Protein AF-0000000065852962 (afdb_homodimer)

Radius of gyration: 33.9 Å; Cα contacts (8 Å, |Δi|>4): 1991; chains: 2; bounding box: 47×105×72 Å

Foldseek 3Di:
DALQALLVQLLVLQLQQLAPQRPSCNQVSLCVNCVVLPWDKDWDWFDDPPDDIKIWMKIKDADFDQEEEEEAESHFHDQPDQVPFPDRQRRQDDDPLKTWHTCCVRPSLLSSLLSSLQSVLCVVPNHFPHMYMYTYISDFPHLCPGTRQVSVVVVVVVPDAHAEYEYAHADAAPFALAAKEQWAFKKKKKKKKFFWAKDFQVCCVVIGARVLLVVLLVVLVQPDFPDCADPAEHGKHKDWDDKDQPDPDPGMRGGMIMTMMMIGHAPVDDPVRVVVVSVVSSQVSQCDCPSPPPDHGTDMDMDIRDDIFHIDGFDDPLLLVLLQVLSCVLPVHRYYHHHYDHDTCVSNVVVRYRYMYHHFHCNQHPHRGDIGRSVRSVSSSSSSNSSSVSSSVPVPD/DALQALLVQLLVLQLQQLAPQRPSCNVVSLCVNCVVLPWDKDWDWFDDPPDDIKIWMKIKDADFDQEEEEEAESHFHDQPDQVPFPDRQRRQDDDPLKTWHTCCVRPSLLSSLLSSLQSVLCVVPNHFPHMYMYTYISDFVHLCPGTRQVSVVVVVVVPDAHAEYEYAHADAAPFALAAKEQWAFKKKKKKKKFFWAKDFQVCCVVIGARVLLVVLLVVLVQPDFPDCADPAEHGKHKDWDDKDQPDPDPGMRGGMIMTMMMIGHAPVDDPVRVVVVSVVSSQVSQCDCPSPPPDHGTDMDMDMRDDIFHIDGFDDPLLLVLLQVLSCVLPVDRYYHHHYDHDTCVSNVVVRYRYMYHHFHCNQHPHRRDIGRSVRSVSSSSSSNSSSVSSSVRVPD

Solvent-accessible surface area (backbone atoms only — not comparable to full-atom values): 39541 Å² total; per-residue (Å²): 132,79,38,56,43,28,66,62,41,26,36,58,40,23,50,20,68,8,39,56,60,38,56,49,54,29,64,58,54,48,46,64,47,39,44,84,73,61,33,49,73,43,80,46,75,32,71,51,93,95,51,71,63,18,59,29,40,43,29,39,31,68,88,48,68,56,23,42,33,40,32,51,33,60,22,24,70,80,72,73,63,68,86,71,30,91,54,59,51,44,65,35,47,75,59,95,63,26,33,31,11,58,27,34,22,49,22,37,32,25,52,18,15,45,50,8,13,52,43,45,41,35,72,74,67,40,76,67,86,27,19,44,31,40,45,36,19,17,21,73,79,56,75,45,72,36,12,58,60,48,50,52,50,56,43,41,74,71,67,56,74,49,66,31,36,42,30,21,45,40,45,4,72,85,42,74,42,47,30,34,31,32,32,28,23,11,36,46,38,42,40,38,41,31,57,38,30,33,8,32,50,54,42,56,90,70,30,34,56,17,54,56,49,53,42,42,34,52,47,39,63,62,46,69,76,84,55,85,44,58,97,69,30,57,48,38,48,59,40,68,22,26,38,44,39,79,46,88,48,60,60,34,28,38,41,42,27,33,37,35,28,26,31,34,32,33,83,92,52,50,73,68,58,45,51,51,51,53,50,51,38,38,53,52,33,32,56,48,45,86,78,41,70,95,56,78,58,59,51,68,50,75,50,65,59,90,63,62,42,59,56,50,72,50,88,48,68,67,63,51,48,27,46,41,50,19,33,24,70,71,64,72,36,77,43,42,81,38,24,71,59,35,69,60,72,60,62,56,46,53,80,69,28,52,43,38,30,48,34,39,42,42,74,31,40,69,22,69,63,12,35,34,53,52,65,54,42,55,51,49,16,50,26,45,35,44,20,54,54,42,40,60,70,59,50,82,119,132,80,40,54,44,29,67,60,42,26,37,59,40,24,50,21,66,9,38,56,61,39,57,47,55,29,63,59,54,47,46,64,47,38,44,84,74,60,33,50,75,43,80,46,74,32,72,48,93,94,50,71,63,18,60,28,40,43,30,39,31,67,89,47,66,56,22,42,32,38,31,50,35,61,23,24,70,80,72,72,63,67,86,73,31,91,52,61,50,45,65,36,47,74,58,95,64,27,34,31,11,58,26,33,23,49,22,36,31,26,53,18,14,45,51,9,14,52,42,46,42,36,73,74,68,40,76,69,84,27,19,43,32,41,46,36,18,18,21,73,79,54,76,45,72,34,10,58,60,48,50,52,50,55,44,40,75,70,67,57,73,51,66,30,33,41,30,22,44,40,44,4,72,84,42,74,41,45,30,34,30,33,32,30,22,10,34,49,38,41,38,38,40,31,57,38,33,34,10,32,50,54,42,56,90,73,31,34,57,17,54,55,50,54,41,42,33,53,48,38,63,61,45,70,74,82,56,84,44,59,98,70,30,56,47,37,48,59,40,67,21,26,38,44,39,78,45,88,47,58,60,34,27,37,41,44,26,34,36,33,27,25,31,35,33,31,83,91,51,50,74,68,60,44,52,51,51,53,50,51,39,37,53,54,32,31,57,47,45,85,78,42,70,93,56,77,56,59,52,67,50,74,50,65,59,91,64,64,42,58,56,50,72,49,89,49,67,68,64,51,48,28,45,42,49,19,31,24,71,69,63,72,34,78,43,42,82,37,25,69,59,35,69,60,71,62,64,55,46,52,79,69,27,53,46,38,31,48,34,39,42,42,74,32,39,70,23,68,62,12,36,33,51,52,67,53,42,55,50,49,17,50,25,45,34,43,20,56,56,41,39,59,70,60,50,83,119

Secondary structure (DSSP, 8-state):
--TT-HHHHHHHHHTS--BTT--TTHHHHHHHHHGGGT-EEEEEEE--TTS--EEEEEEEE-SSSSEEEEEEE--B-----GGG-SS-TTT--EETTEEE-TTTTTTHHHHHHHHHHHHHHHHHH-S-SSEEEEEEES-SSS--SSSHHHHHHHHHHTT---SEEEE----BSSSTTSEEE-EE-EEEEEEEEEE-B-EETT-GGGSB-HHHHHHHHHHHHHSS-S----SSSPPPEEEEEEEE-----TTEE-SEEEEEEEEEE-TT--HHHHHHHHHHHHHHHHT--SSSTTPPPPEEEEEE-SSPBPPEE---HHHHHHHHHHHHHHHS-PPEEE--S---THHHHTTTS-EEE--SB-TTTTSTT-EEEHHHHHHHHHHHHHHHHHHHHHS--/--TT-HHHHHHHHHTS--BTT--TTHHHHHHHHHGGGT-EEEEEEE--TTS--EEEEEEEE-SSSSEEEEEEE--B-----GGG-SS-TTT--EETTEEE-TTTTTTHHHHHHHHHHHHHHHHHH-S-SSEEEEEEES-SSS--SSSHHHHHHHHHHTT---SEEEE----BSSSTTSEEE-EE-EEEEEEEEEE-B-EETT-GGGSB-HHHHHHHHHHHHHSS-S----SSSPPPEEEEEEEE-----TTEE-SEEEEEEEEEE-TT--HHHHHHHHHHHHHHHHT--SSSTTPPPPEEEEEE-SSPBPPEE---HHHHHHHHHHHHHHHS-PPEEE--S---THHHHTTTS-EEE--SB-TTTTSTT-EEEHHHHHHHHHHHHHHHHHHHHHS--

InterPro domains:
  IPR001261 ArgE/DapE/ACY1/CPG2/YscS, conserved site [PS00758] (68-77)
  IPR001261 ArgE/DapE/ACY1/CPG2/YscS, conserved site [PS00759] (104-142)
  IPR002933 Peptidase M20 [PF01546] (69-389)
  IPR005941 Succinyl-diaminopimelate desuccinylase, proteobacteria [MF_01690] (4-393)
  IPR005941 Succinyl-diaminopimelate desuccinylase, proteobacteria [NF009557] (4-393)
  IPR005941 Succinyl-diaminopimelate desuccinylase, proteobacteria [TIGR01246] (10-390)
  IPR011650 Peptidase M20, dimerisation domain [PF07687] (182-287)
  IPR036264 Bacterial exopeptidase dimerisation domain [SSF55031] (186-289)
  IPR050072 Peptidase M20A family, bacterial cell wall biosynthesis [PTHR43808] (5-391)

Structure (mmCIF, N/CA/C/O backbone):
data_AF-0000000065852962-model_v1
#
loop_
_entity.id
_entity.type
_entity.pdbx_description
1 polymer 'Succinyl-diaminopimelate desuccinylase'
#
loop_
_atom_site.group_PDB
_atom_site.id
_atom_site.type_symbol
_atom_site.label_atom_id
_atom_site.label_alt_id
_atom_site.label_comp_id
_atom_site.label_asym_id
_atom_site.label_entity_id
_atom_site.label_seq_id
_atom_site.pdbx_PDB_ins_code
_atom_site.Cartn_x
_atom_site.Cartn_y
_atom_site.Cartn_z
_atom_site.occupancy
_atom_site.B_iso_or_equiv
_atom_site.auth_seq_id
_atom_site.auth_comp_id
_atom_site.auth_asym_id
_atom_site.auth_atom_id
_atom_site.pdbx_PDB_model_num
ATOM 1 N N . MET A 1 1 ? 3.951 23.5 40.781 1 48.94 1 MET A N 1
ATOM 2 C CA . MET A 1 1 ? 4.938 23.812 39.75 1 48.94 1 MET A CA 1
ATOM 3 C C . MET A 1 1 ? 4.48 25 38.906 1 48.94 1 MET A C 1
ATOM 5 O O . MET A 1 1 ? 3.307 25.094 38.531 1 48.94 1 MET A O 1
ATOM 9 N N . THR A 1 2 ? 5.156 26.141 38.844 1 72.5 2 THR A N 1
ATOM 10 C CA . THR A 1 2 ? 4.707 27.344 38.156 1 72.5 2 THR A CA 1
ATOM 11 C C . THR A 1 2 ? 4.832 27.172 36.656 1 72.5 2 THR A C 1
ATOM 13 O O . THR A 1 2 ? 5.676 26.406 36.188 1 72.5 2 THR A O 1
ATOM 16 N N . ALA A 1 3 ? 3.754 27.469 35.906 1 90.69 3 ALA A N 1
ATOM 17 C CA . ALA A 1 3 ? 3.656 27.328 34.438 1 90.69 3 ALA A CA 1
ATOM 18 C C . ALA A 1 3 ? 4.523 28.359 33.719 1 90.69 3 ALA A C 1
ATOM 20 O O . ALA A 1 3 ? 4.355 28.609 32.531 1 90.69 3 ALA A O 1
ATOM 21 N N . THR A 1 4 ? 5.582 28.938 34.5 1 95.81 4 THR A N 1
ATOM 22 C CA . THR A 1 4 ? 6.328 30.062 33.938 1 95.81 4 THR A CA 1
ATOM 23 C C . THR A 1 4 ? 7.469 29.562 33.031 1 95.81 4 THR A C 1
ATOM 25 O O . THR A 1 4 ? 8.062 30.344 32.312 1 95.81 4 THR A O 1
ATOM 28 N N . ASP A 1 5 ? 7.797 28.297 33.125 1 98.38 5 ASP A N 1
ATOM 29 C CA . ASP A 1 5 ? 8.891 27.734 32.344 1 98.38 5 ASP A CA 1
ATOM 30 C C . ASP A 1 5 ? 8.352 27.031 31.094 1 98.38 5 ASP A C 1
ATOM 32 O O . ASP A 1 5 ? 7.848 25.906 31.188 1 98.38 5 ASP A O 1
ATOM 36 N N . PRO A 1 6 ? 8.578 27.656 29.906 1 98.69 6 PRO A N 1
ATOM 37 C CA . PRO A 1 6 ? 8.023 27.047 28.703 1 98.69 6 PRO A CA 1
ATOM 38 C C . PRO A 1 6 ? 8.664 25.688 28.375 1 98.69 6 PRO A C 1
ATOM 40 O O . PRO A 1 6 ? 8.016 24.812 27.797 1 98.69 6 PRO A O 1
ATOM 43 N N . VAL A 1 7 ? 9.898 25.469 28.781 1 98.81 7 VAL A N 1
ATOM 44 C CA . VAL A 1 7 ? 10.586 24.219 28.5 1 98.81 7 VAL A CA 1
ATOM 45 C C . VAL A 1 7 ? 9.961 23.094 29.328 1 98.81 7 VAL A C 1
ATOM 47 O O . VAL A 1 7 ? 9.633 22.031 28.797 1 98.81 7 VAL A O 1
ATOM 50 N N . ALA A 1 8 ? 9.75 23.344 30.562 1 98.69 8 ALA A N 1
ATOM 51 C CA . ALA A 1 8 ? 9.117 22.344 31.438 1 98.69 8 ALA A CA 1
ATOM 52 C C . ALA A 1 8 ? 7.684 22.062 30.984 1 98.69 8 ALA A C 1
ATOM 54 O O . ALA A 1 8 ? 7.242 20.906 31.016 1 98.69 8 ALA A O 1
ATOM 55 N N . ASN A 1 9 ? 6.973 23.156 30.656 1 98.81 9 ASN A N 1
ATOM 56 C CA . ASN A 1 9 ? 5.621 22.984 30.141 1 98.81 9 ASN A CA 1
ATOM 57 C C . ASN A 1 9 ? 5.598 22.062 28.922 1 98.81 9 ASN A C 1
ATOM 59 O O . ASN A 1 9 ? 4.781 21.141 28.844 1 98.81 9 ASN A O 1
ATOM 63 N N . LEU A 1 10 ? 6.527 22.312 27.984 1 98.88 10 LEU A N 1
ATOM 64 C CA . LEU A 1 10 ? 6.547 21.547 26.734 1 98.88 10 LEU A CA 1
ATOM 65 C C . LEU A 1 10 ? 6.945 20.094 26.984 1 98.88 10 LEU A C 1
ATOM 67 O O . LEU A 1 10 ? 6.371 19.188 26.391 1 98.88 10 LEU A O 1
ATOM 71 N N . GLN A 1 11 ? 7.906 19.875 27.812 1 98.81 11 GLN A N 1
ATOM 72 C CA . GLN A 1 11 ? 8.305 18.516 28.141 1 98.81 11 GLN A CA 1
ATOM 73 C C . GLN A 1 11 ? 7.133 17.703 28.688 1 98.81 11 GLN A C 1
ATOM 75 O O . GLN A 1 11 ? 6.926 16.562 28.312 1 98.81 11 GLN A O 1
ATOM 80 N N . THR A 1 12 ? 6.383 18.359 29.562 1 98.81 12 THR A N 1
ATOM 81 C CA . THR A 1 12 ? 5.215 17.719 30.141 1 98.81 12 THR A CA 1
ATOM 82 C C . THR A 1 12 ? 4.207 17.344 29.062 1 98.81 12 THR A C 1
ATOM 84 O O . THR A 1 12 ? 3.682 16.234 29.047 1 98.81 12 THR A O 1
ATOM 87 N N . LEU A 1 13 ? 3.984 18.234 28.156 1 98.88 13 LEU A N 1
ATOM 88 C CA . LEU A 1 13 ? 2.994 18.016 27.109 1 98.88 13 LEU A CA 1
ATOM 89 C C . LEU A 1 13 ? 3.473 16.953 26.125 1 98.88 13 LEU A C 1
ATOM 91 O O . LEU A 1 13 ? 2.689 16.109 25.688 1 98.88 13 LEU A O 1
ATOM 95 N N . ILE A 1 14 ? 4.766 16.938 25.734 1 98.88 14 ILE A N 1
ATOM 96 C CA . ILE A 1 14 ? 5.312 16 24.766 1 98.88 14 ILE A CA 1
ATOM 97 C C . ILE A 1 14 ? 5.254 14.578 25.328 1 98.88 14 ILE A C 1
ATOM 99 O O . ILE A 1 14 ? 4.992 13.625 24.594 1 98.88 14 ILE A O 1
ATOM 103 N N . ARG A 1 15 ? 5.418 14.43 26.594 1 98.75 15 ARG A N 1
ATOM 104 C CA . ARG A 1 15 ? 5.441 13.117 27.219 1 98.75 15 ARG A CA 1
ATOM 105 C C . ARG A 1 15 ? 4.051 12.492 27.219 1 98.75 15 ARG A C 1
ATOM 107 O O . ARG A 1 15 ? 3.9 11.305 27.516 1 98.75 15 ARG A O 1
ATOM 114 N N . CYS A 1 16 ? 3.025 13.305 26.938 1 98.75 16 CYS A N 1
ATOM 115 C CA . CYS A 1 16 ? 1.688 12.789 26.656 1 98.75 16 CYS A CA 1
ATOM 116 C C . CYS A 1 16 ? 1.542 12.375 25.203 1 98.75 16 CYS A C 1
ATOM 118 O O . CYS A 1 16 ? 1.422 13.234 24.328 1 98.75 16 CYS A O 1
ATOM 120 N N . ALA A 1 17 ? 1.519 11.078 24.922 1 98.38 17 ALA A N 1
ATOM 121 C CA . ALA A 1 17 ? 1.471 10.578 23.547 1 98.38 17 ALA A CA 1
ATOM 122 C C . ALA A 1 17 ? 0.073 10.734 22.953 1 98.38 17 ALA A C 1
ATOM 124 O O . ALA A 1 17 ? -0.61 9.742 22.688 1 98.38 17 ALA A O 1
ATOM 125 N N . SER A 1 18 ? -0.317 11.945 22.641 1 98.56 18 SER A N 1
ATOM 126 C CA . SER A 1 18 ? -1.663 12.266 22.172 1 98.56 18 SER A CA 1
ATOM 127 C C . SER A 1 18 ? -1.771 12.141 20.656 1 98.56 18 SER A C 1
ATOM 129 O O . SER A 1 18 ? -2.225 13.07 19.984 1 98.56 18 SER A O 1
ATOM 131 N N . VAL A 1 19 ? -1.46 11.016 20.156 1 97.88 19 VAL A N 1
ATOM 132 C CA . VAL A 1 19 ? -1.634 10.758 18.734 1 97.88 19 VAL A CA 1
ATOM 133 C C . VAL A 1 19 ? -3.121 10.703 18.391 1 97.88 19 VAL A C 1
ATOM 135 O O . VAL A 1 19 ? -3.869 9.914 18.984 1 97.88 19 VAL A O 1
ATOM 138 N N . THR A 1 20 ? -3.582 11.531 17.516 1 95.62 20 THR A N 1
ATOM 139 C CA . THR A 1 20 ? -4.992 11.656 17.172 1 95.62 20 THR A CA 1
ATOM 140 C C . THR A 1 20 ? -5.621 10.289 16.953 1 95.62 20 THR A C 1
ATOM 142 O O . THR A 1 20 ? -5.098 9.477 16.188 1 95.62 20 THR A O 1
ATOM 145 N N . PRO A 1 21 ? -6.684 9.977 17.609 1 95.56 21 PRO A N 1
ATOM 146 C CA . PRO A 1 21 ? -7.57 10.867 18.359 1 95.56 21 PRO A CA 1
ATOM 147 C C . PRO A 1 21 ? -7.367 10.781 19.859 1 95.56 21 PRO A C 1
ATOM 149 O O . PRO A 1 21 ? -8.188 11.297 20.625 1 95.56 21 PRO A O 1
ATOM 152 N N . ALA A 1 22 ? -6.273 10.164 20.25 1 96.56 22 ALA A N 1
ATOM 153 C CA . ALA A 1 22 ? -6.047 9.93 21.672 1 96.56 22 ALA A CA 1
ATOM 154 C C . ALA A 1 22 ? -5.68 11.227 22.391 1 96.56 22 ALA A C 1
ATOM 156 O O . ALA A 1 22 ? -4.867 12.008 21.891 1 96.56 22 ALA A O 1
ATOM 157 N N . GLU A 1 23 ? -6.27 11.422 23.547 1 97.25 23 GLU A N 1
ATOM 158 C CA . GLU A 1 23 ? -5.977 12.602 24.359 1 97.25 23 GLU A CA 1
ATOM 159 C C . GLU A 1 23 ? -4.613 12.484 25.031 1 97.25 23 GLU A C 1
ATOM 161 O O . GLU A 1 23 ? -3.877 13.469 25.125 1 97.25 23 GLU A O 1
ATOM 166 N N . GLY A 1 24 ? -4.285 11.289 25.469 1 97.81 24 GLY A N 1
ATOM 167 C CA . GLY A 1 24 ? -2.953 10.945 25.938 1 97.81 24 GLY A CA 1
ATOM 168 C C . GLY A 1 24 ? -2.586 11.633 27.234 1 97.81 24 GLY A C 1
ATOM 169 O O . GLY A 1 24 ? -1.437 11.57 27.672 1 97.81 24 GLY A O 1
ATOM 170 N N . GLY A 1 25 ? -3.482 12.477 27.828 1 98.62 25 GLY A N 1
ATOM 171 C CA . GLY A 1 25 ? -3.213 13.18 29.078 1 98.62 25 GLY A CA 1
ATOM 172 C C . GLY A 1 25 ? -2.826 14.633 28.859 1 98.62 25 GLY A C 1
ATOM 173 O O . GLY A 1 25 ? -2.621 15.367 29.828 1 98.62 25 GLY A O 1
ATOM 174 N N . ALA A 1 26 ? -2.74 15.031 27.656 1 98.75 26 ALA A N 1
ATOM 175 C CA . ALA A 1 26 ? -2.209 16.344 27.328 1 98.75 26 ALA A CA 1
ATOM 176 C C . ALA A 1 26 ? -3.133 17.453 27.828 1 98.75 26 ALA A C 1
ATOM 178 O O . ALA A 1 26 ? -2.668 18.453 28.375 1 98.75 26 ALA A O 1
ATOM 179 N N . LEU A 1 27 ? -4.418 17.281 27.672 1 98.75 27 LEU A N 1
ATOM 180 C CA . LEU A 1 27 ? -5.367 18.297 28.125 1 98.75 27 LEU A CA 1
ATOM 181 C C . LEU A 1 27 ? -5.402 18.359 29.656 1 98.75 27 LEU A C 1
ATOM 183 O O . LEU A 1 27 ? -5.574 19.438 30.219 1 98.75 27 LEU A O 1
ATOM 187 N N . THR A 1 28 ? -5.273 17.203 30.281 1 98.5 28 THR A N 1
ATOM 188 C CA . THR A 1 28 ? -5.176 17.188 31.734 1 98.5 28 THR A CA 1
ATOM 189 C C . THR A 1 28 ? -3.945 17.953 32.219 1 98.5 28 THR A C 1
ATOM 191 O O . THR A 1 28 ? -4.031 18.766 33.125 1 98.5 28 THR A O 1
ATOM 194 N N . ALA A 1 29 ? -2.867 17.703 31.547 1 98.75 29 ALA A N 1
ATOM 195 C CA . ALA A 1 29 ? -1.635 18.406 31.891 1 98.75 29 ALA A CA 1
ATOM 196 C C . ALA A 1 29 ? -1.801 19.922 31.719 1 98.75 29 ALA A C 1
ATOM 198 O O . ALA A 1 29 ? -1.333 20.703 32.531 1 98.75 29 ALA A O 1
ATOM 199 N N . LEU A 1 30 ? -2.434 20.297 30.641 1 98.75 30 LEU A N 1
ATOM 200 C CA . LEU A 1 30 ? -2.646 21.719 30.391 1 98.75 30 LEU A CA 1
ATOM 201 C C . LEU A 1 30 ? -3.564 22.312 31.438 1 98.75 30 LEU A C 1
ATOM 203 O O . LEU A 1 30 ? -3.316 23.422 31.922 1 98.75 30 LEU A O 1
ATOM 207 N N . ALA A 1 31 ? -4.633 21.625 31.766 1 98.69 31 ALA A N 1
ATOM 208 C CA . ALA A 1 31 ? -5.523 22.094 32.812 1 98.69 31 ALA A CA 1
ATOM 209 C C . ALA A 1 31 ? -4.754 22.328 34.125 1 98.69 31 ALA A C 1
ATOM 211 O O . ALA A 1 31 ? -4.969 23.344 34.781 1 98.69 31 ALA A O 1
ATOM 212 N N . ASP A 1 32 ? -3.881 21.438 34.406 1 98.38 32 ASP A N 1
ATOM 213 C CA . ASP A 1 32 ? -3.084 21.547 35.625 1 98.38 32 ASP A CA 1
ATOM 214 C C . ASP A 1 32 ? -2.186 22.781 35.594 1 98.38 32 ASP A C 1
ATOM 216 O O . ASP A 1 32 ? -1.895 23.375 36.625 1 98.38 32 ASP A O 1
ATOM 220 N N . MET A 1 33 ? -1.773 23.172 34.438 1 98.25 33 MET A N 1
ATOM 221 C CA . MET A 1 33 ? -0.943 24.359 34.281 1 98.25 33 MET A CA 1
ATOM 222 C C . MET A 1 33 ? -1.771 25.641 34.438 1 98.25 33 MET A C 1
ATOM 224 O O . MET A 1 33 ? -1.273 26.641 34.969 1 98.25 33 MET A O 1
ATOM 228 N N . LEU A 1 34 ? -3.031 25.609 34.031 1 98.44 34 LEU A N 1
ATOM 229 C CA . LEU A 1 34 ? -3.822 26.828 33.875 1 98.44 34 LEU A CA 1
ATOM 230 C C . LEU A 1 34 ? -4.617 27.109 35.156 1 98.44 34 LEU A C 1
ATOM 232 O O . LEU A 1 34 ? -4.859 28.266 35.5 1 98.44 34 LEU A O 1
ATOM 236 N N . LEU A 1 35 ? -4.969 26.047 35.875 1 98.19 35 LEU A N 1
ATOM 237 C CA . LEU A 1 35 ? -5.828 26.188 37.062 1 98.19 35 LEU A CA 1
ATOM 238 C C . LEU A 1 35 ? -5.18 27.078 38.125 1 98.19 35 LEU A C 1
ATOM 240 O O . LEU A 1 35 ? -5.809 28.016 38.594 1 98.19 35 LEU A O 1
ATOM 244 N N . PRO A 1 36 ? -3.906 26.922 38.438 1 97.31 36 PRO A N 1
ATOM 245 C CA . PRO A 1 36 ? -3.271 27.766 39.438 1 97.31 36 PRO A CA 1
ATOM 246 C C . PRO A 1 36 ? -3.166 29.219 39.031 1 97.31 36 PRO A C 1
ATOM 248 O O . PRO A 1 36 ? -2.932 30.094 39.844 1 97.31 36 PRO A O 1
ATOM 251 N N . LEU A 1 37 ? -3.369 29.5 37.75 1 97.12 37 LEU A N 1
ATOM 252 C CA . LEU A 1 37 ? -3.262 30.859 37.219 1 97.12 37 LEU A CA 1
ATOM 253 C C . LEU A 1 37 ? -4.594 31.594 37.344 1 97.12 37 LEU A C 1
ATOM 255 O O . LEU A 1 37 ? -4.676 32.781 37.062 1 97.12 37 LEU A O 1
ATOM 259 N N . GLY A 1 38 ? -5.637 30.891 37.688 1 97 38 GLY A N 1
ATOM 260 C CA . GLY A 1 38 ? -6.934 31.5 37.875 1 97 38 GLY A CA 1
ATOM 261 C C . GLY A 1 38 ? -7.918 31.203 36.781 1 97 38 GLY A C 1
ATOM 262 O O . GLY A 1 38 ? -9.047 31.703 36.781 1 97 38 GLY A O 1
ATOM 263 N N . PHE A 1 39 ? -7.551 30.391 35.844 1 98.19 39 PHE A N 1
ATOM 264 C CA . PHE A 1 39 ? -8.469 30.031 34.781 1 98.19 39 PHE A CA 1
ATOM 265 C C . PHE A 1 39 ? -9.586 29.125 35.281 1 98.19 39 PHE A C 1
ATOM 267 O O . PHE A 1 39 ? -9.336 28.234 36.125 1 98.19 39 PHE A O 1
ATOM 274 N N . LYS A 1 40 ? -10.805 29.438 34.812 1 98.25 40 LYS A N 1
ATOM 275 C CA . LYS A 1 40 ? -11.844 28.406 34.844 1 98.25 40 LYS A CA 1
ATOM 276 C C . LYS A 1 40 ? -11.688 27.453 33.656 1 98.25 40 LYS A C 1
ATOM 278 O O . LYS A 1 40 ? -11.75 27.859 32.5 1 98.25 40 LYS A O 1
ATOM 283 N N . VAL A 1 41 ? -11.516 26.141 34 1 98.56 41 VAL A N 1
ATOM 284 C CA . VAL A 1 41 ? -11.227 25.172 32.938 1 98.56 41 VAL A CA 1
ATOM 285 C C . VAL A 1 41 ? -12.422 24.234 32.75 1 98.56 41 VAL A C 1
ATOM 287 O O . VAL A 1 41 ? -12.938 23.688 33.719 1 98.56 41 VAL A O 1
ATOM 290 N N . GLU A 1 42 ? -12.836 24.094 31.531 1 98.62 42 GLU A N 1
ATOM 291 C CA . GLU A 1 42 ? -13.898 23.156 31.172 1 98.62 42 GLU A CA 1
ATOM 292 C C . GLU A 1 42 ? -13.438 22.172 30.109 1 98.62 42 GLU A C 1
ATOM 294 O O . GLU A 1 42 ? -12.891 22.578 29.078 1 98.62 42 GLU A O 1
ATOM 299 N N . ARG A 1 43 ? -13.695 20.906 30.453 1 98.19 43 ARG A N 1
ATOM 300 C CA . ARG A 1 43 ? -13.469 19.844 29.469 1 98.19 43 ARG A CA 1
ATOM 301 C C . ARG A 1 43 ? -14.742 19.531 28.703 1 98.19 43 ARG A C 1
ATOM 303 O O . ARG A 1 43 ? -15.828 19.422 29.281 1 98.19 43 ARG A O 1
ATOM 310 N N . MET A 1 44 ? -14.633 19.516 27.422 1 98.19 44 MET A N 1
ATOM 311 C CA . MET A 1 44 ? -15.781 19.219 26.562 1 98.19 44 MET A CA 1
ATOM 312 C C . MET A 1 44 ? -15.469 18.078 25.609 1 98.19 44 MET A C 1
ATOM 314 O O . MET A 1 44 ? -14.531 18.156 24.812 1 98.19 44 MET A O 1
ATOM 318 N N . THR A 1 45 ? -16.203 16.984 25.766 1 98.44 45 THR A N 1
ATOM 319 C CA . THR A 1 45 ? -16.078 15.875 24.844 1 98.44 45 THR A CA 1
ATOM 320 C C . THR A 1 45 ? -17.141 15.953 23.75 1 98.44 45 THR A C 1
ATOM 322 O O . THR A 1 45 ? -18.344 15.992 24.047 1 98.44 45 THR A O 1
ATOM 325 N N . ALA A 1 46 ? -16.734 16.078 22.516 1 98.38 46 ALA A N 1
ATOM 326 C CA . ALA A 1 46 ? -17.656 16.078 21.375 1 98.38 46 ALA A CA 1
ATOM 327 C C . ALA A 1 46 ? -17.703 14.703 20.703 1 98.38 46 ALA A C 1
ATOM 329 O O . ALA A 1 46 ? -16.703 13.984 20.688 1 98.38 46 ALA A O 1
ATOM 330 N N . SER A 1 47 ? -18.875 14.391 20.203 1 97.62 47 SER A N 1
ATOM 331 C CA . SER A 1 47 ? -19.094 13.086 19.578 1 97.62 47 SER A CA 1
ATOM 332 C C . SER A 1 47 ? -19.938 13.219 18.312 1 97.62 47 SER A C 1
ATOM 334 O O . SER A 1 47 ? -20.703 14.164 18.156 1 97.62 47 SER A O 1
ATOM 336 N N . GLU A 1 48 ? -19.734 12.391 17.453 1 96.25 48 GLU A N 1
ATOM 337 C CA . GLU A 1 48 ? -20.547 12.148 16.25 1 96.25 48 GLU A CA 1
ATOM 338 C C . GLU A 1 48 ? -20.531 10.672 15.875 1 96.25 48 GLU A C 1
ATOM 340 O O . GLU A 1 48 ? -19.5 10 15.977 1 96.25 48 GLU A O 1
ATOM 345 N N . ALA A 1 49 ? -21.75 10.133 15.438 1 94.81 49 ALA A N 1
ATOM 346 C CA . ALA A 1 49 ? -21.875 8.719 15.078 1 94.81 49 ALA A CA 1
ATOM 347 C C . ALA A 1 49 ? -20.859 8.344 14 1 94.81 49 ALA A C 1
ATOM 349 O O . ALA A 1 49 ? -20.703 9.047 13 1 94.81 49 ALA A O 1
ATOM 350 N N . GLY A 1 50 ? -20.172 7.352 14.266 1 94 50 GLY A N 1
ATOM 351 C CA . GLY A 1 50 ? -19.219 6.832 13.289 1 94 50 GLY A CA 1
ATOM 352 C C . GLY A 1 50 ? -17.844 7.465 13.391 1 94 50 GLY A C 1
ATOM 353 O O . GLY A 1 50 ? -16.953 7.152 12.602 1 94 50 GLY A O 1
ATOM 354 N N . THR A 1 51 ? -17.625 8.359 14.312 1 94.88 51 THR A N 1
ATOM 355 C CA . THR A 1 51 ? -16.328 9.008 14.516 1 94.88 51 THR A CA 1
ATOM 356 C C . THR A 1 51 ? -15.891 8.898 15.969 1 94.88 51 THR A C 1
ATOM 358 O O . THR A 1 51 ? -16.719 8.664 16.859 1 94.88 51 THR A O 1
ATOM 361 N N . PRO A 1 52 ? -14.672 8.938 16.219 1 95.62 52 PRO A N 1
ATOM 362 C CA . PRO A 1 52 ? -14.211 8.867 17.609 1 95.62 52 PRO A CA 1
ATOM 363 C C . PRO A 1 52 ? -14.656 10.07 18.438 1 95.62 52 PRO A C 1
ATOM 365 O O . PRO A 1 52 ? -14.805 11.18 17.906 1 95.62 52 PRO A O 1
ATOM 368 N N . ASP A 1 53 ? -14.789 9.797 19.703 1 98 53 ASP A N 1
ATOM 369 C CA . ASP A 1 53 ? -14.953 10.898 20.656 1 98 53 ASP A CA 1
ATOM 370 C C . ASP A 1 53 ? -13.672 11.711 20.766 1 98 53 ASP A C 1
ATOM 372 O O . ASP A 1 53 ? -12.57 11.156 20.781 1 98 53 ASP A O 1
ATOM 376 N N . ILE A 1 54 ? -13.852 13.047 20.797 1 98.5 54 ILE A N 1
ATOM 377 C CA . ILE A 1 54 ? -12.695 13.922 20.95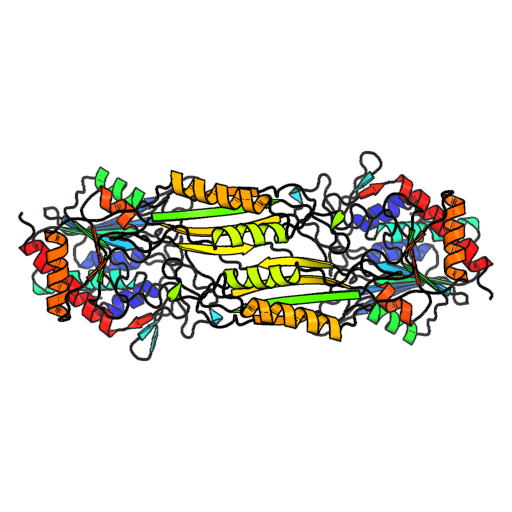3 1 98.5 54 ILE A CA 1
ATOM 378 C C . ILE A 1 54 ? -12.852 14.758 22.219 1 98.5 54 ILE A C 1
ATOM 380 O O . ILE A 1 54 ? -13.875 15.406 22.422 1 98.5 54 ILE A O 1
ATOM 384 N N . GLU A 1 55 ? -11.844 14.727 23.078 1 98.56 55 GLU A N 1
ATOM 385 C CA . GLU A 1 55 ? -11.781 15.625 24.234 1 98.56 55 GLU A CA 1
ATOM 386 C C . GLU A 1 55 ? -11.18 16.969 23.844 1 98.56 55 GLU A C 1
ATOM 388 O O . GLU A 1 55 ? -10.172 17.031 23.141 1 98.56 55 GLU A O 1
ATOM 393 N N . ASN A 1 56 ? -11.867 18.016 24.234 1 98.81 56 ASN A N 1
ATOM 394 C CA . ASN A 1 56 ? -11.438 19.406 24.031 1 98.81 56 ASN A CA 1
ATOM 395 C C . ASN A 1 56 ? -11.367 20.156 25.359 1 98.81 56 ASN A C 1
ATOM 397 O O . ASN A 1 56 ? -11.891 19.688 26.375 1 98.81 56 ASN A O 1
ATOM 401 N N . LEU A 1 57 ? -10.656 21.297 25.359 1 98.88 57 LEU A N 1
ATOM 402 C CA . LEU A 1 57 ? -10.492 22.109 26.562 1 98.88 57 LEU A CA 1
ATOM 403 C C . LEU A 1 57 ? -10.766 23.578 26.281 1 98.88 57 LEU A C 1
ATOM 405 O O . LEU A 1 57 ? -10.25 24.125 25.297 1 98.88 57 LEU A O 1
ATOM 409 N N . TYR A 1 58 ? -11.664 24.156 27.016 1 98.88 58 TYR A N 1
ATOM 410 C CA . TYR A 1 58 ? -11.883 25.594 27.062 1 98.88 58 TYR A CA 1
ATOM 411 C C . TYR A 1 58 ? -11.539 26.172 28.438 1 98.88 58 TYR A C 1
ATOM 413 O O . TYR A 1 58 ? -12.031 25.672 29.453 1 98.88 58 TYR A O 1
ATOM 421 N N . ALA A 1 59 ? -10.648 27.125 28.484 1 98.81 59 ALA A N 1
ATOM 422 C CA . ALA A 1 59 ? -10.258 27.781 29.734 1 98.81 59 ALA A CA 1
ATOM 423 C C . ALA A 1 59 ? -10.43 29.297 29.625 1 98.81 59 ALA A C 1
ATOM 425 O O . ALA A 1 59 ? -10.094 29.891 28.594 1 98.81 59 ALA A O 1
ATOM 426 N N . ARG A 1 60 ? -10.938 29.844 30.625 1 98.12 60 ARG A N 1
ATOM 427 C CA . ARG A 1 60 ? -11.281 31.266 30.609 1 98.12 60 ARG A CA 1
ATOM 428 C C . ARG A 1 60 ? -10.734 31.984 31.844 1 98.12 60 ARG A C 1
ATOM 430 O O . ARG A 1 60 ? -10.945 31.531 32.969 1 98.12 60 ARG A O 1
ATOM 437 N N . LEU A 1 61 ? -9.953 33.062 31.609 1 97.94 61 LEU A N 1
ATOM 438 C CA . LEU A 1 61 ? -9.5 33.969 32.625 1 97.94 61 LEU A CA 1
ATOM 439 C C . LEU A 1 61 ? -10.133 35.344 32.438 1 97.94 61 LEU A C 1
ATOM 441 O O . LEU A 1 61 ? -9.953 36 31.391 1 97.94 61 LEU A O 1
ATOM 445 N N . GLY A 1 62 ? -10.891 35.844 33.406 1 95.5 62 GLY A N 1
ATOM 446 C CA . GLY A 1 62 ? -11.625 37.094 33.281 1 95.5 62 GLY A CA 1
ATOM 447 C C . GLY A 1 62 ? -13.023 36.906 32.688 1 95.5 62 GLY A C 1
ATOM 448 O O . GLY A 1 62 ? -13.359 35.844 32.219 1 95.5 62 GLY A O 1
ATOM 449 N N . THR A 1 63 ? -13.82 38.031 32.812 1 92.88 63 THR A N 1
ATOM 450 C CA . THR A 1 63 ? -15.203 37.938 32.344 1 92.88 63 THR A CA 1
ATOM 451 C C . THR A 1 63 ? -15.562 39.125 31.5 1 92.88 63 THR A C 1
ATOM 453 O O . THR A 1 63 ? -16.656 39.188 30.922 1 92.88 63 THR A O 1
ATOM 456 N N . GLU A 1 64 ? -14.711 40.062 31.375 1 91.19 64 GLU A N 1
ATOM 457 C CA . GLU A 1 64 ? -14.992 41.281 30.641 1 91.19 64 GLU A CA 1
ATOM 458 C C . GLU A 1 64 ? -14.156 41.375 29.359 1 91.19 64 GLU A C 1
ATOM 460 O O . GLU A 1 64 ? -13.219 40.594 29.172 1 91.19 64 GLU A O 1
ATOM 465 N N . GLY A 1 65 ? -14.516 42.312 28.438 1 91.44 65 GLY A N 1
ATOM 466 C CA . GLY A 1 65 ? -13.734 42.562 27.234 1 91.44 65 GLY A CA 1
ATOM 467 C C . GLY A 1 65 ? -12.602 43.531 27.453 1 91.44 65 GLY A C 1
ATOM 468 O O . GLY A 1 65 ? -12.523 44.188 28.516 1 91.44 65 GLY A O 1
ATOM 469 N N . PRO A 1 66 ? -11.812 43.562 26.578 1 94.81 66 PRO A N 1
ATOM 470 C CA . PRO A 1 66 ? -11.664 42.781 25.344 1 94.81 66 PRO A CA 1
ATOM 471 C C . PRO A 1 66 ? -11.25 41.344 25.609 1 94.81 66 PRO A C 1
ATOM 473 O O . PRO A 1 66 ? -10.633 41.031 26.641 1 94.81 66 PRO A O 1
ATOM 476 N N . HIS A 1 67 ? -11.625 40.438 24.734 1 96.94 67 HIS A N 1
ATOM 477 C CA . HIS A 1 67 ? -11.43 39 24.906 1 96.94 67 HIS A CA 1
ATOM 478 C C . HIS A 1 67 ? -10.5 38.438 23.844 1 96.94 67 HIS A C 1
ATOM 480 O O . HIS A 1 67 ? -10.875 38.344 22.672 1 96.94 67 HIS A O 1
ATOM 486 N N . LEU A 1 68 ? -9.289 38.062 24.312 1 97.38 68 LEU A N 1
ATOM 487 C CA . LEU A 1 68 ? -8.297 37.438 23.453 1 97.38 68 LEU A CA 1
ATOM 488 C C . LEU A 1 68 ? -8.344 35.906 23.594 1 97.38 68 LEU A C 1
ATOM 490 O O . LEU A 1 68 ? -8.164 35.375 24.688 1 97.38 68 LEU A O 1
ATOM 494 N N . MET A 1 69 ? -8.555 35.25 22.453 1 98.62 69 MET A N 1
ATOM 495 C CA . MET A 1 69 ? -8.516 33.781 22.438 1 98.62 69 MET A CA 1
ATOM 496 C C . MET A 1 69 ? -7.164 33.281 21.938 1 98.62 69 MET A C 1
ATOM 498 O O . MET A 1 69 ? -6.691 33.688 20.875 1 98.62 69 MET A O 1
ATOM 502 N N . PHE A 1 70 ? -6.508 32.438 22.734 1 98.75 70 PHE A N 1
ATOM 503 C CA . PHE A 1 70 ? -5.434 31.609 22.219 1 98.75 70 PHE A CA 1
ATOM 504 C C . PHE A 1 70 ? -5.961 30.234 21.828 1 98.75 70 PHE A C 1
ATOM 506 O O . PHE A 1 70 ? -6.578 29.547 22.641 1 98.75 70 PHE A O 1
ATOM 513 N N . ALA A 1 71 ? -5.711 29.875 20.562 1 98.81 71 ALA A N 1
ATOM 514 C CA . ALA A 1 71 ? -6.203 28.578 20.094 1 98.81 71 ALA A CA 1
ATOM 515 C C . ALA A 1 71 ? -5.051 27.688 19.641 1 98.81 71 ALA A C 1
ATOM 517 O O . ALA A 1 71 ? -4.004 28.172 19.219 1 98.81 71 ALA A O 1
ATOM 518 N N . GLY A 1 72 ? -5.238 26.375 19.781 1 98.44 72 GLY A N 1
ATOM 519 C CA . GLY A 1 72 ? -4.258 25.375 19.359 1 98.44 72 GLY A CA 1
ATOM 520 C C . GLY A 1 72 ? -4.762 23.953 19.516 1 98.44 72 GLY A C 1
ATOM 521 O O . GLY A 1 72 ? -5.965 23.719 19.641 1 98.44 72 GLY A O 1
ATOM 522 N N . HIS A 1 73 ? -3.852 22.969 19.328 1 98.75 73 HIS A N 1
ATOM 523 C CA . HIS A 1 73 ? -4.211 21.562 19.453 1 98.75 73 HIS A CA 1
ATOM 524 C C . HIS A 1 73 ? -3.096 20.766 20.141 1 98.75 73 HIS A C 1
ATOM 526 O O . HIS A 1 73 ? -1.919 21.109 20.016 1 98.75 73 HIS A O 1
ATOM 532 N N . THR A 1 74 ? -3.527 19.719 20.875 1 98.75 74 THR A N 1
ATOM 533 C CA . THR A 1 74 ? -2.559 18.875 21.578 1 98.75 74 THR A CA 1
ATOM 534 C C . THR A 1 74 ? -2.311 17.578 20.812 1 98.75 74 THR A C 1
ATOM 536 O O . THR A 1 74 ? -1.34 16.875 21.094 1 98.75 74 THR A O 1
ATOM 539 N N . ASP A 1 75 ? -3.264 17.219 19.922 1 98.56 75 ASP A N 1
ATOM 540 C CA . ASP A 1 75 ? -3.064 15.992 19.156 1 98.56 75 ASP A CA 1
ATOM 541 C C . ASP A 1 75 ? -1.908 16.125 18.172 1 98.56 75 ASP A C 1
ATOM 543 O O . ASP A 1 75 ? -1.588 17.234 17.734 1 98.56 75 ASP A O 1
ATOM 547 N N . VAL A 1 76 ? -1.288 14.992 17.938 1 98.44 76 VAL A N 1
ATOM 548 C CA . VAL A 1 76 ? -0.153 14.961 17.031 1 98.44 76 VAL A CA 1
ATOM 549 C C . VAL A 1 76 ? -0.351 13.859 15.992 1 98.44 76 VAL A C 1
ATOM 551 O O . VAL A 1 76 ? -1.193 12.977 16.172 1 98.44 76 VAL A O 1
ATOM 554 N N . VAL A 1 77 ? 0.362 13.953 14.906 1 97.75 77 VAL A N 1
ATOM 555 C CA . VAL A 1 77 ? 0.312 12.938 13.859 1 97.75 77 VAL A CA 1
ATOM 556 C C . VAL A 1 77 ? 1.124 11.711 14.281 1 97.75 77 VAL A C 1
ATOM 558 O O . VAL A 1 77 ? 1.923 11.789 15.219 1 97.75 77 VAL A O 1
ATOM 561 N N . PRO A 1 78 ? 0.934 10.609 13.578 1 95.88 78 PRO A N 1
ATOM 562 C CA . PRO A 1 78 ? 1.748 9.43 13.875 1 95.88 78 PRO A CA 1
ATOM 563 C C . PRO A 1 78 ? 3.246 9.703 13.766 1 95.88 78 PRO A C 1
ATOM 565 O O . PRO A 1 78 ? 3.662 10.57 12.992 1 95.88 78 PRO A O 1
ATOM 568 N N . VAL A 1 79 ? 4.016 8.922 14.484 1 96.31 79 VAL A N 1
ATOM 569 C CA . VAL A 1 79 ? 5.445 9.203 14.609 1 96.31 79 VAL A CA 1
ATOM 570 C C . VAL A 1 79 ? 6.199 8.562 13.453 1 96.31 79 VAL A C 1
ATOM 572 O O . VAL A 1 79 ? 7.391 8.82 13.258 1 96.31 79 VAL A O 1
ATOM 575 N N . GLY A 1 80 ? 5.508 7.766 12.656 1 92.69 80 GLY A N 1
ATOM 576 C CA . GLY A 1 80 ? 6.227 6.953 11.688 1 92.69 80 GLY A CA 1
ATOM 577 C C . GLY A 1 80 ? 6.992 5.805 12.328 1 92.69 80 GLY A C 1
ATOM 578 O O . GLY A 1 80 ? 6.496 5.16 13.25 1 92.69 80 GLY A O 1
ATOM 579 N N . ASP A 1 81 ? 8.188 5.523 11.734 1 93.06 81 ASP A N 1
ATOM 580 C CA . ASP A 1 81 ? 9.023 4.469 12.289 1 93.06 81 ASP A CA 1
ATOM 581 C C . ASP A 1 81 ? 9.773 4.953 13.523 1 93.06 81 ASP A C 1
ATOM 583 O O . ASP A 1 81 ? 10.75 5.695 13.422 1 93.06 81 ASP A O 1
ATOM 587 N N . ALA A 1 82 ? 9.352 4.398 14.586 1 94.38 82 ALA A N 1
ATOM 588 C CA . ALA A 1 82 ? 9.93 4.824 15.859 1 94.38 82 ALA A CA 1
ATOM 589 C C . ALA A 1 82 ? 11.43 4.539 15.898 1 94.38 82 ALA A C 1
ATOM 591 O O . ALA A 1 82 ? 12.195 5.301 16.5 1 94.38 82 ALA A O 1
ATOM 592 N N . ALA A 1 83 ? 11.82 3.523 15.172 1 95 83 ALA A N 1
ATOM 593 C CA . ALA A 1 83 ? 13.227 3.117 15.18 1 95 83 ALA A CA 1
ATOM 594 C C . ALA A 1 83 ? 14.094 4.129 14.438 1 95 83 ALA A C 1
ATOM 596 O O . ALA A 1 83 ? 15.312 4.141 14.602 1 95 83 ALA A O 1
ATOM 597 N N . SER A 1 84 ? 13.469 5.004 13.711 1 95.31 84 SER A N 1
ATOM 598 C CA . SER A 1 84 ? 14.211 5.984 12.914 1 95.31 84 SER A CA 1
ATOM 599 C C . SER A 1 84 ? 14.453 7.262 13.711 1 95.31 84 SER A C 1
ATOM 601 O O . SER A 1 84 ? 15.148 8.164 13.234 1 95.31 84 SER A O 1
ATOM 603 N N . TRP A 1 85 ? 13.93 7.352 14.945 1 97.38 85 TRP A N 1
ATOM 604 C CA . TRP A 1 85 ? 14.125 8.523 15.789 1 97.38 85 TRP A CA 1
ATOM 605 C C . TRP A 1 85 ? 15.445 8.43 16.547 1 97.38 85 TRP A C 1
ATOM 607 O O . TRP A 1 85 ? 15.797 7.367 17.078 1 97.38 85 TRP A O 1
ATOM 617 N N . SER A 1 86 ? 16.203 9.492 16.547 1 98.06 86 SER A N 1
ATOM 618 C CA . SER A 1 86 ? 17.422 9.531 17.344 1 98.06 86 SER A CA 1
ATOM 619 C C . SER A 1 86 ? 17.125 9.602 18.828 1 98.06 86 SER A C 1
ATOM 621 O O . SER A 1 86 ? 17.922 9.148 19.656 1 98.06 86 SER A O 1
ATOM 623 N N . HIS A 1 87 ? 15.992 10.273 19.141 1 98.31 87 HIS A N 1
ATOM 624 C CA . HIS A 1 87 ? 15.406 10.32 20.484 1 98.31 87 HIS A CA 1
ATOM 625 C C . HIS A 1 87 ? 13.953 9.867 20.453 1 98.31 87 HIS A C 1
ATOM 627 O O . HIS A 1 87 ? 13.203 10.219 19.547 1 98.31 87 HIS A O 1
ATOM 633 N N . PRO A 1 88 ? 13.57 9.039 21.484 1 98.25 88 PRO A N 1
ATOM 634 C CA . PRO A 1 88 ? 12.188 8.57 21.438 1 98.25 88 PRO A CA 1
ATOM 635 C C . PRO A 1 88 ? 11.18 9.711 21.281 1 98.25 88 PRO A C 1
ATOM 637 O O . PRO A 1 88 ? 11.32 10.75 21.938 1 98.25 88 PRO A O 1
ATOM 640 N N . PRO A 1 89 ? 10.242 9.523 20.469 1 98.56 89 PRO A N 1
ATOM 641 C CA . PRO A 1 89 ? 9.359 10.617 20.047 1 98.56 89 PRO A CA 1
ATOM 642 C C . PRO A 1 89 ? 8.586 11.227 21.219 1 98.56 89 PRO A C 1
ATOM 644 O O . PRO A 1 89 ? 8.094 12.352 21.125 1 98.56 89 PRO A O 1
ATOM 647 N N . PHE A 1 90 ? 8.445 10.539 22.375 1 98.75 90 PHE A N 1
ATOM 648 C CA . PHE A 1 90 ? 7.641 11.07 23.469 1 98.75 90 PHE A CA 1
ATOM 649 C C . PHE A 1 90 ? 8.461 11.164 24.75 1 98.75 90 PHE A C 1
ATOM 651 O O . PHE A 1 90 ? 7.906 11.195 25.859 1 98.75 90 PHE A O 1
ATOM 658 N N . ALA A 1 91 ? 9.766 11.258 24.578 1 98.56 91 ALA A N 1
ATOM 659 C CA . ALA A 1 91 ? 10.648 11.359 25.75 1 98.56 91 ALA A CA 1
ATOM 660 C C . ALA A 1 91 ? 10.906 12.812 26.109 1 98.56 91 ALA A C 1
ATOM 662 O O . ALA A 1 91 ? 11.203 13.125 27.266 1 98.56 91 ALA A O 1
ATOM 663 N N . ALA A 1 92 ? 10.867 13.68 25.141 1 98.75 92 ALA A N 1
ATOM 664 C CA . ALA A 1 92 ? 11.133 15.102 25.344 1 98.75 92 ALA A CA 1
ATOM 665 C C . ALA A 1 92 ? 12.57 15.336 25.781 1 98.75 92 ALA A C 1
ATOM 667 O O . ALA A 1 92 ? 12.828 16.141 26.672 1 98.75 92 ALA A O 1
ATOM 668 N N . ASP A 1 93 ? 13.422 14.672 25.109 1 98.69 93 ASP A N 1
ATOM 669 C CA . ASP A 1 93 ? 14.844 14.812 25.422 1 98.69 93 ASP A CA 1
ATOM 670 C C . ASP A 1 93 ? 15.391 16.141 24.906 1 98.69 93 ASP A C 1
ATOM 672 O O . ASP A 1 93 ? 14.953 16.625 23.859 1 98.69 93 ASP A O 1
ATOM 676 N N . ILE A 1 94 ? 16.344 16.672 25.703 1 98.75 94 ILE A N 1
ATOM 677 C CA . ILE A 1 94 ? 17.094 17.828 25.234 1 98.75 94 ILE A CA 1
ATOM 678 C C . ILE A 1 94 ? 18.531 17.406 24.906 1 98.75 94 ILE A C 1
ATOM 680 O O . ILE A 1 94 ? 19.219 16.797 25.734 1 98.75 94 ILE A O 1
ATOM 684 N N . ALA A 1 95 ? 18.906 17.594 23.703 1 98.5 95 ALA A N 1
ATOM 685 C CA . ALA A 1 95 ? 20.25 17.328 23.234 1 98.5 95 ALA A CA 1
ATOM 686 C C . ALA A 1 95 ? 20.734 18.391 22.25 1 98.5 95 ALA A C 1
ATOM 688 O O . ALA A 1 95 ? 20.016 18.766 21.328 1 98.5 95 ALA A O 1
ATOM 689 N N . GLY A 1 96 ? 21.953 18.969 22.531 1 97.75 96 GLY A N 1
ATOM 690 C CA . GLY A 1 96 ? 22.516 19.953 21.641 1 97.75 96 GLY A CA 1
ATOM 691 C C . GLY A 1 96 ? 21.703 21.234 21.547 1 97.75 96 GLY A C 1
ATOM 692 O O . GLY A 1 96 ? 21.594 21.828 20.484 1 97.75 96 GLY A O 1
ATOM 693 N N . GLY A 1 97 ? 20.984 21.594 22.484 1 98.5 97 GLY A N 1
ATOM 694 C CA . GLY A 1 97 ? 20.203 22.828 22.516 1 98.5 97 GLY A CA 1
ATOM 695 C C . GLY A 1 97 ? 18.828 22.672 21.875 1 98.5 97 GLY A C 1
ATOM 696 O O . GLY A 1 97 ? 18.094 23.641 21.75 1 98.5 97 GLY A O 1
ATOM 697 N N . GLU A 1 98 ? 18.562 21.453 21.516 1 98.56 98 GLU A N 1
ATOM 698 C CA . GLU A 1 98 ? 17.281 21.156 20.891 1 98.56 98 GLU A CA 1
ATOM 699 C C . GLU A 1 98 ? 16.438 20.234 21.766 1 98.56 98 GLU A C 1
ATOM 701 O O . GLU A 1 98 ? 16.969 19.328 22.406 1 98.56 98 GLU A O 1
ATOM 706 N N . LEU A 1 99 ? 15.164 20.516 21.828 1 98.88 99 LEU A N 1
ATOM 707 C CA . LEU A 1 99 ? 14.203 19.656 22.484 1 98.88 99 LEU A CA 1
ATOM 708 C C . LEU A 1 99 ? 13.469 18.781 21.469 1 98.88 99 LEU A C 1
ATOM 710 O O . LEU A 1 99 ? 12.75 19.297 20.609 1 98.88 99 LEU A O 1
ATOM 714 N N . PHE A 1 100 ? 13.664 17.453 21.609 1 98.81 100 PHE A N 1
ATOM 715 C CA . PHE A 1 100 ? 13.117 16.5 20.641 1 98.81 100 PHE A CA 1
ATOM 716 C C . PHE A 1 100 ? 11.781 15.953 21.125 1 98.81 100 PHE A C 1
ATOM 718 O O . PHE A 1 100 ? 11.625 15.656 22.312 1 98.81 100 PHE A O 1
ATOM 725 N N . GLY A 1 101 ? 10.852 15.828 20.156 1 98.81 101 GLY A N 1
ATOM 726 C CA . GLY A 1 101 ? 9.602 15.148 20.453 1 98.81 101 GLY A CA 1
ATOM 727 C C . GLY A 1 101 ? 8.5 15.453 19.453 1 98.81 101 GLY A C 1
ATOM 728 O O . GLY A 1 101 ? 8.422 16.562 18.938 1 98.81 101 GLY A O 1
ATOM 729 N N . ARG A 1 102 ? 7.656 14.422 19.234 1 98.81 102 ARG A N 1
ATOM 730 C CA . ARG A 1 102 ? 6.48 14.656 18.391 1 98.81 102 ARG A CA 1
ATOM 731 C C . ARG A 1 102 ? 5.578 15.719 19.016 1 98.81 102 ARG A C 1
ATOM 733 O O . ARG A 1 102 ? 5.145 15.586 20.156 1 98.81 102 ARG A O 1
ATOM 740 N N . GLY A 1 103 ? 5.344 16.812 18.281 1 98.5 103 GLY A N 1
ATOM 741 C CA . GLY A 1 103 ? 4.551 17.922 18.766 1 98.5 103 GLY A CA 1
ATOM 742 C C . GLY A 1 103 ? 5.398 19.078 19.281 1 98.5 103 GLY A C 1
ATOM 743 O O . GLY A 1 103 ? 4.867 20.109 19.703 1 98.5 103 GLY A O 1
ATOM 744 N N . ALA A 1 104 ? 6.684 18.969 19.203 1 98.81 104 ALA A N 1
ATOM 745 C CA . ALA A 1 104 ? 7.566 20.016 19.719 1 98.81 104 ALA A CA 1
ATOM 746 C C . ALA A 1 104 ? 7.258 21.359 19.062 1 98.81 104 ALA A C 1
ATOM 748 O O . ALA A 1 104 ? 7.148 22.375 19.766 1 98.81 104 ALA A O 1
ATOM 749 N N . VAL A 1 105 ? 7.07 21.281 17.797 1 98.31 105 VAL A N 1
ATOM 750 C CA . VAL A 1 105 ? 6.785 22.531 17.094 1 98.31 105 VAL A CA 1
ATOM 751 C C . VAL A 1 105 ? 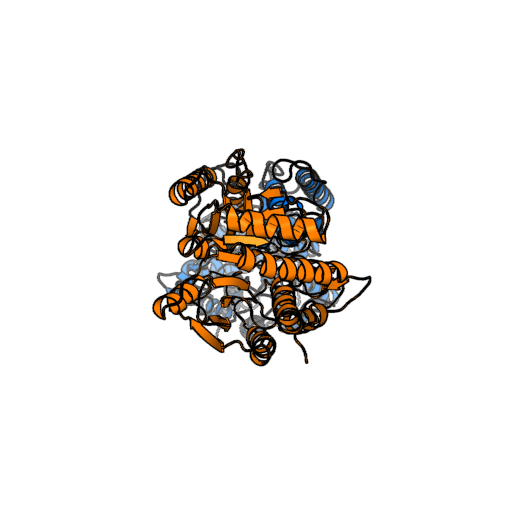5.324 22.547 16.656 1 98.31 105 VAL A C 1
ATOM 753 O O . VAL A 1 105 ? 4.688 23.609 16.656 1 98.31 105 VAL A O 1
ATOM 756 N N . ASP A 1 106 ? 4.656 21.469 16.312 1 97.81 106 ASP A N 1
ATOM 757 C CA . ASP A 1 106 ? 3.291 21.391 15.805 1 97.81 106 ASP A CA 1
ATOM 758 C C . ASP A 1 106 ? 2.395 20.594 16.75 1 97.81 106 ASP A C 1
ATOM 760 O O . ASP A 1 106 ? 2.258 19.375 16.594 1 97.81 106 ASP A O 1
ATOM 764 N N . MET A 1 107 ? 1.769 21.109 17.766 1 97.69 107 MET A N 1
ATOM 765 C CA . MET A 1 107 ? 2.08 22.5 18.125 1 97.69 107 MET A CA 1
ATOM 766 C C . MET A 1 107 ? 2.031 22.688 19.641 1 97.69 107 MET A C 1
ATOM 768 O O . MET A 1 107 ? 1.637 23.75 20.125 1 97.69 107 MET A O 1
ATOM 772 N N . LYS A 1 108 ? 2.428 21.578 20.359 1 98.81 108 LYS A N 1
ATOM 773 C CA . LYS A 1 108 ? 2.457 21.656 21.812 1 98.81 108 LYS A CA 1
ATOM 774 C C . LYS A 1 108 ? 3.424 22.75 22.297 1 98.81 108 LYS A C 1
ATOM 776 O O . LYS A 1 108 ? 3.23 23.328 23.359 1 98.81 108 LYS A O 1
ATOM 781 N N . GLY A 1 109 ? 4.441 23.016 21.516 1 98.81 109 GLY A N 1
ATOM 782 C CA . GLY A 1 109 ? 5.371 24.078 21.828 1 98.81 109 GLY A CA 1
ATOM 783 C C . GLY A 1 109 ? 4.703 25.438 21.953 1 98.81 109 GLY A C 1
ATOM 784 O O . GLY A 1 109 ? 4.957 26.188 22.906 1 98.81 109 GLY A O 1
ATOM 785 N N . GLY A 1 110 ? 3.852 25.766 20.953 1 98.81 110 GLY A N 1
ATOM 786 C CA . GLY A 1 110 ? 3.113 27.016 21.016 1 98.81 110 GLY A CA 1
ATOM 787 C C . GLY A 1 110 ? 2.238 27.141 22.25 1 98.81 110 GLY A C 1
ATOM 788 O O . GLY A 1 110 ? 2.178 28.188 22.875 1 98.81 110 GLY A O 1
ATOM 789 N N . ILE A 1 111 ? 1.569 26.078 22.641 1 98.88 111 ILE A N 1
ATOM 790 C CA . ILE A 1 111 ? 0.701 26.047 23.812 1 98.88 111 ILE A CA 1
ATOM 791 C C . ILE A 1 111 ? 1.53 26.266 25.062 1 98.88 111 ILE A C 1
ATOM 793 O O . ILE A 1 111 ? 1.167 27.078 25.922 1 98.88 111 ILE A O 1
ATOM 797 N N . ALA A 1 112 ? 2.627 25.562 25.172 1 98.88 112 ALA A N 1
ATOM 798 C CA . ALA A 1 112 ? 3.514 25.672 26.328 1 98.88 112 ALA A CA 1
ATOM 799 C C . ALA A 1 112 ? 4.004 27.109 26.516 1 98.88 112 ALA A C 1
ATOM 801 O O . ALA A 1 112 ? 4.023 27.609 27.641 1 98.88 112 ALA A O 1
ATOM 802 N N . CYS A 1 113 ? 4.391 27.719 25.453 1 98.88 113 CYS A N 1
ATOM 803 C CA . CYS A 1 113 ? 4.934 29.062 25.5 1 98.88 113 CYS A CA 1
ATOM 804 C C . CYS A 1 113 ? 3.859 30.078 25.891 1 98.88 113 CYS A C 1
ATOM 806 O O . CYS A 1 113 ? 4.125 31 26.656 1 98.88 113 CYS A O 1
ATOM 808 N N . PHE A 1 114 ? 2.65 29.938 25.359 1 98.88 114 PHE A N 1
ATOM 809 C CA . PHE A 1 114 ? 1.598 30.891 25.688 1 98.88 114 PHE A CA 1
ATOM 810 C C . PHE A 1 114 ? 1.182 30.75 27.141 1 98.88 114 PHE A C 1
ATOM 812 O O . PHE A 1 114 ? 0.952 31.75 27.828 1 98.88 114 PHE A O 1
ATOM 819 N N . ALA A 1 115 ? 1.062 29.516 27.641 1 98.81 115 ALA A N 1
ATOM 820 C CA . ALA A 1 115 ? 0.78 29.312 29.062 1 98.81 115 ALA A CA 1
ATOM 821 C C . ALA A 1 115 ? 1.832 29.984 29.938 1 98.81 115 ALA A C 1
ATOM 823 O O . ALA A 1 115 ? 1.496 30.656 30.906 1 98.81 115 ALA A O 1
ATOM 824 N N . ALA A 1 116 ? 3.043 29.828 29.562 1 98.81 116 ALA A N 1
ATOM 825 C CA . ALA A 1 116 ? 4.137 30.453 30.312 1 98.81 116 ALA A CA 1
ATOM 826 C C . ALA A 1 116 ? 4.051 31.969 30.25 1 98.81 116 ALA A C 1
ATOM 828 O O . ALA A 1 116 ? 4.316 32.656 31.234 1 98.81 116 ALA A O 1
ATOM 829 N N . ALA A 1 117 ? 3.74 32.5 29.062 1 98.69 117 ALA A N 1
ATOM 830 C CA . ALA A 1 117 ? 3.623 33.938 28.891 1 98.69 117 ALA A CA 1
ATOM 831 C C . ALA A 1 117 ? 2.543 34.531 29.797 1 98.69 117 ALA A C 1
ATOM 833 O O . ALA A 1 117 ? 2.742 35.562 30.422 1 98.69 117 ALA A O 1
ATOM 834 N N . VAL A 1 118 ? 1.396 33.875 29.859 1 98.19 118 VAL A N 1
ATOM 835 C CA . VAL A 1 118 ? 0.305 34.312 30.719 1 98.19 118 VAL A CA 1
ATOM 836 C C . VAL A 1 118 ? 0.745 34.281 32.188 1 98.19 118 VAL A C 1
ATOM 838 O O . VAL A 1 118 ? 0.5 35.219 32.938 1 98.19 118 VAL A O 1
ATOM 841 N N . ALA A 1 119 ? 1.375 33.188 32.562 1 98.31 119 ALA A N 1
ATOM 842 C CA . ALA A 1 119 ? 1.851 33.031 33.938 1 98.31 119 ALA A CA 1
ATOM 843 C C . ALA A 1 119 ? 2.801 34.156 34.312 1 98.31 119 ALA A C 1
ATOM 845 O O . ALA A 1 119 ? 2.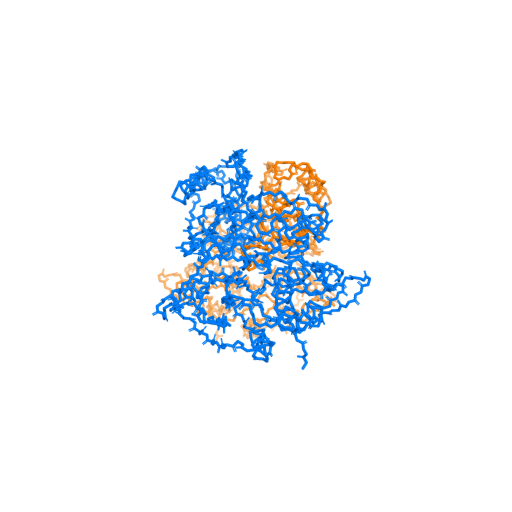678 34.75 35.375 1 98.31 119 ALA A O 1
ATOM 846 N N . ARG A 1 120 ? 3.691 34.438 33.406 1 98 120 ARG A N 1
ATOM 847 C CA . ARG A 1 120 ? 4.668 35.5 33.688 1 98 120 ARG A CA 1
ATOM 848 C C . ARG A 1 120 ? 3.994 36.875 33.719 1 98 120 ARG A C 1
ATOM 850 O O . ARG A 1 120 ? 4.352 37.719 34.531 1 98 120 ARG A O 1
ATOM 857 N N . HIS A 1 121 ? 3.111 37.094 32.812 1 96.88 121 HIS A N 1
ATOM 858 C CA . HIS A 1 121 ? 2.367 38.344 32.812 1 96.88 121 HIS A CA 1
ATOM 859 C C . HIS A 1 121 ? 1.66 38.562 34.156 1 96.88 121 HIS A C 1
ATOM 861 O O . HIS A 1 121 ? 1.73 39.656 34.719 1 96.88 121 HIS A O 1
ATOM 867 N N . ILE A 1 122 ? 0.975 37.562 34.656 1 96.06 122 ILE A N 1
ATOM 868 C CA . ILE A 1 122 ? 0.225 37.656 35.906 1 96.06 122 ILE A CA 1
ATOM 869 C C . ILE A 1 122 ? 1.183 37.906 37.062 1 96.06 122 ILE A C 1
ATOM 871 O O . ILE A 1 122 ? 0.897 38.75 37.938 1 96.06 122 ILE A O 1
ATOM 875 N N . GLU A 1 123 ? 2.26 37.281 37.031 1 95.81 123 GLU A N 1
ATOM 876 C CA . GLU A 1 123 ? 3.248 37.438 38.094 1 95.81 123 GLU A CA 1
ATOM 877 C C . GLU A 1 123 ? 3.77 38.875 38.125 1 95.81 123 GLU A C 1
ATOM 879 O O . GLU A 1 123 ? 3.971 39.438 39.219 1 95.81 123 GLU A O 1
ATOM 884 N N . LYS A 1 124 ? 3.895 39.438 37 1 95.5 124 LYS A N 1
ATOM 885 C CA . LYS A 1 124 ? 4.523 40.75 36.875 1 95.5 124 LYS A CA 1
ATOM 886 C C . LYS A 1 124 ? 3.49 41.844 37 1 95.5 124 LYS A C 1
ATOM 888 O O . LYS A 1 124 ? 3.773 42.906 37.562 1 95.5 124 LYS A O 1
ATOM 893 N N . HIS A 1 125 ? 2.307 41.625 36.406 1 93.75 125 HIS A N 1
ATOM 894 C CA . HIS A 1 125 ? 1.396 42.75 36.219 1 93.75 125 HIS A CA 1
ATOM 895 C C . HIS A 1 125 ? 0.03 42.469 36.844 1 93.75 125 HIS A C 1
ATOM 897 O O . HIS A 1 125 ? -0.835 43.344 36.875 1 93.75 125 HIS A O 1
ATOM 903 N N . GLY A 1 126 ? -0.162 41.344 37.344 1 92.06 126 GLY A N 1
ATOM 904 C CA . GLY A 1 126 ? -1.498 40.938 37.75 1 92.06 126 GLY A CA 1
ATOM 905 C C . GLY A 1 126 ? -2.352 40.469 36.594 1 92.06 126 GLY A C 1
ATOM 906 O O . GLY A 1 126 ? -1.843 40.25 35.5 1 92.06 126 GLY A O 1
ATOM 907 N N . PRO A 1 127 ? -3.639 40.312 36.812 1 89.94 127 PRO A N 1
ATOM 908 C CA . PRO A 1 127 ? -4.508 39.812 35.719 1 89.94 127 PRO A CA 1
ATOM 909 C C . PRO A 1 127 ? -4.566 40.781 34.562 1 89.94 127 PRO A C 1
ATOM 911 O O . PRO A 1 127 ? -4.418 42 34.719 1 89.94 127 PRO A O 1
ATOM 914 N N . PRO A 1 128 ? -4.789 40.312 33.438 1 90.5 128 PRO A N 1
ATOM 915 C CA . PRO A 1 128 ? -4.883 41.188 32.25 1 90.5 128 PRO A CA 1
ATOM 916 C C . PRO A 1 128 ? -6.086 42.125 32.312 1 90.5 128 PRO A C 1
ATOM 918 O O . PRO A 1 128 ? -7.051 41.844 33.031 1 90.5 128 PRO A O 1
ATOM 921 N N . ALA A 1 129 ? -5.984 43.344 31.578 1 87.44 129 ALA A N 1
ATOM 922 C CA . ALA A 1 129 ? -7.059 44.312 31.516 1 87.44 129 ALA A CA 1
ATOM 923 C C . ALA A 1 129 ? -8.211 43.812 30.641 1 87.44 129 ALA A C 1
ATOM 925 O O . ALA A 1 129 ? -9.055 44.594 30.219 1 87.44 129 ALA A O 1
ATOM 926 N N . GLY A 1 130 ? -8.602 42.656 30.641 1 94 130 GLY A N 1
ATOM 927 C CA . GLY A 1 130 ? -9.617 41.906 29.891 1 94 130 GLY A CA 1
ATOM 928 C C . GLY A 1 130 ? -9.617 40.438 30.172 1 94 130 GLY A C 1
ATOM 929 O O . GLY A 1 130 ? -9.445 40 31.312 1 94 130 GLY A O 1
ATOM 930 N N . SER A 1 131 ? -9.961 39.719 29.078 1 96.56 131 SER A N 1
ATOM 931 C CA . SER A 1 131 ? -10.07 38.281 29.234 1 96.56 131 SER A CA 1
ATOM 932 C C . SER A 1 131 ? -9.156 37.531 28.266 1 96.56 131 SER A C 1
ATOM 934 O O . SER A 1 131 ? -8.898 38.031 27.156 1 96.56 131 SER A O 1
ATOM 936 N N . ILE A 1 132 ? -8.68 36.469 28.734 1 98 132 ILE A N 1
ATOM 937 C CA . ILE A 1 132 ? -7.934 35.5 27.891 1 98 132 ILE A CA 1
ATOM 938 C C . ILE A 1 132 ? -8.594 34.125 27.953 1 98 132 ILE A C 1
ATOM 940 O O . ILE A 1 132 ? -9.008 33.688 29.031 1 98 132 ILE A O 1
ATOM 944 N N . SER A 1 133 ? -8.75 33.531 26.828 1 98.69 133 SER A N 1
ATOM 945 C CA . SER A 1 133 ? -9.219 32.125 26.844 1 98.69 133 SER A CA 1
ATOM 946 C C . SER A 1 133 ? -8.281 31.234 26.031 1 98.69 133 SER A C 1
ATOM 948 O O . SER A 1 133 ? -7.555 31.719 25.156 1 98.69 133 SER A O 1
ATOM 950 N N . PHE A 1 134 ? -8.172 29.984 26.469 1 98.88 134 PHE A N 1
ATOM 951 C CA . PHE A 1 134 ? -7.59 28.891 25.703 1 98.88 134 PHE A CA 1
ATOM 952 C C . PHE A 1 134 ? -8.68 28.047 25.047 1 98.88 134 PHE A C 1
ATOM 954 O O . PHE A 1 134 ? -9.609 27.594 25.719 1 98.88 134 PHE A O 1
ATOM 961 N N . LEU A 1 135 ? -8.648 27.938 23.766 1 98.88 135 LEU A N 1
ATOM 962 C CA . LEU A 1 135 ? -9.469 27.016 23 1 98.88 135 LEU A CA 1
ATOM 963 C C . LEU A 1 135 ? -8.609 25.922 22.359 1 98.88 135 LEU A C 1
ATOM 965 O O . LEU A 1 135 ? -8.023 26.141 21.297 1 98.88 135 LEU A O 1
ATOM 969 N N . ILE A 1 136 ? -8.523 24.719 22.984 1 98.88 136 ILE A N 1
ATOM 970 C CA . ILE A 1 136 ? -7.543 23.688 22.641 1 98.88 136 ILE A CA 1
ATOM 971 C C . ILE A 1 136 ? -8.258 22.391 22.266 1 98.88 136 ILE A C 1
ATOM 973 O O . ILE A 1 136 ? -9.078 21.875 23.031 1 98.88 136 ILE A O 1
ATOM 977 N N . THR A 1 137 ? -7.969 21.859 21.062 1 98.75 137 THR A N 1
ATOM 978 C CA . THR A 1 137 ? -8.656 20.672 20.562 1 98.75 137 THR A CA 1
ATOM 979 C C . THR A 1 137 ? -7.719 19.469 20.516 1 98.75 137 THR A C 1
ATOM 981 O O . THR A 1 137 ? -6.504 19.625 20.688 1 98.75 137 THR A O 1
ATOM 984 N N . GLY A 1 138 ? -8.359 18.266 20.422 1 98.06 138 GLY A N 1
ATOM 985 C CA . GLY A 1 138 ? -7.625 17.031 20.172 1 98.06 138 GLY A CA 1
ATOM 986 C C . GLY A 1 138 ? -7.84 16.469 18.781 1 98.06 138 GLY A C 1
ATOM 987 O O . GLY A 1 138 ? -7.57 15.289 18.531 1 98.06 138 GLY A O 1
ATOM 988 N N . ASP A 1 139 ? -8.328 17.312 17.844 1 97.06 139 ASP A N 1
ATOM 989 C CA . ASP A 1 139 ? -8.711 16.766 16.547 1 97.06 139 ASP A CA 1
ATOM 990 C C . ASP A 1 139 ? -8.344 17.719 15.414 1 97.06 139 ASP A C 1
ATOM 992 O O . ASP A 1 139 ? -9.141 17.938 14.5 1 97.06 139 ASP A O 1
ATOM 996 N N . GLU A 1 140 ? -7.211 18.359 15.5 1 96.5 140 GLU A N 1
ATOM 997 C CA . GLU A 1 140 ? -6.75 19.203 14.414 1 96.5 140 GLU A CA 1
ATOM 998 C C . GLU A 1 140 ? -6.066 18.391 13.32 1 96.5 140 GLU A C 1
ATOM 1000 O O . GLU A 1 140 ? -6.207 18.703 12.133 1 96.5 140 GLU A O 1
ATOM 1005 N N . GLU A 1 141 ? -5.457 17.328 13.695 1 95.31 141 GLU A N 1
ATOM 1006 C CA . GLU A 1 141 ? -4.672 16.531 12.766 1 95.31 141 GLU A CA 1
ATOM 1007 C C . GLU A 1 141 ? -5.523 15.445 12.117 1 95.31 141 GLU A C 1
ATOM 1009 O O . GLU A 1 141 ? -5.047 14.695 11.266 1 95.31 141 GLU A O 1
ATOM 1014 N N . GLY A 1 142 ? -6.742 15.266 12.633 1 93.19 142 GLY A N 1
ATOM 1015 C CA . GLY A 1 142 ? -7.676 14.273 12.117 1 93.19 142 GLY A CA 1
ATOM 1016 C C . GLY A 1 142 ? -8.742 14.875 11.227 1 93.19 142 GLY A C 1
ATOM 1017 O O . GLY A 1 142 ? -8.469 15.781 10.438 1 93.19 142 GLY A O 1
ATOM 1018 N N . PRO A 1 143 ? -9.953 14.344 11.336 1 92.38 143 PRO A N 1
ATOM 1019 C CA . PRO A 1 143 ? -11.023 14.805 10.445 1 92.38 143 PRO A CA 1
ATOM 1020 C C . PRO A 1 143 ? -11.602 16.156 10.867 1 92.38 143 PRO A C 1
ATOM 1022 O O . PRO A 1 143 ? -12.336 16.781 10.102 1 92.38 143 PRO A O 1
ATOM 1025 N N . ALA A 1 144 ? -11.336 16.578 12.109 1 94.56 144 ALA A N 1
ATOM 1026 C CA . ALA A 1 144 ? -11.797 17.875 12.625 1 94.56 144 ALA A CA 1
ATOM 1027 C C . ALA A 1 144 ? -13.32 17.938 12.664 1 94.56 144 ALA A C 1
ATOM 1029 O O . ALA A 1 144 ? -13.914 18.969 12.336 1 94.56 144 ALA A O 1
ATOM 1030 N N . ILE A 1 145 ? -13.898 16.766 12.969 1 95.62 145 ILE A N 1
ATOM 1031 C CA . ILE A 1 145 ? -15.352 16.688 13.078 1 95.62 145 ILE A CA 1
ATOM 1032 C C . ILE A 1 145 ? -15.781 17.047 14.5 1 95.62 145 ILE A C 1
ATOM 1034 O O . ILE A 1 145 ? -16.734 17.797 14.695 1 95.62 145 ILE A O 1
ATOM 1038 N N . ASN A 1 146 ? -15.023 16.562 15.469 1 97.69 146 ASN A N 1
ATOM 1039 C CA . ASN A 1 146 ? -15.406 16.672 16.875 1 97.69 146 ASN A CA 1
ATOM 1040 C C . ASN A 1 146 ? -14.445 17.578 17.641 1 97.69 146 ASN A C 1
ATOM 1042 O O . ASN A 1 146 ? -14.359 17.516 18.859 1 97.69 146 ASN A O 1
ATOM 1046 N N . GLY A 1 147 ? -13.719 18.453 16.875 1 97.62 147 GLY A N 1
ATOM 1047 C CA . GLY A 1 147 ? -12.711 19.297 17.5 1 97.62 147 GLY A CA 1
ATOM 1048 C C . GLY A 1 147 ? -13.141 20.75 17.609 1 97.62 147 GLY A C 1
ATOM 1049 O O . GLY A 1 147 ? -14.18 21.047 18.203 1 97.62 147 GLY A O 1
ATOM 1050 N N . THR A 1 148 ? -12.367 21.625 17.016 1 98.12 148 THR A N 1
ATOM 1051 C CA . THR A 1 148 ? -12.477 23.062 17.156 1 98.12 148 THR A CA 1
ATOM 1052 C C . THR A 1 148 ? -13.867 23.547 16.75 1 98.12 148 THR A C 1
ATOM 1054 O O . THR A 1 148 ? -14.445 24.422 17.406 1 98.12 148 THR A O 1
ATOM 1057 N N . VAL A 1 149 ? -14.414 23 15.719 1 97.25 149 VAL A N 1
ATOM 1058 C CA . VAL A 1 149 ? -15.688 23.469 15.188 1 97.25 149 VAL A CA 1
ATOM 1059 C C . VAL A 1 149 ? -16.781 23.312 16.25 1 97.25 149 VAL A C 1
ATOM 1061 O O . VAL A 1 149 ? -17.531 24.25 16.5 1 97.25 149 VAL A O 1
ATOM 1064 N N . LYS A 1 150 ? -16.844 22.203 16.875 1 98.19 150 LYS A N 1
ATOM 1065 C CA . LYS A 1 150 ? -17.875 21.953 17.891 1 98.19 150 LYS A CA 1
ATOM 1066 C C . LYS A 1 150 ? -17.547 22.688 19.203 1 98.19 150 LYS A C 1
ATOM 1068 O O . LYS A 1 150 ? -18.453 23.109 19.922 1 98.19 150 LYS A O 1
ATOM 1073 N N . LEU A 1 151 ? -16.266 22.812 19.469 1 98.75 151 LEU A N 1
ATOM 1074 C CA . LEU A 1 151 ? -15.867 23.531 20.688 1 98.75 151 LEU A CA 1
ATOM 1075 C C . LEU A 1 151 ? -16.25 25 20.594 1 98.75 151 LEU A C 1
ATOM 1077 O O . LEU A 1 151 ? -16.703 25.594 21.578 1 98.75 151 LEU A O 1
ATOM 1081 N N . LEU A 1 152 ? -16.031 25.625 19.438 1 98.75 152 LEU A N 1
ATOM 1082 C CA . LEU A 1 152 ? -16.438 27 19.203 1 98.75 152 LEU A CA 1
ATOM 1083 C C . LEU A 1 152 ? -17.938 27.172 19.375 1 98.75 152 LEU A C 1
ATOM 1085 O O . LEU A 1 152 ? -18.391 28.109 20.047 1 98.75 152 LEU A O 1
ATOM 1089 N N . GLN A 1 153 ? -18.641 26.25 18.781 1 98.56 153 GLN A N 1
ATOM 1090 C CA . GLN A 1 153 ? -20.094 26.297 18.891 1 98.56 153 GLN A CA 1
ATOM 1091 C C . GLN A 1 153 ? -20.531 26.172 20.344 1 98.56 153 GLN A C 1
ATOM 1093 O O . GLN A 1 153 ? -21.391 26.938 20.812 1 98.56 153 GLN A O 1
ATOM 1098 N N . TRP A 1 154 ? -19.984 25.234 21 1 98.62 154 TRP A N 1
ATOM 1099 C CA . TRP A 1 154 ? -20.281 24.969 22.406 1 98.62 154 TRP A CA 1
ATOM 1100 C C . TRP A 1 154 ? -20.031 26.219 23.25 1 98.62 154 TRP A C 1
ATOM 1102 O O . TRP A 1 154 ? -20.891 26.609 24.062 1 98.62 154 TRP A O 1
ATOM 1112 N N . ALA A 1 155 ? -18.906 26.859 23.109 1 98.56 155 ALA A N 1
ATOM 1113 C CA . ALA A 1 155 ? -18.547 28.062 23.875 1 98.56 155 ALA A CA 1
ATOM 1114 C C . ALA A 1 155 ? -19.453 29.234 23.516 1 98.56 155 ALA A C 1
ATOM 1116 O O . ALA A 1 155 ? -19.906 29.969 24.391 1 98.56 155 ALA A O 1
ATOM 1117 N N . ALA A 1 156 ? -19.703 29.406 22.234 1 98.44 156 ALA A N 1
ATOM 1118 C CA . ALA A 1 156 ? -20.562 30.5 21.781 1 98.44 156 ALA A CA 1
ATOM 1119 C C . ALA A 1 156 ? -21.969 30.359 22.359 1 98.44 156 ALA A C 1
ATOM 1121 O O . ALA A 1 156 ? -22.578 31.359 22.75 1 98.44 156 ALA A O 1
ATOM 1122 N N . GLU A 1 157 ? -22.469 29.188 22.375 1 98.12 157 GLU A N 1
ATOM 1123 C CA . GLU A 1 157 ? -23.812 28.922 22.906 1 98.12 157 GLU A CA 1
ATOM 1124 C C . GLU A 1 157 ? -23.875 29.234 24.391 1 98.12 157 GLU A C 1
ATOM 1126 O O . GLU A 1 157 ? -24.953 29.484 24.938 1 98.12 157 GLU A O 1
ATOM 1131 N N . ARG A 1 158 ? -22.812 29.297 24.953 1 97 158 ARG A N 1
ATOM 1132 C CA . ARG A 1 158 ? -22.734 29.578 26.375 1 97 158 ARG A CA 1
ATOM 1133 C C . ARG A 1 158 ? -22.406 31.047 26.641 1 97 158 ARG A C 1
ATOM 1135 O O . ARG A 1 158 ? -22.078 31.422 27.766 1 97 158 ARG A O 1
ATOM 1142 N N . GLY A 1 159 ? -22.312 31.797 25.578 1 96.69 159 GLY A N 1
ATOM 1143 C CA . GLY A 1 159 ? -22.25 33.25 25.719 1 96.69 159 GLY A CA 1
ATOM 1144 C C . GLY A 1 159 ? -20.875 33.812 25.453 1 96.69 159 GLY A C 1
ATOM 1145 O O . GLY A 1 159 ? -20.641 35 25.562 1 96.69 159 GLY A O 1
ATOM 1146 N N . GLU A 1 160 ? -19.953 33.031 25.062 1 97.75 160 GLU A N 1
ATOM 1147 C CA . GLU A 1 160 ? -18.594 33.5 24.797 1 97.75 160 GLU A CA 1
ATOM 1148 C C . GLU A 1 160 ? -18.547 34.312 23.5 1 97.75 160 GLU A C 1
ATOM 1150 O O . GLU A 1 160 ? -19.203 33.938 22.516 1 97.75 160 GLU A O 1
ATOM 1155 N N . GLN A 1 161 ? -17.906 35.406 23.531 1 97.5 161 GLN A N 1
ATOM 1156 C CA . GLN A 1 161 ? -17.547 36.219 22.391 1 97.5 161 GLN A CA 1
ATOM 1157 C C . GLN A 1 161 ? -16.062 36.625 22.438 1 97.5 161 GLN A C 1
ATOM 1159 O O . GLN A 1 161 ? -15.531 36.875 23.516 1 97.5 161 GLN A O 1
ATOM 1164 N N . TRP A 1 162 ? -15.492 36.688 21.281 1 97.62 162 TRP A N 1
ATOM 1165 C CA . TRP A 1 162 ? -14.062 36.969 21.219 1 97.62 162 TRP A CA 1
ATOM 1166 C C . TRP A 1 162 ? -13.789 38.188 20.328 1 97.62 162 TRP A C 1
ATOM 1168 O O . TRP A 1 162 ? -14.43 38.375 19.297 1 97.62 162 TRP A O 1
ATOM 1178 N N . ASP A 1 163 ? -12.836 38.969 20.688 1 96.5 163 ASP A N 1
ATOM 1179 C CA . ASP A 1 163 ? -12.445 40.156 19.891 1 96.5 163 ASP A CA 1
ATOM 1180 C C . ASP A 1 163 ? -11.328 39.781 18.906 1 96.5 163 ASP A C 1
ATOM 1182 O O . ASP A 1 163 ? -11.195 40.438 17.859 1 96.5 163 ASP A O 1
ATOM 1186 N N . ALA A 1 164 ? -10.508 38.844 19.281 1 96.62 164 ALA A N 1
ATOM 1187 C CA . ALA A 1 164 ? -9.391 38.406 18.453 1 96.62 164 ALA A CA 1
ATOM 1188 C C . ALA A 1 164 ? -8.891 37.031 18.891 1 96.62 164 ALA A C 1
ATOM 1190 O O . ALA A 1 164 ? -9.164 36.594 20.016 1 96.62 164 ALA A O 1
ATOM 1191 N N . SER A 1 165 ? -8.195 36.438 17.953 1 98.25 165 SER A N 1
ATOM 1192 C CA . SER A 1 165 ? -7.602 35.156 18.281 1 98.25 165 SER A CA 1
ATOM 1193 C C . SER A 1 165 ? -6.176 35.031 17.75 1 98.25 165 SER A C 1
ATOM 1195 O O . SER A 1 165 ? -5.859 35.594 16.688 1 98.25 165 SER A O 1
ATOM 1197 N N . LEU A 1 166 ? -5.352 34.406 18.531 1 98.56 166 LEU A N 1
ATOM 1198 C CA . LEU A 1 166 ? -4.023 33.969 18.141 1 98.56 166 LEU A CA 1
ATOM 1199 C C . LEU A 1 166 ? -3.939 32.438 18.141 1 98.56 166 LEU A C 1
ATOM 1201 O O . LEU A 1 166 ? -4.219 31.797 19.156 1 98.56 166 LEU A O 1
ATOM 1205 N N . VAL A 1 167 ? -3.643 31.891 16.984 1 98.75 167 VAL A N 1
ATOM 1206 C CA . VAL A 1 167 ? -3.385 30.453 16.922 1 98.75 167 VAL A CA 1
ATOM 1207 C C . VAL A 1 167 ? -1.881 30.188 17 1 98.75 167 VAL A C 1
ATOM 1209 O O . VAL A 1 167 ? -1.1 30.812 16.281 1 98.75 167 VAL A O 1
ATOM 1212 N N . GLY A 1 168 ? -1.431 29.266 17.812 1 98.5 168 GLY A N 1
ATOM 1213 C CA . GLY A 1 168 ? -0.025 29.062 18.125 1 98.5 168 GLY A CA 1
ATOM 1214 C C . GLY A 1 168 ? 0.672 28.109 17.172 1 98.5 168 GLY A C 1
ATOM 1215 O O . GLY A 1 168 ? 1.684 27.5 17.531 1 98.5 168 GLY A O 1
ATOM 1216 N N . GLU A 1 169 ? 0.191 27.938 15.969 1 98.19 169 GLU A N 1
ATOM 1217 C CA . GLU A 1 169 ? 0.815 27.078 14.969 1 98.19 169 GLU A CA 1
ATOM 1218 C C . GLU A 1 169 ? 2.238 27.547 14.656 1 98.19 169 GLU A C 1
ATOM 1220 O O . GLU A 1 169 ? 2.537 28.734 14.703 1 98.19 169 GLU A O 1
ATOM 1225 N N . PRO A 1 170 ? 3.113 26.578 14.32 1 98 170 PRO A N 1
ATOM 1226 C CA . PRO A 1 170 ? 4.402 27.047 13.797 1 98 170 PRO A CA 1
ATOM 1227 C C . PRO A 1 170 ? 4.27 27.797 12.477 1 98 170 PRO A C 1
ATOM 1229 O O . PRO A 1 170 ? 3.699 27.266 11.516 1 98 170 PRO A O 1
ATOM 1232 N N . THR A 1 171 ? 4.777 28.984 12.461 1 97.69 171 THR A N 1
ATOM 1233 C CA . THR A 1 171 ? 4.59 29.844 11.289 1 97.69 171 THR A CA 1
ATOM 1234 C C . THR A 1 171 ? 5.938 30.266 10.703 1 97.69 171 THR A C 1
ATOM 1236 O O . THR A 1 171 ? 6.016 30.672 9.547 1 97.69 171 THR A O 1
ATOM 1239 N N . ASN A 1 172 ? 6.984 30.234 11.516 1 97.88 172 ASN A N 1
ATOM 1240 C CA . ASN A 1 172 ? 8.273 30.781 11.102 1 97.88 172 ASN A CA 1
ATOM 1241 C C . ASN A 1 172 ? 9.07 29.781 10.273 1 97.88 172 ASN A C 1
ATOM 1243 O O . ASN A 1 172 ? 9.25 28.625 10.688 1 97.88 172 ASN A O 1
ATOM 1247 N N . PRO A 1 173 ? 9.625 30.203 9.125 1 96.25 173 PRO A N 1
ATOM 1248 C CA . PRO A 1 173 ? 10.289 29.25 8.234 1 96.25 173 PRO A CA 1
ATOM 1249 C C . PRO A 1 173 ? 11.742 28.984 8.625 1 96.25 173 PRO A C 1
ATOM 1251 O O . PRO A 1 173 ? 12.18 27.828 8.688 1 96.25 173 PRO A O 1
ATOM 1254 N N . ASP A 1 174 ? 12.469 30.094 8.922 1 96.38 174 ASP A N 1
ATOM 1255 C CA . ASP A 1 174 ? 13.906 29.938 9.117 1 96.38 174 ASP A CA 1
ATOM 1256 C C . ASP A 1 174 ? 14.32 30.328 10.531 1 96.38 174 ASP A C 1
ATOM 1258 O O . ASP A 1 174 ? 15.141 29.656 11.156 1 96.38 174 ASP A O 1
ATOM 1262 N N . GLN A 1 175 ? 13.719 31.422 10.992 1 97.44 175 GLN A N 1
ATOM 1263 C CA . GLN A 1 175 ? 14.016 31.922 12.336 1 97.44 175 GLN A CA 1
ATOM 1264 C C . GLN A 1 175 ? 12.781 32.531 12.977 1 97.44 175 GLN A C 1
ATOM 1266 O O . GLN A 1 175 ? 11.891 33.031 12.273 1 97.44 175 GLN A O 1
ATOM 1271 N N . LEU A 1 176 ? 12.781 32.5 14.25 1 97.38 176 LEU A N 1
ATOM 1272 C CA . LEU A 1 176 ? 11.672 33.094 14.984 1 97.38 176 LEU A CA 1
ATOM 1273 C C . LEU A 1 176 ? 11.555 34.594 14.68 1 97.38 176 LEU A C 1
ATOM 1275 O O . LEU A 1 176 ? 12.539 35.312 14.742 1 97.38 176 LEU A O 1
ATOM 1279 N N . GLY A 1 177 ? 10.359 35.031 14.258 1 97.81 177 GLY A N 1
ATOM 1280 C CA . GLY A 1 177 ? 10.102 36.406 13.914 1 97.81 177 GLY A CA 1
ATOM 1281 C C . GLY A 1 177 ? 9.961 36.656 12.422 1 97.81 177 GLY A C 1
ATOM 1282 O O . GLY A 1 177 ? 9.617 37.75 11.992 1 97.81 177 GLY A O 1
ATOM 1283 N N . ASP A 1 178 ? 10.086 35.625 11.664 1 97.62 178 ASP A N 1
ATOM 1284 C CA . ASP A 1 178 ? 10.078 35.75 10.211 1 97.62 178 ASP A CA 1
ATOM 1285 C C . ASP A 1 178 ? 8.672 36.062 9.695 1 97.62 178 ASP A C 1
ATOM 1287 O O . ASP A 1 178 ? 8.516 36.781 8.703 1 97.62 178 ASP A O 1
ATOM 1291 N N . MET A 1 179 ? 7.652 35.469 10.406 1 97.62 179 MET A N 1
ATOM 1292 C CA . MET A 1 179 ? 6.426 35.438 9.617 1 97.62 179 MET A CA 1
ATOM 1293 C C . MET A 1 179 ? 5.203 35.312 10.516 1 97.62 179 MET A C 1
ATOM 1295 O O . MET A 1 179 ? 5.184 34.5 11.438 1 97.62 179 MET A O 1
ATOM 1299 N N . ILE A 1 180 ? 4.215 36.188 10.234 1 97.88 180 ILE A N 1
ATOM 1300 C CA . ILE A 1 180 ? 2.861 36.062 10.758 1 97.88 180 ILE A CA 1
ATOM 1301 C C . ILE A 1 180 ? 1.923 35.562 9.664 1 97.88 180 ILE A C 1
ATOM 1303 O O . ILE A 1 180 ? 1.942 36.062 8.539 1 97.88 180 ILE A O 1
ATOM 1307 N N . LYS A 1 181 ? 1.145 34.5 10.008 1 97.81 181 LYS A N 1
ATOM 1308 C CA . LYS A 1 181 ? 0.136 34.062 9.047 1 97.81 181 LYS A CA 1
ATOM 1309 C C . LYS A 1 181 ? -1.162 34.844 9.211 1 97.81 181 LYS A C 1
ATOM 1311 O O . LYS A 1 181 ? -1.732 34.906 10.305 1 97.81 181 LYS A O 1
ATOM 1316 N N . ILE A 1 182 ? -1.626 35.438 8.102 1 97.06 182 ILE A N 1
ATOM 1317 C CA . ILE A 1 182 ? -2.844 36.25 8.133 1 97.06 182 ILE A CA 1
ATOM 1318 C C . ILE A 1 182 ? -3.916 35.594 7.266 1 97.06 182 ILE A C 1
ATOM 1320 O O . ILE A 1 182 ? -4.883 36.25 6.863 1 97.06 182 ILE A O 1
ATOM 1324 N N . GLY A 1 183 ? -3.707 34.375 6.855 1 96.19 183 GLY A N 1
ATOM 1325 C CA . GLY A 1 183 ? -4.586 33.562 6.031 1 96.19 183 GLY A CA 1
ATOM 1326 C C . GLY A 1 183 ? -4.023 32.156 5.746 1 96.19 183 GLY A C 1
ATOM 1327 O O . GLY A 1 183 ? -2.865 31.891 6.055 1 96.19 183 GLY A O 1
ATOM 1328 N N . ARG A 1 184 ? -4.879 31.375 5.23 1 97.31 184 ARG A N 1
ATOM 1329 C CA . ARG A 1 184 ? -4.477 30 4.93 1 97.31 184 ARG A CA 1
ATOM 1330 C C . ARG A 1 184 ? -5.129 29.5 3.645 1 97.31 184 ARG A C 1
ATOM 1332 O O . ARG A 1 184 ? -6.238 29.922 3.307 1 97.31 184 ARG A O 1
ATOM 1339 N N . ARG A 1 185 ? -4.379 28.578 2.953 1 96.94 185 ARG A N 1
ATOM 1340 C CA . ARG A 1 185 ? -4.938 27.844 1.818 1 96.94 185 ARG A CA 1
ATOM 1341 C C . ARG A 1 185 ? -6.027 26.891 2.27 1 96.94 185 ARG A C 1
ATOM 1343 O O . ARG A 1 185 ? -6.113 26.547 3.451 1 96.94 185 ARG A O 1
ATOM 1350 N N . GLY A 1 186 ? -6.871 26.562 1.256 1 96.44 186 GLY A N 1
ATOM 1351 C CA . GLY A 1 186 ? -7.828 25.5 1.502 1 96.44 186 GLY A CA 1
ATOM 1352 C C . GLY A 1 186 ? -7.203 24.109 1.478 1 96.44 186 GLY A C 1
ATOM 1353 O O . GLY A 1 186 ? -6.027 23.969 1.134 1 96.44 186 GLY A O 1
ATOM 1354 N N . SER A 1 187 ? -8.008 23.156 1.911 1 96.94 187 SER A N 1
ATOM 1355 C CA . SER A 1 187 ? -7.508 21.797 1.969 1 96.94 187 SER A CA 1
ATOM 1356 C C . SER A 1 187 ? -8.641 20.781 1.771 1 96.94 187 SER A C 1
ATOM 1358 O O . SER A 1 187 ? -9.727 20.953 2.33 1 96.94 187 SER A O 1
ATOM 1360 N N . ILE A 1 188 ? -8.422 19.844 0.97 1 96.44 188 ILE A N 1
ATOM 1361 C CA . ILE A 1 188 ? -9.344 18.719 0.83 1 96.44 188 ILE A CA 1
ATOM 1362 C C . ILE A 1 188 ? -8.562 17.422 0.615 1 96.44 188 ILE A C 1
ATOM 1364 O O . ILE A 1 188 ? -7.5 17.438 -0.009 1 96.44 188 ILE A O 1
ATOM 1368 N N . SER A 1 189 ? -9.102 16.344 1.219 1 97.44 189 SER A N 1
ATOM 1369 C CA . SER A 1 189 ? -8.539 15.023 0.993 1 97.44 189 SER A CA 1
ATOM 1370 C C . SER A 1 189 ? -9.492 14.156 0.175 1 97.44 189 SER A C 1
ATOM 1372 O O . SER A 1 189 ? -10.719 14.297 0.279 1 97.44 189 SER A O 1
ATOM 1374 N N . GLY A 1 190 ? -8.93 13.32 -0.638 1 98.25 190 GLY A N 1
ATOM 1375 C CA . GLY A 1 190 ? -9.688 12.352 -1.41 1 98.25 190 GLY A CA 1
ATOM 1376 C C . GLY A 1 190 ? -9.156 10.938 -1.279 1 98.25 190 GLY A C 1
ATOM 1377 O O . GLY A 1 190 ? -7.988 10.734 -0.944 1 98.25 190 GLY A O 1
ATOM 1378 N N . PHE A 1 191 ? -10.078 10.016 -1.479 1 98.56 191 PHE A N 1
ATOM 1379 C CA . PHE A 1 191 ? -9.797 8.594 -1.374 1 98.56 191 PHE A CA 1
ATOM 1380 C C . PHE A 1 191 ? -10.297 7.848 -2.607 1 98.56 191 PHE A C 1
ATOM 1382 O O . PHE A 1 191 ? -11.484 7.91 -2.938 1 98.56 191 PHE A O 1
ATOM 1389 N N . ILE A 1 192 ? -9.359 7.168 -3.254 1 98.81 192 ILE A N 1
ATOM 1390 C CA . ILE A 1 192 ? -9.68 6.469 -4.492 1 98.81 192 ILE A CA 1
ATOM 1391 C C . ILE A 1 192 ? -9.633 4.961 -4.258 1 98.81 192 ILE A C 1
ATOM 1393 O O . ILE A 1 192 ? -8.719 4.457 -3.594 1 98.81 192 ILE A O 1
ATOM 1397 N N . THR A 1 193 ? -10.594 4.273 -4.734 1 98.81 193 THR A N 1
ATOM 1398 C CA . THR A 1 193 ? -10.57 2.816 -4.82 1 98.81 193 THR A CA 1
ATOM 1399 C C . THR A 1 193 ? -10.695 2.357 -6.27 1 98.81 193 THR A C 1
ATOM 1401 O O . THR A 1 193 ? -11.664 2.688 -6.953 1 98.81 193 THR A O 1
ATOM 1404 N N . VAL A 1 194 ? -9.719 1.647 -6.723 1 98.75 194 VAL A N 1
ATOM 1405 C CA . VAL A 1 194 ? -9.734 1.07 -8.062 1 98.75 194 VAL A CA 1
ATOM 1406 C C . VAL A 1 194 ? -10.188 -0.386 -7.992 1 98.75 194 VAL A C 1
ATOM 1408 O O . VAL A 1 194 ? -9.711 -1.153 -7.156 1 98.75 194 VAL A O 1
ATOM 1411 N N . HIS A 1 195 ? -11.055 -0.734 -8.844 1 97.5 195 HIS A N 1
ATOM 1412 C CA . HIS A 1 195 ? -11.578 -2.096 -8.898 1 97.5 195 HIS A CA 1
ATOM 1413 C C . HIS A 1 195 ? -10.984 -2.861 -10.078 1 97.5 195 HIS A C 1
ATOM 1415 O O . HIS A 1 195 ? -11.07 -2.41 -11.227 1 97.5 195 HIS A O 1
ATOM 1421 N N . GLY A 1 196 ? -10.414 -3.971 -9.82 1 96.75 196 GLY A N 1
ATOM 1422 C CA . GLY A 1 196 ? -9.906 -4.883 -10.828 1 96.75 196 GLY A CA 1
ATOM 1423 C C . GLY A 1 196 ? -10.508 -6.273 -10.734 1 96.75 196 GLY A C 1
ATOM 1424 O O . GLY A 1 196 ? -11.648 -6.434 -10.289 1 96.75 196 GLY A O 1
ATOM 1425 N N . VAL A 1 197 ? -9.812 -7.219 -11.336 1 96.06 197 VAL A N 1
ATOM 1426 C CA . VAL A 1 197 ? -10.195 -8.625 -11.305 1 96.06 197 VAL A CA 1
ATOM 1427 C C . VAL A 1 197 ? -8.992 -9.477 -10.906 1 96.06 197 VAL A C 1
ATOM 1429 O O . VAL A 1 197 ? -7.969 -9.484 -11.594 1 96.06 197 VAL A O 1
ATOM 1432 N N . GLN A 1 198 ? -9.203 -10.102 -9.781 1 97 198 GLN A N 1
ATOM 1433 C CA . GLN A 1 198 ? -8.141 -10.969 -9.266 1 97 198 GLN A CA 1
ATOM 1434 C C . GLN A 1 198 ? -7.848 -12.117 -10.227 1 97 198 GLN A C 1
ATOM 1436 O O . GLN A 1 198 ? -8.766 -12.656 -10.852 1 97 198 GLN A O 1
ATOM 1441 N N . GLY A 1 199 ? -6.543 -12.508 -10.312 1 96.88 199 GLY A N 1
ATOM 1442 C CA . GLY A 1 199 ? -6.16 -13.617 -11.172 1 96.88 199 GLY A CA 1
ATOM 1443 C C . GLY A 1 199 ? -4.684 -13.953 -11.086 1 96.88 199 GLY A C 1
ATOM 1444 O O . GLY A 1 199 ? -3.959 -13.391 -10.258 1 96.88 199 GLY A O 1
ATOM 1445 N N . HIS A 1 200 ? -4.277 -14.914 -11.891 1 96.25 200 HIS A N 1
ATOM 1446 C CA . HIS A 1 200 ? -2.896 -15.391 -11.93 1 96.25 200 HIS A CA 1
ATOM 1447 C C . HIS A 1 200 ? -2.01 -14.422 -12.711 1 96.25 200 HIS A C 1
ATOM 1449 O O . HIS A 1 200 ? -2.344 -14.039 -13.836 1 96.25 200 HIS A O 1
ATOM 1455 N N . ALA A 1 201 ? -0.873 -14.094 -12.203 1 95.44 201 ALA A N 1
ATOM 1456 C CA . ALA A 1 201 ? 0.018 -13.094 -12.789 1 95.44 201 ALA A CA 1
ATOM 1457 C C . ALA A 1 201 ? 0.504 -13.523 -14.164 1 95.44 201 ALA A C 1
ATOM 1459 O O . ALA A 1 201 ? 0.851 -12.688 -15 1 95.44 201 ALA A O 1
ATOM 1460 N N . ALA A 1 202 ? 0.518 -14.828 -14.438 1 94.94 202 ALA A N 1
ATOM 1461 C CA . ALA A 1 202 ? 1.004 -15.344 -15.719 1 94.94 202 ALA A CA 1
ATOM 1462 C C . ALA A 1 202 ? -0.078 -15.25 -16.797 1 94.94 202 ALA A C 1
ATOM 1464 O O . ALA A 1 202 ? 0.197 -15.445 -17.984 1 94.94 202 ALA A O 1
ATOM 1465 N N . TYR A 1 203 ? -1.288 -14.953 -16.406 1 94.31 203 TYR A N 1
ATOM 1466 C CA . TYR A 1 203 ? -2.402 -14.875 -17.344 1 94.31 203 TYR A CA 1
ATOM 1467 C C . TYR A 1 203 ? -3.148 -13.555 -17.203 1 94.31 203 TYR A C 1
ATOM 1469 O O . TYR A 1 203 ? -4.344 -13.539 -16.891 1 94.31 203 TYR A O 1
ATOM 1477 N N . PRO A 1 204 ? -2.453 -12.484 -17.516 1 93.88 204 PRO A N 1
ATOM 1478 C CA . PRO A 1 204 ? -3.041 -11.164 -17.281 1 93.88 204 PRO A CA 1
ATOM 1479 C C . PRO A 1 204 ? -4.297 -10.914 -18.125 1 93.88 204 PRO A C 1
ATOM 1481 O O . PRO A 1 204 ? -5.148 -10.109 -17.734 1 93.88 204 PRO A O 1
ATOM 1484 N N . HIS A 1 205 ? -4.438 -11.672 -19.234 1 93.38 205 HIS A N 1
ATOM 1485 C CA . HIS A 1 205 ? -5.598 -11.477 -20.094 1 93.38 205 HIS A CA 1
ATOM 1486 C C . HIS A 1 205 ? -6.871 -11.984 -19.422 1 93.38 205 HIS A C 1
ATOM 1488 O O . HIS A 1 205 ? -7.977 -11.648 -19.844 1 93.38 205 HIS A O 1
ATOM 1494 N N . LEU A 1 206 ? -6.711 -12.812 -18.375 1 94.44 206 LEU A N 1
ATOM 1495 C CA . LEU A 1 206 ? -7.859 -13.336 -17.656 1 94.44 206 LEU A CA 1
ATOM 1496 C C . LEU A 1 206 ? -8.156 -12.492 -16.422 1 94.44 206 LEU A C 1
ATOM 1498 O O . LEU A 1 206 ? -9.125 -12.75 -15.703 1 94.44 206 LEU A O 1
ATOM 1502 N N . ALA A 1 207 ? -7.316 -11.5 -16.141 1 95.62 207 ALA A N 1
ATOM 1503 C CA . ALA A 1 207 ? -7.422 -10.641 -14.961 1 95.62 207 ALA A CA 1
ATOM 1504 C C . ALA A 1 207 ? -7.473 -9.172 -15.352 1 95.62 207 ALA A C 1
ATOM 1506 O O . ALA A 1 207 ? -7.586 -8.844 -16.531 1 95.62 207 ALA A O 1
ATOM 1507 N N . ASP A 1 208 ? -7.566 -8.281 -14.406 1 97.12 208 ASP A N 1
ATOM 1508 C CA . ASP A 1 208 ? -7.445 -6.832 -14.57 1 97.12 208 ASP A CA 1
ATOM 1509 C C . ASP A 1 208 ? -6.684 -6.211 -13.406 1 97.12 208 ASP A C 1
ATOM 1511 O O . ASP A 1 208 ? -7.254 -5.98 -12.336 1 97.12 208 ASP A O 1
ATOM 1515 N N . ASN A 1 209 ? -5.414 -5.922 -13.609 1 98.06 209 ASN A N 1
ATOM 1516 C CA . ASN A 1 209 ? -4.52 -5.469 -12.547 1 98.06 209 ASN A CA 1
ATOM 1517 C C . ASN A 1 209 ? -4.797 -4.02 -12.156 1 98.06 209 ASN A C 1
ATOM 1519 O O . ASN A 1 209 ? -4.516 -3.102 -12.93 1 98.06 209 ASN A O 1
ATOM 1523 N N . PRO A 1 210 ? -5.32 -3.818 -11.008 1 98.25 210 PRO A N 1
ATOM 1524 C CA . PRO A 1 210 ? -5.652 -2.451 -10.594 1 98.25 210 PRO A CA 1
ATOM 1525 C C . PRO A 1 210 ? -4.418 -1.578 -10.398 1 98.25 210 PRO A C 1
ATOM 1527 O O . PRO A 1 210 ? -4.527 -0.352 -10.328 1 98.25 210 PRO A O 1
ATOM 1530 N N . VAL A 1 211 ? -3.23 -2.15 -10.258 1 98.62 211 VAL A N 1
ATOM 1531 C CA . VAL A 1 211 ? -2.006 -1.382 -10.07 1 98.62 211 VAL A CA 1
ATOM 1532 C C . VAL A 1 211 ? -1.719 -0.547 -11.312 1 98.62 211 VAL A C 1
ATOM 1534 O O . VAL A 1 211 ? -1.281 0.602 -11.211 1 98.62 211 VAL A O 1
ATOM 1537 N N . ARG A 1 212 ? -1.957 -1.077 -12.5 1 98.38 212 ARG A N 1
ATOM 1538 C CA . ARG A 1 212 ? -1.776 -0.338 -13.75 1 98.38 212 ARG A CA 1
ATOM 1539 C C . ARG A 1 212 ? -2.621 0.932 -13.758 1 98.38 212 ARG A C 1
ATOM 1541 O O . ARG A 1 212 ? -2.16 1.985 -14.203 1 98.38 212 ARG A O 1
ATOM 1548 N N . SER A 1 213 ? -3.799 0.826 -13.203 1 98.5 213 SER A N 1
ATOM 1549 C CA . SER A 1 213 ? -4.734 1.944 -13.18 1 98.5 213 SER A CA 1
ATOM 1550 C C . SER A 1 213 ? -4.355 2.961 -12.109 1 98.5 213 SER A C 1
ATOM 1552 O O . SER A 1 213 ? -4.34 4.168 -12.367 1 98.5 213 SER A O 1
ATOM 1554 N N . ILE A 1 214 ? -4.066 2.484 -10.891 1 98.75 214 ILE A N 1
ATOM 1555 C CA . ILE A 1 214 ? -3.83 3.404 -9.789 1 98.75 214 ILE A CA 1
ATOM 1556 C C . ILE A 1 214 ? -2.582 4.238 -10.07 1 98.75 214 ILE A C 1
ATOM 1558 O O . ILE A 1 214 ? -2.502 5.402 -9.672 1 98.75 214 ILE A O 1
ATOM 1562 N N . VAL A 1 215 ? -1.618 3.684 -10.828 1 98.56 215 VAL A N 1
ATOM 1563 C CA . VAL A 1 215 ? -0.407 4.391 -11.227 1 98.56 215 VAL A CA 1
ATOM 1564 C C . VAL A 1 215 ? -0.77 5.566 -12.141 1 98.56 215 VAL A C 1
ATOM 1566 O O . VAL A 1 215 ? -0.345 6.699 -11.898 1 98.56 215 VAL A O 1
ATOM 1569 N N . LYS A 1 216 ? -1.599 5.355 -13.102 1 98.5 216 LYS A N 1
ATOM 1570 C CA . LYS A 1 216 ? -1.973 6.406 -14.047 1 98.5 216 LYS A CA 1
ATOM 1571 C C . LYS A 1 216 ? -2.873 7.445 -13.383 1 98.5 216 LYS A C 1
ATOM 1573 O O . LYS A 1 216 ? -2.748 8.641 -13.648 1 98.5 216 LYS A O 1
ATOM 1578 N N . LEU A 1 217 ? -3.805 6.965 -12.539 1 98.75 217 LEU A N 1
ATOM 1579 C CA . LEU A 1 217 ? -4.691 7.879 -11.828 1 98.75 217 LEU A CA 1
ATOM 1580 C C . LEU A 1 217 ? -3.896 8.828 -10.938 1 98.75 217 LEU A C 1
ATOM 1582 O O . LEU A 1 217 ? -4.121 10.039 -10.953 1 98.75 217 LEU A O 1
ATOM 1586 N N . THR A 1 218 ? -2.959 8.297 -10.172 1 98.69 218 THR A N 1
ATOM 1587 C CA . THR A 1 218 ? -2.172 9.102 -9.25 1 98.69 218 THR A CA 1
ATOM 1588 C C . THR A 1 218 ? -1.241 10.047 -10.008 1 98.69 218 THR A C 1
ATOM 1590 O O . THR A 1 218 ? -1.06 11.195 -9.617 1 98.69 218 THR A O 1
ATOM 1593 N N . GLU A 1 219 ? -0.65 9.562 -11.102 1 98.38 219 GLU A N 1
ATOM 1594 C CA . GLU A 1 219 ? 0.19 10.422 -11.93 1 98.38 219 GLU A CA 1
ATOM 1595 C C . GLU A 1 219 ? -0.58 11.648 -12.414 1 98.38 219 GLU A C 1
ATOM 1597 O O . GLU A 1 219 ? -0.054 12.766 -12.398 1 98.38 219 GLU A O 1
ATOM 1602 N N . ALA A 1 220 ? -1.798 11.477 -12.773 1 98.5 220 ALA A N 1
ATOM 1603 C CA . ALA A 1 220 ? -2.631 12.547 -13.312 1 98.5 220 ALA A CA 1
ATOM 1604 C C . ALA A 1 220 ? -2.939 13.594 -12.25 1 98.5 220 ALA A C 1
ATOM 1606 O O . ALA A 1 220 ? -3.227 14.75 -12.57 1 98.5 220 ALA A O 1
ATOM 1607 N N . LEU A 1 221 ? -2.939 13.148 -11.023 1 98.69 221 LEU A N 1
ATOM 1608 C CA . LEU A 1 221 ? -3.189 14.07 -9.922 1 98.69 221 LEU A CA 1
ATOM 1609 C C . LEU A 1 221 ? -1.959 14.93 -9.641 1 98.69 221 LEU A C 1
ATOM 1611 O O . LEU A 1 221 ? -2.072 16.031 -9.094 1 98.69 221 LEU A O 1
ATOM 1615 N N . LEU A 1 222 ? -0.776 14.414 -10.008 1 98.06 222 LEU A N 1
ATOM 1616 C CA . LEU A 1 222 ? 0.483 15.031 -9.617 1 98.06 222 LEU A CA 1
ATOM 1617 C C . LEU A 1 222 ? 0.992 15.969 -10.711 1 98.06 222 LEU A C 1
ATOM 1619 O O . LEU A 1 222 ? 1.755 16.891 -10.438 1 98.06 222 LEU A O 1
ATOM 1623 N N . ASP A 1 223 ? 0.609 15.758 -11.938 1 96.81 223 ASP A N 1
ATOM 1624 C CA . ASP A 1 223 ? 1.063 16.531 -13.094 1 96.81 223 ASP A CA 1
ATOM 1625 C C . ASP A 1 223 ? -0.032 16.625 -14.148 1 96.81 223 ASP A C 1
ATOM 1627 O O . ASP A 1 223 ? -0.693 15.625 -14.461 1 96.81 223 ASP A O 1
ATOM 1631 N N . PRO A 1 224 ? -0.318 17.797 -14.695 1 97.25 224 PRO A N 1
ATOM 1632 C CA . PRO A 1 224 ? 0.401 19.062 -14.508 1 97.25 224 PRO A CA 1
ATOM 1633 C C . PRO A 1 224 ? -0.065 19.828 -13.273 1 97.25 224 PRO A C 1
ATOM 1635 O O . PRO A 1 224 ? -1.036 19.438 -12.625 1 97.25 224 PRO A O 1
ATOM 1638 N N . PRO A 1 225 ? 0.66 20.922 -12.961 1 97.44 225 PRO A N 1
ATOM 1639 C CA . PRO A 1 225 ? 0.227 21.75 -11.836 1 97.44 225 PRO A CA 1
ATOM 1640 C C . PRO A 1 225 ? -1.205 22.25 -11.992 1 97.44 225 PRO A C 1
ATOM 1642 O O . PRO A 1 225 ? -1.686 22.422 -13.117 1 97.44 225 PRO A O 1
ATOM 1645 N N . PHE A 1 226 ? -1.843 22.531 -10.875 1 98.19 226 PHE A N 1
ATOM 1646 C CA . PHE A 1 226 ? -3.238 22.953 -10.883 1 98.19 226 PHE A CA 1
ATOM 1647 C C . PHE A 1 226 ? -3.354 24.422 -11.258 1 98.19 226 PHE A C 1
ATOM 1649 O O . PHE A 1 226 ? -4.344 24.844 -11.852 1 98.19 226 PHE A O 1
ATOM 1656 N N . ASP A 1 227 ? -2.41 25.234 -10.805 1 98.31 227 ASP A N 1
ATOM 1657 C CA . ASP A 1 227 ? -2.396 26.688 -11.031 1 98.31 227 ASP A CA 1
ATOM 1658 C C . ASP A 1 227 ? -0.997 27.25 -10.82 1 98.31 227 ASP A C 1
ATOM 1660 O O . ASP A 1 227 ? -0.04 26.516 -10.602 1 98.31 227 ASP A O 1
ATOM 1664 N N . ALA A 1 228 ? -0.896 28.594 -10.883 1 97.5 228 ALA A N 1
ATOM 1665 C CA . ALA A 1 228 ? 0.41 29.234 -10.789 1 97.5 228 ALA A CA 1
ATOM 1666 C C . ALA A 1 228 ? 0.47 30.172 -9.586 1 97.5 228 ALA A C 1
ATOM 1668 O O . ALA A 1 228 ? 1.385 31 -9.477 1 97.5 228 ALA A O 1
ATOM 1669 N N . GLY A 1 229 ? -0.45 30.062 -8.742 1 97.38 229 GLY A N 1
ATOM 1670 C CA . GLY A 1 229 ? -0.501 30.953 -7.594 1 97.38 229 GLY A CA 1
ATOM 1671 C C . GLY A 1 229 ? -1.143 32.281 -7.902 1 97.38 229 GLY A C 1
ATOM 1672 O O . GLY A 1 229 ? -1.565 32.531 -9.039 1 97.38 229 GLY A O 1
ATOM 1673 N N . THR A 1 230 ? -1.356 33.062 -6.809 1 96.88 230 THR A N 1
ATOM 1674 C CA . THR A 1 230 ? -1.881 34.438 -6.898 1 96.88 230 THR A CA 1
ATOM 1675 C C . THR A 1 230 ? -0.983 35.406 -6.145 1 96.88 230 THR A C 1
ATOM 1677 O O . THR A 1 230 ? 0.087 35.031 -5.66 1 96.88 230 THR A O 1
ATOM 1680 N N . ASP A 1 231 ? -1.406 36.625 -6.047 1 93.94 231 ASP A N 1
ATOM 1681 C CA . ASP A 1 231 ? -0.658 37.625 -5.309 1 93.94 231 ASP A CA 1
ATOM 1682 C C . ASP A 1 231 ? -0.615 37.312 -3.816 1 93.94 231 ASP A C 1
ATOM 1684 O O . ASP A 1 231 ? 0.354 37.625 -3.131 1 93.94 231 ASP A O 1
ATOM 1688 N N . ASN A 1 232 ? -1.6 36.594 -3.424 1 93.06 232 ASN A N 1
ATOM 1689 C CA . ASN A 1 232 ? -1.755 36.375 -1.987 1 93.06 232 ASN A CA 1
ATOM 1690 C C . ASN A 1 232 ? -1.37 34.969 -1.574 1 93.06 232 ASN A C 1
ATOM 1692 O O . ASN A 1 232 ? -1.117 34.688 -0.397 1 93.06 232 ASN A O 1
ATOM 1696 N N . PHE A 1 233 ? -1.416 34.062 -2.648 1 96.5 233 PHE A N 1
ATOM 1697 C CA . PHE A 1 233 ? -1.266 32.656 -2.266 1 96.5 233 PHE A CA 1
ATOM 1698 C C . PHE A 1 233 ? -0.296 31.938 -3.197 1 96.5 233 PHE A C 1
ATOM 1700 O O . PHE A 1 233 ? -0.288 32.188 -4.402 1 96.5 233 PHE A O 1
ATOM 1707 N N . GLN A 1 234 ? 0.448 30.969 -2.637 1 95.56 234 GLN A N 1
ATOM 1708 C CA . GLN A 1 234 ? 1.273 30.047 -3.406 1 95.56 234 GLN A CA 1
ATOM 1709 C C . GLN A 1 234 ? 0.416 29.156 -4.305 1 95.56 234 GLN A C 1
ATOM 1711 O O . GLN A 1 234 ? -0.793 29.031 -4.094 1 95.56 234 GLN A O 1
ATOM 1716 N N . PRO A 1 235 ? 1.037 28.578 -5.336 1 97.12 235 PRO A N 1
ATOM 1717 C CA . PRO A 1 235 ? 0.302 27.609 -6.152 1 97.12 235 PRO A CA 1
ATOM 1718 C C . PRO A 1 235 ? -0.277 26.469 -5.328 1 97.12 235 PRO A C 1
ATOM 1720 O O . PRO A 1 235 ? 0.312 26.078 -4.316 1 97.12 235 PRO A O 1
ATOM 1723 N N . SER A 1 236 ? -1.458 25.953 -5.754 1 97.88 236 SER A N 1
ATOM 1724 C CA . SER A 1 236 ? -2.021 24.75 -5.156 1 97.88 236 SER A CA 1
ATOM 1725 C C . SER A 1 236 ? -1.083 23.562 -5.32 1 97.88 236 SER A C 1
ATOM 1727 O O . SER A 1 236 ? -0.39 23.438 -6.336 1 97.88 236 SER A O 1
ATOM 1729 N N . ASN A 1 237 ? -1.054 22.734 -4.309 1 96.94 237 ASN A N 1
ATOM 1730 C CA . ASN A 1 237 ? -0.181 21.562 -4.355 1 96.94 237 ASN A CA 1
ATOM 1731 C C . ASN A 1 237 ? -0.896 20.312 -3.855 1 96.94 237 ASN A C 1
ATOM 1733 O O . ASN A 1 237 ? -1.504 20.328 -2.785 1 96.94 237 ASN A O 1
ATOM 1737 N N . LEU A 1 238 ? -0.842 19.281 -4.668 1 98.12 238 LEU A N 1
ATOM 1738 C CA . LEU A 1 238 ? -1.426 18 -4.297 1 98.12 238 LEU A CA 1
ATOM 1739 C C . LEU A 1 238 ? -0.338 16.969 -3.994 1 98.12 238 LEU A C 1
ATOM 1741 O O . LEU A 1 238 ? 0.651 16.875 -4.727 1 98.12 238 LEU A O 1
ATOM 1745 N N . GLU A 1 239 ? -0.472 16.25 -2.869 1 98.19 239 GLU A N 1
ATOM 1746 C CA . GLU A 1 239 ? 0.373 15.117 -2.518 1 98.19 239 GLU A CA 1
ATOM 1747 C C . GLU A 1 239 ? -0.447 13.836 -2.402 1 98.19 239 GLU A C 1
ATOM 1749 O O . GLU A 1 239 ? -1.475 13.812 -1.721 1 98.19 239 GLU A O 1
ATOM 1754 N N . VAL A 1 240 ? -0.014 12.836 -3.123 1 98.75 240 VAL A N 1
ATOM 1755 C CA . VAL A 1 240 ? -0.521 11.5 -2.82 1 98.75 240 VAL A CA 1
ATOM 1756 C C . VAL A 1 240 ? 0.189 10.945 -1.588 1 98.75 240 VAL A C 1
ATOM 1758 O O . VAL A 1 240 ? 1.416 10.82 -1.574 1 98.75 240 VAL A O 1
ATOM 1761 N N . THR A 1 241 ? -0.614 10.586 -0.62 1 98.25 241 THR A N 1
ATOM 1762 C CA . THR A 1 241 ? 0.004 10.305 0.67 1 98.25 241 THR A CA 1
ATOM 1763 C C . THR A 1 241 ? 0.122 8.797 0.897 1 98.25 241 THR A C 1
ATOM 1765 O O . THR A 1 241 ? 0.863 8.359 1.776 1 98.25 241 THR A O 1
ATOM 1768 N N . THR A 1 242 ? -0.625 8.023 0.13 1 98.56 242 THR A N 1
ATOM 1769 C CA . THR A 1 242 ? -0.479 6.574 0.222 1 98.56 242 THR A CA 1
ATOM 1770 C C . THR A 1 242 ? -1.03 5.895 -1.027 1 98.56 242 THR A C 1
ATOM 1772 O O . THR A 1 242 ? -1.914 6.438 -1.696 1 98.56 242 THR A O 1
ATOM 1775 N N . ILE A 1 243 ? -0.518 4.879 -1.406 1 98.81 243 ILE A N 1
ATOM 1776 C CA . ILE A 1 243 ? -1.05 3.818 -2.256 1 98.81 243 ILE A CA 1
ATOM 1777 C C . ILE A 1 243 ? -0.958 2.479 -1.528 1 98.81 243 ILE A C 1
ATOM 1779 O O . ILE A 1 243 ? 0.094 2.131 -0.988 1 98.81 243 ILE A O 1
ATOM 1783 N N . ASP A 1 244 ? -2.068 1.748 -1.494 1 98.62 244 ASP A N 1
ATOM 1784 C CA . ASP A 1 244 ? -2.078 0.492 -0.751 1 98.62 244 ASP A CA 1
ATOM 1785 C C . ASP A 1 244 ? -2.84 -0.591 -1.511 1 98.62 244 ASP A C 1
ATOM 1787 O O . ASP A 1 244 ? -4.039 -0.448 -1.77 1 98.62 244 ASP A O 1
ATOM 1791 N N . VAL A 1 245 ? -2.15 -1.557 -1.874 1 98 245 VAL A N 1
ATOM 1792 C CA . VAL A 1 245 ? -2.742 -2.721 -2.525 1 98 245 VAL A CA 1
ATOM 1793 C C . VAL A 1 245 ? -2.863 -3.867 -1.524 1 98 245 VAL A C 1
ATOM 1795 O O . VAL A 1 245 ? -3.912 -4.508 -1.427 1 98 245 VAL A O 1
ATOM 1798 N N . GLY A 1 246 ? -1.835 -4.121 -0.783 1 96.06 246 GLY A N 1
ATOM 1799 C CA . GLY A 1 246 ? -1.876 -5.082 0.308 1 96.06 246 GLY A CA 1
ATOM 1800 C C . GLY A 1 246 ? -1.85 -6.523 -0.165 1 96.06 246 GLY A C 1
ATOM 1801 O O . GLY A 1 246 ? -2.377 -7.41 0.506 1 96.06 246 GLY A O 1
ATOM 1802 N N . ASN A 1 247 ? -1.29 -6.723 -1.343 1 95.56 247 ASN A N 1
ATOM 1803 C CA . ASN A 1 247 ? -1.185 -8.078 -1.882 1 95.56 247 ASN A CA 1
ATOM 1804 C C . ASN A 1 247 ? 0.094 -8.766 -1.415 1 95.56 247 ASN A C 1
ATOM 1806 O O . ASN A 1 247 ? 1.196 -8.352 -1.771 1 95.56 247 ASN A O 1
ATOM 1810 N N . ALA A 1 248 ? -0.034 -9.875 -0.729 1 91.94 248 ALA A N 1
ATOM 1811 C CA . ALA A 1 248 ? 1.136 -10.523 -0.148 1 91.94 248 ALA A CA 1
ATOM 1812 C C . ALA A 1 248 ? 1.779 -11.484 -1.145 1 91.94 248 ALA A C 1
ATOM 1814 O O . ALA A 1 248 ? 2.939 -11.875 -0.983 1 91.94 248 ALA A O 1
ATOM 1815 N N . ALA A 1 249 ? 1.059 -11.891 -2.15 1 94.25 249 ALA A N 1
ATOM 1816 C CA . ALA A 1 249 ? 1.555 -12.875 -3.105 1 94.25 249 ALA A CA 1
ATOM 1817 C C . ALA A 1 249 ? 2.131 -12.203 -4.344 1 94.25 249 ALA A C 1
ATOM 1819 O O . ALA A 1 249 ? 1.541 -11.258 -4.875 1 94.25 249 ALA A O 1
ATOM 1820 N N . THR A 1 250 ? 3.221 -12.711 -4.828 1 93.94 250 THR A N 1
ATOM 1821 C CA . THR A 1 250 ? 3.842 -12.109 -6.004 1 93.94 250 THR A CA 1
ATOM 1822 C C . THR A 1 250 ? 3.273 -12.711 -7.285 1 93.94 250 THR A C 1
ATOM 1824 O O . THR A 1 250 ? 3.506 -12.188 -8.375 1 93.94 250 THR A O 1
ATOM 1827 N N . ASN A 1 251 ? 2.516 -13.773 -7.164 1 95.81 251 ASN A N 1
ATOM 1828 C CA . ASN A 1 251 ? 2.002 -14.438 -8.359 1 95.81 251 ASN A CA 1
ATOM 1829 C C . ASN A 1 251 ? 0.491 -14.273 -8.484 1 95.81 251 ASN A C 1
ATOM 1831 O O . ASN A 1 251 ? -0.158 -15.016 -9.227 1 95.81 251 ASN A O 1
ATOM 1835 N N . VAL A 1 252 ? -0.068 -13.328 -7.777 1 97.06 252 VAL A N 1
ATOM 1836 C CA . VAL A 1 252 ? -1.494 -13.023 -7.84 1 97.06 252 VAL A CA 1
ATOM 1837 C C . VAL A 1 252 ? -1.695 -11.562 -8.242 1 97.06 252 VAL A C 1
ATOM 1839 O O . VAL A 1 252 ? -1.054 -10.664 -7.688 1 97.06 252 VAL A O 1
ATOM 1842 N N . ILE A 1 253 ? -2.479 -11.352 -9.258 1 97.62 253 ILE A N 1
ATOM 1843 C CA . ILE A 1 253 ? -2.986 -10.016 -9.539 1 97.62 253 ILE A CA 1
ATOM 1844 C C . ILE A 1 253 ? -4.113 -9.672 -8.57 1 97.62 253 ILE A C 1
ATOM 1846 O O . ILE A 1 253 ? -5.074 -10.43 -8.43 1 97.62 253 ILE A O 1
ATOM 1850 N N . PRO A 1 254 ? -3.982 -8.609 -7.855 1 97.25 254 PRO A N 1
ATOM 1851 C CA . PRO A 1 254 ? -4.992 -8.266 -6.852 1 97.25 254 PRO A CA 1
ATOM 1852 C C . PRO A 1 254 ? -6.297 -7.77 -7.473 1 97.25 254 PRO A C 1
ATOM 1854 O O . PRO A 1 254 ? -6.34 -7.465 -8.664 1 97.25 254 PRO A O 1
ATOM 1857 N N . ALA A 1 255 ? -7.352 -7.688 -6.641 1 96.94 255 ALA A N 1
ATOM 1858 C CA . ALA A 1 255 ? -8.672 -7.277 -7.117 1 96.94 255 ALA A CA 1
ATOM 1859 C C . ALA A 1 255 ? -8.898 -5.785 -6.898 1 96.94 255 ALA A C 1
ATOM 1861 O O . ALA A 1 255 ? -9.828 -5.203 -7.457 1 96.94 255 ALA A O 1
ATOM 1862 N N . LYS A 1 256 ? -8.023 -5.227 -6.098 1 97.56 256 LYS A N 1
ATOM 1863 C CA . LYS A 1 256 ? -8.297 -3.852 -5.684 1 97.56 256 LYS A CA 1
ATOM 1864 C C . LYS A 1 256 ? -7.004 -3.107 -5.355 1 97.56 256 LYS A C 1
ATOM 1866 O O . LYS A 1 256 ? -6.012 -3.723 -4.957 1 97.56 256 LYS A O 1
ATOM 1871 N N . ALA A 1 257 ? -6.957 -1.795 -5.59 1 98.56 257 ALA A N 1
ATOM 1872 C CA . ALA A 1 257 ? -5.914 -0.871 -5.156 1 98.56 257 ALA A CA 1
ATOM 1873 C C . ALA A 1 257 ? -6.516 0.429 -4.633 1 98.56 257 ALA A C 1
ATOM 1875 O O . ALA A 1 257 ? -7.52 0.915 -5.16 1 98.56 257 ALA A O 1
ATOM 1876 N N . THR A 1 258 ? -5.941 0.985 -3.605 1 98.81 258 THR A N 1
ATOM 1877 C CA . THR A 1 258 ? -6.461 2.232 -3.053 1 98.81 258 THR A CA 1
ATOM 1878 C C . THR A 1 258 ? -5.363 3.291 -2.984 1 98.81 258 THR A C 1
ATOM 1880 O O . THR A 1 258 ? -4.176 2.963 -2.959 1 98.81 258 THR A O 1
ATOM 1883 N N . ALA A 1 259 ? -5.766 4.555 -2.996 1 98.81 259 ALA A N 1
ATOM 1884 C CA . ALA A 1 259 ? -4.871 5.695 -2.812 1 98.81 259 ALA A CA 1
ATOM 1885 C C . ALA A 1 259 ? -5.57 6.828 -2.062 1 98.81 259 ALA A C 1
ATOM 1887 O O . ALA A 1 259 ? -6.801 6.922 -2.076 1 98.81 259 ALA A O 1
ATOM 1888 N N . ALA A 1 260 ? -4.809 7.574 -1.363 1 98.69 260 ALA A N 1
ATOM 1889 C CA . ALA A 1 260 ? -5.289 8.797 -0.721 1 98.69 260 ALA A CA 1
ATOM 1890 C C . ALA A 1 260 ? -4.41 9.984 -1.089 1 98.69 260 ALA A C 1
ATOM 1892 O O . ALA A 1 260 ? -3.221 9.828 -1.369 1 98.69 260 ALA A O 1
ATOM 1893 N N . PHE A 1 261 ? -5.016 11.141 -1.154 1 98.62 261 PHE A N 1
ATOM 1894 C CA . PHE A 1 261 ? -4.273 12.359 -1.453 1 98.62 261 PHE A CA 1
ATOM 1895 C C . PHE A 1 261 ? -4.84 13.539 -0.675 1 98.62 261 PHE A C 1
ATOM 1897 O O . PHE A 1 261 ? -5.941 13.469 -0.135 1 98.62 261 PHE A O 1
ATOM 1904 N N . ASN A 1 262 ? -4.027 14.516 -0.532 1 98 262 ASN A N 1
ATOM 1905 C CA . ASN A 1 262 ? -4.422 15.812 0.008 1 98 262 ASN A CA 1
ATOM 1906 C C . ASN A 1 262 ? -3.971 16.953 -0.895 1 98 262 ASN A C 1
ATOM 1908 O O . ASN A 1 262 ? -2.854 16.938 -1.417 1 98 262 ASN A O 1
ATOM 1912 N N . ILE A 1 263 ? -4.832 17.938 -1.062 1 98.06 263 ILE A N 1
ATOM 1913 C CA . ILE A 1 263 ? -4.457 19.109 -1.833 1 98.06 263 ILE A CA 1
ATOM 1914 C C . ILE A 1 263 ? -4.668 20.375 -0.99 1 98.06 263 ILE A C 1
ATOM 1916 O O . ILE A 1 263 ? -5.707 20.531 -0.344 1 98.06 263 ILE A O 1
ATOM 1920 N N . ARG A 1 264 ? -3.643 21.172 -0.903 1 98.06 264 ARG A N 1
ATOM 1921 C CA . ARG A 1 264 ? -3.75 22.562 -0.447 1 98.06 264 ARG A CA 1
ATOM 1922 C C . ARG A 1 264 ? -3.98 23.516 -1.62 1 98.06 264 ARG A C 1
ATOM 1924 O O . ARG A 1 264 ? -3.158 23.578 -2.535 1 98.06 264 ARG A O 1
ATOM 1931 N N . PHE A 1 265 ? -5.105 24.234 -1.59 1 97.94 265 PHE A N 1
ATOM 1932 C CA . PHE A 1 265 ? -5.453 24.984 -2.789 1 97.94 265 PHE A CA 1
ATOM 1933 C C . PHE A 1 265 ? -5.613 26.469 -2.469 1 97.94 265 PHE A C 1
ATOM 1935 O O . PHE A 1 265 ? -5.914 26.844 -1.331 1 97.94 265 PHE A O 1
ATOM 1942 N N . ASN A 1 266 ? -5.359 27.328 -3.445 1 97.5 266 ASN A N 1
ATOM 1943 C CA . ASN A 1 266 ? -5.422 28.781 -3.268 1 97.5 266 ASN A CA 1
ATOM 1944 C C . ASN A 1 266 ? -6.781 29.328 -3.688 1 97.5 266 ASN A C 1
ATOM 1946 O O . ASN A 1 266 ? -7.727 28.578 -3.906 1 97.5 266 ASN A O 1
ATOM 1950 N N . ASP A 1 267 ? -6.898 30.641 -3.758 1 96.75 267 ASP A N 1
ATOM 1951 C CA . ASP A 1 267 ? -8.188 31.328 -3.861 1 96.75 267 ASP A CA 1
ATOM 1952 C C . ASP A 1 267 ? -8.672 31.359 -5.309 1 96.75 267 ASP A C 1
ATOM 1954 O O . ASP A 1 267 ? -9.695 31.984 -5.609 1 96.75 267 ASP A O 1
ATOM 1958 N N . THR A 1 268 ? -8.008 30.688 -6.227 1 97.81 268 THR A N 1
ATOM 1959 C CA . THR A 1 268 ? -8.516 30.547 -7.586 1 97.81 268 THR A CA 1
ATOM 1960 C C . THR A 1 268 ? -9.547 29.422 -7.66 1 97.81 268 THR A C 1
ATOM 1962 O O . THR A 1 268 ? -10.273 29.297 -8.648 1 97.81 268 THR A O 1
ATOM 1965 N N . TRP A 1 269 ? -9.594 28.656 -6.555 1 98 269 TRP A N 1
ATOM 1966 C CA . TRP A 1 269 ? -10.453 27.484 -6.531 1 98 269 TRP A CA 1
ATOM 1967 C C . TRP A 1 269 ? -11.531 27.609 -5.461 1 98 269 TRP A C 1
ATOM 1969 O O . TRP A 1 269 ? -11.32 28.266 -4.438 1 98 269 TRP A O 1
ATOM 1979 N N . THR A 1 270 ? -12.664 27.062 -5.703 1 96.75 270 THR A N 1
ATOM 1980 C CA . THR A 1 270 ? -13.602 26.609 -4.672 1 96.75 270 THR A CA 1
ATOM 1981 C C . THR A 1 270 ? -13.539 25.094 -4.5 1 96.75 270 THR A C 1
ATOM 1983 O O . THR A 1 270 ? -12.977 24.391 -5.348 1 96.75 270 THR A O 1
ATOM 1986 N N . VAL A 1 271 ? -14.125 24.641 -3.49 1 96.94 271 VAL A N 1
ATOM 1987 C CA . VAL A 1 271 ? -14.172 23.203 -3.277 1 96.94 271 VAL A CA 1
ATOM 1988 C C . VAL A 1 271 ? -14.844 22.516 -4.465 1 96.94 271 VAL A C 1
ATOM 1990 O O . VAL A 1 271 ? -14.367 21.5 -4.961 1 96.94 271 VAL A O 1
ATOM 1993 N N . GLU A 1 272 ? -15.891 23.109 -4.953 1 97.44 272 GLU A N 1
ATOM 1994 C CA . GLU A 1 272 ? -16.672 22.531 -6.039 1 97.44 272 GLU A CA 1
ATOM 1995 C C . GLU A 1 272 ? -15.875 22.5 -7.34 1 97.44 272 GLU A C 1
ATOM 1997 O O . GLU A 1 272 ? -15.82 21.469 -8.016 1 97.44 272 GLU A O 1
ATOM 2002 N N . THR A 1 273 ? -15.25 23.594 -7.68 1 98.5 273 THR A N 1
ATOM 2003 C CA . THR A 1 273 ? -14.508 23.656 -8.938 1 98.5 273 THR A CA 1
ATOM 2004 C C . THR A 1 273 ? -13.258 22.797 -8.867 1 98.5 273 THR A C 1
ATOM 2006 O O . THR A 1 273 ? -12.836 22.219 -9.875 1 98.5 273 THR A O 1
ATOM 2009 N N . LEU A 1 274 ? -12.664 22.719 -7.734 1 98.5 274 LEU A N 1
ATOM 2010 C CA . LEU A 1 274 ? -11.477 21.875 -7.555 1 98.5 274 LEU A CA 1
ATOM 2011 C C . LEU A 1 274 ? -11.828 20.406 -7.695 1 98.5 274 LEU A C 1
ATOM 2013 O O . LEU A 1 274 ? -11.117 19.656 -8.367 1 98.5 274 LEU A O 1
ATOM 2017 N N . ARG A 1 275 ? -12.93 20 -7.047 1 98.31 275 ARG A N 1
ATOM 2018 C CA . ARG A 1 275 ? -13.383 18.609 -7.168 1 98.31 275 ARG A CA 1
ATOM 2019 C C . ARG A 1 275 ? -13.68 18.266 -8.625 1 98.31 275 ARG A C 1
ATOM 2021 O O . ARG A 1 275 ? -13.336 17.172 -9.086 1 98.31 275 ARG A O 1
ATOM 2028 N N . ALA A 1 276 ? -14.258 19.156 -9.312 1 98.75 276 ALA A N 1
ATOM 2029 C CA . ALA A 1 276 ? -14.555 18.938 -10.727 1 98.75 276 ALA A CA 1
ATOM 2030 C C . ALA A 1 276 ? -13.273 18.734 -11.531 1 98.75 276 ALA A C 1
ATOM 2032 O O . ALA A 1 276 ? -13.219 17.859 -12.406 1 98.75 276 ALA A O 1
ATOM 2033 N N . GLU A 1 277 ? -12.273 19.562 -11.273 1 98.75 277 GLU A N 1
ATOM 2034 C CA . GLU A 1 277 ? -10.992 19.438 -11.961 1 98.75 277 GLU A CA 1
ATOM 2035 C C . GLU A 1 277 ? -10.328 18.094 -11.664 1 98.75 277 GLU A C 1
ATOM 2037 O O . GLU A 1 277 ? -9.805 17.438 -12.562 1 98.75 277 GLU A O 1
ATOM 2042 N N . ILE A 1 278 ? -10.32 17.672 -10.438 1 98.81 278 ILE A N 1
ATOM 2043 C CA . ILE A 1 278 ? -9.727 16.406 -10.016 1 98.81 278 ILE A CA 1
ATOM 2044 C C . ILE A 1 278 ? -10.438 15.25 -10.711 1 98.81 278 ILE A C 1
ATOM 2046 O O . ILE A 1 278 ? -9.789 14.352 -11.25 1 98.81 278 ILE A O 1
ATOM 2050 N N . LEU A 1 279 ? -11.773 15.328 -10.742 1 98.81 279 LEU A N 1
ATOM 2051 C CA . LEU A 1 279 ? -12.555 14.273 -11.383 1 98.81 279 LEU A CA 1
ATOM 2052 C C . LEU A 1 279 ? -12.258 14.219 -12.883 1 98.81 279 LEU A C 1
ATOM 2054 O O . LEU A 1 279 ? -12.156 13.133 -13.453 1 98.81 279 LEU A O 1
ATOM 2058 N N . ALA A 1 280 ? -12.109 15.328 -13.492 1 98.81 280 ALA A N 1
ATOM 2059 C CA . ALA A 1 280 ? -11.781 15.383 -14.914 1 98.81 280 ALA A CA 1
ATOM 2060 C C . ALA A 1 280 ? -10.438 14.719 -15.188 1 98.81 280 ALA A C 1
ATOM 2062 O O . ALA A 1 280 ? -10.297 13.961 -16.156 1 98.81 280 ALA A O 1
ATOM 2063 N N . ARG A 1 281 ? -9.453 15.023 -14.375 1 98.75 281 ARG A N 1
ATOM 2064 C CA . ARG A 1 281 ? -8.133 14.414 -14.508 1 98.75 281 ARG A CA 1
ATOM 2065 C C . ARG A 1 281 ? -8.203 12.898 -14.328 1 98.75 281 ARG A C 1
ATOM 2067 O O . ARG A 1 281 ? -7.594 12.148 -15.094 1 98.75 281 ARG A O 1
ATOM 2074 N N . LEU A 1 282 ? -8.969 12.477 -13.344 1 98.81 282 LEU A N 1
ATOM 2075 C CA . LEU A 1 282 ? -9.086 11.055 -13.047 1 98.81 282 LEU A CA 1
ATOM 2076 C C . LEU A 1 282 ? -9.805 10.32 -14.172 1 98.81 282 LEU A C 1
ATOM 2078 O O . LEU A 1 282 ? -9.383 9.234 -14.578 1 98.81 282 LEU A O 1
ATOM 2082 N N . ASP A 1 283 ? -10.82 10.922 -14.711 1 98.69 283 ASP A N 1
ATOM 2083 C CA . ASP A 1 283 ? -11.562 10.305 -15.805 1 98.69 283 ASP A CA 1
ATOM 2084 C C . ASP A 1 283 ? -10.688 10.156 -17.047 1 98.69 283 ASP A C 1
ATOM 2086 O O . ASP A 1 283 ? -10.727 9.125 -17.719 1 98.69 283 ASP A O 1
ATOM 2090 N N . ALA A 1 284 ? -9.977 11.156 -17.359 1 98.62 284 ALA A N 1
ATOM 2091 C CA . ALA A 1 284 ? -9.062 11.078 -18.484 1 98.62 284 ALA A CA 1
ATOM 2092 C C . ALA A 1 284 ? -8.031 9.977 -18.281 1 98.62 284 ALA A C 1
ATOM 2094 O O . ALA A 1 284 ? -7.742 9.211 -19.203 1 98.62 284 ALA A O 1
ATOM 2095 N N . ALA A 1 285 ? -7.488 9.906 -17.109 1 98.5 285 ALA A N 1
ATOM 2096 C CA . ALA A 1 285 ? -6.496 8.883 -16.781 1 98.5 285 ALA A CA 1
ATOM 2097 C C . ALA A 1 285 ? -7.117 7.484 -16.828 1 98.5 285 ALA A C 1
ATOM 2099 O O . ALA A 1 285 ? -6.461 6.52 -17.234 1 98.5 285 ALA A O 1
ATOM 2100 N N . ALA A 1 286 ? -8.344 7.375 -16.359 1 98.31 286 ALA A N 1
ATOM 2101 C CA . ALA A 1 286 ? -9.047 6.098 -16.344 1 98.31 286 ALA A CA 1
ATOM 2102 C C . ALA A 1 286 ? -9.203 5.539 -17.75 1 98.31 286 ALA A C 1
ATOM 2104 O O . ALA A 1 286 ? -9.266 4.324 -17.953 1 98.31 286 ALA A O 1
ATOM 2105 N N . ALA A 1 287 ? -9.188 6.391 -18.75 1 97.94 287 ALA A N 1
ATOM 2106 C CA . ALA A 1 287 ? -9.383 5.992 -20.141 1 97.94 287 ALA A CA 1
ATOM 2107 C C . ALA A 1 287 ? -8.047 5.82 -20.844 1 97.94 287 ALA A C 1
ATOM 2109 O O . ALA A 1 287 ? -8.008 5.395 -22 1 97.94 287 ALA A O 1
ATOM 2110 N N . ASP A 1 288 ? -7.02 6.195 -20.203 1 96.69 288 ASP A N 1
ATOM 2111 C CA . ASP A 1 288 ? -5.691 6.117 -20.812 1 96.69 288 ASP A CA 1
ATOM 2112 C C . ASP A 1 288 ? -5.352 4.684 -21.203 1 96.69 288 ASP A C 1
ATOM 2114 O O . ASP A 1 288 ? -5.621 3.744 -20.453 1 96.69 288 ASP A O 1
ATOM 2118 N N . GLN A 1 289 ? -4.684 4.473 -22.328 1 96 289 GLN A N 1
ATOM 2119 C CA . GLN A 1 289 ? -4.465 3.146 -22.891 1 96 289 GLN A CA 1
ATOM 2120 C C . GLN A 1 289 ? -3.006 2.721 -22.75 1 96 289 GLN A C 1
ATOM 2122 O O . GLN A 1 289 ? -2.646 1.591 -23.094 1 96 289 GLN A O 1
ATOM 2127 N N . THR A 1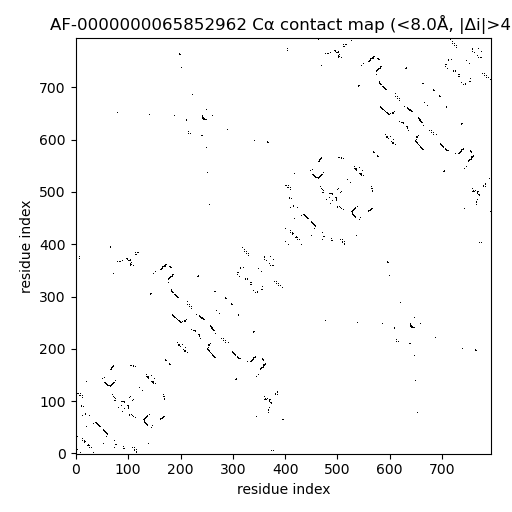 290 ? -2.195 3.508 -22.188 1 95.81 290 THR A N 1
ATOM 2128 C CA . THR A 1 290 ? -0.762 3.24 -22.172 1 95.81 290 THR A CA 1
ATOM 2129 C C . THR A 1 290 ? -0.464 1.959 -21.391 1 95.81 290 THR A C 1
ATOM 2131 O O . THR A 1 290 ? 0.264 1.09 -21.875 1 95.81 290 THR A O 1
ATOM 2134 N N . LEU A 1 291 ? -1.038 1.774 -20.234 1 97.19 291 LEU A N 1
ATOM 2135 C CA . LEU A 1 291 ? -0.744 0.613 -19.391 1 97.19 291 LEU A CA 1
ATOM 2136 C C . LEU A 1 291 ? -1.851 -0.43 -19.5 1 97.19 291 LEU A C 1
ATOM 2138 O O . LEU A 1 291 ? -1.743 -1.518 -18.938 1 97.19 291 LEU A O 1
ATOM 2142 N N . ARG A 1 292 ? -2.9 -0.111 -20.188 1 96 292 ARG A N 1
ATOM 2143 C CA . ARG A 1 292 ? -4.051 -0.999 -20.312 1 96 292 ARG A CA 1
ATOM 2144 C C . ARG A 1 292 ? -4.555 -1.027 -21.766 1 96 292 ARG A C 1
ATOM 2146 O O . ARG A 1 292 ? -5.73 -0.757 -22.016 1 96 292 ARG A O 1
ATOM 2153 N N . PRO A 1 293 ? -3.684 -1.364 -22.719 1 94.88 293 PRO A N 1
ATOM 2154 C CA . PRO A 1 293 ? -4.113 -1.337 -24.109 1 94.88 293 PRO A CA 1
ATOM 2155 C C . PRO A 1 293 ? -5.301 -2.258 -24.391 1 94.88 293 PRO A C 1
ATOM 2157 O O . PRO A 1 293 ? -5.277 -3.43 -24 1 94.88 293 PRO A O 1
ATOM 2160 N N . GLY A 1 294 ? -6.285 -1.684 -25.031 1 95 294 GLY A N 1
ATOM 2161 C CA . GLY A 1 294 ? -7.426 -2.457 -25.484 1 95 294 GLY A CA 1
ATOM 2162 C C . GLY A 1 294 ? -8.461 -2.701 -24.406 1 95 294 GLY A C 1
ATOM 2163 O O . GLY A 1 294 ? -9.43 -3.432 -24.609 1 95 294 GLY A O 1
ATOM 2164 N N . ARG A 1 295 ? -8.305 -2.172 -23.281 1 95.94 295 ARG A N 1
ATOM 2165 C CA . ARG A 1 295 ? -9.227 -2.408 -22.188 1 95.94 295 ARG A CA 1
ATOM 2166 C C . ARG A 1 295 ? -10.219 -1.256 -22.047 1 95.94 295 ARG A C 1
ATOM 2168 O O . ARG A 1 295 ? -9.938 -0.135 -22.469 1 95.94 295 ARG A O 1
ATOM 2175 N N . GLU A 1 296 ? -11.352 -1.529 -21.438 1 96.56 296 GLU A N 1
ATOM 2176 C CA . GLU A 1 296 ? -12.297 -0.486 -21.062 1 96.56 296 GLU A CA 1
ATOM 2177 C C . GLU A 1 296 ? -11.719 0.428 -19.984 1 96.56 296 GLU A C 1
ATOM 2179 O O . GLU A 1 296 ? -10.812 0.034 -19.25 1 96.56 296 GLU A O 1
ATOM 2184 N N . PRO A 1 297 ? -12.234 1.659 -19.906 1 97.25 297 PRO A N 1
ATOM 2185 C CA . PRO A 1 297 ? -11.773 2.557 -18.844 1 97.25 297 PRO A CA 1
ATOM 2186 C C . PRO A 1 297 ? -11.859 1.925 -17.469 1 97.25 297 PRO A C 1
ATOM 2188 O O . PRO A 1 297 ? -12.82 1.198 -17.172 1 97.25 297 PRO A O 1
ATOM 2191 N N . THR A 1 298 ? -10.914 2.236 -16.719 1 96.31 298 THR A N 1
ATOM 2192 C CA . THR A 1 298 ? -10.844 1.723 -15.352 1 96.31 298 THR A CA 1
ATOM 2193 C C . THR A 1 298 ? -12.078 2.141 -14.555 1 96.31 298 THR A C 1
ATOM 2195 O O . THR A 1 298 ? -12.523 3.285 -14.648 1 96.31 298 THR A O 1
ATOM 2198 N N . LYS A 1 299 ? -12.602 1.228 -13.789 1 96.88 299 LYS A N 1
ATOM 2199 C CA . LYS A 1 299 ? -13.641 1.547 -12.82 1 96.88 299 LYS A CA 1
ATOM 2200 C C . LYS A 1 299 ? -13.039 1.961 -11.477 1 96.88 299 LYS A C 1
ATOM 2202 O O . LYS A 1 299 ? -12.227 1.229 -10.906 1 96.88 299 LYS A O 1
ATOM 2207 N N . TYR A 1 300 ? -13.438 3.152 -10.984 1 98.5 300 TYR A N 1
ATOM 2208 C CA . TYR A 1 300 ? -12.945 3.604 -9.688 1 98.5 300 TYR A CA 1
ATOM 2209 C C . TYR A 1 300 ? -14.016 4.395 -8.945 1 98.5 300 TYR A C 1
ATOM 2211 O O . TYR A 1 300 ? -14.961 4.902 -9.562 1 98.5 300 TYR A O 1
ATOM 2219 N N . ASP A 1 301 ? -13.906 4.359 -7.621 1 98.69 301 ASP A N 1
ATOM 2220 C CA . ASP A 1 301 ? -14.695 5.219 -6.738 1 98.69 301 ASP A CA 1
ATOM 2221 C C . ASP A 1 301 ? -13.812 6.258 -6.055 1 98.69 301 ASP A C 1
ATOM 2223 O O . ASP A 1 301 ? -12.617 6.023 -5.84 1 98.69 301 ASP A O 1
ATOM 2227 N N . ILE A 1 302 ? -14.422 7.398 -5.809 1 98.5 302 ILE A N 1
ATOM 2228 C CA . ILE A 1 302 ? -13.727 8.406 -5.023 1 98.5 302 ILE A CA 1
ATOM 2229 C C . ILE A 1 302 ? -14.664 8.969 -3.957 1 98.5 302 ILE A C 1
ATOM 2231 O O . ILE A 1 302 ? -15.844 9.203 -4.219 1 98.5 302 ILE A O 1
ATOM 2235 N N . THR A 1 303 ? -14.195 9.102 -2.766 1 98.06 303 THR A N 1
ATOM 2236 C CA . THR A 1 303 ? -14.859 9.789 -1.668 1 98.06 303 THR A CA 1
ATOM 2237 C C . THR A 1 303 ? -13.992 10.938 -1.149 1 98.06 303 THR A C 1
ATOM 2239 O O . THR A 1 303 ? -12.805 11.016 -1.469 1 98.06 303 THR A O 1
ATOM 2242 N N . TRP A 1 304 ? -14.648 11.812 -0.435 1 97.06 304 TRP A N 1
ATOM 2243 C CA . TRP A 1 304 ? -13.977 13.031 0.011 1 97.06 304 TRP A CA 1
ATOM 2244 C C . TRP A 1 304 ? -14.047 13.164 1.528 1 97.06 304 TRP A C 1
ATOM 2246 O O . TRP A 1 304 ? -14.953 12.617 2.166 1 97.06 304 TRP A O 1
ATOM 2256 N N . SER A 1 305 ? -13.055 13.797 2.023 1 92.69 305 SER A N 1
ATOM 2257 C CA . SER A 1 305 ? -13.125 14.148 3.438 1 92.69 305 SER A CA 1
ATOM 2258 C C . SER A 1 305 ? -14.359 15 3.73 1 92.69 305 SER A C 1
ATOM 2260 O O . SER A 1 305 ? -14.812 15.758 2.871 1 92.69 305 SER A O 1
ATOM 2262 N N . ASP A 1 306 ? -14.922 14.953 4.91 1 84.19 306 ASP A N 1
ATOM 2263 C CA . ASP A 1 306 ? -16.188 15.547 5.297 1 84.19 306 ASP A CA 1
ATOM 2264 C C . ASP A 1 306 ? -16.062 17.062 5.457 1 84.19 306 ASP A C 1
ATOM 2266 O O . ASP A 1 306 ? -17.031 17.797 5.27 1 84.19 306 ASP A O 1
ATOM 2270 N N . ARG A 1 307 ? -14.969 17.625 5.832 1 85.62 307 ARG A N 1
ATOM 2271 C CA . ARG A 1 307 ? -14.859 19.047 6.18 1 85.62 307 ARG A CA 1
ATOM 2272 C C . ARG A 1 307 ? -13.727 19.719 5.418 1 85.62 307 ARG A C 1
ATOM 2274 O O . ARG A 1 307 ? -12.68 20.016 5.996 1 85.62 307 ARG A O 1
ATOM 2281 N N . PRO A 1 308 ? -14.047 20.047 4.176 1 91.5 308 PRO A N 1
ATOM 2282 C CA . PRO A 1 308 ? -13.016 20.797 3.459 1 91.5 308 PRO A CA 1
ATOM 2283 C C . PRO A 1 308 ? -12.727 22.172 4.086 1 91.5 308 PRO A C 1
ATOM 2285 O O . PRO A 1 308 ? -13.625 22.781 4.668 1 91.5 308 PRO A O 1
ATOM 2288 N N . SER A 1 309 ? -11.492 22.5 4.086 1 93 309 SER A N 1
ATOM 2289 C CA . SER A 1 309 ? -11.094 23.812 4.566 1 93 309 SER A CA 1
ATOM 2290 C C . SER A 1 309 ? -11.164 24.859 3.455 1 93 309 SER A C 1
ATOM 2292 O O . SER A 1 309 ? -10.695 24.609 2.34 1 93 309 SER A O 1
ATOM 2294 N N . GLN A 1 310 ? -11.695 26.016 3.834 1 92.12 310 GLN A N 1
ATOM 2295 C CA . GLN A 1 310 ? -11.789 27.094 2.855 1 92.12 310 GLN A CA 1
ATOM 2296 C C . GLN A 1 310 ? -10.586 28.031 2.955 1 92.12 310 GLN A C 1
ATOM 2298 O O . GLN A 1 310 ? -10.023 28.203 4.035 1 92.12 310 GLN A O 1
ATOM 2303 N N . VAL A 1 311 ? -10.273 28.625 1.819 1 95.56 311 VAL A N 1
ATOM 2304 C CA . VAL A 1 311 ? -9.258 29.672 1.773 1 95.56 311 VAL A CA 1
ATOM 2305 C C . VAL A 1 311 ? -9.766 30.906 2.508 1 95.56 311 VAL A C 1
ATOM 2307 O O . VAL A 1 311 ? -10.945 31.266 2.396 1 95.56 311 VAL A O 1
ATOM 2310 N N . PHE A 1 312 ? -8.891 31.578 3.299 1 94.81 312 PHE A N 1
ATOM 2311 C CA . PHE A 1 312 ? -9.32 32.812 3.936 1 94.81 312 PHE A CA 1
ATOM 2312 C C . PHE A 1 312 ? -8.141 33.75 4.141 1 94.81 312 PHE A C 1
ATOM 2314 O O . PHE A 1 312 ? -6.988 33.344 4.027 1 94.81 312 PHE A O 1
ATOM 2321 N N . LEU A 1 313 ? -8.398 34.969 4.312 1 93.94 313 LEU A N 1
ATOM 2322 C CA . LEU A 1 313 ? -7.465 36.062 4.594 1 93.94 313 LEU A CA 1
ATOM 2323 C C . LEU A 1 313 ? -8 36.969 5.688 1 93.94 313 LEU A C 1
ATOM 2325 O O . LEU A 1 313 ? -9.172 37.344 5.672 1 93.94 313 LEU A O 1
ATOM 2329 N N . THR A 1 314 ? -7.23 37.188 6.719 1 91.44 314 THR A N 1
ATOM 2330 C CA . THR A 1 314 ? -7.605 38.094 7.801 1 91.44 314 THR A CA 1
ATOM 2331 C C . THR A 1 314 ? -7.098 39.5 7.527 1 91.44 314 THR A C 1
ATOM 2333 O O . THR A 1 314 ? -5.922 39.688 7.207 1 91.44 314 THR A O 1
ATOM 2336 N N . ARG A 1 315 ? -8.031 40.469 7.664 1 88.19 315 ARG A N 1
ATOM 2337 C CA . ARG A 1 315 ? -7.699 41.906 7.551 1 88.19 315 ARG A CA 1
ATOM 2338 C C . ARG A 1 315 ? -8.07 42.656 8.828 1 88.19 315 ARG A C 1
ATOM 2340 O O . ARG A 1 315 ? -9.18 43.156 8.938 1 88.19 315 ARG A O 1
ATOM 2347 N N . ASN A 1 316 ? -7.316 42.562 9.836 1 90.06 316 ASN A N 1
ATOM 2348 C CA . ASN A 1 316 ? -7.473 43.312 11.078 1 90.06 316 ASN A CA 1
ATOM 2349 C C . ASN A 1 316 ? -6.188 44.031 11.469 1 90.06 316 ASN A C 1
ATOM 2351 O O . ASN A 1 316 ? -5.293 43.469 12.078 1 90.06 316 ASN A O 1
ATOM 2355 N N . ASN A 1 317 ? -6.199 45.281 11.297 1 89.88 317 ASN A N 1
ATOM 2356 C CA . ASN A 1 317 ? -4.98 46.062 11.445 1 89.88 317 ASN A CA 1
ATOM 2357 C C . ASN A 1 317 ? -4.523 46.125 12.898 1 89.88 317 ASN A C 1
ATOM 2359 O O . ASN A 1 317 ? -3.324 46.062 13.18 1 89.88 317 ASN A O 1
ATOM 2363 N N . ALA A 1 318 ? -5.426 46.188 13.797 1 89.69 318 ALA A N 1
ATOM 2364 C CA . ALA A 1 318 ? -5.07 46.312 15.211 1 89.69 318 ALA A CA 1
ATOM 2365 C C . ALA A 1 318 ? -4.406 45.031 15.719 1 89.69 318 ALA A C 1
ATOM 2367 O O . ALA A 1 318 ? -3.387 45.094 16.406 1 89.69 318 ALA A O 1
ATOM 2368 N N . LEU A 1 319 ? -5 43.938 15.398 1 93.62 319 LEU A N 1
ATOM 2369 C CA . LEU A 1 319 ? -4.461 42.625 15.797 1 93.62 319 LEU A CA 1
ATOM 2370 C C . LEU A 1 319 ? -3.09 42.406 15.18 1 93.62 319 LEU A C 1
ATOM 2372 O O . LEU A 1 319 ? -2.141 42.031 15.875 1 93.62 319 LEU A O 1
ATOM 2376 N N . ILE A 1 320 ? -2.957 42.688 13.906 1 95.19 320 ILE A N 1
ATOM 2377 C CA . ILE A 1 320 ? -1.72 42.5 13.164 1 95.19 320 ILE A CA 1
ATOM 2378 C C . ILE A 1 320 ? -0.635 43.438 13.688 1 95.19 320 ILE A C 1
ATOM 2380 O O . ILE A 1 320 ? 0.506 43 13.898 1 95.19 320 ILE A O 1
ATOM 2384 N N . ALA A 1 321 ? -1.007 44.594 13.969 1 94.62 321 ALA A N 1
ATOM 2385 C CA . ALA A 1 321 ? -0.039 45.594 14.453 1 94.62 321 ALA A CA 1
ATOM 2386 C C . ALA A 1 321 ? 0.468 45.219 15.844 1 94.62 321 ALA A C 1
ATOM 2388 O O . ALA A 1 321 ? 1.654 45.375 16.141 1 94.62 321 ALA A O 1
ATOM 2389 N N . SER A 1 322 ? -0.435 44.781 16.719 1 94.75 322 SER A N 1
ATOM 2390 C CA . SER A 1 322 ? -0.045 44.406 18.078 1 94.75 322 SER A CA 1
ATOM 2391 C C . SER A 1 322 ? 0.949 43.25 18.062 1 94.75 322 SER A C 1
ATOM 2393 O O . SER A 1 322 ? 1.943 43.25 18.781 1 94.75 322 SER A O 1
ATOM 2395 N N . LEU A 1 323 ? 0.666 42.312 17.203 1 97.25 323 LEU A N 1
ATOM 2396 C CA . LEU A 1 323 ? 1.54 41.156 17.125 1 97.25 323 LEU A CA 1
ATOM 2397 C C . LEU A 1 323 ? 2.852 41.5 16.438 1 97.25 323 LEU A C 1
ATOM 2399 O O . LEU A 1 323 ? 3.928 41.125 16.906 1 97.25 323 LEU A O 1
ATOM 2403 N N . SER A 1 324 ? 2.795 42.219 15.344 1 97.56 324 SER A N 1
ATOM 2404 C CA . SER A 1 324 ? 3.988 42.625 14.602 1 97.56 324 SER A CA 1
ATOM 2405 C C . SER A 1 324 ? 4.93 43.438 15.469 1 97.56 324 SER A C 1
ATOM 2407 O O . SER A 1 324 ? 6.145 43.25 15.445 1 97.56 324 SER A O 1
ATOM 2409 N N . SER A 1 325 ? 4.391 44.312 16.219 1 97.06 325 SER A N 1
ATOM 2410 C CA . SER A 1 325 ? 5.207 45.156 17.078 1 97.06 325 SER A CA 1
ATOM 2411 C C . SER A 1 325 ? 5.852 44.344 18.203 1 97.06 325 SER A C 1
ATOM 2413 O O . SER A 1 325 ? 6.984 44.625 18.609 1 97.06 325 SER A O 1
ATOM 2415 N N . ALA A 1 326 ? 5.094 43.406 18.75 1 98 326 ALA A N 1
ATOM 2416 C CA . ALA A 1 326 ? 5.652 42.531 19.781 1 98 326 ALA A CA 1
ATOM 2417 C C . ALA A 1 326 ? 6.836 41.75 19.234 1 98 326 ALA A C 1
ATOM 2419 O O . ALA A 1 326 ? 7.871 41.625 19.891 1 98 326 ALA A O 1
ATOM 2420 N N . VAL A 1 327 ? 6.684 41.188 18 1 98.56 327 VAL A N 1
ATOM 2421 C CA . VAL A 1 327 ? 7.742 40.406 17.359 1 98.56 327 VAL A CA 1
ATOM 2422 C C . VAL A 1 327 ? 8.969 41.281 17.141 1 98.56 327 VAL A C 1
ATOM 2424 O O . VAL A 1 327 ? 10.086 40.906 17.469 1 98.56 327 VAL A O 1
ATOM 2427 N N . GLU A 1 328 ? 8.719 42.438 16.656 1 98 328 GLU A N 1
ATOM 2428 C CA . GLU A 1 328 ? 9.805 43.375 16.359 1 98 328 GLU A CA 1
ATOM 2429 C C . GLU A 1 328 ? 10.531 43.781 17.641 1 98 328 GLU A C 1
ATOM 2431 O O . GLU A 1 328 ? 11.758 43.906 17.656 1 98 328 GLU A O 1
ATOM 2436 N N . ASN A 1 329 ? 9.828 44 18.641 1 97.69 329 ASN A N 1
ATOM 2437 C CA . ASN A 1 329 ? 10.398 44.438 19.906 1 97.69 329 ASN A CA 1
ATOM 2438 C C . ASN A 1 329 ? 11.344 43.375 20.469 1 97.69 329 ASN A C 1
ATOM 2440 O O . ASN A 1 329 ? 12.391 43.688 21.031 1 97.69 329 ASN A O 1
ATOM 2444 N N . VAL A 1 330 ? 10.938 42.156 20.344 1 98.31 330 VAL A N 1
ATOM 2445 C CA . VAL A 1 330 ? 11.672 41.062 21 1 98.31 330 VAL A CA 1
ATOM 2446 C C . VAL A 1 330 ? 12.805 40.594 20.109 1 98.31 330 VAL A C 1
ATOM 2448 O O . VAL A 1 330 ? 13.891 40.281 20.578 1 98.31 330 VAL A O 1
ATOM 2451 N N . THR A 1 331 ? 12.586 40.562 18.781 1 97.94 331 THR A N 1
ATOM 2452 C CA . THR A 1 331 ? 13.547 39.906 17.906 1 97.94 331 THR A CA 1
ATOM 2453 C C . THR A 1 331 ? 14.336 40.906 17.094 1 97.94 331 THR A C 1
ATOM 2455 O O . THR A 1 331 ? 15.367 40.594 16.516 1 97.94 331 THR A O 1
ATOM 2458 N N . GLY A 1 332 ? 13.836 42.094 16.969 1 97 332 GLY A N 1
ATOM 2459 C CA . GLY A 1 332 ? 14.445 43.094 16.125 1 97 332 GLY A CA 1
ATOM 2460 C C . GLY A 1 332 ? 14.086 42.969 14.664 1 97 332 GLY A C 1
ATOM 2461 O O . GLY A 1 332 ? 14.594 43.719 13.82 1 97 332 GLY A O 1
ATOM 2462 N N . HIS A 1 333 ? 13.258 42.062 14.336 1 95.31 333 HIS A N 1
ATOM 2463 C CA . HIS A 1 333 ? 12.875 41.781 12.953 1 95.31 333 HIS A CA 1
ATOM 2464 C C . HIS A 1 333 ? 11.391 42.062 12.734 1 95.31 333 HIS A C 1
ATOM 2466 O O . HIS A 1 333 ? 10.562 41.75 13.586 1 95.31 333 HIS A O 1
ATOM 2472 N N . THR A 1 334 ? 11.047 42.719 11.633 1 96.88 334 THR A N 1
ATOM 2473 C CA . THR A 1 334 ? 9.656 42.875 11.227 1 96.88 334 THR A CA 1
ATOM 2474 C C . THR A 1 334 ? 9.172 41.594 10.516 1 96.88 334 THR A C 1
ATOM 2476 O O . THR A 1 334 ? 9.703 41.25 9.469 1 96.88 334 THR A O 1
ATOM 2479 N N . PRO A 1 335 ? 8.172 40.938 11.016 1 98.12 335 PRO A N 1
ATOM 2480 C CA . PRO A 1 335 ? 7.699 39.719 10.367 1 98.12 335 PRO A CA 1
ATOM 2481 C C . PRO A 1 335 ? 6.977 40 9.055 1 98.12 335 PRO A C 1
ATOM 2483 O O . PRO A 1 335 ? 6.273 41 8.922 1 98.12 335 PRO A O 1
ATOM 2486 N N . LYS A 1 336 ? 7.148 39.125 8.109 1 97.19 336 LYS A N 1
ATOM 2487 C CA . LYS A 1 336 ? 6.352 39.156 6.887 1 97.19 336 LYS A CA 1
ATOM 2488 C C . LYS A 1 336 ? 4.938 38.625 7.145 1 97.19 336 LYS A C 1
ATOM 2490 O O . LYS A 1 336 ? 4.75 37.688 7.898 1 97.19 336 LYS A O 1
ATOM 2495 N N . LEU A 1 337 ? 3.953 39.312 6.562 1 96.69 337 LEU A N 1
ATOM 2496 C CA . LEU A 1 337 ? 2.584 38.812 6.555 1 96.69 337 LEU A CA 1
ATOM 2497 C C . LEU A 1 337 ? 2.377 37.844 5.41 1 96.69 337 LEU A C 1
ATOM 2499 O O . LEU A 1 337 ? 2.633 38.156 4.246 1 96.69 337 LEU A O 1
ATOM 2503 N N . SER A 1 338 ? 1.932 36.625 5.773 1 95.5 338 SER A N 1
ATOM 2504 C CA . SER A 1 338 ? 1.985 35.562 4.762 1 95.5 338 SER A CA 1
ATOM 2505 C C . SER A 1 338 ? 0.751 34.688 4.828 1 95.5 338 SER A C 1
ATOM 2507 O O . SER A 1 338 ? 0.032 34.688 5.828 1 95.5 338 SER A O 1
ATOM 2509 N N . THR A 1 339 ? 0.483 33.969 3.701 1 95.12 339 THR A N 1
ATOM 2510 C CA . THR A 1 339 ? -0.539 32.938 3.615 1 95.12 339 THR A CA 1
ATOM 2511 C C . THR A 1 339 ? 0.075 31.609 3.188 1 95.12 339 THR A C 1
ATOM 2513 O O . THR A 1 339 ? -0.643 30.688 2.814 1 95.12 339 THR A O 1
ATOM 2516 N N . THR A 1 340 ? 1.367 31.469 3.225 1 90.06 340 THR A N 1
ATOM 2517 C CA . THR A 1 340 ? 2.072 30.297 2.734 1 90.06 340 THR A CA 1
ATOM 2518 C C . THR A 1 340 ? 1.808 29.094 3.635 1 90.06 340 THR A C 1
ATOM 2520 O O . THR A 1 340 ? 1.39 29.25 4.785 1 90.06 340 THR A O 1
ATOM 2523 N N . GLY A 1 341 ? 1.943 27.922 3.045 1 88.81 341 GLY A N 1
ATOM 2524 C CA . GLY A 1 341 ? 1.799 26.688 3.809 1 88.81 341 GLY A CA 1
ATOM 2525 C C . GLY A 1 341 ? 0.441 26.031 3.637 1 88.81 341 GLY A C 1
ATOM 2526 O O . GLY A 1 341 ? -0.039 25.875 2.512 1 88.81 341 GLY A O 1
ATOM 2527 N N . GLY A 1 342 ? -0.031 25.516 4.773 1 87.38 342 GLY A N 1
ATOM 2528 C CA . GLY A 1 342 ? -1.261 24.75 4.684 1 87.38 342 GLY A CA 1
ATOM 2529 C C . GLY A 1 342 ? -2.428 25.391 5.402 1 87.38 342 GLY A C 1
ATOM 2530 O O . GLY A 1 342 ? -2.682 26.594 5.23 1 87.38 342 GLY A O 1
ATOM 2531 N N . THR A 1 343 ? -3.199 24.531 5.992 1 92.75 343 THR A N 1
ATOM 2532 C CA . THR A 1 343 ? -4.391 24.938 6.73 1 92.75 343 THR A CA 1
ATOM 2533 C C . THR A 1 343 ? -4.172 24.781 8.234 1 92.75 343 THR A C 1
ATOM 2535 O O . THR A 1 343 ? -3.066 24.484 8.68 1 92.75 343 THR A O 1
ATOM 2538 N N . SER A 1 344 ? -5.027 25.344 9.008 1 95.12 344 SER A N 1
ATOM 2539 C CA . SER A 1 344 ? -5.117 25.219 10.453 1 95.12 344 SER A CA 1
ATOM 2540 C C . SER A 1 344 ? -6.551 25.422 10.938 1 95.12 344 SER A C 1
ATOM 2542 O O . SER A 1 344 ? -7.457 25.641 10.133 1 95.12 344 SER A O 1
ATOM 2544 N N . ASP A 1 345 ? -6.734 25.281 12.188 1 96.75 345 ASP A N 1
ATOM 2545 C CA . ASP A 1 345 ? -8.086 25.438 12.711 1 96.75 345 ASP A CA 1
ATOM 2546 C C . ASP A 1 345 ? -8.508 26.906 12.695 1 96.75 345 ASP A C 1
ATOM 2548 O O . ASP A 1 345 ? -9.656 27.234 12.977 1 96.75 345 ASP A O 1
ATOM 2552 N N . ALA A 1 346 ? -7.582 27.812 12.297 1 97.56 346 ALA A N 1
ATOM 2553 C CA . ALA A 1 346 ? -7.984 29.188 12.008 1 97.56 346 ALA A CA 1
ATOM 2554 C C . ALA A 1 346 ? -9.117 29.234 10.984 1 97.56 346 ALA A C 1
ATOM 2556 O O . ALA A 1 346 ? -9.922 30.172 10.969 1 97.56 346 ALA A O 1
ATOM 2557 N N . ARG A 1 347 ? -9.203 28.141 10.227 1 95.56 347 ARG A N 1
ATOM 2558 C CA . ARG A 1 347 ? -10.234 28.016 9.203 1 95.56 347 ARG A CA 1
ATOM 2559 C C . ARG A 1 347 ? -11.625 28.094 9.82 1 95.56 347 ARG A C 1
ATOM 2561 O O . ARG A 1 347 ? -12.578 28.5 9.164 1 95.56 347 ARG A O 1
ATOM 2568 N N . PHE A 1 348 ? -11.766 27.688 11.055 1 97.25 348 PHE A N 1
ATOM 2569 C CA . PHE A 1 348 ? -13.039 27.75 11.758 1 97.25 348 PHE A CA 1
ATOM 2570 C C . PHE A 1 348 ? -13.164 29.047 12.555 1 97.25 348 PHE A C 1
ATOM 2572 O O . PHE A 1 348 ? -14.234 29.656 12.594 1 97.25 348 PHE A O 1
ATOM 2579 N N . ILE A 1 349 ? -12.109 29.453 13.141 1 98.25 349 ILE A N 1
ATOM 2580 C CA . ILE A 1 349 ? -12.086 30.578 14.086 1 98.25 349 ILE A CA 1
ATOM 2581 C C . ILE A 1 349 ? -12.383 31.875 13.359 1 98.25 349 ILE A C 1
ATOM 2583 O O . ILE A 1 349 ? -13.047 32.75 13.898 1 98.25 349 ILE A O 1
ATOM 2587 N N . LYS A 1 350 ? -12 31.953 12.133 1 96.94 350 LYS A N 1
ATOM 2588 C CA . LYS A 1 350 ? -12.164 33.156 11.32 1 96.94 350 LYS A CA 1
ATOM 2589 C C . LYS A 1 350 ? -13.633 33.562 11.219 1 96.94 350 LYS A C 1
ATOM 2591 O O . LYS A 1 350 ? -13.953 34.719 10.953 1 96.94 350 LYS A O 1
ATOM 2596 N N . ASP A 1 351 ? -14.516 32.625 11.453 1 96.88 351 ASP A N 1
ATOM 2597 C CA . ASP A 1 351 ? -15.953 32.906 11.352 1 96.88 351 ASP A CA 1
ATOM 2598 C C . ASP A 1 351 ? -16.484 33.531 12.633 1 96.88 351 ASP A C 1
ATOM 2600 O O . ASP A 1 351 ? -17.641 33.969 12.68 1 96.88 351 ASP A O 1
ATOM 2604 N N . TYR A 1 352 ? -15.68 33.594 13.672 1 98 352 TYR A N 1
ATOM 2605 C CA . TYR A 1 352 ? -16.125 34.094 14.969 1 98 352 TYR A CA 1
ATOM 2606 C C . TYR A 1 352 ? -15.43 35.406 15.336 1 98 352 TYR A C 1
ATOM 2608 O O . TYR A 1 352 ? -16 36.25 16.016 1 98 352 TYR A O 1
ATOM 2616 N N . CYS A 1 353 ? -14.18 35.594 14.898 1 97.38 353 CYS A N 1
ATOM 2617 C CA . CYS A 1 353 ? -13.391 36.781 15.164 1 97.38 353 CYS A CA 1
ATOM 2618 C C . CYS A 1 353 ? -12.156 36.844 14.281 1 97.38 353 CYS A C 1
ATOM 2620 O O . CYS A 1 353 ? -11.797 35.844 13.648 1 97.38 353 CYS A O 1
ATOM 2622 N N . PRO A 1 354 ? -11.469 38.062 14.195 1 97.06 354 PRO A N 1
ATOM 2623 C CA . PRO A 1 354 ? -10.18 38.094 13.5 1 97.06 354 PRO A CA 1
ATOM 2624 C C . PRO A 1 354 ? -9.141 37.188 14.117 1 97.06 354 PRO A C 1
ATOM 2626 O O . PRO A 1 354 ? -9.062 37.062 15.344 1 97.06 354 PRO A O 1
ATOM 2629 N N . VAL A 1 355 ? -8.383 36.531 13.211 1 98 355 VAL A N 1
ATOM 2630 C CA . VAL A 1 355 ? -7.441 35.531 13.703 1 98 355 VAL A CA 1
ATOM 2631 C C . VAL A 1 355 ? -6.121 35.625 12.945 1 98 355 VAL A C 1
ATOM 2633 O O . VAL A 1 355 ? -6.117 35.844 11.727 1 98 355 VAL A O 1
ATOM 2636 N N . VAL A 1 356 ? -5.004 35.562 13.656 1 97.94 356 VAL A N 1
ATOM 2637 C CA . VAL A 1 356 ? -3.658 35.438 13.102 1 97.94 356 VAL A CA 1
ATOM 2638 C C . VAL A 1 356 ? -2.951 34.25 13.734 1 97.94 356 VAL A C 1
ATOM 2640 O O . VAL A 1 356 ? -3.414 33.719 14.742 1 97.94 356 VAL A O 1
ATOM 2643 N N . GLU A 1 357 ? -1.961 33.812 13.07 1 98.44 357 GLU A N 1
ATOM 2644 C CA . GLU A 1 357 ? -1.188 32.719 13.609 1 98.44 357 GLU A CA 1
ATOM 2645 C C . GLU A 1 357 ? 0.286 33.062 13.742 1 98.44 357 GLU A C 1
ATOM 2647 O O . GLU A 1 357 ? 0.85 33.75 12.875 1 98.44 357 GLU A O 1
ATOM 2652 N N . PHE A 1 358 ? 0.856 32.688 14.852 1 98.62 358 PHE A N 1
ATOM 2653 C CA . PHE A 1 358 ? 2.281 32.906 15.102 1 98.62 358 PHE A CA 1
ATOM 2654 C C . PHE A 1 358 ? 2.807 31.859 16.094 1 98.62 358 PHE A C 1
ATOM 2656 O O . PHE A 1 358 ? 2.256 31.703 17.188 1 98.62 358 PHE A O 1
ATOM 2663 N N . GLY A 1 359 ? 3.857 31.203 15.688 1 98.44 359 GLY A N 1
ATOM 2664 C CA . GLY A 1 359 ? 4.477 30.219 16.547 1 98.44 359 GLY A CA 1
ATOM 2665 C C . GLY A 1 359 ? 5.914 29.906 16.172 1 98.44 359 GLY A C 1
ATOM 2666 O O . GLY A 1 359 ? 6.637 30.797 15.703 1 98.44 359 GLY A O 1
ATOM 2667 N N . LEU A 1 360 ? 6.367 28.75 16.453 1 98.69 360 LEU A N 1
ATOM 2668 C CA . LEU A 1 360 ? 7.773 28.359 16.375 1 98.69 360 LEU A CA 1
ATOM 2669 C C . LEU A 1 360 ? 8.188 28.141 14.922 1 98.69 360 LEU A C 1
ATOM 2671 O O . LEU A 1 360 ? 7.363 28.25 14.008 1 98.69 360 LEU A O 1
ATOM 2675 N N . VAL A 1 361 ? 9.508 27.938 14.75 1 98 361 VAL A N 1
ATOM 2676 C CA . VAL A 1 361 ? 10.062 27.547 13.461 1 98 361 VAL A CA 1
ATOM 2677 C C . VAL A 1 361 ? 9.617 26.125 13.117 1 98 361 VAL A C 1
ATOM 2679 O O . VAL A 1 361 ? 9.836 25.188 13.898 1 98 361 VAL A O 1
ATOM 2682 N N . GLY A 1 362 ? 8.961 25.953 11.938 1 95.88 362 GLY A N 1
ATOM 2683 C CA . GLY A 1 362 ? 8.258 24.719 11.641 1 95.88 362 GLY A CA 1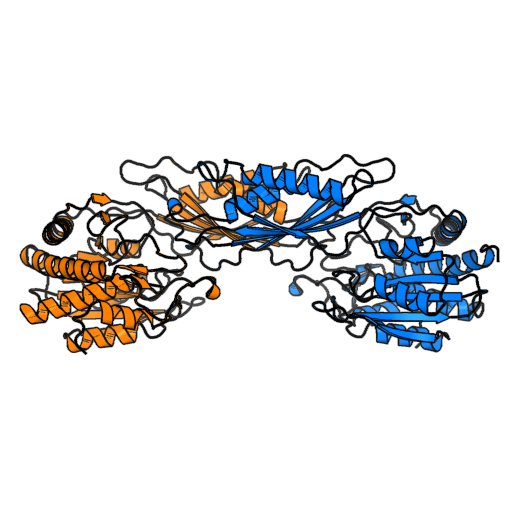
ATOM 2684 C C . GLY A 1 362 ? 9.016 23.797 10.703 1 95.88 362 GLY A C 1
ATOM 2685 O O . GLY A 1 362 ? 8.414 22.984 10.008 1 95.88 362 GLY A O 1
ATOM 2686 N N . GLN A 1 363 ? 10.328 23.766 10.672 1 95.38 363 GLN A N 1
ATOM 2687 C CA . GLN A 1 363 ? 11.125 23.062 9.672 1 95.38 363 GLN A CA 1
ATOM 2688 C C . GLN A 1 363 ? 11.031 21.547 9.867 1 95.38 363 GLN A C 1
ATOM 2690 O O . GLN A 1 363 ? 11.148 20.781 8.906 1 95.38 363 GLN A O 1
ATOM 2695 N N . THR A 1 364 ? 10.742 21.078 11.102 1 96.62 364 THR A N 1
ATOM 2696 C CA . THR A 1 364 ? 10.828 19.656 11.375 1 96.62 364 THR A CA 1
ATOM 2697 C C . THR A 1 364 ? 9.453 19.078 11.703 1 96.62 364 THR A C 1
ATOM 2699 O O . THR A 1 364 ? 9.336 17.938 12.141 1 96.62 364 THR A O 1
ATOM 2702 N N . MET A 1 365 ? 8.375 19.938 11.508 1 96.5 365 MET A N 1
ATOM 2703 C CA . MET A 1 365 ? 7.035 19.438 11.805 1 96.5 365 MET A CA 1
ATOM 2704 C C . MET A 1 365 ? 6.711 18.203 10.977 1 96.5 365 MET A C 1
ATOM 2706 O O . MET A 1 365 ? 7.055 18.141 9.797 1 96.5 365 MET A O 1
ATOM 2710 N N . HIS A 1 366 ? 6.086 17.172 11.523 1 96.19 366 HIS A N 1
ATOM 2711 C CA . HIS A 1 366 ? 5.637 15.922 10.93 1 96.19 366 HIS A CA 1
ATOM 2712 C C . HIS A 1 366 ? 6.82 15.055 10.508 1 96.19 366 HIS A C 1
ATOM 2714 O O . HIS A 1 366 ? 6.641 14.031 9.844 1 96.19 366 HIS A O 1
ATOM 2720 N N . MET A 1 367 ? 8.078 15.445 10.914 1 97.25 367 MET A N 1
ATOM 2721 C CA . MET A 1 367 ? 9.25 14.656 10.547 1 97.25 367 MET A CA 1
ATOM 2722 C C . MET A 1 367 ? 9.695 13.781 11.711 1 97.25 367 MET A C 1
ATOM 2724 O O . MET A 1 367 ? 9.359 14.055 12.867 1 97.25 367 MET A O 1
ATOM 2728 N N . VAL A 1 368 ? 10.391 12.703 11.312 1 96 368 VAL A N 1
ATOM 2729 C CA . VAL A 1 368 ? 11.219 12.047 12.328 1 96 368 VAL A CA 1
ATOM 2730 C C . VAL A 1 368 ? 12.18 13.062 12.938 1 96 368 VAL A C 1
ATOM 2732 O O . VAL A 1 368 ? 12.742 13.906 12.234 1 96 368 VAL A O 1
ATOM 2735 N N . ASP A 1 369 ? 12.305 12.984 14.227 1 97.94 369 ASP A N 1
ATOM 2736 C CA . ASP A 1 369 ? 13.156 13.906 14.977 1 97.94 369 ASP A CA 1
ATOM 2737 C C . ASP A 1 369 ? 12.617 15.328 14.922 1 97.94 369 ASP A C 1
ATOM 2739 O O . ASP A 1 369 ? 13.383 16.281 14.742 1 97.94 369 ASP A O 1
ATOM 2743 N N . GLU A 1 370 ? 11.305 15.422 14.953 1 98.5 370 GLU A N 1
ATOM 2744 C CA . GLU A 1 370 ? 10.758 16.75 15.219 1 98.5 370 GLU A CA 1
ATOM 2745 C C . GLU A 1 370 ? 11.391 17.375 16.453 1 98.5 370 GLU A C 1
ATOM 2747 O O . GLU A 1 370 ? 11.586 16.688 17.469 1 98.5 370 GLU A O 1
ATOM 2752 N N . ARG A 1 371 ? 11.711 18.656 16.344 1 98.75 371 ARG A N 1
ATOM 2753 C CA . ARG A 1 371 ? 12.453 19.297 17.438 1 98.75 371 ARG A CA 1
ATOM 2754 C C . ARG A 1 371 ? 12.336 20.812 17.359 1 98.75 371 ARG A C 1
ATOM 2756 O O . ARG A 1 371 ? 11.953 21.359 16.328 1 98.75 371 ARG A O 1
ATOM 2763 N N . VAL A 1 372 ? 12.68 21.422 18.453 1 98.75 372 VAL A N 1
ATOM 2764 C CA . VAL A 1 372 ? 12.648 22.875 18.562 1 98.75 372 VAL A CA 1
ATOM 2765 C C . VAL A 1 372 ? 13.859 23.359 19.344 1 98.75 372 VAL A C 1
ATOM 2767 O O . VAL A 1 372 ? 14.289 22.703 20.312 1 98.75 372 VAL A O 1
ATOM 2770 N N . ALA A 1 373 ? 14.43 24.469 18.922 1 98.62 373 ALA A N 1
ATOM 2771 C CA . ALA A 1 373 ? 15.492 25.078 19.703 1 98.62 373 ALA A CA 1
ATOM 2772 C C . ALA A 1 373 ? 14.977 25.562 21.062 1 98.62 373 ALA A C 1
ATOM 2774 O O . ALA A 1 373 ? 13.984 26.297 21.125 1 98.62 373 ALA A O 1
ATOM 2775 N N . VAL A 1 374 ? 15.648 25.188 22.109 1 98.75 374 VAL A N 1
ATOM 2776 C CA . VAL A 1 374 ? 15.258 25.594 23.469 1 98.75 374 VAL A CA 1
ATOM 2777 C C . VAL A 1 374 ? 15.211 27.109 23.562 1 98.75 374 VAL A C 1
ATOM 2779 O O . VAL A 1 374 ? 14.297 27.672 24.172 1 98.75 374 VAL A O 1
ATOM 2782 N N . ALA A 1 375 ? 16.109 27.766 22.953 1 98.62 375 ALA A N 1
ATOM 2783 C CA . ALA A 1 375 ? 16.172 29.219 22.969 1 98.62 375 ALA A CA 1
ATOM 2784 C C . ALA A 1 375 ? 14.93 29.828 22.328 1 98.62 375 ALA A C 1
ATOM 2786 O O . ALA A 1 375 ? 14.469 30.891 22.75 1 98.62 375 ALA A O 1
ATOM 2787 N N . ASP A 1 376 ? 14.445 29.188 21.328 1 98.75 376 ASP A N 1
ATOM 2788 C CA . ASP A 1 376 ? 13.258 29.688 20.641 1 98.75 376 ASP A CA 1
ATOM 2789 C C . ASP A 1 376 ? 12.031 29.625 21.547 1 98.75 376 ASP A C 1
ATOM 2791 O O . ASP A 1 376 ? 11.125 30.453 21.438 1 98.75 376 ASP A O 1
ATOM 2795 N N . LEU A 1 377 ? 11.969 28.656 22.453 1 98.81 377 LEU A N 1
ATOM 2796 C CA . LEU A 1 377 ? 10.867 28.578 23.406 1 98.81 377 LEU A CA 1
ATOM 2797 C C . LEU A 1 377 ? 10.836 29.812 24.312 1 98.81 377 LEU A C 1
ATOM 2799 O O . LEU A 1 377 ? 9.766 30.391 24.531 1 98.81 377 LEU A O 1
ATOM 2803 N N . GLU A 1 378 ? 11.961 30.172 24.734 1 98.62 378 GLU A N 1
ATOM 2804 C CA . GLU A 1 378 ? 12.047 31.375 25.578 1 98.62 378 GLU A CA 1
ATOM 2805 C C . GLU A 1 378 ? 11.672 32.625 24.797 1 98.62 378 GLU A C 1
ATOM 2807 O O . GLU A 1 378 ? 10.922 33.469 25.281 1 98.62 378 GLU A O 1
ATOM 2812 N N . THR A 1 379 ? 12.211 32.719 23.641 1 98.81 379 THR A N 1
ATOM 2813 C CA . THR A 1 379 ? 11.961 33.875 22.812 1 98.81 379 THR A CA 1
ATOM 2814 C C . THR A 1 379 ? 10.484 34 22.469 1 98.81 379 THR A C 1
ATOM 2816 O O . THR A 1 379 ? 9.898 35.094 22.531 1 98.81 379 THR A O 1
ATOM 2819 N N . LEU A 1 380 ? 9.875 32.906 22.062 1 98.88 380 LEU A N 1
ATOM 2820 C CA . LEU A 1 380 ? 8.445 32.938 21.75 1 98.88 380 LEU A CA 1
ATOM 2821 C C . LEU A 1 380 ? 7.629 33.344 22.969 1 98.88 380 LEU A C 1
ATOM 2823 O O . LEU A 1 380 ? 6.656 34.094 22.844 1 98.88 380 LEU A O 1
ATOM 2827 N N . THR A 1 381 ? 8.008 32.812 24.125 1 98.81 381 THR A N 1
ATOM 2828 C CA . THR A 1 381 ? 7.316 33.188 25.359 1 98.81 381 THR A CA 1
ATOM 2829 C C . THR A 1 381 ? 7.387 34.688 25.594 1 98.81 381 THR A C 1
ATOM 2831 O O . THR A 1 381 ? 6.391 35.312 25.953 1 98.81 381 THR A O 1
ATOM 2834 N N . GLU A 1 382 ? 8.516 35.281 25.344 1 98.75 382 GLU A N 1
ATOM 2835 C CA . GLU A 1 382 ? 8.68 36.719 25.484 1 98.75 382 GLU A CA 1
ATOM 2836 C C . GLU A 1 382 ? 7.82 37.469 24.484 1 98.75 382 GLU A C 1
ATOM 2838 O O . GLU A 1 382 ? 7.23 38.5 24.812 1 98.75 382 GLU A O 1
ATOM 2843 N N . ILE A 1 383 ? 7.781 37 23.312 1 98.75 383 ILE A N 1
ATOM 2844 C CA . ILE A 1 383 ? 6.957 37.625 22.281 1 98.75 383 ILE A CA 1
ATOM 2845 C C . ILE A 1 383 ? 5.492 37.594 22.703 1 98.75 383 ILE A C 1
ATOM 2847 O O . ILE A 1 383 ? 4.793 38.594 22.641 1 98.75 383 ILE A O 1
ATOM 2851 N N . TYR A 1 384 ? 5.02 36.375 23.156 1 98.75 384 TYR A N 1
ATOM 2852 C CA . TYR A 1 384 ? 3.631 36.25 23.578 1 98.75 384 TYR A CA 1
ATOM 2853 C C . TYR A 1 384 ? 3.33 37.156 24.75 1 98.75 384 TYR A C 1
ATOM 2855 O O . TYR A 1 384 ? 2.268 37.781 24.797 1 98.75 384 TYR A O 1
ATOM 2863 N N . GLU A 1 385 ? 4.254 37.25 25.688 1 98 385 GLU A N 1
ATOM 2864 C CA . GLU A 1 385 ? 4.062 38.156 26.828 1 98 385 GLU A CA 1
ATOM 2865 C C . GLU A 1 385 ? 3.922 39.594 26.391 1 98 385 GLU A C 1
ATOM 2867 O O . GLU A 1 385 ? 3.027 40.312 26.844 1 98 385 GLU A O 1
ATOM 2872 N N . THR A 1 386 ? 4.789 40.031 25.484 1 97.62 386 THR A N 1
ATOM 2873 C CA . THR A 1 386 ? 4.762 41.406 24.953 1 97.62 386 THR A CA 1
ATOM 2874 C C . THR A 1 386 ? 3.477 41.656 24.172 1 97.62 386 THR A C 1
ATOM 2876 O O . THR A 1 386 ? 2.879 42.719 24.266 1 97.62 386 THR A O 1
ATOM 2879 N N . PHE A 1 387 ? 3.084 40.688 23.438 1 97.81 387 PHE A N 1
ATOM 2880 C CA . PHE A 1 387 ? 1.856 40.781 22.656 1 97.81 387 PHE A CA 1
ATOM 2881 C C . PHE A 1 387 ? 0.649 40.969 23.562 1 97.81 387 PHE A C 1
ATOM 2883 O O . PHE A 1 387 ? -0.208 41.812 23.281 1 97.81 387 PHE A O 1
ATOM 2890 N N . ILE A 1 388 ? 0.596 40.156 24.594 1 96.38 388 ILE A N 1
ATOM 2891 C CA . ILE A 1 388 ? -0.506 40.25 25.531 1 96.38 388 ILE A CA 1
ATOM 2892 C C . ILE A 1 388 ? -0.583 41.688 26.078 1 96.38 388 ILE A C 1
ATOM 2894 O O . ILE A 1 388 ? -1.657 42.281 26.109 1 96.38 388 ILE A O 1
ATOM 2898 N N . GLN A 1 389 ? 0.505 42.25 26.375 1 94.06 389 GLN A N 1
ATOM 2899 C CA . GLN A 1 389 ? 0.547 43.594 26.922 1 94.06 389 GLN A CA 1
ATOM 2900 C C . GLN A 1 389 ? 0.077 44.625 25.875 1 94.06 389 GLN A C 1
ATOM 2902 O O . GLN A 1 389 ? -0.746 45.469 26.172 1 94.06 389 GLN A O 1
ATOM 2907 N N . ARG A 1 390 ? 0.55 44.438 24.75 1 92.62 390 ARG A N 1
ATOM 2908 C CA . ARG A 1 390 ? 0.245 45.406 23.688 1 92.62 390 ARG A CA 1
ATOM 2909 C C . ARG A 1 390 ? -1.214 45.281 23.266 1 92.62 390 ARG A C 1
ATOM 2911 O O . ARG A 1 390 ? -1.855 46.312 22.969 1 92.62 390 ARG A O 1
ATOM 2918 N N . TRP A 1 391 ? -1.657 44.094 23.141 1 92.69 391 TRP A N 1
ATOM 2919 C CA . TRP A 1 391 ? -3.043 43.875 22.734 1 92.69 391 TRP A CA 1
ATOM 2920 C C . TRP A 1 391 ? -4.004 44.562 23.703 1 92.69 391 TRP A C 1
ATOM 2922 O O . TRP A 1 391 ? -4.895 45.312 23.266 1 92.69 391 TRP A O 1
ATOM 2932 N N . PHE A 1 392 ? -3.879 44.438 24.969 1 91.44 392 PHE A N 1
ATOM 2933 C CA . PHE A 1 392 ? -4.82 44.969 25.953 1 91.44 392 PHE A CA 1
ATOM 2934 C C . PHE A 1 392 ? -4.617 46.469 26.141 1 91.44 392 PHE A C 1
ATOM 2936 O O . PHE A 1 392 ? -5.527 47.156 26.578 1 91.44 392 PHE A O 1
ATOM 2943 N N . ALA A 1 393 ? -3.447 46.938 25.719 1 86.44 393 ALA A N 1
ATOM 2944 C CA . ALA A 1 393 ? -3.225 48.375 25.766 1 86.44 393 ALA A CA 1
ATOM 2945 C C . ALA A 1 393 ? -3.91 49.062 24.594 1 86.44 393 ALA A C 1
ATOM 2947 O O . ALA A 1 393 ? -4.297 50.25 24.688 1 86.44 393 ALA A O 1
ATOM 2948 N N . ASN A 1 394 ? -3.99 48.469 23.5 1 81.94 394 ASN A N 1
ATOM 2949 C CA . ASN A 1 394 ? -4.492 49.062 22.281 1 81.94 394 ASN A CA 1
ATOM 2950 C C . ASN A 1 394 ? -5.914 48.625 21.953 1 81.94 394 ASN A C 1
ATOM 2952 O O . ASN A 1 394 ? -6.551 49.156 21.047 1 81.94 394 ASN A O 1
ATOM 2956 N N . ALA A 1 395 ? -6.258 47.625 22.5 1 69 395 ALA A N 1
ATOM 2957 C CA . ALA A 1 395 ? -7.598 47.125 22.219 1 69 395 ALA A CA 1
ATOM 2958 C C . ALA A 1 395 ? -8.664 48.125 22.625 1 69 395 ALA A C 1
ATOM 2960 O O . ALA A 1 395 ? -8.578 48.719 23.703 1 69 395 ALA A O 1
ATOM 2961 N N . GLU A 1 396 ? -8.906 49.281 21.75 1 58.66 396 GLU A N 1
ATOM 2962 C CA . GLU A 1 396 ? -9.938 50.25 22.109 1 58.66 396 GLU A CA 1
ATOM 2963 C C . GLU A 1 396 ? -11.109 49.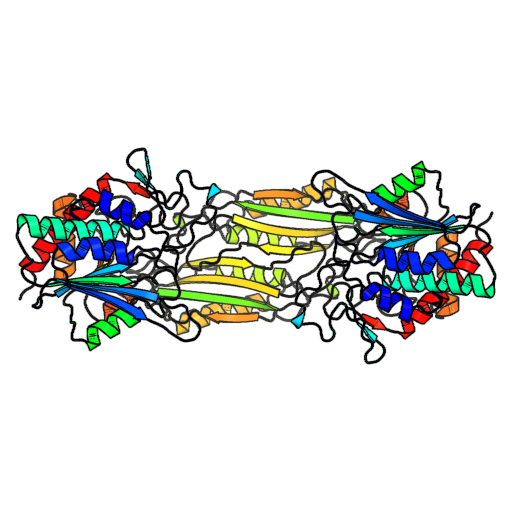562 22.812 1 58.66 396 GLU A C 1
ATOM 2965 O O . GLU A 1 396 ? -11.711 48.656 22.281 1 58.66 396 GLU A O 1
ATOM 2970 N N . LEU A 1 397 ? -10.93 49.531 24.203 1 43.12 397 LEU A N 1
ATOM 2971 C CA . LEU A 1 397 ? -12.156 49.219 24.922 1 43.12 397 LEU A CA 1
ATOM 2972 C C . LEU A 1 397 ? -13.227 50.281 24.703 1 43.12 397 LEU A C 1
ATOM 2974 O O . LEU A 1 397 ? -12.906 51.469 24.609 1 43.12 397 LEU A O 1
ATOM 2978 N N . MET B 1 1 ? -12.914 -45.656 2.371 1 48.53 1 MET B N 1
ATOM 2979 C CA . MET B 1 1 ? -13.461 -44.906 1.245 1 48.53 1 MET B CA 1
ATOM 2980 C C . MET B 1 1 ? -12.562 -45.031 0.018 1 48.53 1 MET B C 1
ATOM 2982 O O . MET B 1 1 ? -11.344 -44.969 0.132 1 48.53 1 MET B O 1
ATOM 2986 N N . THR B 1 2 ? -12.992 -45.594 -1.137 1 72.06 2 THR B N 1
ATOM 2987 C CA . THR B 1 2 ? -12.156 -45.875 -2.303 1 72.06 2 THR B CA 1
ATOM 2988 C C . THR B 1 2 ? -11.805 -44.562 -3.016 1 72.06 2 THR B C 1
ATOM 2990 O O . THR B 1 2 ? -12.555 -43.594 -2.947 1 72.06 2 THR B O 1
ATOM 2993 N N . ALA B 1 3 ? -10.484 -44.312 -3.285 1 90.69 3 ALA B N 1
ATOM 2994 C CA . ALA B 1 3 ? -9.938 -43.125 -3.922 1 90.69 3 ALA B CA 1
ATOM 2995 C C . ALA B 1 3 ? -10.344 -43.062 -5.391 1 90.69 3 ALA B C 1
ATOM 2997 O O . ALA B 1 3 ? -9.75 -42.312 -6.172 1 90.69 3 ALA B O 1
ATOM 2998 N N . THR B 1 4 ? -11.492 -43.812 -5.789 1 95.88 4 THR B N 1
ATOM 2999 C CA . THR B 1 4 ? -11.82 -43.938 -7.207 1 95.88 4 THR B CA 1
ATOM 3000 C C . THR B 1 4 ? -12.68 -42.75 -7.668 1 95.88 4 THR B C 1
ATOM 3002 O O . THR B 1 4 ? -12.859 -42.562 -8.867 1 95.88 4 THR B O 1
ATOM 3005 N N . ASP B 1 5 ? -13.227 -42.031 -6.746 1 98.38 5 ASP B N 1
ATOM 3006 C CA . ASP B 1 5 ? -14.078 -40.875 -7.09 1 98.38 5 ASP B CA 1
ATOM 3007 C C . ASP B 1 5 ? -13.297 -39.562 -7.035 1 98.38 5 ASP B C 1
ATOM 3009 O O . ASP B 1 5 ? -13.016 -39.062 -5.949 1 98.38 5 ASP B O 1
ATOM 3013 N N . PRO B 1 6 ? -13.023 -39 -8.219 1 98.69 6 PRO B N 1
ATOM 3014 C CA . PRO B 1 6 ? -12.219 -37.781 -8.219 1 98.69 6 PRO B CA 1
ATOM 3015 C C . PRO B 1 6 ? -12.93 -36.594 -7.551 1 98.69 6 PRO B C 1
ATOM 3017 O O . PRO B 1 6 ? -12.273 -35.719 -6.98 1 98.69 6 PRO B O 1
ATOM 3020 N N . VAL B 1 7 ? -14.25 -36.594 -7.57 1 98.81 7 VAL B N 1
ATOM 3021 C CA . VAL B 1 7 ? -15.008 -35.5 -6.965 1 98.81 7 VAL B CA 1
ATOM 3022 C C . VAL B 1 7 ? -14.867 -35.562 -5.445 1 98.81 7 VAL B C 1
ATOM 3024 O O . VAL B 1 7 ? -14.562 -34.531 -4.809 1 98.81 7 VAL B O 1
ATOM 3027 N N . ALA B 1 8 ? -15.031 -36.688 -4.895 1 98.69 8 ALA B N 1
ATOM 3028 C CA . ALA B 1 8 ? -14.875 -36.875 -3.451 1 98.69 8 ALA B CA 1
ATOM 3029 C C . ALA B 1 8 ? -13.445 -36.594 -3.01 1 98.69 8 ALA B C 1
ATOM 3031 O O . ALA B 1 8 ? -13.227 -35.969 -1.961 1 98.69 8 ALA B O 1
ATOM 3032 N N . ASN B 1 9 ? -12.492 -37.094 -3.811 1 98.81 9 ASN B N 1
ATOM 3033 C CA . ASN B 1 9 ? -11.086 -36.812 -3.523 1 98.81 9 ASN B CA 1
ATOM 3034 C C . ASN B 1 9 ? -10.82 -35.312 -3.463 1 98.81 9 ASN B C 1
ATOM 3036 O O . ASN B 1 9 ? -10.188 -34.812 -2.527 1 98.81 9 ASN B O 1
ATOM 3040 N N . LEU B 1 10 ? -11.359 -34.594 -4.457 1 98.88 10 LEU B N 1
ATOM 3041 C CA . LEU B 1 10 ? -11.094 -33.156 -4.555 1 98.88 10 LEU B CA 1
ATOM 3042 C C . LEU B 1 10 ? -11.781 -32.406 -3.42 1 98.88 10 LEU B C 1
ATOM 3044 O O . LEU B 1 10 ? -11.195 -31.484 -2.842 1 98.88 10 LEU B O 1
ATOM 3048 N N . GLN B 1 11 ? -12.977 -32.75 -3.1 1 98.81 11 GLN B N 1
ATOM 3049 C CA . GLN B 1 11 ? -13.672 -32.094 -1.99 1 98.81 11 GLN B CA 1
ATOM 3050 C C . GLN B 1 11 ? -12.883 -32.25 -0.69 1 98.81 11 GLN B C 1
ATOM 3052 O O . GLN B 1 11 ? -12.75 -31.281 0.066 1 98.81 11 GLN B O 1
ATOM 3057 N N . THR B 1 12 ? -12.359 -33.438 -0.488 1 98.81 12 THR B N 1
ATOM 3058 C CA . THR B 1 12 ? -11.562 -33.688 0.707 1 98.81 12 THR B CA 1
ATOM 3059 C C . THR B 1 12 ? -10.328 -32.781 0.731 1 98.81 12 THR B C 1
ATOM 3061 O O . THR B 1 12 ? -10.016 -32.188 1.759 1 98.81 12 THR B O 1
ATOM 3064 N N . LEU B 1 13 ? -9.688 -32.656 -0.374 1 98.88 13 LEU B N 1
ATOM 3065 C CA . LEU B 1 13 ? -8.461 -31.875 -0.451 1 98.88 13 LEU B CA 1
ATOM 3066 C C . LEU B 1 13 ? -8.766 -30.391 -0.315 1 98.88 13 LEU B C 1
ATOM 3068 O O . LEU B 1 13 ? -8.023 -29.656 0.354 1 98.88 13 LEU B O 1
ATOM 3072 N N . ILE B 1 14 ? -9.844 -29.859 -0.93 1 98.88 14 ILE B N 1
ATOM 3073 C CA . ILE B 1 14 ? -10.195 -28.438 -0.898 1 98.88 14 ILE B CA 1
ATOM 3074 C C . ILE B 1 14 ? -10.547 -28.031 0.529 1 98.88 14 ILE B C 1
ATOM 3076 O O . ILE B 1 14 ? -10.227 -26.922 0.959 1 98.88 14 ILE B O 1
ATOM 3080 N N . ARG B 1 15 ? -11.125 -28.891 1.266 1 98.75 15 ARG B N 1
ATOM 3081 C CA . ARG B 1 15 ? -11.562 -28.578 2.623 1 98.75 15 ARG B CA 1
ATOM 3082 C C . ARG B 1 15 ? -10.375 -28.438 3.562 1 98.75 15 ARG B C 1
ATOM 3084 O O . ARG B 1 15 ? -10.523 -27.984 4.699 1 98.75 15 ARG B O 1
ATOM 3091 N N . CYS B 1 16 ? -9.188 -28.859 3.104 1 98.75 16 CYS B N 1
ATOM 3092 C CA . CYS B 1 16 ? -7.938 -28.547 3.789 1 98.75 16 CYS B CA 1
ATOM 3093 C C . CYS B 1 16 ? -7.398 -27.188 3.365 1 98.75 16 CYS B C 1
ATOM 3095 O O . CYS B 1 16 ? -6.863 -27.047 2.266 1 98.75 16 CYS B O 1
ATOM 3097 N N . ALA B 1 17 ? -7.496 -26.188 4.23 1 98.44 17 ALA B N 1
ATOM 3098 C CA . ALA B 1 17 ? -7.09 -24.828 3.893 1 98.44 17 ALA B CA 1
ATOM 3099 C C . ALA B 1 17 ? -5.566 -24.688 3.904 1 98.44 17 ALA B C 1
ATOM 3101 O O . ALA B 1 17 ? -5.008 -24 4.762 1 98.44 17 ALA B O 1
ATOM 3102 N N . SER B 1 18 ? -4.902 -25.234 2.908 1 98.56 18 SER B N 1
ATOM 3103 C CA . SER B 1 18 ? -3.447 -25.281 2.842 1 98.56 18 SER B CA 1
ATOM 3104 C C . SER B 1 18 ? -2.879 -24.047 2.158 1 98.56 18 SER B C 1
ATOM 3106 O O . SER B 1 18 ? -2.08 -24.156 1.225 1 98.56 18 SER B O 1
ATOM 3108 N N . VAL B 1 19 ? -3.195 -22.922 2.664 1 97.94 19 VAL B N 1
ATOM 3109 C CA . VAL B 1 19 ? -2.619 -21.688 2.146 1 97.94 19 VAL B CA 1
ATOM 3110 C C . VAL B 1 19 ? -1.13 -21.641 2.482 1 97.94 19 VAL B C 1
ATOM 3112 O O . VAL B 1 19 ? -0.747 -21.719 3.65 1 97.94 19 VAL B O 1
ATOM 3115 N N . THR B 1 20 ? -0.287 -21.516 1.509 1 95.69 20 THR B N 1
ATOM 3116 C CA . THR B 1 20 ? 1.162 -21.562 1.674 1 95.69 20 THR B CA 1
ATOM 3117 C C . THR B 1 20 ? 1.602 -20.656 2.824 1 95.69 20 THR B C 1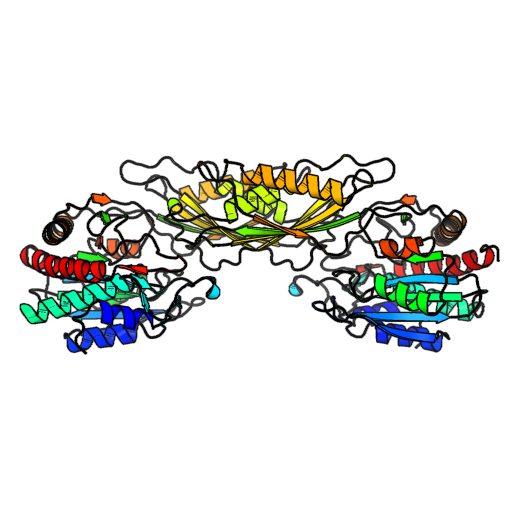
ATOM 3119 O O . THR B 1 20 ? 1.227 -19.484 2.877 1 95.69 20 THR B O 1
ATOM 3122 N N . PRO B 1 21 ? 2.34 -21.156 3.766 1 95.62 21 PRO B N 1
ATOM 3123 C CA . PRO B 1 21 ? 3.07 -22.422 3.756 1 95.62 21 PRO B CA 1
ATOM 3124 C C . PRO B 1 21 ? 2.379 -23.5 4.578 1 95.62 21 PRO B C 1
ATOM 3126 O O . PRO B 1 21 ? 2.973 -24.547 4.844 1 95.62 21 PRO B O 1
ATOM 3129 N N . ALA B 1 22 ? 1.13 -23.25 4.91 1 96.69 22 ALA B N 1
ATOM 3130 C CA . ALA B 1 22 ? 0.42 -24.172 5.789 1 96.69 22 ALA B CA 1
ATOM 3131 C C . ALA B 1 22 ? 0.058 -25.453 5.051 1 96.69 22 ALA B C 1
ATOM 3133 O O . ALA B 1 22 ? -0.406 -25.422 3.908 1 96.69 22 ALA B O 1
ATOM 3134 N N . GLU B 1 23 ? 0.267 -26.594 5.723 1 97.31 23 GLU B N 1
ATOM 3135 C CA . GLU B 1 23 ? -0.074 -27.891 5.145 1 97.31 23 GLU B CA 1
ATOM 3136 C C . GLU B 1 23 ? -1.582 -28.125 5.164 1 97.31 23 GLU B C 1
ATOM 3138 O O . GLU B 1 23 ? -2.141 -28.672 4.215 1 97.31 23 GLU B O 1
ATOM 3143 N N . GLY B 1 24 ? -2.223 -27.688 6.227 1 97.88 24 GLY B N 1
ATOM 3144 C CA . GLY B 1 24 ? -3.674 -27.625 6.32 1 97.88 24 GLY B CA 1
ATOM 3145 C C . GLY B 1 24 ? -4.32 -29 6.367 1 97.88 24 GLY B C 1
ATOM 3146 O O . GLY B 1 24 ? -5.547 -29.109 6.281 1 97.88 24 GLY B O 1
ATOM 3147 N N . GLY B 1 25 ? -3.533 -30.109 6.328 1 98.62 25 GLY B N 1
ATOM 3148 C CA . GLY B 1 25 ? -4.07 -31.469 6.363 1 98.62 25 GLY B CA 1
ATOM 3149 C C . GLY B 1 25 ? -4.129 -32.125 5 1 98.62 25 GLY B C 1
ATOM 3150 O O . GLY B 1 25 ? -4.512 -33.281 4.883 1 98.62 25 GLY B O 1
ATOM 3151 N N . ALA B 1 26 ? -3.762 -31.406 4.008 1 98.75 26 ALA B N 1
ATOM 3152 C CA . ALA B 1 26 ? -3.939 -31.875 2.631 1 98.75 26 ALA B CA 1
ATOM 3153 C C . ALA B 1 26 ? -3.062 -33.094 2.342 1 98.75 26 ALA B C 1
ATOM 3155 O O . ALA B 1 26 ? -3.512 -34.031 1.708 1 98.75 26 ALA B O 1
ATOM 3156 N N . LEU B 1 27 ? -1.842 -33.062 2.807 1 98.75 27 LEU B N 1
ATOM 3157 C CA . LEU B 1 27 ? -0.94 -34.188 2.562 1 98.75 27 LEU B CA 1
ATOM 3158 C C . LEU B 1 27 ? -1.383 -35.406 3.34 1 98.75 27 LEU B C 1
ATOM 3160 O O . LEU B 1 27 ? -1.232 -36.531 2.863 1 98.75 27 LEU B O 1
ATOM 3164 N N . THR B 1 28 ? -1.896 -35.188 4.535 1 98.56 28 THR B N 1
ATOM 3165 C CA . THR B 1 28 ? -2.457 -36.281 5.309 1 98.56 28 THR B CA 1
ATOM 3166 C C . THR B 1 28 ? -3.631 -36.938 4.566 1 98.56 28 THR B C 1
ATOM 3168 O O . THR B 1 28 ? -3.725 -38.156 4.477 1 98.56 28 THR B O 1
ATOM 3171 N N . ALA B 1 29 ? -4.469 -36.094 4.062 1 98.75 29 ALA B N 1
ATOM 3172 C CA . ALA B 1 29 ? -5.613 -36.594 3.301 1 98.75 29 ALA B CA 1
ATOM 3173 C C . ALA B 1 29 ? -5.156 -37.375 2.088 1 98.75 29 ALA B C 1
ATOM 3175 O O . ALA B 1 29 ? -5.73 -38.438 1.782 1 98.75 29 ALA B O 1
ATOM 3176 N N . LEU B 1 30 ? -4.16 -36.875 1.418 1 98.81 30 LEU B N 1
ATOM 3177 C CA . LEU B 1 30 ? -3.65 -37.594 0.245 1 98.81 30 LEU B CA 1
ATOM 3178 C C . LEU B 1 30 ? -3.033 -38.938 0.638 1 98.81 30 LEU B C 1
ATOM 3180 O O . LEU B 1 30 ? -3.246 -39.938 -0.039 1 98.81 30 LEU B O 1
ATOM 3184 N N . ALA B 1 31 ? -2.254 -38.938 1.697 1 98.69 31 ALA B N 1
ATOM 3185 C CA . ALA B 1 31 ? -1.686 -40.188 2.195 1 98.69 31 ALA B CA 1
ATOM 3186 C C . ALA B 1 31 ? -2.777 -41.219 2.457 1 98.69 31 ALA B C 1
ATOM 3188 O O . ALA B 1 31 ? -2.631 -42.375 2.102 1 98.69 31 ALA B O 1
ATOM 3189 N N . ASP B 1 32 ? -3.84 -40.75 3.033 1 98.38 32 ASP B N 1
ATOM 3190 C CA . ASP B 1 32 ? -4.957 -41.625 3.355 1 98.38 32 ASP B CA 1
ATOM 3191 C C . ASP B 1 32 ? -5.582 -42.219 2.088 1 98.38 32 ASP B C 1
ATOM 3193 O O . ASP B 1 32 ? -6.09 -43.344 2.096 1 98.38 32 ASP B O 1
ATOM 3197 N N . MET B 1 33 ? -5.531 -41.469 1.018 1 98.25 33 MET B N 1
ATOM 3198 C CA . MET B 1 33 ? -6.062 -41.938 -0.26 1 98.25 33 MET B CA 1
ATOM 3199 C C . MET B 1 33 ? -5.145 -42.969 -0.885 1 98.25 33 MET B C 1
ATOM 3201 O O . MET B 1 33 ? -5.609 -43.906 -1.546 1 98.25 33 MET B O 1
ATOM 3205 N N . LEU B 1 34 ? -3.832 -42.844 -0.688 1 98.5 34 LEU B N 1
ATOM 3206 C CA . LEU B 1 34 ? -2.854 -43.594 -1.461 1 98.5 34 LEU B CA 1
ATOM 3207 C C . LEU B 1 34 ? -2.473 -44.875 -0.742 1 98.5 34 LEU B C 1
ATOM 3209 O O . LEU B 1 34 ? -2.166 -45.906 -1.385 1 98.5 34 LEU B O 1
ATOM 3213 N N . LEU B 1 35 ? -2.541 -44.875 0.583 1 98.19 35 LEU B N 1
ATOM 3214 C CA . LEU B 1 35 ? -2.094 -46 1.386 1 98.19 35 LEU B CA 1
ATOM 3215 C C . LEU B 1 35 ? -2.891 -47.25 1.045 1 98.19 35 LEU B C 1
ATOM 3217 O O . LEU B 1 35 ? -2.311 -48.312 0.785 1 98.19 35 LEU B O 1
ATOM 3221 N N . PRO B 1 36 ? -4.215 -47.188 0.936 1 97.31 36 PRO B N 1
ATOM 3222 C CA . PRO B 1 36 ? -5 -48.406 0.628 1 97.31 36 PRO B CA 1
ATOM 3223 C C . PRO B 1 36 ? -4.727 -48.938 -0.774 1 97.31 36 PRO B C 1
ATOM 3225 O O . PRO B 1 36 ? -5.078 -50.062 -1.081 1 97.31 36 PRO B O 1
ATOM 3228 N N . LEU B 1 37 ? -4.09 -48.156 -1.609 1 97.12 37 LEU B N 1
ATOM 3229 C CA . LEU B 1 37 ? -3.805 -48.562 -2.98 1 97.12 37 LEU B CA 1
ATOM 3230 C C . LEU B 1 37 ? -2.482 -49.312 -3.059 1 97.12 37 LEU B C 1
ATOM 3232 O O . LEU B 1 37 ? -2.121 -49.844 -4.117 1 97.12 37 LEU B O 1
ATOM 3236 N N . GLY B 1 38 ? -1.728 -49.312 -2.006 1 97 38 GLY B N 1
ATOM 3237 C CA . GLY B 1 38 ? -0.48 -50.062 -1.962 1 97 38 GLY B CA 1
ATOM 3238 C C . GLY B 1 38 ? 0.749 -49.156 -2.021 1 97 38 GLY B C 1
ATOM 3239 O O . GLY B 1 38 ? 1.878 -49.656 -2.049 1 97 38 GLY B O 1
ATOM 3240 N N . PHE B 1 39 ? 0.57 -47.906 -1.989 1 98.25 39 PHE B N 1
ATOM 3241 C CA . PHE B 1 39 ? 1.712 -47 -1.995 1 98.25 39 PHE B CA 1
ATOM 3242 C C . PHE B 1 39 ? 2.443 -47.031 -0.659 1 98.25 39 PHE B C 1
ATOM 3244 O O . PHE B 1 39 ? 1.812 -47.094 0.399 1 98.25 39 PHE B O 1
ATOM 3251 N N . LYS B 1 40 ? 3.789 -47.031 -0.774 1 98.25 40 LYS B N 1
ATOM 3252 C CA . LYS B 1 40 ? 4.586 -46.594 0.369 1 98.25 40 LYS B CA 1
ATOM 3253 C C . LYS B 1 40 ? 4.664 -45.094 0.441 1 98.25 40 LYS B C 1
ATOM 3255 O O . LYS B 1 40 ? 5.156 -44.438 -0.487 1 98.25 40 LYS B O 1
ATOM 3260 N N . VAL B 1 41 ? 4.184 -44.531 1.583 1 98.62 41 VAL B N 1
ATOM 3261 C CA . VAL B 1 41 ? 4.098 -43.062 1.68 1 98.62 41 VAL B CA 1
ATOM 3262 C C . VAL B 1 41 ? 5.125 -42.562 2.688 1 98.62 41 VAL B C 1
ATOM 3264 O O . VAL B 1 41 ? 5.207 -43.062 3.811 1 98.62 41 VAL B O 1
ATOM 3267 N N . GLU B 1 42 ? 5.879 -41.562 2.281 1 98.62 42 GLU B N 1
ATOM 3268 C CA . GLU B 1 42 ? 6.836 -40.906 3.156 1 98.62 42 GLU B CA 1
ATOM 3269 C C . GLU B 1 42 ? 6.594 -39.406 3.191 1 98.62 42 GLU B C 1
ATOM 3271 O O . GLU B 1 42 ? 6.492 -38.75 2.145 1 98.62 42 GLU B O 1
ATOM 3276 N N . ARG B 1 43 ? 6.508 -38.938 4.445 1 98.19 43 ARG B N 1
ATOM 3277 C CA . ARG B 1 43 ? 6.438 -37.5 4.676 1 98.19 43 ARG B CA 1
ATOM 3278 C C . ARG B 1 43 ? 7.828 -36.906 4.898 1 98.19 43 ARG B C 1
ATOM 3280 O O . ARG B 1 43 ? 8.633 -37.469 5.637 1 98.19 43 ARG B O 1
ATOM 3287 N N . MET B 1 44 ? 8.125 -35.875 4.195 1 98.19 44 MET B N 1
ATOM 3288 C CA . MET B 1 44 ? 9.43 -35.219 4.32 1 98.19 44 MET B CA 1
ATOM 3289 C C . MET B 1 44 ? 9.266 -33.719 4.598 1 98.19 44 MET B C 1
ATOM 3291 O O . MET B 1 44 ? 8.641 -33 3.811 1 98.19 44 MET B O 1
ATOM 3295 N N . THR B 1 45 ? 9.719 -33.312 5.762 1 98.44 45 THR B N 1
ATOM 3296 C CA . THR B 1 45 ? 9.719 -31.906 6.086 1 98.44 45 THR B CA 1
ATOM 3297 C C . THR B 1 45 ? 11.078 -31.266 5.777 1 98.44 45 THR B C 1
ATOM 3299 O O . THR B 1 45 ? 12.102 -31.719 6.289 1 98.44 45 THR B O 1
ATOM 3302 N N . ALA B 1 46 ? 11.117 -30.297 4.883 1 98.38 46 ALA B N 1
ATOM 3303 C CA . ALA B 1 46 ? 12.344 -29.578 4.562 1 98.38 46 ALA B CA 1
ATOM 3304 C C . ALA B 1 46 ? 12.391 -28.234 5.277 1 98.38 46 ALA B C 1
ATOM 3306 O O . ALA B 1 46 ? 11.352 -27.609 5.508 1 98.38 46 ALA B O 1
ATOM 3307 N N . SER B 1 47 ? 13.586 -27.844 5.621 1 97.62 47 SER B N 1
ATOM 3308 C CA . SER B 1 47 ? 13.781 -26.594 6.371 1 97.62 47 SER B CA 1
ATOM 3309 C C . SER B 1 47 ? 14.984 -25.828 5.852 1 97.62 47 SER B C 1
ATOM 3311 O O . SER B 1 47 ? 15.906 -26.406 5.273 1 97.62 47 SER B O 1
ATOM 3313 N N . GLU B 1 48 ? 14.961 -24.625 5.977 1 96.25 48 GLU B N 1
ATOM 3314 C CA . GLU B 1 48 ? 16.047 -23.672 5.777 1 96.25 48 GLU B CA 1
ATOM 3315 C C . GLU B 1 48 ? 15.922 -22.484 6.727 1 96.25 48 GLU B C 1
ATOM 3317 O O . GLU B 1 48 ? 14.82 -21.984 6.973 1 96.25 48 GLU B O 1
ATOM 3322 N N . ALA B 1 49 ? 17.109 -22 7.285 1 94.75 49 ALA B N 1
ATOM 3323 C CA . ALA B 1 49 ? 17.109 -20.891 8.227 1 94.75 49 ALA B CA 1
ATOM 3324 C C . ALA B 1 49 ? 16.438 -19.656 7.621 1 94.75 49 ALA B C 1
ATOM 3326 O O . ALA B 1 49 ? 16.734 -19.281 6.48 1 94.75 49 ALA B O 1
ATOM 3327 N N . GLY B 1 50 ? 15.555 -19.156 8.305 1 94.06 50 GLY B N 1
ATOM 3328 C CA . GLY B 1 50 ? 14.906 -17.922 7.875 1 94.06 50 GLY B CA 1
ATOM 3329 C C . GLY B 1 50 ? 13.695 -18.172 7 1 94.06 50 GLY B C 1
ATOM 3330 O O . GLY B 1 50 ? 13.07 -17.219 6.523 1 94.06 50 GLY B O 1
ATOM 3331 N N . THR B 1 51 ? 13.336 -19.391 6.73 1 94.94 51 THR B N 1
ATOM 3332 C CA . THR B 1 51 ? 12.164 -19.734 5.926 1 94.94 51 THR B CA 1
ATOM 3333 C C . THR B 1 51 ? 11.273 -20.719 6.656 1 94.94 51 THR B C 1
ATOM 3335 O O . THR B 1 51 ? 11.727 -21.406 7.578 1 94.94 51 THR B O 1
ATOM 3338 N N . PRO B 1 52 ? 10.07 -20.734 6.359 1 95.75 52 PRO B N 1
ATOM 3339 C CA . PRO B 1 52 ? 9.188 -21.703 7.02 1 95.75 52 PRO B CA 1
ATOM 3340 C C . PRO B 1 52 ? 9.531 -23.156 6.672 1 95.75 52 PRO B C 1
ATOM 3342 O O . PRO B 1 52 ? 10.016 -23.422 5.574 1 95.75 52 PRO B O 1
ATOM 3345 N N . ASP B 1 53 ? 9.203 -24 7.629 1 98.06 53 ASP B N 1
ATOM 3346 C CA . ASP B 1 53 ? 9.227 -25.422 7.332 1 98.06 53 ASP B CA 1
ATOM 3347 C C . ASP B 1 53 ? 8.125 -25.812 6.348 1 98.06 53 ASP B C 1
ATOM 3349 O O . ASP B 1 53 ? 7.004 -25.297 6.441 1 98.06 53 ASP B O 1
ATOM 3353 N N . ILE B 1 54 ? 8.5 -26.672 5.391 1 98.5 54 ILE B N 1
ATOM 3354 C CA . ILE B 1 54 ? 7.516 -27.141 4.418 1 98.5 54 ILE B CA 1
ATOM 3355 C C . ILE B 1 54 ? 7.383 -28.656 4.504 1 98.5 54 ILE B C 1
ATOM 3357 O O . ILE B 1 54 ? 8.383 -29.375 4.453 1 98.5 54 ILE B O 1
ATOM 3361 N N . GLU B 1 55 ? 6.156 -29.125 4.676 1 98.56 55 GLU B N 1
ATOM 3362 C CA . GLU B 1 55 ? 5.871 -30.562 4.578 1 98.56 55 GLU B CA 1
ATOM 3363 C C . GLU B 1 55 ? 5.652 -30.984 3.131 1 98.56 55 GLU B C 1
ATOM 3365 O O . GLU B 1 55 ? 4.945 -30.312 2.381 1 98.56 55 GLU B O 1
ATOM 3370 N N . ASN B 1 56 ? 6.332 -32.031 2.742 1 98.81 56 ASN B N 1
ATOM 3371 C CA . ASN B 1 56 ? 6.219 -32.656 1.428 1 98.81 56 ASN B CA 1
ATOM 3372 C C . ASN B 1 56 ? 5.852 -34.125 1.536 1 98.81 56 ASN B C 1
ATOM 3374 O O . ASN B 1 56 ? 5.926 -34.719 2.617 1 98.81 56 ASN B O 1
ATOM 3378 N N . LEU B 1 57 ? 5.371 -34.719 0.409 1 98.88 57 LEU B N 1
ATOM 3379 C CA . LEU B 1 57 ? 4.965 -36.125 0.385 1 98.88 57 LEU B CA 1
ATOM 3380 C C . LEU B 1 57 ? 5.551 -36.812 -0.828 1 98.88 57 LEU B C 1
ATOM 3382 O O . LEU B 1 57 ? 5.465 -36.312 -1.951 1 98.88 57 LEU B O 1
ATOM 3386 N N . TYR B 1 58 ? 6.246 -37.906 -0.588 1 98.88 58 TYR B N 1
ATOM 3387 C CA . TYR B 1 58 ? 6.668 -38.844 -1.616 1 98.88 58 TYR B CA 1
ATOM 3388 C C . TYR B 1 58 ? 5.996 -40.219 -1.426 1 98.88 58 TYR B C 1
ATOM 3390 O O . TYR B 1 58 ? 6.043 -40.781 -0.336 1 98.88 58 TYR B O 1
ATOM 3398 N N . ALA B 1 59 ? 5.305 -40.688 -2.436 1 98.81 59 ALA B N 1
ATOM 3399 C CA . ALA B 1 59 ? 4.648 -42 -2.396 1 98.81 59 ALA B CA 1
ATOM 3400 C C . ALA B 1 59 ? 5.086 -42.844 -3.574 1 98.81 59 ALA B C 1
ATOM 3402 O O . ALA B 1 59 ? 5.203 -42.375 -4.703 1 98.81 59 ALA B O 1
ATOM 3403 N N . ARG B 1 60 ? 5.316 -44.062 -3.305 1 98.12 60 ARG B N 1
ATOM 3404 C CA . ARG B 1 60 ? 5.875 -44.969 -4.305 1 98.12 60 ARG B CA 1
ATOM 3405 C C . ARG B 1 60 ? 5.082 -46.281 -4.371 1 98.12 60 ARG B C 1
ATOM 3407 O O . ARG B 1 60 ? 4.844 -46.906 -3.346 1 98.12 60 ARG B O 1
ATOM 3414 N N . LEU B 1 61 ? 4.605 -46.594 -5.578 1 97.94 61 LEU B N 1
ATOM 3415 C CA . LEU B 1 61 ? 3.998 -47.906 -5.895 1 97.94 61 LEU B CA 1
ATOM 3416 C C . LEU B 1 61 ? 4.871 -48.688 -6.863 1 97.94 61 LEU B C 1
ATOM 3418 O O . LEU B 1 61 ? 5.137 -48.219 -7.977 1 97.94 61 LEU B O 1
ATOM 3422 N N . GLY B 1 62 ? 5.344 -49.844 -6.484 1 95.56 62 GLY B N 1
ATOM 3423 C CA . GLY B 1 62 ? 6.266 -50.625 -7.285 1 95.56 62 GLY B CA 1
ATOM 3424 C C . GLY B 1 62 ? 7.723 -50.312 -7.012 1 95.56 62 GLY B C 1
ATOM 3425 O O . GLY B 1 62 ? 8.031 -49.344 -6.32 1 95.56 62 GLY B O 1
ATOM 3426 N N . THR B 1 63 ? 8.609 -51.219 -7.559 1 92.88 63 THR B N 1
ATOM 3427 C CA . THR B 1 63 ? 10.031 -51.031 -7.297 1 92.88 63 THR B CA 1
ATOM 3428 C C . THR B 1 63 ? 10.844 -51.156 -8.586 1 92.88 63 THR B C 1
ATOM 3430 O O . THR B 1 63 ? 12.055 -50.938 -8.586 1 92.88 63 THR B O 1
ATOM 3433 N N . GLU B 1 64 ? 10.234 -51.469 -9.641 1 91.12 64 GLU B N 1
ATOM 3434 C CA . GLU B 1 64 ? 10.93 -51.688 -10.906 1 91.12 64 GLU B CA 1
ATOM 3435 C C . GLU B 1 64 ? 10.578 -50.594 -11.93 1 91.12 64 GLU B C 1
ATOM 3437 O O . GLU B 1 64 ? 9.625 -49.844 -11.727 1 91.12 64 GLU B O 1
ATOM 3442 N N . GLY B 1 65 ? 11.367 -50.5 -13.016 1 91.44 65 GLY B N 1
ATOM 3443 C CA . GLY B 1 65 ? 11.07 -49.594 -14.109 1 91.44 65 GLY B CA 1
ATOM 3444 C C . GLY B 1 65 ? 10.109 -50.188 -15.125 1 91.44 65 GLY B C 1
ATOM 3445 O O . GLY B 1 65 ? 9.805 -51.375 -15.086 1 91.44 65 GLY B O 1
ATOM 3446 N N . PRO B 1 66 ? 9.641 -49.375 -15.875 1 94.75 66 PRO B N 1
ATOM 3447 C CA . PRO B 1 66 ? 9.773 -47.938 -15.984 1 94.75 66 PRO B CA 1
ATOM 3448 C C . PRO B 1 66 ? 9.07 -47.188 -14.844 1 94.75 66 PRO B C 1
ATOM 3450 O O . PRO B 1 66 ? 8.117 -47.688 -14.258 1 94.75 66 PRO B O 1
ATOM 3453 N N . HIS B 1 67 ? 9.555 -46 -14.5 1 96.94 67 HIS B N 1
ATOM 3454 C CA . HIS B 1 67 ? 9.094 -45.25 -13.352 1 96.94 67 HIS B CA 1
ATOM 3455 C C . HIS B 1 67 ? 8.477 -43.906 -13.789 1 96.94 67 HIS B C 1
ATOM 3457 O O . HIS B 1 67 ? 9.188 -43 -14.234 1 96.94 67 HIS B O 1
ATOM 3463 N N . LEU B 1 68 ? 7.137 -43.875 -13.633 1 97.31 68 LEU B N 1
ATOM 3464 C CA . LEU B 1 68 ? 6.387 -42.656 -13.93 1 97.31 68 LEU B CA 1
ATOM 3465 C C . LEU B 1 68 ? 6.137 -41.844 -12.656 1 97.31 68 LEU B C 1
ATOM 3467 O O . LEU B 1 68 ? 5.535 -42.344 -11.703 1 97.31 68 LEU B O 1
ATOM 3471 N N . MET B 1 69 ? 6.59 -40.594 -12.68 1 98.62 69 MET B N 1
ATOM 3472 C CA . MET B 1 69 ? 6.324 -39.688 -11.57 1 98.62 69 MET B CA 1
ATOM 3473 C C . MET B 1 69 ? 5.141 -38.781 -11.883 1 98.62 69 MET B C 1
ATOM 3475 O O . MET B 1 69 ? 5.109 -38.125 -12.93 1 98.62 69 MET B O 1
ATOM 3479 N N . PHE B 1 70 ? 4.141 -38.781 -11.016 1 98.75 70 PHE B N 1
ATOM 3480 C CA . PHE B 1 70 ? 3.168 -37.688 -10.977 1 98.75 70 PHE B CA 1
ATOM 3481 C C . PHE B 1 70 ? 3.57 -36.656 -9.953 1 98.75 70 PHE B C 1
ATOM 3483 O O . PHE B 1 70 ? 3.779 -36.969 -8.781 1 98.75 70 PHE B O 1
ATOM 3490 N N . ALA B 1 71 ? 3.68 -35.406 -10.43 1 98.81 71 ALA B N 1
ATOM 3491 C CA . ALA B 1 71 ? 4.086 -34.312 -9.531 1 98.81 71 ALA B CA 1
ATOM 3492 C C . ALA B 1 71 ? 3.008 -33.25 -9.438 1 98.81 71 ALA B C 1
ATOM 3494 O O . ALA B 1 71 ? 2.248 -33.031 -10.391 1 98.81 71 ALA B O 1
ATOM 3495 N N . GLY B 1 72 ? 2.936 -32.562 -8.289 1 98.44 72 GLY B N 1
ATOM 3496 C CA . GLY B 1 72 ? 1.995 -31.5 -8.055 1 98.44 72 GLY B CA 1
ATOM 3497 C C . GLY B 1 72 ? 2.184 -30.828 -6.703 1 98.44 72 GLY B C 1
ATOM 3498 O O . GLY B 1 72 ? 3.227 -30.984 -6.066 1 98.44 72 GLY B O 1
ATOM 3499 N N . HIS B 1 73 ? 1.24 -29.938 -6.332 1 98.75 73 HIS B N 1
ATOM 3500 C CA . HIS B 1 73 ? 1.304 -29.25 -5.051 1 98.75 73 HIS B CA 1
ATOM 3501 C C . HIS B 1 73 ? -0.08 -29.109 -4.426 1 98.75 73 HIS B C 1
ATOM 3503 O O . HIS B 1 73 ? -1.084 -29.047 -5.137 1 98.75 73 HIS B O 1
ATOM 3509 N N . THR B 1 74 ? -0.086 -29.109 -3.064 1 98.75 74 THR B N 1
ATOM 3510 C CA . THR B 1 74 ? -1.35 -28.984 -2.344 1 98.75 74 THR B CA 1
ATOM 3511 C C . THR B 1 74 ? -1.547 -27.562 -1.821 1 98.75 74 THR B C 1
ATOM 3513 O O . THR B 1 74 ? -2.654 -27.188 -1.431 1 98.75 74 THR B O 1
ATOM 3516 N N . ASP B 1 75 ? -0.431 -26.812 -1.737 1 98.56 75 ASP B N 1
ATOM 3517 C CA . ASP B 1 75 ? -0.575 -25.438 -1.248 1 98.56 75 ASP B CA 1
ATOM 3518 C C . ASP B 1 75 ? -1.318 -24.562 -2.258 1 98.56 75 ASP B C 1
ATOM 3520 O O . ASP B 1 75 ? -1.301 -24.844 -3.459 1 98.56 75 ASP B O 1
ATOM 3524 N N . VAL B 1 76 ? -2.006 -23.594 -1.689 1 98.5 76 VAL B N 1
ATOM 3525 C CA . VAL B 1 76 ? -2.779 -22.672 -2.523 1 98.5 76 VAL B CA 1
ATOM 3526 C C . VAL B 1 76 ? -2.443 -21.234 -2.154 1 98.5 76 VAL B C 1
ATOM 3528 O O . VAL B 1 76 ? -1.856 -20.984 -1.101 1 98.5 76 VAL B O 1
ATOM 3531 N N . VAL B 1 77 ? -2.746 -20.344 -3.045 1 97.81 77 VAL B N 1
ATOM 3532 C CA . VAL B 1 77 ? -2.525 -18.922 -2.805 1 97.81 77 VAL B CA 1
ATOM 3533 C C . VAL B 1 77 ? -3.617 -18.375 -1.889 1 97.81 77 VAL B C 1
ATOM 3535 O O . VAL B 1 77 ? -4.652 -19.016 -1.697 1 97.81 77 VAL B O 1
ATOM 3538 N N . PRO B 1 78 ? -3.391 -17.172 -1.358 1 96 78 PRO B N 1
ATOM 3539 C CA . PRO B 1 78 ? -4.438 -16.562 -0.539 1 96 78 PRO B CA 1
ATOM 3540 C C . PRO B 1 78 ? -5.754 -16.391 -1.292 1 96 78 PRO B C 1
ATOM 3542 O O . PRO B 1 78 ? -5.754 -16.25 -2.516 1 96 78 PRO B O 1
ATOM 3545 N N . VAL B 1 79 ? -6.836 -16.359 -0.54 1 96.44 79 VAL B N 1
ATOM 3546 C CA . VAL B 1 79 ? -8.164 -16.391 -1.147 1 96.44 79 VAL B CA 1
ATOM 3547 C C . VAL B 1 79 ? -8.602 -14.984 -1.515 1 96.44 79 VAL B C 1
ATOM 3549 O O . VAL B 1 79 ? -9.609 -14.797 -2.203 1 96.44 79 VAL B O 1
ATOM 3552 N N . GLY B 1 80 ? -7.832 -13.992 -1.111 1 92.75 80 GLY B N 1
ATOM 3553 C CA . GLY B 1 80 ? -8.328 -12.633 -1.234 1 92.75 80 GLY B CA 1
ATOM 3554 C C . GLY B 1 80 ? -9.43 -12.305 -0.239 1 92.75 80 GLY B C 1
ATOM 3555 O O . GLY B 1 80 ? -9.359 -12.711 0.922 1 92.75 80 GLY B O 1
ATOM 3556 N N . ASP B 1 81 ? -10.391 -11.477 -0.721 1 93.19 81 ASP B N 1
ATOM 3557 C CA . ASP B 1 81 ? -11.516 -11.133 0.135 1 93.19 81 ASP B CA 1
ATOM 3558 C C . ASP B 1 81 ? -12.531 -12.273 0.186 1 93.19 81 ASP B C 1
ATOM 3560 O O . ASP B 1 81 ? -13.297 -12.477 -0.764 1 93.19 81 ASP B O 1
ATOM 3564 N N . ALA B 1 82 ? -12.57 -12.828 1.326 1 94.56 82 ALA B N 1
ATOM 3565 C CA . ALA B 1 82 ? -13.453 -13.984 1.493 1 94.56 82 ALA B CA 1
ATOM 3566 C C . ALA B 1 82 ? -14.914 -13.602 1.259 1 94.56 82 ALA B C 1
ATOM 3568 O O . ALA B 1 82 ? -15.695 -14.398 0.743 1 94.56 82 ALA B O 1
ATOM 3569 N N . ALA B 1 83 ? -15.211 -12.352 1.532 1 95.12 83 ALA B N 1
ATOM 3570 C CA . ALA B 1 83 ? -16.594 -11.883 1.405 1 95.12 83 ALA B CA 1
ATOM 3571 C C . ALA B 1 83 ? -17 -11.781 -0.06 1 95.12 83 ALA B C 1
ATOM 3573 O O . ALA B 1 83 ? -18.188 -11.703 -0.375 1 95.12 83 ALA B O 1
ATOM 3574 N N . SER B 1 84 ? -16.047 -11.844 -0.942 1 95.44 84 SER B N 1
ATOM 3575 C CA . SER B 1 84 ? -16.312 -11.703 -2.369 1 95.44 84 SER B CA 1
ATOM 3576 C C . SER B 1 84 ? -16.594 -13.055 -3.018 1 95.44 84 SER B C 1
ATOM 3578 O O . SER B 1 84 ? -16.953 -13.117 -4.195 1 95.44 84 SER B O 1
ATOM 3580 N N . TRP B 1 85 ? -16.484 -14.156 -2.246 1 97.44 85 TRP B N 1
ATOM 3581 C CA . TRP B 1 85 ? -16.75 -15.492 -2.766 1 97.44 85 TRP B CA 1
ATOM 3582 C C . TRP B 1 85 ? -18.234 -15.812 -2.709 1 97.44 85 TRP B C 1
ATOM 3584 O O . TRP B 1 85 ? -18.906 -15.516 -1.715 1 97.44 85 TRP B O 1
ATOM 3594 N N . SER B 1 86 ? -18.766 -16.344 -3.777 1 98.12 86 SER B N 1
ATOM 3595 C CA . SER B 1 86 ? -20.156 -16.781 -3.775 1 98.12 86 SER B CA 1
ATOM 3596 C C . SER B 1 86 ? -20.344 -18.016 -2.92 1 98.12 86 SER B C 1
ATOM 3598 O O . SER B 1 86 ? -21.422 -18.25 -2.377 1 98.12 86 SER B O 1
ATOM 3600 N N . HIS B 1 87 ? -19.281 -18.859 -2.902 1 98.31 87 HIS B N 1
ATOM 3601 C CA . HIS B 1 87 ? -19.156 -20.016 -2.025 1 98.31 87 HIS B CA 1
ATOM 3602 C C . HIS B 1 87 ? -17.859 -19.953 -1.219 1 98.31 87 HIS B C 1
ATOM 3604 O O . HIS B 1 87 ? -16.812 -19.578 -1.745 1 98.31 87 HIS B O 1
ATOM 3610 N N . PRO B 1 88 ? -17.984 -20.312 0.102 1 98.25 88 PRO B N 1
ATOM 3611 C CA . PRO B 1 88 ? -16.75 -20.203 0.884 1 98.25 88 PRO B CA 1
ATOM 3612 C C . PRO B 1 88 ? -15.57 -20.953 0.237 1 98.25 88 PRO B C 1
ATOM 3614 O O . PRO B 1 88 ? -15.742 -22.062 -0.267 1 98.25 88 PRO B O 1
ATOM 3617 N N . PRO B 1 89 ? -14.461 -20.359 0.232 1 98.62 89 PRO B N 1
ATOM 3618 C CA . PRO B 1 89 ? -13.336 -20.844 -0.562 1 98.62 89 PRO B CA 1
ATOM 3619 C C . PRO B 1 89 ? -12.891 -22.234 -0.158 1 98.62 89 PRO B C 1
ATOM 3621 O O . PRO B 1 89 ? -12.211 -22.922 -0.933 1 98.62 89 PRO B O 1
ATOM 3624 N N . PHE B 1 90 ? -13.234 -22.75 1.051 1 98.75 90 PHE B N 1
ATOM 3625 C CA . PHE B 1 90 ? -12.75 -24.062 1.478 1 98.75 90 PHE B CA 1
ATOM 3626 C C . PHE B 1 90 ? -13.922 -24.984 1.832 1 98.75 90 PHE B C 1
ATOM 3628 O O . PHE B 1 90 ? -13.75 -25.953 2.576 1 98.75 90 PHE B O 1
ATOM 3635 N N . ALA B 1 91 ? -15.062 -24.688 1.248 1 98.56 91 ALA B N 1
ATOM 3636 C CA . ALA B 1 91 ? -16.25 -25.5 1.514 1 98.56 91 ALA B CA 1
ATOM 3637 C C . ALA B 1 91 ? -16.359 -26.641 0.501 1 98.56 91 ALA B C 1
ATOM 3639 O O . ALA B 1 91 ? -16.953 -27.688 0.792 1 98.56 91 ALA B O 1
ATOM 3640 N N . ALA B 1 92 ? -15.867 -26.422 -0.674 1 98.75 92 ALA B N 1
ATOM 3641 C CA . ALA B 1 92 ? -15.953 -27.391 -1.759 1 98.75 92 ALA B CA 1
ATOM 3642 C C . ALA B 1 92 ? -17.406 -27.656 -2.16 1 98.75 92 ALA B C 1
ATOM 3644 O O . ALA B 1 92 ? -17.797 -28.797 -2.379 1 98.75 92 ALA B O 1
ATOM 3645 N N . ASP B 1 93 ? -18.094 -26.594 -2.277 1 98.69 93 ASP B N 1
ATOM 3646 C CA . ASP B 1 93 ? -19.5 -26.688 -2.674 1 98.69 93 ASP B CA 1
ATOM 3647 C C . ASP B 1 93 ? -19.625 -27 -4.16 1 98.69 93 ASP B C 1
ATOM 3649 O O . ASP B 1 93 ? -18.812 -26.562 -4.969 1 98.69 93 ASP B O 1
ATOM 3653 N N . ILE B 1 94 ? -20.688 -27.797 -4.438 1 98.75 94 ILE B N 1
ATOM 3654 C CA . ILE B 1 94 ? -21.062 -28.016 -5.832 1 98.75 94 ILE B CA 1
ATOM 3655 C C . ILE B 1 94 ? -22.359 -27.266 -6.145 1 98.75 94 ILE B C 1
ATOM 3657 O O . ILE B 1 94 ? -23.359 -27.422 -5.441 1 98.75 94 ILE B O 1
ATOM 3661 N N . ALA B 1 95 ? -22.281 -26.391 -7.074 1 98.56 95 ALA B N 1
ATOM 3662 C CA . ALA B 1 95 ? -23.453 -25.641 -7.543 1 98.56 95 ALA B CA 1
ATOM 3663 C C . ALA B 1 95 ? -23.406 -25.453 -9.055 1 98.56 95 ALA B C 1
ATOM 3665 O O . ALA B 1 95 ? -22.375 -25.062 -9.617 1 98.56 95 ALA B O 1
ATOM 3666 N N . GLY B 1 96 ? -24.531 -25.828 -9.734 1 97.75 96 GLY B N 1
ATOM 3667 C CA . GLY B 1 96 ? -24.625 -25.625 -11.18 1 97.75 96 GLY B CA 1
ATOM 3668 C C . GLY B 1 96 ? -23.625 -26.469 -11.953 1 97.75 96 GLY B C 1
ATOM 3669 O O . GLY B 1 96 ? -23.078 -26.016 -12.961 1 97.75 96 GLY B O 1
ATOM 3670 N N . GLY B 1 97 ? -23.203 -27.547 -11.5 1 98.5 97 GLY B N 1
ATOM 3671 C CA . GLY B 1 97 ? -22.281 -28.438 -12.188 1 98.5 97 GLY B CA 1
ATOM 3672 C C . GLY B 1 97 ? -20.828 -28.062 -11.984 1 98.5 97 GLY B C 1
ATOM 3673 O O . GLY B 1 97 ? -19.938 -28.672 -12.578 1 98.5 97 GLY B O 1
ATOM 3674 N N . GLU B 1 98 ? -20.656 -27.078 -11.141 1 98.56 98 GLU B N 1
ATOM 3675 C CA . GLU B 1 98 ? -19.297 -26.625 -10.836 1 98.56 98 GLU B CA 1
ATOM 3676 C C . GLU B 1 98 ? -18.938 -26.891 -9.375 1 98.56 98 GLU B C 1
ATOM 3678 O O . GLU B 1 98 ? -19.781 -26.734 -8.492 1 98.56 98 GLU B O 1
ATOM 3683 N N . LEU B 1 99 ? -17.719 -27.312 -9.164 1 98.88 99 LEU B N 1
ATOM 3684 C CA . LEU B 1 99 ? -17.172 -27.438 -7.816 1 98.88 99 LEU B CA 1
ATOM 3685 C C . LEU B 1 99 ? -16.312 -26.25 -7.461 1 98.88 99 LEU B C 1
ATOM 3687 O O . LEU B 1 99 ? -15.281 -26 -8.102 1 98.88 99 LEU B O 1
ATOM 3691 N N . PHE B 1 100 ? -16.734 -25.516 -6.422 1 98.81 100 PHE B N 1
ATOM 3692 C CA . PHE B 1 100 ? -16.078 -24.266 -6.027 1 98.81 100 PHE B CA 1
ATOM 3693 C C . PHE B 1 100 ? -15.07 -24.531 -4.906 1 98.81 100 PHE B C 1
ATOM 3695 O O . PHE B 1 100 ? -15.352 -25.297 -3.98 1 98.81 100 PHE B O 1
ATOM 3702 N N . GLY B 1 101 ? -13.906 -23.859 -5.039 1 98.81 101 GLY B N 1
ATOM 3703 C CA . GLY B 1 101 ? -12.945 -23.875 -3.943 1 98.81 101 GLY B CA 1
ATOM 3704 C C . GLY B 1 101 ? -11.547 -23.469 -4.367 1 98.81 101 GLY B C 1
ATOM 3705 O O . GLY B 1 101 ? -11.133 -23.75 -5.492 1 98.81 101 GLY B O 1
ATOM 3706 N N . ARG B 1 102 ? -10.852 -22.797 -3.412 1 98.81 102 ARG B N 1
ATOM 3707 C CA . ARG B 1 102 ? -9.453 -22.484 -3.668 1 98.81 102 ARG B CA 1
ATOM 3708 C C . ARG B 1 102 ? -8.633 -23.75 -3.867 1 98.81 102 ARG B C 1
ATOM 3710 O O . ARG B 1 102 ? -8.617 -24.641 -3.004 1 98.81 102 ARG B O 1
ATOM 3717 N N . GLY B 1 103 ? -8.008 -23.891 -5.039 1 98.56 103 GLY B N 1
ATOM 3718 C CA . GLY B 1 103 ? -7.246 -25.078 -5.395 1 98.56 103 GLY B CA 1
ATOM 3719 C C . GLY B 1 103 ? -8.023 -26.047 -6.273 1 98.56 103 GLY B C 1
ATOM 3720 O O . GLY B 1 103 ? -7.488 -27.078 -6.691 1 98.56 103 GLY B O 1
ATOM 3721 N N . ALA B 1 104 ? -9.211 -25.703 -6.656 1 98.81 104 ALA B N 1
ATOM 3722 C CA . ALA B 1 104 ? -10.031 -26.594 -7.469 1 98.81 104 ALA B CA 1
ATOM 3723 C C . ALA B 1 104 ? -9.32 -26.953 -8.773 1 98.81 104 ALA B C 1
ATOM 3725 O O . ALA B 1 104 ? -9.281 -28.125 -9.156 1 98.81 104 ALA B O 1
ATOM 3726 N N . VAL B 1 105 ? -8.742 -25.953 -9.344 1 98.31 105 VAL B N 1
ATOM 3727 C CA . VAL B 1 105 ? -8.055 -26.219 -10.602 1 98.31 105 VAL B CA 1
ATOM 3728 C C . VAL B 1 105 ? -6.547 -26.125 -10.391 1 98.31 105 VAL B C 1
ATOM 3730 O O . VAL B 1 105 ? -5.781 -26.875 -11.008 1 98.31 105 VAL B O 1
ATOM 3733 N N . ASP B 1 106 ? -5.984 -25.312 -9.516 1 97.81 106 ASP B N 1
ATOM 3734 C CA . ASP B 1 106 ? -4.559 -25.094 -9.289 1 97.81 106 ASP B CA 1
ATOM 3735 C C . ASP B 1 106 ? -4.152 -25.484 -7.871 1 97.81 106 ASP B C 1
ATOM 3737 O O . ASP B 1 106 ? -4.188 -24.656 -6.961 1 97.81 106 ASP B O 1
ATOM 3741 N N . MET B 1 107 ? -3.807 -26.688 -7.531 1 97.69 107 MET B N 1
ATOM 3742 C CA . MET B 1 107 ? -3.996 -27.75 -8.508 1 97.69 107 MET B CA 1
ATOM 3743 C C . MET B 1 107 ? -4.406 -29.047 -7.828 1 97.69 107 MET B C 1
ATOM 3745 O O . MET B 1 107 ? -4.023 -30.141 -8.266 1 97.69 107 MET B O 1
ATOM 3749 N N . LYS B 1 108 ? -5.184 -28.875 -6.695 1 98.81 108 LYS B N 1
ATOM 3750 C CA . LYS B 1 108 ? -5.668 -30.047 -5.98 1 98.81 108 LYS B CA 1
ATOM 3751 C C . LYS B 1 108 ? -6.543 -30.922 -6.879 1 98.81 108 LYS B C 1
ATOM 3753 O O . LYS B 1 108 ? -6.605 -32.125 -6.703 1 98.81 108 LYS B O 1
ATOM 3758 N N . GLY B 1 109 ? -7.203 -30.312 -7.836 1 98.81 109 GLY B N 1
ATOM 3759 C CA . GLY B 1 109 ? -8 -31.062 -8.797 1 98.81 109 GLY B CA 1
ATOM 3760 C C . GLY B 1 109 ? -7.203 -32.094 -9.57 1 98.81 109 GLY B C 1
ATOM 3761 O O . GLY B 1 109 ? -7.621 -33.25 -9.695 1 98.81 109 GLY B O 1
ATOM 3762 N N . GLY B 1 110 ? -6.031 -31.656 -10.102 1 98.81 110 GLY B N 1
ATOM 3763 C CA . GLY B 1 110 ? -5.164 -32.594 -10.805 1 98.81 110 GLY B CA 1
ATOM 3764 C C . GLY B 1 110 ? -4.727 -33.75 -9.945 1 98.81 110 GLY B C 1
ATOM 3765 O O . GLY B 1 110 ? -4.707 -34.906 -10.406 1 98.81 110 GLY B O 1
ATOM 3766 N N . ILE B 1 111 ? -4.391 -33.531 -8.695 1 98.88 111 ILE B N 1
ATOM 3767 C CA . ILE B 1 111 ? -3.961 -34.562 -7.758 1 98.88 111 ILE B CA 1
ATOM 3768 C C . ILE B 1 111 ? -5.102 -35.531 -7.516 1 98.88 111 ILE B C 1
ATOM 3770 O O . ILE B 1 111 ? -4.906 -36.75 -7.578 1 98.88 111 ILE B O 1
ATOM 3774 N N . ALA B 1 112 ? -6.273 -35 -7.266 1 98.88 112 ALA B N 1
ATOM 3775 C CA . ALA B 1 112 ? -7.457 -35.812 -7.004 1 98.88 112 ALA B CA 1
ATOM 3776 C C . ALA B 1 112 ? -7.742 -36.781 -8.172 1 98.88 112 ALA B C 1
ATOM 3778 O O . ALA B 1 112 ? -8.039 -37.938 -7.965 1 98.88 112 ALA B O 1
ATOM 3779 N N . CYS B 1 113 ? -7.668 -36.25 -9.344 1 98.88 113 CYS B N 1
ATOM 3780 C CA . CYS B 1 113 ? -7.973 -37.031 -10.547 1 98.88 113 CYS B CA 1
ATOM 3781 C C . CYS B 1 113 ? -6.938 -38.125 -10.773 1 98.88 113 CYS B C 1
ATOM 3783 O O . CYS B 1 113 ? -7.281 -39.219 -11.164 1 98.88 113 CYS B O 1
ATOM 3785 N N . PHE B 1 114 ? -5.66 -37.812 -10.578 1 98.88 114 PHE B N 1
ATOM 3786 C CA . PHE B 1 114 ? -4.629 -38.812 -10.805 1 98.88 114 PHE B CA 1
ATOM 3787 C C . PHE B 1 114 ? -4.73 -39.938 -9.773 1 98.88 114 PHE B C 1
ATOM 3789 O O . PHE B 1 114 ? -4.578 -41.125 -10.109 1 98.88 114 PHE B O 1
ATOM 3796 N N . ALA B 1 115 ? -4.969 -39.594 -8.5 1 98.81 115 ALA B N 1
ATOM 3797 C CA . ALA B 1 115 ? -5.191 -40.594 -7.473 1 98.81 115 ALA B CA 1
ATOM 3798 C C . ALA B 1 115 ? -6.348 -41.531 -7.863 1 98.81 115 ALA B C 1
ATOM 3800 O O . ALA B 1 115 ? -6.238 -42.75 -7.75 1 98.81 115 ALA B O 1
ATOM 3801 N N . ALA B 1 116 ? -7.391 -40.938 -8.328 1 98.81 116 ALA B N 1
ATOM 3802 C CA . ALA B 1 116 ? -8.547 -41.719 -8.758 1 98.81 116 ALA B CA 1
ATOM 3803 C C . ALA B 1 116 ? -8.203 -42.625 -9.945 1 98.81 116 ALA B C 1
ATOM 3805 O O . ALA B 1 116 ? -8.656 -43.75 -10.016 1 98.81 116 ALA B O 1
ATOM 3806 N N . ALA B 1 117 ? -7.461 -42.062 -10.906 1 98.69 117 ALA B N 1
ATOM 3807 C CA . ALA B 1 117 ? -7.062 -42.812 -12.086 1 98.69 117 ALA B CA 1
ATOM 3808 C C . ALA B 1 117 ? -6.254 -44.062 -11.695 1 98.69 117 ALA B C 1
ATOM 3810 O O . ALA B 1 117 ? -6.473 -45.156 -12.234 1 98.69 117 ALA B O 1
ATOM 3811 N N . VAL B 1 118 ? -5.301 -43.906 -10.789 1 98.25 118 VAL B N 1
ATOM 3812 C CA . VAL B 1 118 ? -4.484 -45.031 -10.328 1 98.25 118 VAL B CA 1
ATOM 3813 C C . VAL B 1 118 ? -5.371 -46.062 -9.648 1 98.25 118 VAL B C 1
ATOM 3815 O O . VAL B 1 118 ? -5.238 -47.25 -9.898 1 98.25 118 VAL B O 1
ATOM 3818 N N . ALA B 1 119 ? -6.258 -45.594 -8.797 1 98.31 119 ALA B N 1
ATOM 3819 C CA . ALA B 1 119 ? -7.168 -46.5 -8.086 1 98.31 119 ALA B CA 1
ATOM 3820 C C . ALA B 1 119 ? -7.996 -47.312 -9.07 1 98.31 119 ALA B C 1
ATOM 3822 O O . ALA B 1 119 ? -8.125 -48.531 -8.914 1 98.31 119 ALA B O 1
ATOM 3823 N N . ARG B 1 120 ? -8.492 -46.625 -10.047 1 97.94 120 ARG B N 1
ATOM 3824 C CA . ARG B 1 120 ? -9.32 -47.312 -11.047 1 97.94 120 ARG B CA 1
ATOM 3825 C C . ARG B 1 120 ? -8.484 -48.281 -11.867 1 97.94 120 ARG B C 1
ATOM 3827 O O . ARG B 1 120 ? -8.945 -49.406 -12.195 1 97.94 120 ARG B O 1
ATOM 3834 N N . HIS B 1 121 ? -7.34 -47.875 -12.242 1 96.81 121 HIS B N 1
ATOM 3835 C CA . HIS B 1 121 ? -6.445 -48.75 -12.977 1 96.81 121 HIS B CA 1
ATOM 3836 C C . HIS B 1 121 ? -6.176 -50.031 -12.203 1 96.81 121 HIS B C 1
ATOM 3838 O O . HIS B 1 121 ? -6.262 -51.125 -12.758 1 96.81 121 HIS B O 1
ATOM 3844 N N . ILE B 1 122 ? -5.848 -49.938 -10.945 1 96.06 122 ILE B N 1
ATOM 3845 C CA . ILE B 1 122 ? -5.535 -51.094 -10.094 1 96.06 122 ILE B CA 1
ATOM 3846 C C . ILE B 1 122 ? -6.762 -52 -9.984 1 96.06 122 ILE B C 1
ATOM 3848 O O . ILE B 1 122 ? -6.641 -53.219 -10.055 1 96.06 122 ILE B O 1
ATOM 3852 N N . GLU B 1 123 ? -7.863 -51.406 -9.836 1 95.75 123 GLU B N 1
ATOM 3853 C CA . GLU B 1 123 ? -9.094 -52.188 -9.719 1 95.75 123 GLU B CA 1
ATOM 3854 C C . GLU B 1 123 ? -9.359 -53 -10.992 1 95.75 123 GLU B C 1
ATOM 3856 O O . GLU B 1 123 ? -9.805 -54.125 -10.922 1 95.75 123 GLU B O 1
ATOM 3861 N N . LYS B 1 124 ? -9.031 -52.406 -12.07 1 95.44 124 LYS B N 1
ATOM 3862 C CA . LYS B 1 124 ? -9.375 -53.031 -13.352 1 95.44 124 LYS B CA 1
ATOM 3863 C C . LYS B 1 124 ? -8.266 -53.969 -13.828 1 95.44 124 LYS B C 1
ATOM 3865 O O . LYS B 1 124 ? -8.539 -55 -14.438 1 95.44 124 LYS B O 1
ATOM 3870 N N . HIS B 1 125 ? -7.012 -53.562 -13.578 1 93.69 125 HIS B N 1
ATOM 3871 C CA . HIS B 1 125 ? -5.918 -54.25 -14.266 1 93.69 125 HIS B CA 1
ATOM 3872 C C . HIS B 1 125 ? -4.887 -54.781 -13.273 1 93.69 125 HIS B C 1
ATOM 3874 O O . HIS B 1 125 ? -3.951 -55.469 -13.664 1 93.69 125 HIS B O 1
ATOM 3880 N N . GLY B 1 126 ? -5.055 -54.531 -12.055 1 92.06 126 GLY B N 1
ATOM 3881 C CA . GLY B 1 126 ? -4.004 -54.812 -11.094 1 92.06 126 GLY B CA 1
ATOM 3882 C C . GLY B 1 126 ? -2.91 -53.75 -11.078 1 92.06 126 GLY B C 1
ATOM 3883 O O . GLY B 1 126 ? -3.068 -52.688 -11.664 1 92.06 126 GLY B O 1
ATOM 3884 N N . PRO B 1 127 ? -1.802 -54.031 -10.43 1 89.81 127 PRO B N 1
ATOM 3885 C CA . PRO B 1 127 ? -0.725 -53.031 -10.359 1 89.81 127 PRO B CA 1
ATOM 3886 C C . PRO B 1 127 ? -0.134 -52.719 -11.734 1 89.81 127 PRO B C 1
ATOM 3888 O O . PRO B 1 127 ? -0.136 -53.562 -12.625 1 89.81 127 PRO B O 1
ATOM 3891 N N . PRO B 1 128 ? 0.356 -51.562 -11.891 1 90.5 128 PRO B N 1
ATOM 3892 C CA . PRO B 1 128 ? 0.958 -51.219 -13.18 1 90.5 128 PRO B CA 1
ATOM 3893 C C . PRO B 1 128 ? 2.215 -52 -13.492 1 90.5 128 PRO B C 1
ATOM 3895 O O . PRO B 1 128 ? 2.842 -52.562 -12.578 1 90.5 128 PRO B O 1
ATOM 3898 N N . ALA B 1 129 ? 2.553 -52.156 -14.867 1 87.44 129 ALA B N 1
ATOM 3899 C CA . ALA B 1 129 ? 3.744 -52.875 -15.336 1 87.44 129 ALA B CA 1
ATOM 3900 C C . ALA B 1 129 ? 5.008 -52.062 -15.047 1 87.44 129 ALA B C 1
ATOM 3902 O O . ALA B 1 129 ? 6.051 -52.312 -15.664 1 87.44 129 ALA B O 1
ATOM 3903 N N . GLY B 1 130 ? 5.215 -51.469 -13.992 1 93.94 130 GLY B N 1
ATOM 3904 C CA . GLY B 1 130 ? 6.285 -50.594 -13.508 1 93.94 130 GLY B CA 1
ATOM 3905 C C . GLY B 1 130 ? 5.949 -49.906 -12.203 1 93.94 130 GLY B C 1
ATOM 3906 O O . GLY B 1 130 ? 5.344 -50.531 -11.312 1 93.94 130 GLY B O 1
ATOM 3907 N N . SER B 1 131 ? 6.512 -48.688 -12.141 1 96.5 131 SER B N 1
ATOM 3908 C CA . SER B 1 131 ? 6.328 -47.969 -10.898 1 96.5 131 SER B CA 1
ATOM 3909 C C . SER B 1 131 ? 5.668 -46.594 -11.141 1 96.5 131 SER B C 1
ATOM 3911 O O . SER B 1 131 ? 5.859 -46 -12.195 1 96.5 131 SER B O 1
ATOM 3913 N N . ILE B 1 132 ? 4.891 -46.219 -10.188 1 98 132 ILE B N 1
ATOM 3914 C CA . ILE B 1 132 ? 4.312 -44.906 -10.141 1 98 132 ILE B CA 1
ATOM 3915 C C . ILE B 1 132 ? 4.691 -44.219 -8.828 1 98 132 ILE B C 1
ATOM 3917 O O . ILE B 1 132 ? 4.66 -44.844 -7.766 1 98 132 ILE B O 1
ATOM 3921 N N . SER B 1 133 ? 5.094 -43 -8.906 1 98.69 133 SER B N 1
ATOM 3922 C CA . SER B 1 133 ? 5.305 -42.219 -7.68 1 98.69 133 SER B CA 1
ATOM 3923 C C . SER B 1 133 ? 4.539 -40.906 -7.711 1 98.69 133 SER B C 1
ATOM 3925 O O . SER B 1 133 ? 4.223 -40.406 -8.789 1 98.69 133 SER B O 1
ATOM 3927 N N . PHE B 1 134 ? 4.094 -40.469 -6.535 1 98.88 134 PHE B N 1
ATOM 3928 C CA . PHE B 1 134 ? 3.619 -39.094 -6.289 1 98.88 134 PHE B CA 1
ATOM 3929 C C . PHE B 1 134 ? 4.711 -38.25 -5.637 1 98.88 134 PHE B C 1
ATOM 3931 O O . PHE B 1 134 ? 5.293 -38.656 -4.629 1 98.88 134 PHE B O 1
ATOM 3938 N N . LEU B 1 135 ? 5.074 -37.188 -6.262 1 98.88 135 LEU B N 1
ATOM 3939 C CA . LEU B 1 135 ? 5.938 -36.156 -5.684 1 98.88 135 LEU B CA 1
ATOM 3940 C C . LEU B 1 135 ? 5.168 -34.875 -5.461 1 98.88 135 LEU B C 1
ATOM 3942 O O . LEU B 1 135 ? 4.988 -34.094 -6.391 1 98.88 135 LEU B O 1
ATOM 3946 N N . ILE B 1 136 ? 4.695 -34.594 -4.199 1 98.88 136 ILE B N 1
ATOM 3947 C CA . ILE B 1 136 ? 3.727 -33.562 -3.9 1 98.88 136 ILE B CA 1
ATOM 3948 C C . ILE B 1 136 ? 4.312 -32.594 -2.879 1 98.88 136 ILE B C 1
ATOM 3950 O O . ILE B 1 136 ? 4.754 -33 -1.803 1 98.88 136 ILE B O 1
ATOM 3954 N N . THR B 1 137 ? 4.332 -31.266 -3.195 1 98.75 137 THR B N 1
ATOM 3955 C CA . THR B 1 137 ? 4.949 -30.266 -2.326 1 98.75 137 THR B CA 1
ATOM 3956 C C . THR B 1 137 ? 3.891 -29.359 -1.718 1 98.75 137 THR B C 1
ATOM 3958 O O . THR B 1 137 ? 2.734 -29.375 -2.143 1 98.75 137 THR B O 1
ATOM 3961 N N . GLY B 1 138 ? 4.324 -28.656 -0.626 1 98.06 138 GLY B N 1
ATOM 3962 C CA . GLY B 1 138 ? 3.52 -27.609 -0.032 1 98.06 138 GLY B CA 1
ATOM 3963 C C . GLY B 1 138 ? 4.078 -26.219 -0.283 1 98.06 138 GLY B C 1
ATOM 3964 O O . GLY B 1 138 ? 3.719 -25.266 0.411 1 98.06 138 GLY B O 1
ATOM 3965 N N . ASP B 1 139 ? 4.961 -26.078 -1.291 1 97.12 139 ASP B N 1
ATOM 3966 C CA . ASP B 1 139 ? 5.641 -24.797 -1.45 1 97.12 139 ASP B CA 1
ATOM 3967 C C . ASP B 1 139 ? 5.82 -24.453 -2.926 1 97.12 139 ASP B C 1
ATOM 3969 O O . ASP B 1 139 ? 6.902 -24.031 -3.342 1 97.12 139 ASP B O 1
ATOM 3973 N N . GLU B 1 140 ? 4.84 -24.688 -3.738 1 96.62 140 GLU B N 1
ATOM 3974 C CA . GLU B 1 140 ? 4.898 -24.297 -5.141 1 96.62 140 GLU B CA 1
ATOM 3975 C C . GLU B 1 140 ? 4.477 -22.828 -5.32 1 96.62 140 GLU B C 1
ATOM 3977 O O . GLU B 1 140 ? 5.039 -22.125 -6.156 1 96.62 140 GLU B O 1
ATOM 3982 N N . GLU B 1 141 ? 3.611 -22.375 -4.473 1 95.19 141 GLU B N 1
ATOM 3983 C CA . GLU B 1 141 ? 3.047 -21.047 -4.602 1 95.19 141 GLU B CA 1
ATOM 3984 C C . GLU B 1 141 ? 3.875 -20.016 -3.83 1 95.19 141 GLU B C 1
ATOM 3986 O O . GLU B 1 141 ? 3.58 -18.828 -3.861 1 95.19 141 GLU B O 1
ATOM 3991 N N . GLY B 1 142 ? 4.832 -20.516 -3.041 1 93.25 142 GLY B N 1
ATOM 3992 C CA . GLY B 1 142 ? 5.711 -19.672 -2.254 1 93.25 142 GLY B CA 1
ATOM 3993 C C . GLY B 1 142 ? 7.094 -19.516 -2.859 1 93.25 142 GLY B C 1
ATOM 3994 O O . GLY B 1 142 ? 7.238 -19.422 -4.078 1 93.25 142 GLY B O 1
ATOM 3995 N N . PRO B 1 143 ? 8.094 -19.453 -1.996 1 92.38 143 PRO B N 1
ATOM 3996 C CA . PRO B 1 143 ? 9.445 -19.219 -2.496 1 92.38 143 PRO B CA 1
ATOM 3997 C C . PRO B 1 143 ? 10.07 -20.469 -3.123 1 92.38 143 PRO B C 1
ATOM 3999 O O . PRO B 1 143 ? 11.102 -20.375 -3.791 1 92.38 143 PRO B O 1
ATOM 4002 N N . ALA B 1 144 ? 9.5 -21.641 -2.861 1 94.56 144 ALA B N 1
ATOM 4003 C CA . ALA B 1 144 ? 9.969 -22.906 -3.436 1 94.56 144 ALA B CA 1
ATOM 4004 C C . ALA B 1 144 ? 11.391 -23.219 -2.979 1 94.56 144 ALA B C 1
ATOM 4006 O O . ALA B 1 144 ? 12.219 -23.703 -3.766 1 94.56 144 ALA B O 1
ATOM 4007 N N . ILE B 1 145 ? 11.648 -22.828 -1.722 1 95.56 145 ILE B N 1
ATOM 4008 C CA . ILE B 1 145 ? 12.953 -23.109 -1.136 1 95.56 145 ILE B CA 1
ATOM 4009 C C . ILE B 1 145 ? 12.961 -24.5 -0.511 1 95.56 145 ILE B C 1
ATOM 4011 O O . ILE B 1 145 ? 13.914 -25.266 -0.689 1 95.56 145 ILE B O 1
ATOM 4015 N N . ASN B 1 146 ? 11.852 -24.844 0.154 1 97.69 146 ASN B N 1
ATOM 4016 C CA . ASN B 1 146 ? 11.781 -26.078 0.939 1 97.69 146 ASN B CA 1
ATOM 4017 C C . ASN B 1 146 ? 10.789 -27.062 0.341 1 97.69 146 ASN B C 1
ATOM 4019 O O . ASN B 1 146 ? 10.297 -27.953 1.037 1 97.69 146 ASN B O 1
ATOM 4023 N N . GLY B 1 147 ? 10.5 -26.875 -0.985 1 97.62 147 GLY B N 1
ATOM 4024 C CA . GLY B 1 147 ? 9.492 -27.719 -1.624 1 97.62 147 GLY B CA 1
ATOM 4025 C C . GLY B 1 147 ? 10.094 -28.75 -2.553 1 97.62 147 GLY B C 1
ATOM 4026 O O . GLY B 1 147 ? 10.93 -29.562 -2.135 1 97.62 147 GLY B O 1
ATOM 4027 N N . THR B 1 148 ? 9.703 -28.703 -3.803 1 98.12 148 THR B N 1
ATOM 4028 C CA . THR B 1 148 ? 9.992 -29.719 -4.812 1 98.12 148 THR B CA 1
ATOM 4029 C C . THR B 1 148 ? 11.5 -29.906 -4.957 1 98.12 148 THR B C 1
ATOM 4031 O O . THR B 1 148 ? 11.969 -31.047 -5.098 1 98.12 148 THR B O 1
ATOM 4034 N N . VAL B 1 149 ? 12.242 -28.859 -4.922 1 97.25 149 VAL B N 1
ATOM 4035 C CA . VAL B 1 149 ? 13.68 -28.938 -5.172 1 97.25 149 VAL B CA 1
ATOM 4036 C C . VAL B 1 149 ? 14.328 -29.844 -4.129 1 97.25 149 VAL B C 1
ATOM 4038 O O . VAL B 1 149 ? 15.102 -30.75 -4.477 1 97.25 149 VAL B O 1
ATOM 4041 N N . LYS B 1 150 ? 14.016 -29.688 -2.904 1 98.12 150 LYS B N 1
ATOM 4042 C CA . LYS B 1 150 ? 14.602 -30.484 -1.834 1 98.12 150 LYS B CA 1
ATOM 4043 C C . LYS B 1 150 ? 14 -31.875 -1.798 1 98.12 150 LYS B C 1
ATOM 4045 O O . LYS B 1 150 ? 14.68 -32.844 -1.451 1 98.12 150 LYS B O 1
ATOM 4050 N N . LEU B 1 151 ? 12.742 -31.984 -2.164 1 98.75 151 LEU B N 1
ATOM 4051 C CA . LEU B 1 151 ? 12.094 -33.281 -2.195 1 98.75 151 LEU B CA 1
ATOM 4052 C C . LEU B 1 151 ? 12.719 -34.188 -3.266 1 98.75 151 LEU B C 1
ATOM 4054 O O . LEU B 1 151 ? 12.922 -35.375 -3.041 1 98.75 151 LEU B O 1
ATOM 4058 N N . LEU B 1 152 ? 12.984 -33.625 -4.434 1 98.75 152 LEU B N 1
ATOM 4059 C CA . LEU B 1 152 ? 13.656 -34.344 -5.504 1 98.75 152 LEU B CA 1
ATOM 4060 C C . LEU B 1 152 ? 15.031 -34.812 -5.062 1 98.75 152 LEU B C 1
ATOM 4062 O O . LEU B 1 152 ? 15.391 -36 -5.277 1 98.75 152 LEU B O 1
ATOM 4066 N N . GLN B 1 153 ? 15.734 -33.906 -4.453 1 98.56 153 GLN B N 1
ATOM 4067 C CA . GLN B 1 153 ? 17.062 -34.25 -3.961 1 98.56 153 GLN B CA 1
ATOM 4068 C C . GLN B 1 153 ? 16.984 -35.375 -2.934 1 98.56 153 GLN B C 1
ATOM 4070 O O . GLN B 1 153 ? 17.766 -36.344 -2.998 1 98.56 153 GLN B O 1
ATOM 4075 N N . TRP B 1 154 ? 16.109 -35.25 -2.014 1 98.62 154 TRP B N 1
ATOM 4076 C CA . TRP B 1 154 ? 15.891 -36.219 -0.962 1 98.62 154 TRP B CA 1
ATOM 4077 C C . TRP B 1 154 ? 15.602 -37.594 -1.557 1 98.62 154 TRP B C 1
ATOM 4079 O O . TRP B 1 154 ? 16.188 -38.594 -1.148 1 98.62 154 TRP B O 1
ATOM 4089 N N . ALA B 1 155 ? 14.695 -37.688 -2.486 1 98.56 155 ALA B N 1
ATOM 4090 C CA . ALA B 1 155 ? 14.305 -38.969 -3.115 1 98.56 155 ALA B CA 1
ATOM 4091 C C . ALA B 1 155 ? 15.453 -39.531 -3.932 1 98.56 155 ALA B C 1
ATOM 4093 O O . ALA B 1 155 ? 15.711 -40.75 -3.883 1 98.56 155 ALA B O 1
ATOM 4094 N N . ALA B 1 156 ? 16.125 -38.688 -4.68 1 98.44 156 ALA B N 1
ATOM 4095 C CA . ALA B 1 156 ? 17.25 -39.125 -5.5 1 98.44 156 ALA B CA 1
ATOM 4096 C C . ALA B 1 156 ? 18.359 -39.719 -4.637 1 98.44 156 ALA B C 1
ATOM 4098 O O . ALA B 1 156 ? 18.969 -40.75 -5 1 98.44 156 ALA B O 1
ATOM 4099 N N . GLU B 1 157 ? 18.641 -39.094 -3.561 1 98.12 157 GLU B N 1
ATOM 4100 C CA . GLU B 1 157 ? 19.672 -39.562 -2.641 1 98.12 157 GLU B CA 1
ATOM 4101 C C . GLU B 1 157 ? 19.312 -40.938 -2.057 1 98.12 157 GLU B C 1
ATOM 4103 O O . GLU B 1 157 ? 20.188 -41.688 -1.599 1 98.12 157 GLU B O 1
ATOM 4108 N N . ARG B 1 158 ? 18.156 -41.25 -2.135 1 97.06 158 ARG B N 1
ATOM 4109 C CA . ARG B 1 158 ? 17.672 -42.5 -1.601 1 97.06 158 ARG B CA 1
ATOM 4110 C C . ARG B 1 158 ? 17.516 -43.562 -2.709 1 97.06 158 ARG B C 1
ATOM 4112 O O . ARG B 1 158 ? 16.906 -44.594 -2.5 1 97.06 158 ARG B O 1
ATOM 4119 N N . GLY B 1 159 ? 17.891 -43.156 -3.896 1 96.69 159 GLY B N 1
ATOM 4120 C CA . GLY B 1 159 ? 18.016 -44.125 -4.969 1 96.69 159 GLY B CA 1
ATOM 4121 C C . GLY B 1 159 ? 16.906 -44.031 -5.992 1 96.69 159 GLY B C 1
ATOM 4122 O O . GLY B 1 159 ? 16.859 -44.844 -6.938 1 96.69 159 GLY B O 1
ATOM 4123 N N . GLU B 1 160 ? 16.031 -43.125 -5.887 1 97.81 160 GLU B N 1
ATOM 4124 C CA . GLU B 1 160 ? 14.938 -43 -6.84 1 97.81 160 GLU B CA 1
ATOM 4125 C C . GLU B 1 160 ? 15.438 -42.469 -8.18 1 97.81 160 GLU B C 1
ATOM 4127 O O . GLU B 1 160 ? 16.312 -41.594 -8.227 1 97.81 160 GLU B O 1
ATOM 4132 N N . GLN B 1 161 ? 15.008 -43.062 -9.219 1 97.5 161 GLN B N 1
ATOM 4133 C CA . GLN B 1 161 ? 15.164 -42.594 -10.602 1 97.5 161 GLN B CA 1
ATOM 4134 C C . GLN B 1 161 ? 13.836 -42.656 -11.352 1 97.5 161 GLN B C 1
ATOM 4136 O O . GLN B 1 161 ? 13.023 -43.531 -11.133 1 97.5 161 GLN B O 1
ATOM 4141 N N . TRP B 1 162 ? 13.68 -41.688 -12.219 1 97.62 162 TRP B N 1
ATOM 4142 C CA . TRP B 1 162 ? 12.414 -41.594 -12.93 1 97.62 162 TRP B CA 1
ATOM 4143 C C . TRP B 1 162 ? 12.633 -41.594 -14.438 1 97.62 162 TRP B C 1
ATOM 4145 O O . TRP B 1 162 ? 13.594 -41 -14.93 1 97.62 162 TRP B O 1
ATOM 4155 N N . ASP B 1 163 ? 11.758 -42.188 -15.172 1 96.5 163 ASP B N 1
ATOM 4156 C CA . ASP B 1 163 ? 11.836 -42.219 -16.641 1 96.5 163 ASP B CA 1
ATOM 4157 C C . ASP B 1 163 ? 11.047 -41.062 -17.25 1 96.5 163 ASP B C 1
ATOM 4159 O O . ASP B 1 163 ? 11.367 -40.594 -18.344 1 96.5 163 ASP B O 1
ATOM 4163 N N . ALA B 1 164 ? 10.016 -40.625 -16.562 1 96.62 164 ALA B N 1
ATOM 4164 C CA . ALA B 1 164 ? 9.172 -39.531 -17.031 1 96.62 164 ALA B CA 1
ATOM 4165 C C . ALA B 1 164 ? 8.336 -38.969 -15.883 1 96.62 164 ALA B C 1
ATOM 4167 O O . ALA B 1 164 ? 8.164 -39.625 -14.844 1 96.62 164 ALA B O 1
ATOM 4168 N N . SER B 1 165 ? 7.891 -37.781 -16.156 1 98.25 165 SER B N 1
ATOM 4169 C CA . SER B 1 165 ? 7.023 -37.125 -15.172 1 98.25 165 SER B CA 1
ATOM 4170 C C . SER B 1 165 ? 5.844 -36.438 -15.836 1 98.25 165 SER B C 1
ATOM 4172 O O . SER B 1 165 ? 5.98 -35.875 -16.938 1 98.25 165 SER B O 1
ATOM 4174 N N . LEU B 1 166 ? 4.727 -36.531 -15.172 1 98.56 166 LEU B N 1
ATOM 4175 C CA . LEU B 1 166 ? 3.541 -35.719 -15.469 1 98.56 166 LEU B CA 1
ATOM 4176 C C . LEU B 1 166 ? 3.217 -34.781 -14.305 1 98.56 166 LEU B C 1
ATOM 4178 O O . LEU B 1 166 ? 3.053 -35.219 -13.172 1 98.56 166 LEU B O 1
ATOM 4182 N N . VAL B 1 167 ? 3.223 -33.5 -14.586 1 98.75 167 VAL B N 1
ATOM 4183 C CA . VAL B 1 167 ? 2.768 -32.531 -13.594 1 98.75 167 VAL B CA 1
ATOM 4184 C C . VAL B 1 167 ? 1.298 -32.219 -13.828 1 98.75 167 VAL B C 1
ATOM 4186 O O . VAL B 1 167 ? 0.899 -31.906 -14.953 1 98.75 167 VAL B O 1
ATOM 4189 N N . GLY B 1 168 ? 0.478 -32.188 -12.82 1 98.5 168 GLY B N 1
ATOM 4190 C CA . GLY B 1 168 ? -0.968 -32.094 -12.945 1 98.5 168 GLY B CA 1
ATOM 4191 C C . GLY B 1 168 ? -1.472 -30.656 -12.938 1 98.5 168 GLY B C 1
ATOM 4192 O O . GLY B 1 168 ? -2.631 -30.406 -12.609 1 98.5 168 GLY B O 1
ATOM 4193 N N . GLU B 1 169 ? -0.67 -29.688 -13.312 1 98.19 169 GLU B N 1
ATOM 4194 C CA . GLU B 1 169 ? -1.071 -28.297 -13.383 1 98.19 169 GLU B CA 1
ATOM 4195 C C . GLU B 1 169 ? -2.229 -28.109 -14.367 1 98.19 169 GLU B C 1
ATOM 4197 O O . GLU B 1 169 ? -2.328 -28.812 -15.359 1 98.19 169 GLU B O 1
ATOM 4202 N N . PRO B 1 170 ? -3.096 -27.125 -14.078 1 98.06 170 PRO B N 1
ATOM 4203 C CA . PRO B 1 170 ? -4.059 -26.781 -15.125 1 98.06 170 PRO B CA 1
ATOM 4204 C C . PRO B 1 170 ? -3.393 -26.234 -16.391 1 98.06 170 PRO B C 1
ATOM 4206 O O . PRO B 1 170 ? -2.645 -25.266 -16.312 1 98.06 170 PRO B O 1
ATOM 4209 N N . THR B 1 171 ? -3.666 -26.875 -17.484 1 97.69 171 THR B N 1
ATOM 4210 C CA . THR B 1 171 ? -2.977 -26.5 -18.719 1 97.69 171 THR B CA 1
ATOM 4211 C C . THR B 1 171 ? -3.975 -26.094 -19.797 1 97.69 171 THR B C 1
ATOM 4213 O O . THR B 1 171 ? -3.605 -25.438 -20.781 1 97.69 171 THR B O 1
ATOM 4216 N N . ASN B 1 172 ? -5.215 -26.516 -19.672 1 97.88 172 ASN B N 1
ATOM 4217 C CA . ASN B 1 172 ? -6.195 -26.312 -20.734 1 97.88 172 ASN B CA 1
ATOM 4218 C C . ASN B 1 172 ? -6.836 -24.938 -20.656 1 97.88 172 ASN B C 1
ATOM 4220 O O . ASN B 1 172 ? -7.328 -24.531 -19.594 1 97.88 172 ASN B O 1
ATOM 4224 N N . PRO B 1 173 ? -6.914 -24.203 -21.781 1 96.25 173 PRO B N 1
ATOM 4225 C CA . PRO B 1 173 ? -7.402 -22.828 -21.734 1 96.25 173 PRO B CA 1
ATOM 4226 C C . PRO B 1 173 ? -8.93 -22.75 -21.797 1 96.25 173 PRO B C 1
ATOM 4228 O O . PRO B 1 173 ? -9.539 -22.016 -21 1 96.25 173 PRO B O 1
ATOM 4231 N N . ASP B 1 174 ? -9.516 -23.531 -22.734 1 96.44 174 ASP B N 1
ATOM 4232 C CA . ASP B 1 174 ? -10.945 -23.344 -22.953 1 96.44 174 ASP B CA 1
ATOM 4233 C C . ASP B 1 174 ? -11.719 -24.625 -22.625 1 96.44 174 ASP B C 1
ATOM 4235 O O . ASP B 1 174 ? -12.805 -24.562 -22.031 1 96.44 174 ASP B O 1
ATOM 4239 N N . GLN B 1 175 ? -11.141 -25.734 -23.047 1 97.44 175 GLN B N 1
ATOM 4240 C CA . GLN B 1 175 ? -11.766 -27.031 -22.797 1 97.44 175 GLN B CA 1
ATOM 4241 C C . GLN B 1 175 ? -10.719 -28.109 -22.547 1 97.44 175 GLN B C 1
ATOM 4243 O O . GLN B 1 175 ? -9.586 -28 -23.031 1 97.44 175 GLN B O 1
ATOM 4248 N N . LEU B 1 176 ? -11.148 -29.078 -21.812 1 97.31 176 LEU B N 1
ATOM 4249 C CA . LEU B 1 176 ? -10.25 -30.188 -21.531 1 97.31 176 LEU B CA 1
ATOM 4250 C C . LEU B 1 176 ? -9.805 -30.875 -22.812 1 97.31 176 LEU B C 1
ATOM 4252 O O . LEU B 1 176 ? -10.633 -31.219 -23.656 1 97.31 176 LEU B O 1
ATOM 4256 N N . GLY B 1 177 ? -8.477 -31 -23 1 97.81 177 GLY B N 1
ATOM 4257 C CA . GLY B 1 177 ? -7.91 -31.625 -24.188 1 97.81 177 GLY B CA 1
ATOM 4258 C C . GLY B 1 177 ? -7.254 -30.641 -25.125 1 97.81 177 GLY B C 1
ATOM 4259 O O . GLY B 1 177 ? -6.625 -31.031 -26.109 1 97.81 177 GLY B O 1
ATOM 4260 N N . ASP B 1 178 ? -7.293 -29.406 -24.781 1 97.62 178 ASP B N 1
ATOM 4261 C CA . ASP B 1 178 ? -6.797 -28.344 -25.656 1 97.62 178 ASP B CA 1
ATOM 4262 C C . ASP B 1 178 ? -5.27 -28.359 -25.734 1 97.62 178 ASP B C 1
ATOM 4264 O O . ASP B 1 178 ? -4.691 -28.062 -26.781 1 97.62 178 ASP B O 1
ATOM 4268 N N . MET B 1 179 ? -4.637 -28.734 -24.562 1 97.62 179 MET B N 1
ATOM 4269 C CA . MET B 1 179 ? -3.24 -28.297 -24.578 1 97.62 179 MET B CA 1
ATOM 4270 C C . MET B 1 179 ? -2.408 -29.125 -23.609 1 97.62 179 MET B C 1
ATOM 4272 O O . MET B 1 179 ? -2.816 -29.344 -22.453 1 97.62 179 MET B O 1
ATOM 4276 N N . ILE B 1 180 ? -1.263 -29.594 -24.094 1 97.88 180 ILE B N 1
ATOM 4277 C CA . ILE B 1 180 ? -0.187 -30.141 -23.297 1 97.88 180 ILE B CA 1
ATOM 4278 C C . ILE B 1 180 ? 0.957 -29.141 -23.188 1 97.88 180 ILE B C 1
ATOM 4280 O O . ILE B 1 180 ? 1.38 -28.562 -24.188 1 97.88 180 ILE B O 1
ATOM 4284 N N . LYS B 1 181 ? 1.404 -28.906 -21.953 1 97.81 181 LYS B N 1
ATOM 4285 C CA . LYS B 1 181 ? 2.584 -28.047 -21.812 1 97.81 181 LYS B CA 1
ATOM 4286 C C . LYS B 1 181 ? 3.867 -28.875 -21.922 1 97.81 181 LYS B C 1
ATOM 4288 O O . LYS B 1 181 ? 4.051 -29.844 -21.172 1 97.81 181 LYS B O 1
ATOM 4293 N N . ILE B 1 182 ? 4.758 -28.438 -22.812 1 97.06 182 ILE B N 1
ATOM 4294 C CA . ILE B 1 182 ? 6.016 -29.141 -23.031 1 97.06 182 ILE B CA 1
ATOM 4295 C C . ILE B 1 182 ? 7.188 -28.234 -22.656 1 97.06 182 ILE B C 1
ATOM 4297 O O . ILE B 1 182 ? 8.328 -28.484 -23.062 1 97.06 182 ILE B O 1
ATOM 4301 N N . GLY B 1 183 ? 6.926 -27.141 -21.984 1 96.19 183 GLY B N 1
ATOM 4302 C CA . GLY B 1 183 ? 7.879 -26.141 -21.516 1 96.19 183 GLY B CA 1
ATOM 4303 C C . GLY B 1 183 ? 7.227 -24.984 -20.781 1 96.19 183 GLY B C 1
ATOM 4304 O O . GLY B 1 183 ? 6 -24.875 -20.766 1 96.19 183 GLY B O 1
ATOM 4305 N N . ARG B 1 184 ? 8.055 -24.25 -20.156 1 97.31 184 ARG B N 1
ATOM 4306 C CA . ARG B 1 184 ? 7.555 -23.109 -19.391 1 97.31 184 ARG B CA 1
ATOM 4307 C C . ARG B 1 184 ? 8.5 -21.922 -19.484 1 97.31 184 ARG B C 1
ATOM 4309 O O . ARG B 1 184 ? 9.711 -22.094 -19.641 1 97.31 184 ARG B O 1
ATOM 4316 N N . ARG B 1 185 ? 7.875 -20.703 -19.391 1 96.94 185 ARG B N 1
ATOM 4317 C CA . ARG B 1 185 ? 8.641 -19.469 -19.25 1 96.94 185 ARG B CA 1
ATOM 4318 C C . ARG B 1 185 ? 9.359 -19.406 -17.906 1 96.94 185 ARG B C 1
ATOM 4320 O O . ARG B 1 185 ? 9.008 -20.125 -16.984 1 96.94 185 ARG B O 1
ATOM 4327 N N . GLY B 1 186 ? 10.414 -18.547 -17.922 1 96.44 186 GLY B N 1
ATOM 4328 C CA . GLY B 1 186 ? 11.055 -18.25 -16.656 1 96.44 186 GLY B CA 1
ATOM 4329 C C . GLY B 1 186 ? 10.258 -17.281 -15.797 1 96.44 186 GLY B C 1
ATOM 4330 O O . GLY B 1 186 ? 9.258 -16.734 -16.25 1 96.44 186 GLY B O 1
ATOM 4331 N N . SER B 1 187 ? 10.719 -17.172 -14.562 1 96.94 187 SER B N 1
ATOM 4332 C CA . SER B 1 187 ? 10.023 -16.312 -13.625 1 96.94 187 SER B CA 1
ATOM 4333 C C . SER B 1 187 ? 10.977 -15.727 -12.594 1 96.94 187 SER B C 1
ATOM 4335 O O . SER B 1 187 ? 11.836 -16.438 -12.062 1 96.94 187 SER B O 1
ATOM 4337 N N . ILE B 1 188 ? 10.883 -14.484 -12.359 1 96.44 188 ILE B N 1
ATOM 4338 C CA . ILE B 1 188 ? 11.609 -13.844 -11.266 1 96.44 188 ILE B CA 1
ATOM 4339 C C . ILE B 1 188 ? 10.734 -12.766 -10.625 1 96.44 188 ILE B C 1
ATOM 4341 O O . ILE B 1 188 ? 9.938 -12.125 -11.305 1 96.44 188 ILE B O 1
ATOM 4345 N N . SER B 1 189 ? 10.867 -12.672 -9.289 1 97.44 189 SER B N 1
ATOM 4346 C CA . SER B 1 189 ? 10.211 -11.602 -8.555 1 97.44 189 SER B CA 1
ATOM 4347 C C . SER B 1 189 ? 11.219 -10.594 -8.023 1 97.44 189 SER B C 1
ATOM 4349 O O . SER B 1 189 ? 12.352 -10.961 -7.684 1 97.44 189 SER B O 1
ATOM 4351 N N . GLY B 1 190 ? 10.82 -9.367 -7.996 1 98.25 190 GLY B N 1
ATOM 4352 C CA . GLY B 1 190 ? 11.617 -8.297 -7.414 1 98.25 190 GLY B CA 1
ATOM 4353 C C . GLY B 1 190 ? 10.852 -7.457 -6.41 1 98.25 190 GLY B C 1
ATOM 4354 O O . GLY B 1 190 ? 9.617 -7.406 -6.449 1 98.25 190 GLY B O 1
ATOM 4355 N N . PHE B 1 191 ? 11.625 -6.887 -5.508 1 98.56 191 PHE B N 1
ATOM 4356 C CA . PHE B 1 191 ? 11.094 -6.059 -4.43 1 98.56 191 PHE B CA 1
ATOM 4357 C C . PHE B 1 191 ? 11.836 -4.727 -4.359 1 98.56 191 PHE B C 1
ATOM 4359 O O . PHE B 1 191 ? 13.062 -4.699 -4.211 1 98.56 191 PHE B O 1
ATOM 4366 N N . ILE B 1 192 ? 11.055 -3.668 -4.469 1 98.81 192 ILE B N 1
ATOM 4367 C CA . ILE B 1 192 ? 11.641 -2.332 -4.492 1 98.81 192 ILE B CA 1
ATOM 4368 C C . ILE B 1 192 ? 11.273 -1.589 -3.207 1 98.81 192 ILE B C 1
ATOM 4370 O O . ILE B 1 192 ? 10.133 -1.655 -2.746 1 98.81 192 ILE B O 1
ATOM 4374 N N . THR B 1 193 ? 12.211 -0.956 -2.625 1 98.81 193 THR B N 1
ATOM 4375 C CA . THR B 1 193 ? 11.984 -0.002 -1.544 1 98.81 193 THR B CA 1
ATOM 4376 C C . THR B 1 193 ? 12.484 1.386 -1.936 1 98.81 193 THR B C 1
ATOM 4378 O O . THR B 1 193 ? 13.664 1.56 -2.252 1 98.81 193 THR B O 1
ATOM 4381 N N . VAL B 1 194 ? 11.609 2.33 -1.938 1 98.75 194 VAL B N 1
ATOM 4382 C CA . VAL B 1 194 ? 11.969 3.719 -2.207 1 98.75 194 VAL B CA 1
ATOM 4383 C C . VAL B 1 194 ? 12.133 4.477 -0.892 1 98.75 194 VAL B C 1
ATOM 4385 O O . VAL B 1 194 ? 11.297 4.367 0.004 1 98.75 194 VAL B O 1
ATOM 4388 N N . HIS B 1 195 ? 13.156 5.207 -0.807 1 97.5 195 HIS B N 1
ATOM 4389 C CA . HIS B 1 195 ? 13.438 5.996 0.388 1 97.5 195 HIS B CA 1
ATOM 4390 C C . HIS B 1 195 ? 13.148 7.473 0.156 1 97.5 195 HIS B C 1
ATOM 4392 O O . HIS B 1 195 ? 13.672 8.07 -0.784 1 97.5 195 HIS B O 1
ATOM 4398 N N . GLY B 1 196 ? 12.352 8.039 0.973 1 96.75 196 GLY B N 1
ATOM 4399 C CA . GLY B 1 196 ? 12.055 9.461 0.972 1 96.75 196 GLY B CA 1
ATOM 4400 C C . GLY B 1 196 ? 12.367 10.141 2.295 1 96.75 196 GLY B C 1
ATOM 4401 O O . GLY B 1 196 ? 13.258 9.703 3.025 1 96.75 196 GLY B O 1
ATOM 4402 N N . VAL B 1 197 ? 11.758 11.297 2.48 1 96 197 VAL B N 1
ATOM 4403 C CA . VAL B 1 197 ? 11.875 12.062 3.715 1 96 197 VAL B CA 1
ATOM 4404 C C . VAL B 1 197 ? 10.484 12.469 4.207 1 96 197 VAL B C 1
ATOM 4406 O O . VAL B 1 197 ? 9.75 13.172 3.508 1 96 197 VAL B O 1
ATOM 4409 N N . GLN B 1 198 ? 10.211 11.938 5.363 1 96.94 198 GLN B N 1
ATOM 4410 C CA . GLN B 1 198 ? 8.914 12.234 5.973 1 96.94 198 GLN B CA 1
ATOM 4411 C C . GLN B 1 198 ? 8.766 13.727 6.254 1 96.94 198 GLN B C 1
ATOM 4413 O O . GLN B 1 198 ? 9.734 14.391 6.621 1 96.94 198 GLN B O 1
ATOM 4418 N N . GLY B 1 199 ? 7.516 14.25 6.098 1 96.81 199 GLY B N 1
ATOM 4419 C CA . GLY B 1 199 ? 7.25 15.656 6.379 1 96.81 199 GLY B CA 1
ATOM 4420 C C . GLY B 1 199 ? 5.789 16.031 6.219 1 96.81 199 GLY B C 1
ATOM 4421 O O . GLY B 1 199 ? 4.941 15.164 5.992 1 96.81 199 GLY B O 1
ATOM 4422 N N . HIS B 1 200 ? 5.52 17.297 6.398 1 96.19 200 HIS B N 1
ATOM 4423 C CA . HIS B 1 200 ? 4.168 17.828 6.301 1 96.19 200 HIS B CA 1
ATOM 4424 C C . HIS B 1 200 ? 3.74 18 4.848 1 96.19 200 HIS B C 1
ATOM 4426 O O . HIS B 1 200 ? 4.473 18.578 4.047 1 96.19 200 HIS B O 1
ATOM 4432 N N . ALA B 1 201 ? 2.566 17.594 4.504 1 95.56 201 ALA B N 1
ATOM 4433 C CA . ALA B 1 201 ? 2.08 17.578 3.125 1 95.56 201 ALA B CA 1
ATOM 4434 C C . ALA B 1 201 ? 1.993 18.984 2.562 1 95.56 201 ALA B C 1
ATOM 4436 O O . ALA B 1 201 ? 2.068 19.188 1.348 1 95.56 201 ALA B O 1
ATOM 4437 N N . ALA B 1 202 ? 1.864 20 3.424 1 95 202 ALA B N 1
ATOM 4438 C CA . ALA B 1 202 ? 1.734 21.391 2.971 1 95 202 ALA B CA 1
ATOM 4439 C C . ALA B 1 202 ? 3.1 21.984 2.662 1 95 202 ALA B C 1
ATOM 4441 O O . ALA B 1 202 ? 3.188 23.078 2.08 1 95 202 ALA B O 1
ATOM 4442 N N . TYR B 1 203 ? 4.156 21.312 3.021 1 94.38 203 TYR B N 1
ATOM 4443 C CA . TYR B 1 203 ? 5.508 21.828 2.807 1 94.38 203 TYR B CA 1
ATOM 4444 C C . TYR B 1 203 ? 6.371 20.781 2.1 1 94.38 203 TYR B C 1
ATOM 4446 O O . TYR B 1 203 ? 7.391 20.344 2.633 1 94.38 203 TYR B O 1
ATOM 4454 N N . PRO B 1 204 ? 6 20.484 0.871 1 93.94 204 PRO B N 1
ATOM 4455 C CA . PRO B 1 204 ? 6.684 19.406 0.162 1 93.94 204 PRO B CA 1
ATOM 4456 C C . PRO B 1 204 ? 8.164 19.703 -0.081 1 93.94 204 PRO B C 1
ATOM 4458 O O . PRO B 1 204 ? 8.969 18.781 -0.226 1 93.94 204 PRO B O 1
ATOM 4461 N N . HIS B 1 205 ? 8.531 21.016 -0.061 1 93.44 205 HIS B N 1
ATOM 4462 C CA . HIS B 1 205 ? 9.922 21.375 -0.305 1 93.44 205 HIS B CA 1
ATOM 4463 C C . HIS B 1 205 ? 10.812 20.953 0.857 1 93.44 205 HIS B C 1
ATOM 4465 O O . HIS B 1 205 ? 12.039 20.891 0.714 1 93.44 205 HIS B O 1
ATOM 4471 N N . LEU B 1 206 ? 10.203 20.672 2.018 1 94.44 206 LEU B N 1
ATOM 4472 C CA . LEU B 1 206 ? 10.961 20.25 3.188 1 94.44 206 LEU B CA 1
ATOM 4473 C C . LEU B 1 206 ? 10.984 18.719 3.293 1 94.44 206 LEU B C 1
ATOM 4475 O O . LEU B 1 206 ? 11.633 18.172 4.184 1 94.44 206 LEU B O 1
ATOM 4479 N N . ALA B 1 207 ? 10.258 18.031 2.404 1 95.62 207 ALA B N 1
ATOM 4480 C CA . ALA B 1 207 ? 10.125 16.578 2.412 1 95.62 207 ALA B CA 1
ATOM 4481 C C . ALA B 1 207 ? 10.539 15.977 1.071 1 95.62 207 ALA B C 1
ATOM 4483 O O . ALA B 1 207 ? 11.078 16.672 0.213 1 95.62 207 ALA B O 1
ATOM 4484 N N . ASP B 1 208 ? 10.469 14.688 0.927 1 97.12 208 ASP B N 1
ATOM 4485 C CA . ASP B 1 208 ? 10.648 13.953 -0.323 1 97.12 208 ASP B CA 1
ATOM 4486 C C . ASP B 1 208 ? 9.656 12.789 -0.419 1 97.12 208 ASP B C 1
ATOM 4488 O O . ASP B 1 208 ? 9.891 11.727 0.16 1 97.12 208 ASP B O 1
ATOM 4492 N N . ASN B 1 209 ? 8.586 12.984 -1.161 1 98.06 209 ASN B N 1
ATOM 4493 C CA . ASN B 1 209 ? 7.48 12.031 -1.225 1 98.06 209 ASN B CA 1
ATOM 4494 C C . ASN B 1 209 ? 7.848 10.797 -2.051 1 98.06 209 ASN B C 1
ATOM 4496 O O . ASN B 1 209 ? 7.98 10.883 -3.273 1 98.06 209 ASN B O 1
ATOM 4500 N N . PRO B 1 210 ? 7.996 9.688 -1.415 1 98.25 210 PRO B N 1
ATOM 4501 C CA . PRO B 1 210 ? 8.391 8.492 -2.152 1 98.25 210 PRO B CA 1
ATOM 4502 C C . PRO B 1 210 ? 7.312 8 -3.115 1 98.25 210 PRO B C 1
ATOM 4504 O O . PRO B 1 210 ? 7.59 7.184 -3.996 1 98.25 210 PRO B O 1
ATOM 4507 N N . VAL B 1 211 ? 6.074 8.43 -2.982 1 98.62 211 VAL B N 1
ATOM 4508 C CA . VAL B 1 211 ? 4.992 8.008 -3.867 1 98.62 211 VAL B CA 1
ATOM 4509 C C . VAL B 1 211 ? 5.254 8.516 -5.281 1 98.62 211 VAL B C 1
ATOM 4511 O O . VAL B 1 211 ? 5 7.809 -6.262 1 98.62 211 VAL B O 1
ATOM 4514 N N . ARG B 1 212 ? 5.77 9.734 -5.434 1 98.38 212 ARG B N 1
ATOM 4515 C CA . ARG B 1 212 ? 6.117 10.281 -6.742 1 98.38 212 ARG B CA 1
ATOM 4516 C C . ARG B 1 212 ? 7.113 9.375 -7.465 1 98.38 212 ARG B C 1
ATOM 4518 O O . ARG B 1 212 ? 6.996 9.156 -8.672 1 98.38 212 ARG B O 1
ATOM 4525 N N . SER B 1 213 ? 8.031 8.828 -6.703 1 98.5 213 SER B N 1
ATOM 4526 C CA . SER B 1 213 ? 9.07 7.973 -7.258 1 98.5 213 SER B CA 1
ATOM 4527 C C . SER B 1 213 ? 8.539 6.586 -7.594 1 98.5 213 SER B C 1
ATOM 4529 O O . SER B 1 213 ? 8.797 6.059 -8.672 1 98.5 213 SER B O 1
ATOM 4531 N N . ILE B 1 214 ? 7.793 5.977 -6.664 1 98.75 214 ILE B N 1
ATOM 4532 C CA . ILE B 1 214 ? 7.363 4.594 -6.855 1 98.75 214 ILE B CA 1
ATOM 4533 C C . ILE B 1 214 ? 6.426 4.512 -8.055 1 98.75 214 ILE B C 1
ATOM 4535 O O . ILE B 1 214 ? 6.41 3.508 -8.773 1 98.75 214 ILE B O 1
ATOM 4539 N N . VAL B 1 215 ? 5.684 5.598 -8.352 1 98.56 215 VAL B N 1
ATOM 4540 C CA . VAL B 1 215 ? 4.797 5.672 -9.508 1 98.56 215 VAL B CA 1
ATOM 4541 C C . VAL B 1 215 ? 5.617 5.605 -10.789 1 98.56 215 VAL B C 1
ATOM 4543 O O . VAL B 1 215 ? 5.328 4.797 -11.68 1 98.56 215 VAL B O 1
ATOM 4546 N N . LYS B 1 216 ? 6.668 6.363 -10.883 1 98.5 216 LYS B N 1
ATOM 4547 C CA . LYS B 1 216 ? 7.488 6.395 -12.094 1 98.5 216 LYS B CA 1
ATOM 4548 C C . LYS B 1 216 ? 8.281 5.102 -12.25 1 98.5 216 LYS B C 1
ATOM 4550 O O . LYS B 1 216 ? 8.445 4.598 -13.367 1 98.5 216 LYS B O 1
ATOM 4555 N N . LEU B 1 217 ? 8.805 4.578 -11.125 1 98.81 217 LEU B N 1
ATOM 4556 C CA . LEU B 1 217 ? 9.555 3.328 -11.164 1 98.81 217 LEU B CA 1
ATOM 4557 C C . LEU B 1 217 ? 8.68 2.188 -11.672 1 98.81 217 LEU B C 1
ATOM 4559 O O . LEU B 1 217 ? 9.094 1.428 -12.555 1 98.81 217 LEU B O 1
ATOM 4563 N N . THR B 1 218 ? 7.477 2.061 -11.148 1 98.69 218 THR B N 1
ATOM 4564 C CA . THR B 1 218 ? 6.582 0.975 -11.531 1 98.69 218 THR B CA 1
ATOM 4565 C C . THR B 1 218 ? 6.105 1.147 -12.969 1 98.69 218 THR B C 1
ATOM 4567 O O . THR B 1 218 ? 5.996 0.17 -13.711 1 98.69 218 THR B O 1
ATOM 4570 N N . GLU B 1 219 ? 5.82 2.393 -13.375 1 98.38 219 GLU B N 1
ATOM 4571 C CA . GLU B 1 219 ? 5.441 2.652 -14.758 1 98.38 219 GLU B CA 1
ATOM 4572 C C . GLU B 1 219 ? 6.516 2.158 -15.727 1 98.38 219 GLU B C 1
ATOM 4574 O O . GLU B 1 219 ? 6.203 1.554 -16.75 1 98.38 219 GLU B O 1
ATOM 4579 N N . ALA B 1 220 ? 7.746 2.342 -15.398 1 98.5 220 ALA B N 1
ATOM 4580 C CA . ALA B 1 220 ? 8.875 1.98 -16.266 1 98.5 220 ALA B CA 1
ATOM 4581 C C . ALA B 1 220 ? 8.992 0.465 -16.406 1 98.5 220 ALA B C 1
ATOM 4583 O O . ALA B 1 220 ? 9.547 -0.031 -17.375 1 98.5 220 ALA B O 1
ATOM 4584 N N . LEU B 1 221 ? 8.523 -0.222 -15.391 1 98.69 221 LEU B N 1
ATOM 4585 C CA . LEU B 1 221 ? 8.555 -1.68 -15.438 1 98.69 221 LEU B CA 1
ATOM 4586 C C . LEU B 1 221 ? 7.453 -2.219 -16.344 1 98.69 221 LEU B C 1
ATOM 4588 O O . LEU B 1 221 ? 7.562 -3.334 -16.859 1 98.69 221 LEU B O 1
ATOM 4592 N N . LEU B 1 222 ? 6.383 -1.426 -16.516 1 98.12 222 LEU B N 1
ATOM 4593 C CA . LEU B 1 222 ? 5.18 -1.908 -17.188 1 98.12 222 LEU B CA 1
ATOM 4594 C C . LEU B 1 222 ? 5.203 -1.541 -18.672 1 98.12 222 LEU B C 1
ATOM 4596 O O . LEU B 1 222 ? 4.551 -2.197 -19.484 1 98.12 222 LEU B O 1
ATOM 4600 N N . ASP B 1 223 ? 5.91 -0.513 -19.047 1 96.88 223 ASP B N 1
ATOM 4601 C CA . ASP B 1 223 ? 5.98 -0.007 -20.406 1 96.88 223 ASP B CA 1
ATOM 4602 C C . ASP B 1 223 ? 7.355 0.583 -20.703 1 96.88 223 ASP B C 1
ATOM 4604 O O . ASP B 1 223 ? 7.91 1.324 -19.891 1 96.88 223 ASP B O 1
ATOM 4608 N N . PRO B 1 224 ? 7.996 0.245 -21.828 1 97.25 224 PRO B N 1
ATOM 4609 C CA . PRO B 1 224 ? 7.473 -0.547 -22.953 1 97.25 224 PRO B CA 1
ATOM 4610 C C . PRO B 1 224 ? 7.637 -2.051 -22.734 1 97.25 224 PRO B C 1
ATOM 4612 O O . PRO B 1 224 ? 8.266 -2.473 -21.766 1 97.25 224 PRO B O 1
ATOM 4615 N N . PRO B 1 225 ? 7.047 -2.85 -23.641 1 97.44 225 PRO B N 1
ATOM 4616 C CA . PRO B 1 225 ? 7.219 -4.301 -23.547 1 97.44 225 PRO B CA 1
ATOM 4617 C C . PRO B 1 225 ? 8.688 -4.723 -23.562 1 97.44 225 PRO B C 1
ATOM 4619 O O . PRO B 1 225 ? 9.523 -4.027 -24.141 1 97.44 225 PRO B O 1
ATOM 4622 N N . PHE B 1 226 ? 8.969 -5.844 -22.953 1 98.19 226 PHE B N 1
ATOM 4623 C CA . PHE B 1 226 ? 10.336 -6.324 -22.844 1 98.19 226 PHE B CA 1
ATOM 4624 C C . PHE B 1 226 ? 10.797 -6.953 -24.156 1 98.19 226 PHE B C 1
ATOM 4626 O O . PHE B 1 226 ? 11.984 -6.902 -24.484 1 98.19 226 PHE B O 1
ATOM 4633 N N . ASP B 1 227 ? 9.906 -7.648 -24.844 1 98.31 227 ASP B N 1
ATOM 4634 C CA . ASP B 1 227 ? 10.195 -8.352 -26.094 1 98.31 227 ASP B CA 1
ATOM 4635 C C . ASP B 1 227 ? 8.914 -8.633 -26.875 1 98.31 227 ASP B C 1
ATOM 4637 O O . ASP B 1 227 ? 7.832 -8.195 -26.484 1 98.31 227 ASP B O 1
ATOM 4641 N N . ALA B 1 228 ? 9.055 -9.375 -27.984 1 97.5 228 ALA B N 1
ATOM 4642 C CA . ALA B 1 228 ? 7.906 -9.625 -28.859 1 97.5 228 ALA B CA 1
ATOM 4643 C C . ALA B 1 228 ? 7.613 -11.125 -28.953 1 97.5 228 ALA B C 1
ATOM 4645 O O . ALA B 1 228 ? 6.859 -11.555 -29.828 1 97.5 228 ALA B O 1
ATOM 4646 N N . GLY B 1 229 ? 8.172 -11.859 -28.109 1 97.38 229 GLY B N 1
ATOM 4647 C CA . GLY B 1 229 ? 7.992 -13.297 -28.172 1 97.38 229 GLY B CA 1
ATOM 4648 C C . GLY B 1 229 ? 8.906 -13.977 -29.172 1 97.38 229 GLY B C 1
ATOM 4649 O O . GLY B 1 229 ? 9.703 -13.312 -29.844 1 97.38 229 GLY B O 1
ATOM 4650 N N . THR B 1 230 ? 8.883 -15.328 -29.125 1 96.88 230 THR B N 1
ATOM 4651 C CA . THR B 1 230 ? 9.625 -16.156 -30.062 1 96.88 230 THR B CA 1
ATOM 4652 C C . THR B 1 230 ? 8.703 -17.203 -30.703 1 96.88 230 THR B C 1
ATOM 4654 O O . THR B 1 230 ? 7.488 -17.172 -30.484 1 96.88 230 THR B O 1
ATOM 4657 N N . ASP B 1 231 ? 9.266 -18.094 -31.469 1 93.88 231 ASP B N 1
ATOM 4658 C CA . ASP B 1 231 ? 8.5 -19.156 -32.094 1 93.88 231 ASP B CA 1
ATOM 4659 C C . ASP B 1 231 ? 7.93 -20.109 -31.047 1 93.88 231 ASP B C 1
ATOM 4661 O O . ASP B 1 231 ? 6.855 -20.688 -31.25 1 93.88 231 ASP B O 1
ATOM 4665 N N . ASN B 1 232 ? 8.609 -20.141 -29.953 1 93 232 ASN B N 1
ATOM 4666 C CA . ASN B 1 232 ? 8.266 -21.156 -28.969 1 93 232 ASN B CA 1
ATOM 4667 C C . ASN B 1 232 ? 7.543 -20.562 -27.766 1 93 232 ASN B C 1
ATOM 4669 O O . ASN B 1 232 ? 6.895 -21.281 -27 1 93 232 ASN B O 1
ATOM 4673 N N . PHE B 1 233 ? 7.781 -19.188 -27.625 1 96.44 233 PHE B N 1
ATOM 4674 C CA . PHE B 1 233 ? 7.293 -18.609 -26.375 1 96.44 233 PHE B CA 1
ATOM 4675 C C . PHE B 1 233 ? 6.57 -17.297 -26.641 1 96.44 233 PHE B C 1
ATOM 4677 O O . PHE B 1 233 ? 6.992 -16.5 -27.484 1 96.44 233 PHE B O 1
ATOM 4684 N N . GLN B 1 234 ? 5.535 -17.016 -25.812 1 95.56 234 GLN B N 1
ATOM 4685 C CA . GLN B 1 234 ? 4.859 -15.719 -25.766 1 95.56 234 GLN B CA 1
ATOM 4686 C C . GLN B 1 234 ? 5.805 -14.617 -25.281 1 95.56 234 GLN B C 1
ATOM 4688 O O . GLN B 1 234 ? 6.848 -14.906 -24.688 1 95.56 234 GLN B O 1
ATOM 4693 N N . PRO B 1 235 ? 5.469 -13.375 -25.609 1 97.12 235 PRO B N 1
ATOM 4694 C CA . PRO B 1 235 ? 6.262 -12.273 -25.062 1 97.12 235 PRO B CA 1
ATOM 4695 C C . PRO B 1 235 ? 6.352 -12.305 -23.531 1 97.12 235 PRO B C 1
ATOM 4697 O O . PRO B 1 235 ? 5.414 -12.758 -22.859 1 97.12 235 PRO B O 1
ATOM 4700 N N . SER B 1 236 ? 7.508 -11.852 -22.984 1 97.88 236 SER B N 1
ATOM 4701 C CA . SER B 1 236 ? 7.648 -11.68 -21.547 1 97.88 236 SER B CA 1
ATOM 4702 C C . SER B 1 236 ? 6.637 -10.672 -21 1 97.88 236 SER B C 1
ATOM 4704 O O . SER B 1 236 ? 6.301 -9.695 -21.688 1 97.88 236 SER B O 1
ATOM 4706 N N . ASN B 1 237 ? 6.148 -10.945 -19.828 1 96.94 237 ASN B N 1
ATOM 4707 C CA . ASN B 1 237 ? 5.164 -10.062 -19.219 1 96.94 237 ASN B CA 1
ATOM 4708 C C . ASN B 1 237 ? 5.469 -9.805 -17.75 1 96.94 237 ASN B C 1
ATOM 4710 O O . ASN B 1 237 ? 5.695 -10.75 -16.984 1 96.94 237 ASN B O 1
ATOM 4714 N N . LEU B 1 238 ? 5.516 -8.539 -17.391 1 98.12 238 LEU B N 1
ATOM 4715 C CA . LEU B 1 238 ? 5.738 -8.148 -16.016 1 98.12 238 LEU B CA 1
ATOM 4716 C C . LEU B 1 238 ? 4.461 -7.582 -15.391 1 98.12 238 LEU B C 1
ATOM 4718 O O . LEU B 1 238 ? 3.762 -6.785 -16.031 1 98.12 238 LEU B O 1
ATOM 4722 N N . GLU B 1 239 ? 4.109 -8.047 -14.188 1 98.19 239 GLU B N 1
ATOM 4723 C CA . GLU B 1 239 ? 3.023 -7.492 -13.383 1 98.19 239 GLU B CA 1
ATOM 4724 C C . GLU B 1 239 ? 3.545 -6.938 -12.055 1 98.19 239 GLU B C 1
ATOM 4726 O O . GLU B 1 239 ? 4.277 -7.625 -11.336 1 98.19 239 GLU B O 1
ATOM 4731 N N . VAL B 1 240 ? 3.211 -5.699 -11.812 1 98.75 240 VAL B N 1
ATOM 4732 C CA . VAL B 1 240 ? 3.373 -5.211 -10.445 1 98.75 240 VAL B CA 1
ATOM 4733 C C . VAL B 1 240 ? 2.227 -5.715 -9.578 1 98.75 240 VAL B C 1
ATOM 4735 O O . VAL B 1 240 ? 1.057 -5.453 -9.867 1 98.75 240 VAL B O 1
ATOM 4738 N N . THR B 1 241 ? 2.609 -6.379 -8.516 1 98.25 241 THR B N 1
ATOM 4739 C CA . THR B 1 241 ? 1.574 -7.113 -7.793 1 98.25 241 THR B CA 1
ATOM 4740 C C . THR B 1 241 ? 1.148 -6.355 -6.535 1 98.25 241 THR B C 1
ATOM 4742 O O . THR B 1 241 ? 0.105 -6.652 -5.953 1 98.25 241 THR B O 1
ATOM 4745 N N . THR B 1 242 ? 1.958 -5.406 -6.109 1 98.62 242 THR B N 1
ATOM 4746 C CA . THR B 1 242 ? 1.56 -4.574 -4.977 1 98.62 242 THR B CA 1
ATOM 4747 C C . THR B 1 242 ? 2.365 -3.279 -4.949 1 98.62 242 THR B C 1
ATOM 4749 O O . THR B 1 242 ? 3.49 -3.23 -5.453 1 98.62 242 THR B O 1
ATOM 4752 N N . ILE B 1 243 ? 1.844 -2.285 -4.527 1 98.81 243 ILE B N 1
ATOM 4753 C CA . ILE B 1 243 ? 2.441 -1.065 -3.996 1 98.81 243 ILE B CA 1
ATOM 4754 C C . ILE B 1 243 ? 1.906 -0.801 -2.59 1 98.81 243 ILE B C 1
ATOM 4756 O O . ILE B 1 243 ? 0.695 -0.84 -2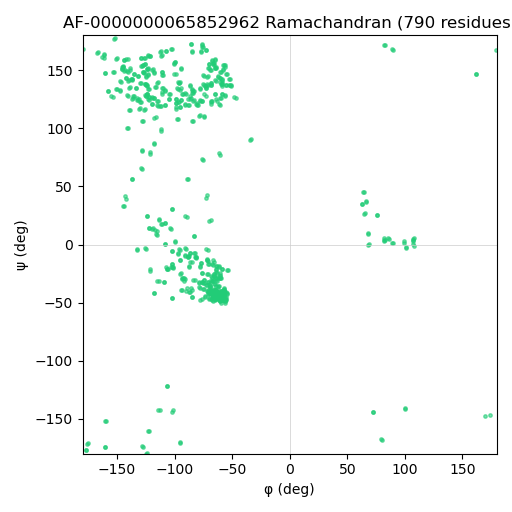.363 1 98.81 243 ILE B O 1
ATOM 4760 N N . ASP B 1 244 ? 2.818 -0.568 -1.649 1 98.62 244 ASP B N 1
ATOM 4761 C CA . ASP B 1 244 ? 2.387 -0.387 -0.266 1 98.62 244 ASP B CA 1
ATOM 4762 C C . ASP B 1 244 ? 3.164 0.741 0.408 1 98.62 244 ASP B C 1
ATOM 4764 O O . ASP B 1 244 ? 4.387 0.664 0.542 1 98.62 244 ASP B O 1
ATOM 4768 N N . VAL B 1 245 ? 2.49 1.726 0.751 1 98 245 VAL B N 1
ATOM 4769 C CA . VAL B 1 245 ? 3.062 2.844 1.491 1 98 245 VAL B CA 1
ATOM 4770 C C . VAL B 1 245 ? 2.674 2.744 2.965 1 98 245 VAL B C 1
ATOM 4772 O O . VAL B 1 245 ? 3.52 2.891 3.85 1 98 245 VAL B O 1
ATOM 4775 N N . GLY B 1 246 ? 1.433 2.482 3.24 1 96.06 246 GLY B N 1
ATOM 4776 C CA . GLY B 1 246 ? 0.972 2.211 4.59 1 96.06 246 GLY B CA 1
ATOM 4777 C C . GLY B 1 246 ? 0.861 3.459 5.445 1 96.06 246 GLY B C 1
ATOM 4778 O O . GLY B 1 246 ? 1.011 3.396 6.668 1 96.06 246 GLY B O 1
ATOM 4779 N N . ASN B 1 247 ? 0.668 4.594 4.785 1 95.5 247 ASN B N 1
ATOM 4780 C CA . ASN B 1 247 ? 0.517 5.852 5.512 1 95.5 247 ASN B CA 1
ATOM 4781 C C . ASN B 1 247 ? -0.939 6.113 5.883 1 95.5 247 ASN B C 1
ATOM 4783 O O . ASN B 1 247 ? -1.782 6.312 5.008 1 95.5 247 ASN B O 1
ATOM 4787 N N . ALA B 1 248 ? -1.219 6.223 7.156 1 91.88 248 ALA B N 1
ATOM 4788 C CA . ALA B 1 248 ? -2.604 6.359 7.602 1 91.88 248 ALA B CA 1
ATOM 4789 C C . ALA B 1 248 ? -3.039 7.82 7.605 1 91.88 248 ALA B C 1
ATOM 4791 O O . ALA B 1 248 ? -4.234 8.117 7.633 1 91.88 248 ALA B O 1
ATOM 4792 N N . ALA B 1 249 ? -2.109 8.734 7.594 1 94.19 249 ALA B N 1
ATOM 4793 C CA . ALA B 1 249 ? -2.422 10.156 7.688 1 94.19 249 ALA B CA 1
ATOM 4794 C C . ALA B 1 249 ? -2.453 10.805 6.301 1 94.19 249 ALA B C 1
ATOM 4796 O O . ALA B 1 249 ? -1.588 10.531 5.465 1 94.19 249 ALA B O 1
ATOM 4797 N N . THR B 1 250 ? -3.395 11.672 6.086 1 93.94 250 THR B N 1
ATOM 4798 C CA . THR B 1 250 ? -3.498 12.32 4.785 1 93.94 250 THR B CA 1
ATOM 4799 C C . THR B 1 250 ? -2.652 13.586 4.742 1 93.94 250 THR B C 1
ATOM 4801 O O . THR B 1 250 ? -2.43 14.156 3.672 1 93.94 250 THR B O 1
ATOM 4804 N N . ASN B 1 251 ? -2.156 14.016 5.891 1 95.88 251 ASN B N 1
ATOM 4805 C CA . ASN B 1 251 ? -1.402 15.266 5.926 1 95.88 251 ASN B CA 1
ATOM 4806 C C . ASN B 1 251 ? 0.076 15.023 6.215 1 95.88 251 ASN B C 1
ATOM 4808 O O . ASN B 1 251 ? 0.799 15.945 6.594 1 95.88 251 ASN B O 1
ATOM 4812 N N . VAL B 1 252 ? 0.525 13.812 6.043 1 97.06 252 VAL B N 1
ATOM 4813 C CA . VAL B 1 252 ? 1.925 13.445 6.23 1 97.06 252 VAL B CA 1
ATOM 4814 C C . VAL B 1 252 ? 2.477 12.844 4.941 1 97.06 252 VAL B C 1
ATOM 4816 O O . VAL B 1 252 ? 1.848 11.969 4.336 1 97.06 252 VAL B O 1
ATOM 4819 N N . ILE B 1 253 ? 3.57 13.375 4.477 1 97.62 253 ILE B N 1
ATOM 4820 C CA . ILE B 1 253 ? 4.355 12.703 3.445 1 97.62 253 ILE B CA 1
ATOM 4821 C C . ILE B 1 253 ? 5.148 11.555 4.066 1 97.62 253 ILE B C 1
ATOM 4823 O O . ILE B 1 253 ? 5.879 11.75 5.043 1 97.62 253 ILE B O 1
ATOM 4827 N N . PRO B 1 254 ? 4.973 10.375 3.58 1 97.25 254 PRO B N 1
ATOM 4828 C CA . PRO B 1 254 ? 5.648 9.219 4.176 1 97.25 254 PRO B CA 1
ATOM 4829 C C . PRO B 1 254 ? 7.145 9.195 3.877 1 97.25 254 PRO B C 1
ATOM 4831 O O . PRO B 1 254 ? 7.621 9.938 3.02 1 97.25 254 PRO B O 1
ATOM 4834 N N . ALA B 1 255 ? 7.875 8.32 4.609 1 96.94 255 ALA B N 1
ATOM 4835 C CA . ALA B 1 255 ? 9.328 8.234 4.461 1 96.94 255 ALA B CA 1
ATOM 4836 C C . ALA B 1 255 ? 9.711 7.121 3.488 1 96.94 255 ALA B C 1
ATOM 4838 O O . ALA B 1 255 ? 10.852 7.055 3.027 1 96.94 255 ALA B O 1
ATOM 4839 N N . LYS B 1 256 ? 8.727 6.297 3.201 1 97.56 256 LYS B N 1
ATOM 4840 C CA . LYS B 1 256 ? 9.078 5.098 2.441 1 97.56 256 LYS B CA 1
ATOM 4841 C C . LYS B 1 256 ? 7.883 4.598 1.629 1 97.56 256 LYS B C 1
ATOM 4843 O O . LYS B 1 256 ? 6.73 4.828 2 1 97.56 256 LYS B O 1
ATOM 4848 N N . ALA B 1 257 ? 8.117 3.982 0.465 1 98.56 257 ALA B N 1
ATOM 4849 C CA . ALA B 1 257 ? 7.152 3.248 -0.351 1 98.56 257 ALA B CA 1
ATOM 4850 C C . ALA B 1 257 ? 7.758 1.952 -0.884 1 98.56 257 ALA B C 1
ATOM 4852 O O . ALA B 1 257 ? 8.945 1.908 -1.224 1 98.56 257 ALA B O 1
ATOM 4853 N N . THR B 1 258 ? 6.992 0.91 -0.945 1 98.81 258 THR B N 1
ATOM 4854 C CA . THR B 1 258 ? 7.5 -0.36 -1.449 1 98.81 258 THR B CA 1
ATOM 4855 C C . THR B 1 258 ? 6.625 -0.881 -2.586 1 98.81 258 THR B C 1
ATOM 4857 O O . THR B 1 258 ? 5.457 -0.508 -2.697 1 98.81 258 THR B O 1
ATOM 4860 N N . ALA B 1 259 ? 7.207 -1.708 -3.445 1 98.81 259 ALA B N 1
ATOM 4861 C CA . ALA B 1 259 ? 6.496 -2.398 -4.52 1 98.81 259 ALA B CA 1
ATOM 4862 C C . ALA B 1 259 ? 7.094 -3.779 -4.77 1 98.81 259 ALA B C 1
ATOM 4864 O O . ALA B 1 259 ? 8.258 -4.027 -4.457 1 98.81 259 ALA B O 1
ATOM 4865 N N . ALA B 1 260 ? 6.266 -4.648 -5.227 1 98.69 260 ALA B N 1
ATOM 4866 C CA . ALA B 1 260 ? 6.707 -5.965 -5.68 1 98.69 260 ALA B CA 1
ATOM 4867 C C . ALA B 1 260 ? 6.195 -6.262 -7.086 1 98.69 260 ALA B C 1
ATOM 4869 O O . ALA B 1 260 ? 5.148 -5.758 -7.492 1 98.69 260 ALA B O 1
ATOM 4870 N N . PHE B 1 261 ? 6.969 -7.008 -7.824 1 98.62 261 PHE B N 1
ATOM 4871 C CA . PHE B 1 261 ? 6.57 -7.395 -9.172 1 98.62 261 PHE B CA 1
ATOM 4872 C C . PHE B 1 261 ? 7.039 -8.812 -9.484 1 98.62 261 PHE B C 1
ATOM 4874 O O . PHE B 1 261 ? 7.883 -9.359 -8.781 1 98.62 261 PHE B O 1
ATOM 4881 N N . ASN B 1 262 ? 6.391 -9.383 -10.438 1 98 262 ASN B N 1
ATOM 4882 C CA . ASN B 1 262 ? 6.793 -10.656 -11.023 1 98 262 ASN B CA 1
ATOM 4883 C C . ASN B 1 262 ? 6.844 -10.57 -12.547 1 98 262 ASN B C 1
ATOM 4885 O O . ASN B 1 262 ? 5.969 -9.977 -13.172 1 98 262 ASN B O 1
ATOM 4889 N N . ILE B 1 263 ? 7.867 -11.18 -13.133 1 98.06 263 ILE B N 1
ATOM 4890 C CA . ILE B 1 263 ? 7.953 -11.242 -14.586 1 98.06 263 ILE B CA 1
ATOM 4891 C C . ILE B 1 263 ? 8.078 -12.695 -15.039 1 98.06 263 ILE B C 1
ATOM 4893 O O . ILE B 1 263 ? 8.867 -13.461 -14.469 1 98.06 263 ILE B O 1
ATOM 4897 N N . ARG B 1 264 ? 7.227 -13.078 -15.938 1 98.06 264 ARG B N 1
ATOM 4898 C CA . ARG B 1 264 ? 7.398 -14.289 -16.734 1 98.06 264 ARG B CA 1
ATOM 4899 C C . ARG B 1 264 ? 8.141 -13.992 -18.031 1 98.06 264 ARG B C 1
ATOM 4901 O O . ARG B 1 264 ? 7.676 -13.203 -18.859 1 98.06 264 ARG B O 1
ATOM 4908 N N . PHE B 1 265 ? 9.305 -14.648 -18.234 1 97.94 265 PHE B N 1
ATOM 4909 C CA . PHE B 1 265 ? 10.133 -14.227 -19.344 1 97.94 265 PHE B CA 1
ATOM 4910 C C . PHE B 1 265 ? 10.422 -15.398 -20.281 1 97.94 265 PHE B C 1
ATOM 4912 O O . PHE B 1 265 ? 10.398 -16.562 -19.859 1 97.94 265 PHE B O 1
ATOM 4919 N N . ASN B 1 266 ? 10.633 -15.117 -21.562 1 97.5 266 ASN B N 1
ATOM 4920 C CA . ASN B 1 266 ? 10.867 -16.156 -22.562 1 97.5 266 ASN B CA 1
ATOM 4921 C C . ASN B 1 266 ? 12.359 -16.375 -22.797 1 97.5 266 ASN B C 1
ATOM 4923 O O . ASN B 1 266 ? 13.188 -15.906 -22.016 1 97.5 266 ASN B O 1
ATOM 4927 N N . ASP B 1 267 ? 12.711 -17.141 -23.812 1 96.75 267 ASP B N 1
ATOM 4928 C CA . ASP B 1 267 ? 14.055 -17.672 -23.984 1 96.75 267 ASP B CA 1
ATOM 4929 C C . ASP B 1 267 ? 14.977 -16.656 -24.641 1 96.75 267 ASP B C 1
ATOM 4931 O O . ASP B 1 267 ? 16.125 -16.953 -24.953 1 96.75 267 ASP B O 1
ATOM 4935 N N . THR B 1 268 ? 14.531 -15.422 -24.828 1 97.81 268 THR B N 1
ATOM 4936 C CA . THR B 1 268 ? 15.43 -14.359 -25.281 1 97.81 268 THR B CA 1
ATOM 4937 C C . THR B 1 268 ? 16.234 -13.789 -24.125 1 97.81 268 THR B C 1
ATOM 4939 O O . THR B 1 268 ? 17.203 -13.062 -24.328 1 97.81 268 THR B O 1
ATOM 4942 N N . TRP B 1 269 ? 15.812 -14.188 -22.922 1 98 269 TRP B N 1
ATOM 4943 C CA . TRP B 1 269 ? 16.422 -13.633 -21.719 1 98 269 TRP B CA 1
ATOM 4944 C C . TRP B 1 269 ? 17.094 -14.727 -20.906 1 98 269 TRP B C 1
ATOM 4946 O O . TRP B 1 269 ? 16.672 -15.883 -20.922 1 98 269 TRP B O 1
ATOM 4956 N N . THR B 1 270 ? 18.141 -14.375 -20.234 1 96.75 270 THR B N 1
ATOM 4957 C CA . THR B 1 270 ? 18.609 -15.062 -19.031 1 96.75 270 THR B CA 1
ATOM 4958 C C . THR B 1 270 ? 18.25 -14.266 -17.781 1 96.75 270 THR B C 1
ATOM 4960 O O . THR B 1 270 ? 17.891 -13.094 -17.859 1 96.75 270 THR B O 1
ATOM 4963 N N . VAL B 1 271 ? 18.406 -14.875 -16.688 1 96.94 271 VAL B N 1
ATOM 4964 C CA . VAL B 1 271 ? 18.141 -14.172 -15.43 1 96.94 271 VAL B CA 1
ATOM 4965 C C . VAL B 1 271 ? 19.047 -12.945 -15.328 1 96.94 271 VAL B C 1
ATOM 4967 O O . VAL B 1 271 ? 18.594 -11.859 -14.961 1 96.94 271 VAL B O 1
ATOM 4970 N N . GLU B 1 272 ? 20.281 -13.094 -15.719 1 97.44 272 GLU B N 1
ATOM 4971 C CA . GLU B 1 272 ? 21.266 -12.023 -15.609 1 97.44 272 GLU B CA 1
ATOM 4972 C C . GLU B 1 272 ? 20.922 -10.859 -16.531 1 97.44 272 GLU B C 1
ATOM 4974 O O . GLU B 1 272 ? 20.922 -9.703 -16.125 1 97.44 272 GLU B O 1
ATOM 4979 N N . THR B 1 273 ? 20.625 -11.156 -17.781 1 98.56 273 THR B N 1
ATOM 4980 C CA . THR B 1 273 ? 20.344 -10.102 -18.75 1 98.56 273 THR B CA 1
ATOM 4981 C C . THR B 1 273 ? 19.016 -9.422 -18.438 1 98.56 273 THR B C 1
ATOM 4983 O O . THR B 1 273 ? 18.859 -8.219 -18.656 1 98.56 273 THR B O 1
ATOM 4986 N N . LEU B 1 274 ? 18.094 -10.164 -17.953 1 98.5 274 LEU B N 1
ATOM 4987 C CA . LEU B 1 274 ? 16.797 -9.602 -17.578 1 98.5 274 LEU B CA 1
ATOM 4988 C C . LEU B 1 274 ? 16.922 -8.656 -16.391 1 98.5 274 LEU B C 1
ATOM 4990 O O . LEU B 1 274 ? 16.359 -7.559 -16.406 1 98.5 274 LEU B O 1
ATOM 4994 N N . ARG B 1 275 ? 17.672 -9.086 -15.375 1 98.31 275 ARG B N 1
ATOM 4995 C CA . ARG B 1 275 ? 17.906 -8.227 -14.219 1 98.31 275 ARG B CA 1
ATOM 4996 C C . ARG B 1 275 ? 18.594 -6.934 -14.633 1 98.31 275 ARG B C 1
ATOM 4998 O O . ARG B 1 275 ? 18.25 -5.855 -14.148 1 98.31 275 ARG B O 1
ATOM 5005 N N . ALA B 1 276 ? 19.5 -7.035 -15.516 1 98.75 276 ALA B N 1
ATOM 5006 C CA . ALA B 1 276 ? 20.203 -5.852 -16.016 1 98.75 276 ALA B CA 1
ATOM 5007 C C . ALA B 1 276 ? 19.234 -4.891 -16.703 1 98.75 276 ALA B C 1
ATOM 5009 O O . ALA B 1 276 ? 19.312 -3.676 -16.516 1 98.75 276 ALA B O 1
ATOM 5010 N N . GLU B 1 277 ? 18.344 -5.43 -17.531 1 98.75 277 GLU B N 1
ATOM 5011 C CA . GLU B 1 277 ? 17.359 -4.609 -18.219 1 98.75 277 GLU B CA 1
ATOM 5012 C C . GLU B 1 277 ? 16.422 -3.922 -17.219 1 98.75 277 GLU B C 1
ATOM 5014 O O . GLU B 1 277 ? 16.125 -2.734 -17.359 1 98.75 277 GLU B O 1
ATOM 5019 N N . ILE B 1 278 ? 15.953 -4.617 -16.219 1 98.81 278 ILE B N 1
ATOM 5020 C CA . ILE B 1 278 ? 15.062 -4.078 -15.203 1 98.81 278 ILE B CA 1
ATOM 5021 C C . ILE B 1 278 ? 15.766 -2.951 -14.445 1 98.81 278 ILE B C 1
ATOM 5023 O O . ILE B 1 278 ? 15.188 -1.88 -14.242 1 98.81 278 ILE B O 1
ATOM 5027 N N . LEU B 1 279 ? 17.031 -3.189 -14.094 1 98.81 279 LEU B N 1
ATOM 5028 C CA . LEU B 1 279 ? 17.797 -2.178 -13.375 1 98.81 279 LEU B CA 1
ATOM 5029 C C . LEU B 1 279 ? 17.984 -0.932 -14.234 1 98.81 279 LEU B C 1
ATOM 5031 O O . LEU B 1 279 ? 17.906 0.192 -13.734 1 98.81 279 LEU B O 1
ATOM 5035 N N . ALA B 1 280 ? 18.219 -1.104 -15.477 1 98.81 280 ALA B N 1
ATOM 5036 C CA . ALA B 1 280 ? 18.375 0.027 -16.391 1 98.81 280 ALA B CA 1
ATOM 5037 C C . ALA B 1 280 ? 17.109 0.86 -16.453 1 98.81 280 ALA B C 1
ATOM 5039 O O . ALA B 1 280 ? 17.156 2.092 -16.438 1 98.81 280 ALA B O 1
ATOM 5040 N N . ARG B 1 281 ? 15.969 0.197 -16.562 1 98.75 281 ARG B N 1
ATOM 5041 C CA . ARG B 1 281 ? 14.688 0.885 -16.594 1 98.75 281 ARG B CA 1
ATOM 5042 C C . ARG B 1 281 ? 14.453 1.651 -15.289 1 98.75 281 ARG B C 1
ATOM 5044 O O . ARG B 1 281 ? 14.008 2.803 -15.312 1 98.75 281 ARG B O 1
ATOM 5051 N N . LEU B 1 282 ? 14.781 1.021 -14.188 1 98.81 282 LEU B N 1
ATOM 5052 C CA . LEU B 1 282 ? 14.57 1.633 -12.875 1 98.81 282 LEU B CA 1
ATOM 5053 C C . LEU B 1 282 ? 15.477 2.842 -12.688 1 98.81 282 LEU B C 1
ATOM 5055 O O . LEU B 1 282 ? 15.039 3.883 -12.195 1 98.81 282 LEU B O 1
ATOM 5059 N N . ASP B 1 283 ? 16.703 2.732 -13.117 1 98.69 283 ASP B N 1
ATOM 5060 C CA . ASP B 1 283 ? 17.641 3.836 -12.992 1 98.69 283 ASP B CA 1
ATOM 5061 C C . ASP B 1 283 ? 17.203 5.035 -13.836 1 98.69 283 ASP B C 1
ATOM 5063 O O . ASP B 1 283 ? 17.297 6.18 -13.383 1 98.69 283 ASP B O 1
ATOM 5067 N N . ALA B 1 284 ? 16.797 4.781 -14.992 1 98.62 284 ALA B N 1
ATOM 5068 C CA . ALA B 1 284 ? 16.297 5.855 -15.844 1 98.62 284 ALA B CA 1
ATOM 5069 C C . ALA B 1 284 ? 15.086 6.539 -15.203 1 98.62 284 ALA B C 1
ATOM 5071 O O . ALA B 1 284 ? 14.992 7.766 -15.203 1 98.62 284 ALA B O 1
ATOM 5072 N N . ALA B 1 285 ? 14.188 5.746 -14.68 1 98.5 285 ALA B N 1
ATOM 5073 C CA . ALA B 1 285 ? 12.992 6.277 -14.031 1 98.5 285 ALA B CA 1
ATOM 5074 C C . ALA B 1 285 ? 13.359 7.055 -12.766 1 98.5 285 ALA B C 1
ATOM 5076 O O . ALA B 1 285 ? 12.719 8.062 -12.445 1 98.5 285 ALA B O 1
ATOM 5077 N N . ALA B 1 286 ? 14.336 6.562 -12.047 1 98.31 286 ALA B N 1
ATOM 5078 C CA . ALA B 1 286 ? 14.789 7.211 -10.82 1 98.31 286 ALA B CA 1
ATOM 5079 C C . ALA B 1 286 ? 15.289 8.625 -11.102 1 98.31 286 ALA B C 1
ATOM 5081 O O . ALA B 1 286 ? 15.211 9.5 -10.234 1 98.31 286 ALA B O 1
ATOM 5082 N N . ALA B 1 287 ? 15.742 8.875 -12.297 1 97.94 287 ALA B N 1
ATOM 5083 C CA . ALA B 1 287 ? 16.312 10.172 -12.672 1 97.94 287 ALA B CA 1
ATOM 5084 C C . ALA B 1 287 ? 15.258 11.047 -13.359 1 97.94 287 ALA B C 1
ATOM 5086 O O . ALA B 1 287 ? 15.523 12.211 -13.656 1 97.94 287 ALA B O 1
ATOM 5087 N N . ASP B 1 288 ? 14.148 10.484 -13.625 1 96.62 288 ASP B N 1
ATOM 5088 C CA . ASP B 1 288 ? 13.094 11.211 -14.312 1 96.62 288 ASP B CA 1
ATOM 5089 C C . ASP B 1 288 ? 12.672 12.453 -13.523 1 96.62 288 ASP B C 1
ATOM 5091 O O . ASP B 1 288 ? 12.531 12.391 -12.297 1 96.62 288 ASP B O 1
ATOM 5095 N N . GLN B 1 289 ? 12.383 13.555 -14.195 1 96.06 289 GLN B N 1
ATOM 5096 C CA . GLN B 1 289 ? 12.141 14.836 -13.539 1 96.06 289 GLN B CA 1
ATOM 5097 C C . GLN B 1 289 ? 10.664 15.227 -13.602 1 96.06 289 GLN B C 1
ATOM 5099 O O . GLN B 1 289 ? 10.258 16.234 -13.023 1 96.06 289 GLN B O 1
ATOM 5104 N N . THR B 1 290 ? 9.859 14.445 -14.164 1 95.81 290 THR B N 1
ATOM 5105 C CA . THR B 1 290 ? 8.477 14.82 -14.406 1 95.81 290 THR B CA 1
ATOM 5106 C C . THR B 1 290 ? 7.734 15.047 -13.094 1 95.81 290 THR B C 1
ATOM 5108 O O . THR B 1 290 ? 7.066 16.062 -12.914 1 95.81 290 THR B O 1
ATOM 5111 N N . LEU B 1 291 ? 7.871 14.164 -12.133 1 97.25 291 LEU B N 1
ATOM 5112 C CA . LEU B 1 291 ? 7.137 14.266 -10.875 1 97.25 291 LEU B CA 1
ATOM 5113 C C . LEU B 1 291 ? 8.039 14.805 -9.766 1 97.25 291 LEU B C 1
ATOM 5115 O O . LEU B 1 291 ? 7.574 15.039 -8.648 1 97.25 291 LEU B O 1
ATOM 5119 N N . ARG B 1 292 ? 9.281 14.977 -10.047 1 96 292 ARG B N 1
ATOM 5120 C CA . ARG B 1 292 ? 10.258 15.438 -9.062 1 96 292 ARG B CA 1
ATOM 5121 C C . ARG B 1 292 ? 11.188 16.484 -9.656 1 96 292 ARG B C 1
ATOM 5123 O O . ARG B 1 292 ? 12.406 16.328 -9.625 1 96 292 ARG B O 1
ATOM 5130 N N . PRO B 1 293 ? 10.625 17.578 -10.195 1 94.88 293 PRO B N 1
ATOM 5131 C CA . PRO B 1 293 ? 11.477 18.578 -10.836 1 94.88 293 PRO B CA 1
ATOM 5132 C C . PRO B 1 293 ? 12.531 19.156 -9.891 1 94.88 293 PRO B C 1
ATOM 5134 O O . PRO B 1 293 ? 12.195 19.578 -8.781 1 94.88 293 PRO B O 1
ATOM 5137 N N . GLY B 1 294 ? 13.758 19.141 -10.359 1 95 294 GLY B N 1
ATOM 5138 C CA . GLY B 1 294 ? 14.852 19.781 -9.641 1 95 294 GLY B CA 1
ATOM 5139 C C . GLY B 1 294 ? 15.422 18.922 -8.531 1 95 294 GLY B C 1
ATOM 5140 O O . GLY B 1 294 ? 16.281 19.375 -7.77 1 95 294 GLY B O 1
ATOM 5141 N N . ARG B 1 295 ? 15 17.75 -8.398 1 95.94 295 ARG B N 1
ATOM 5142 C CA . ARG B 1 295 ? 15.469 16.891 -7.32 1 95.94 295 ARG B CA 1
ATOM 5143 C C . ARG B 1 295 ? 16.531 15.922 -7.824 1 95.94 295 ARG B C 1
ATOM 5145 O O . ARG B 1 295 ? 16.594 15.617 -9.016 1 95.94 295 ARG B O 1
ATOM 5152 N N . GLU B 1 296 ? 17.344 15.438 -6.918 1 96.56 296 GLU B N 1
ATOM 5153 C CA . GLU B 1 296 ? 18.281 14.352 -7.219 1 96.56 296 GLU B CA 1
ATOM 5154 C C . GLU B 1 296 ? 17.531 13.055 -7.535 1 96.56 296 GLU B C 1
ATOM 5156 O O . GLU B 1 296 ? 16.391 12.875 -7.121 1 96.56 296 GLU B O 1
ATOM 5161 N N . PRO B 1 297 ? 18.188 12.156 -8.273 1 97.31 297 PRO B N 1
ATOM 5162 C CA . PRO B 1 297 ? 17.562 10.867 -8.547 1 97.31 297 PRO B CA 1
ATOM 5163 C C . PRO B 1 297 ? 17.094 10.148 -7.277 1 97.31 297 PRO B C 1
ATOM 5165 O O . PRO B 1 297 ? 17.781 10.211 -6.25 1 97.31 297 PRO B O 1
ATOM 5168 N N . THR B 1 298 ? 16.016 9.539 -7.422 1 96.31 298 THR B N 1
ATOM 5169 C CA . THR B 1 298 ? 15.438 8.797 -6.309 1 96.31 298 THR B CA 1
ATOM 5170 C C . THR B 1 298 ? 16.406 7.723 -5.809 1 96.31 298 THR B C 1
ATOM 5172 O O . THR B 1 298 ? 17.031 7.023 -6.605 1 96.31 298 THR B O 1
ATOM 5175 N N . LYS B 1 299 ? 16.516 7.613 -4.512 1 96.94 299 LYS B N 1
ATOM 5176 C CA . LYS B 1 299 ? 17.219 6.496 -3.902 1 96.94 299 LYS B CA 1
ATOM 5177 C C . LYS B 1 299 ? 16.297 5.301 -3.695 1 96.94 299 LYS B C 1
ATOM 5179 O O . LYS B 1 299 ? 15.242 5.426 -3.072 1 96.94 299 LYS B O 1
ATOM 5184 N N . TYR B 1 300 ? 16.703 4.125 -4.23 1 98.5 300 TYR B N 1
ATOM 5185 C CA . TYR B 1 300 ? 15.898 2.92 -4.039 1 98.5 300 TYR B CA 1
ATOM 5186 C C . TYR B 1 300 ? 16.781 1.688 -3.91 1 98.5 300 TYR B C 1
ATOM 5188 O O . TYR B 1 300 ? 17.953 1.704 -4.336 1 98.5 300 TYR B O 1
ATOM 5196 N N . ASP B 1 301 ? 16.25 0.693 -3.195 1 98.69 301 ASP B N 1
ATOM 5197 C CA . ASP B 1 301 ? 16.844 -0.641 -3.133 1 98.69 301 ASP B CA 1
ATOM 5198 C C . ASP B 1 301 ? 15.961 -1.661 -3.855 1 98.69 301 ASP B C 1
ATOM 5200 O O . ASP B 1 301 ? 14.742 -1.497 -3.932 1 98.69 301 ASP B O 1
ATOM 5204 N N . ILE B 1 302 ? 16.641 -2.645 -4.418 1 98.5 302 ILE B N 1
ATOM 5205 C CA . ILE B 1 302 ? 15.898 -3.758 -5.004 1 98.5 302 ILE B CA 1
ATOM 5206 C C . ILE B 1 302 ? 16.516 -5.078 -4.562 1 98.5 302 ILE B C 1
ATOM 5208 O O . ILE B 1 302 ? 17.75 -5.203 -4.504 1 98.5 302 ILE B O 1
ATOM 5212 N N . THR B 1 303 ? 15.727 -6.008 -4.172 1 98.06 303 THR B N 1
ATOM 5213 C CA . THR B 1 303 ? 16.109 -7.387 -3.906 1 98.06 303 THR B CA 1
ATOM 5214 C C . THR B 1 303 ? 15.32 -8.352 -4.789 1 98.06 303 THR B C 1
ATOM 5216 O O . THR B 1 303 ? 14.32 -7.961 -5.406 1 98.06 303 THR B O 1
ATOM 5219 N N . TRP B 1 304 ? 15.836 -9.539 -4.883 1 97.06 304 TRP B N 1
ATOM 5220 C CA . TRP B 1 304 ? 15.266 -10.516 -5.805 1 97.06 304 TRP B CA 1
ATOM 5221 C C . TRP B 1 304 ? 14.867 -11.789 -5.066 1 97.06 304 TRP B C 1
ATOM 5223 O O . TRP B 1 304 ? 15.414 -12.102 -4.012 1 97.06 304 TRP B O 1
ATOM 5233 N N . SER B 1 305 ? 13.875 -12.398 -5.625 1 92.62 305 SER B N 1
ATOM 5234 C CA . SER B 1 305 ? 13.547 -13.719 -5.109 1 92.62 305 SER B CA 1
ATOM 5235 C C . SER B 1 305 ? 14.734 -14.664 -5.215 1 92.62 305 SER B C 1
ATOM 5237 O O . SER B 1 305 ? 15.562 -14.539 -6.121 1 92.62 305 SER B O 1
ATOM 5239 N N . ASP B 1 306 ? 14.883 -15.641 -4.352 1 84.19 306 ASP B N 1
ATOM 5240 C CA . ASP B 1 306 ? 16.031 -16.516 -4.191 1 84.19 306 ASP B CA 1
ATOM 5241 C C . ASP B 1 306 ? 16.109 -17.547 -5.32 1 84.19 306 ASP B C 1
ATOM 5243 O O . ASP B 1 306 ? 17.203 -18 -5.68 1 84.19 306 ASP B O 1
ATOM 5247 N N . ARG B 1 307 ? 15.07 -18 -5.914 1 85.88 307 ARG B N 1
ATOM 5248 C CA . ARG B 1 307 ? 15.086 -19.109 -6.859 1 85.88 307 ARG B CA 1
ATOM 5249 C C . ARG B 1 307 ? 14.383 -18.734 -8.156 1 85.88 307 ARG B C 1
ATOM 5251 O O . ARG B 1 307 ? 13.266 -19.188 -8.414 1 85.88 307 ARG B O 1
ATOM 5258 N N . PRO B 1 308 ? 15.133 -18.047 -8.984 1 91.5 308 PRO B N 1
ATOM 5259 C CA . PRO B 1 308 ? 14.516 -17.766 -10.289 1 91.5 308 PRO B CA 1
ATOM 5260 C C . PRO B 1 308 ? 14.273 -19.031 -11.102 1 91.5 308 PRO B C 1
ATOM 5262 O O . PRO B 1 308 ? 15.016 -20.016 -10.977 1 91.5 308 PRO B O 1
ATOM 5265 N N . SER B 1 309 ? 13.172 -19.047 -11.766 1 93 309 SER B N 1
ATOM 5266 C CA . SER B 1 309 ? 12.852 -20.156 -12.656 1 93 309 SER B CA 1
ATOM 5267 C C . SER B 1 309 ? 13.445 -19.938 -14.047 1 93 309 SER B C 1
ATOM 5269 O O . SER B 1 309 ? 13.328 -18.844 -14.602 1 93 309 SER B O 1
ATOM 5271 N N . GLN B 1 310 ? 14.016 -21.016 -14.57 1 92.06 310 GLN B N 1
ATOM 5272 C CA . GLN B 1 310 ? 14.586 -20.922 -15.906 1 92.06 310 GLN B CA 1
ATOM 5273 C C . GLN B 1 310 ? 13.578 -21.375 -16.969 1 92.06 310 GLN B C 1
ATOM 5275 O O . GLN B 1 310 ? 12.734 -22.219 -16.703 1 92.06 310 GLN B O 1
ATOM 5280 N N . VAL B 1 311 ? 13.758 -20.797 -18.141 1 95.62 311 VAL B N 1
ATOM 5281 C CA . VAL B 1 311 ? 12.992 -21.234 -19.312 1 95.62 311 VAL B CA 1
ATOM 5282 C C . VAL B 1 311 ? 13.43 -22.641 -19.703 1 95.62 311 VAL B C 1
ATOM 5284 O O . VAL B 1 311 ? 14.625 -22.969 -19.672 1 95.62 311 VAL B O 1
ATOM 5287 N N . PHE B 1 312 ? 12.469 -23.516 -20.078 1 94.88 312 PHE B N 1
ATOM 5288 C CA . PHE B 1 312 ? 12.859 -24.844 -20.562 1 94.88 312 PHE B CA 1
ATOM 5289 C C . PHE B 1 312 ? 11.844 -25.375 -21.562 1 94.88 312 PHE B C 1
ATOM 5291 O O . PHE B 1 312 ? 10.734 -24.844 -21.672 1 94.88 312 PHE B O 1
ATOM 5298 N N . LEU B 1 313 ? 12.227 -26.312 -22.344 1 93.88 313 LEU B N 1
ATOM 5299 C CA . LEU B 1 313 ? 11.438 -27.031 -23.328 1 93.88 313 LEU B CA 1
ATOM 5300 C C . LEU B 1 313 ? 11.734 -28.516 -23.281 1 93.88 313 LEU B C 1
ATOM 5302 O O . LEU B 1 313 ? 12.898 -28.922 -23.203 1 93.88 313 LEU B O 1
ATOM 5306 N N . THR B 1 314 ? 10.719 -29.328 -23.125 1 91.5 314 THR B N 1
ATOM 5307 C CA . THR B 1 314 ? 10.859 -30.781 -23.125 1 91.5 314 THR B CA 1
ATOM 5308 C C . THR B 1 314 ? 10.703 -31.344 -24.547 1 91.5 314 THR B C 1
ATOM 5310 O O . THR B 1 314 ? 9.742 -31.016 -25.234 1 91.5 314 THR B O 1
ATOM 5313 N N . ARG B 1 315 ? 11.688 -32.188 -24.922 1 88 315 ARG B N 1
ATOM 5314 C CA . ARG B 1 315 ? 11.641 -32.906 -26.188 1 88 315 ARG B CA 1
ATOM 5315 C C . ARG B 1 315 ? 11.695 -34.406 -25.953 1 88 315 ARG B C 1
ATOM 5317 O O . ARG B 1 315 ? 12.781 -35 -25.922 1 88 315 ARG B O 1
ATOM 5324 N N . ASN B 1 316 ? 10.648 -35.031 -25.609 1 90 316 ASN B N 1
ATOM 5325 C CA . ASN B 1 316 ? 10.516 -36.469 -25.453 1 90 316 ASN B CA 1
ATOM 5326 C C . ASN B 1 316 ? 9.312 -37 -26.234 1 90 316 ASN B C 1
ATOM 5328 O O . ASN B 1 316 ? 8.188 -37 -25.719 1 90 316 ASN B O 1
ATOM 5332 N N . ASN B 1 317 ? 9.578 -37.625 -27.266 1 89.81 317 ASN B N 1
ATOM 5333 C CA . ASN B 1 317 ? 8.516 -38.031 -28.188 1 89.81 317 ASN B CA 1
ATOM 5334 C C . ASN B 1 317 ? 7.637 -39.125 -27.594 1 89.81 317 ASN B C 1
ATOM 5336 O O . ASN B 1 317 ? 6.422 -39.125 -27.797 1 89.81 317 ASN B O 1
ATOM 5340 N N . ALA B 1 318 ? 8.203 -40.031 -26.891 1 89.75 318 ALA B N 1
ATOM 5341 C CA . ALA B 1 318 ? 7.441 -41.125 -26.328 1 89.75 318 ALA B CA 1
ATOM 5342 C C . ALA B 1 318 ? 6.453 -40.656 -25.266 1 89.75 318 ALA B C 1
ATOM 5344 O O . ALA B 1 318 ? 5.285 -41.031 -25.281 1 89.75 318 ALA B O 1
ATOM 5345 N N . LEU B 1 319 ? 6.926 -39.812 -24.391 1 93.62 319 LEU B N 1
ATOM 5346 C CA . LEU B 1 319 ? 6.086 -39.25 -23.328 1 93.62 319 LEU B CA 1
ATOM 5347 C C . LEU B 1 319 ? 4.969 -38.406 -23.938 1 93.62 319 LEU B C 1
ATOM 5349 O O . LEU B 1 319 ? 3.799 -38.562 -23.578 1 93.62 319 LEU B O 1
ATOM 5353 N N . ILE B 1 320 ? 5.301 -37.562 -24.891 1 95.12 320 ILE B N 1
ATOM 5354 C CA . ILE B 1 320 ? 4.352 -36.656 -25.531 1 95.12 320 ILE B CA 1
ATOM 5355 C C . ILE B 1 320 ? 3.322 -37.469 -26.312 1 95.12 320 ILE B C 1
ATOM 5357 O O . ILE B 1 320 ? 2.121 -37.188 -26.234 1 95.12 320 ILE B O 1
ATOM 5361 N N . ALA B 1 321 ? 3.77 -38.469 -26.969 1 94.56 321 ALA B N 1
ATOM 5362 C CA . ALA B 1 321 ? 2.869 -39.281 -27.781 1 94.56 321 ALA B CA 1
ATOM 5363 C C . ALA B 1 321 ? 1.892 -40.062 -26.906 1 94.56 321 ALA B C 1
ATOM 5365 O O . ALA B 1 321 ? 0.712 -40.188 -27.234 1 94.56 321 ALA B O 1
ATOM 5366 N N . SER B 1 322 ? 2.387 -40.625 -25.797 1 94.75 322 SER B N 1
ATOM 5367 C CA . SER B 1 322 ? 1.526 -41.375 -24.906 1 94.75 322 SER B CA 1
ATOM 5368 C C . SER B 1 322 ? 0.418 -40.5 -24.328 1 94.75 322 SER B C 1
ATOM 5370 O O . SER B 1 322 ? -0.742 -40.906 -24.266 1 94.75 322 SER B O 1
ATOM 5372 N N . LEU B 1 323 ? 0.796 -39.312 -23.969 1 97.25 323 LEU B N 1
ATOM 5373 C CA . LEU B 1 323 ? -0.183 -38.406 -23.391 1 97.25 323 LEU B CA 1
ATOM 5374 C C . LEU B 1 323 ? -1.129 -37.875 -24.453 1 97.25 323 LEU B C 1
ATOM 5376 O O . LEU B 1 323 ? -2.344 -37.812 -24.25 1 97.25 323 LEU B O 1
ATOM 5380 N N . SER B 1 324 ? -0.597 -37.469 -25.594 1 97.56 324 SER B N 1
ATOM 5381 C CA . SER B 1 324 ? -1.408 -36.938 -26.688 1 97.56 324 SER B CA 1
ATOM 5382 C C . SER B 1 324 ? -2.432 -37.969 -27.156 1 97.56 324 SER B C 1
ATOM 5384 O O . SER B 1 324 ? -3.592 -37.625 -27.406 1 97.56 324 SER B O 1
ATOM 5386 N N . SER B 1 325 ? -2.025 -39.156 -27.266 1 97.06 325 SER B N 1
ATOM 5387 C CA . SER B 1 325 ? -2.926 -40.188 -27.719 1 97.06 325 SER B CA 1
ATOM 5388 C C . SER B 1 325 ? -4.016 -40.469 -26.688 1 97.06 325 SER B C 1
ATOM 5390 O O . SER B 1 325 ? -5.16 -40.75 -27.047 1 97.06 325 SER B O 1
ATOM 5392 N N . ALA B 1 326 ? -3.639 -40.469 -25.422 1 98 326 ALA B N 1
ATOM 5393 C CA . ALA B 1 326 ? -4.633 -40.625 -24.359 1 98 326 ALA B CA 1
ATOM 5394 C C . ALA B 1 326 ? -5.691 -39.531 -24.406 1 98 326 ALA B C 1
ATOM 5396 O O . ALA B 1 326 ? -6.887 -39.812 -24.312 1 98 326 ALA B O 1
ATOM 5397 N N . VAL B 1 327 ? -5.254 -38.281 -24.594 1 98.56 327 VAL B N 1
ATOM 5398 C CA . VAL B 1 327 ? -6.16 -37.125 -24.672 1 98.56 327 VAL B CA 1
ATOM 5399 C C . VAL B 1 327 ? -7.09 -37.281 -25.875 1 98.56 327 VAL B C 1
ATOM 5401 O O . VAL B 1 327 ? -8.305 -37.125 -25.75 1 98.56 327 VAL B O 1
ATOM 5404 N N . GLU B 1 328 ? -6.516 -37.656 -26.953 1 98 328 GLU B N 1
ATOM 5405 C CA . GLU B 1 328 ? -7.293 -37.812 -28.188 1 98 328 GLU B CA 1
ATOM 5406 C C . GLU B 1 328 ? -8.312 -38.938 -28.047 1 98 328 GLU B C 1
ATOM 5408 O O . GLU B 1 328 ? -9.445 -38.812 -28.516 1 98 328 GLU B O 1
ATOM 5413 N N . ASN B 1 329 ? -7.926 -39.969 -27.453 1 97.69 329 ASN B N 1
ATOM 5414 C CA . ASN B 1 329 ? -8.805 -41.125 -27.281 1 97.69 329 ASN B CA 1
ATOM 5415 C C . ASN B 1 329 ? -10.031 -40.75 -26.453 1 97.69 329 ASN B C 1
ATOM 5417 O O . ASN B 1 329 ? -11.133 -41.219 -26.734 1 97.69 329 ASN B O 1
ATOM 5421 N N . VAL B 1 330 ? -9.812 -40 -25.453 1 98.31 330 VAL B N 1
ATOM 5422 C CA . VAL B 1 330 ? -10.883 -39.719 -24.484 1 98.31 330 VAL B CA 1
ATOM 5423 C C . VAL B 1 330 ? -11.727 -38.562 -24.969 1 98.31 330 VAL B C 1
ATOM 5425 O O . VAL B 1 330 ? -12.953 -38.562 -24.828 1 98.31 330 VAL B O 1
ATOM 5428 N N . THR B 1 331 ? -11.109 -37.531 -25.562 1 97.94 331 THR B N 1
ATOM 5429 C CA . THR B 1 331 ? -11.828 -36.281 -25.828 1 97.94 331 THR B CA 1
ATOM 5430 C C . THR B 1 331 ? -12.141 -36.156 -27.328 1 97.94 331 THR B C 1
ATOM 5432 O O . THR B 1 331 ? -12.969 -35.344 -27.719 1 97.94 331 THR B O 1
ATOM 5435 N N . GLY B 1 332 ? -11.445 -36.844 -28.141 1 97.06 332 GLY B N 1
ATOM 5436 C CA . GLY B 1 332 ? -11.586 -36.719 -29.578 1 97.06 332 GLY B CA 1
ATOM 5437 C C . GLY B 1 332 ? -10.805 -35.562 -30.156 1 97.06 332 GLY B C 1
ATOM 5438 O O . GLY B 1 332 ? -10.891 -35.281 -31.359 1 97.06 332 GLY B O 1
ATOM 5439 N N . HIS B 1 333 ? -10.07 -34.875 -29.375 1 95.38 333 HIS B N 1
ATOM 5440 C CA . HIS B 1 333 ? -9.312 -33.719 -29.797 1 95.38 333 HIS B CA 1
ATOM 5441 C C . HIS B 1 333 ? -7.809 -33.938 -29.641 1 95.38 333 HIS B C 1
ATOM 5443 O O . HIS B 1 333 ? -7.371 -34.531 -28.656 1 95.38 333 HIS B O 1
ATOM 5449 N N . THR B 1 334 ? -7.027 -33.562 -30.641 1 96.94 334 THR B N 1
ATOM 5450 C CA . THR B 1 334 ? -5.574 -33.562 -30.516 1 96.94 334 THR B CA 1
ATOM 5451 C C . THR B 1 334 ? -5.098 -32.312 -29.766 1 96.94 334 THR B C 1
ATOM 5453 O O . THR B 1 334 ? -5.316 -31.188 -30.219 1 96.94 334 THR B O 1
ATOM 5456 N N . PRO B 1 335 ? -4.445 -32.469 -28.656 1 98.12 335 PRO B N 1
ATOM 5457 C CA . PRO B 1 335 ? -3.996 -31.281 -27.906 1 98.12 335 PRO B CA 1
ATOM 5458 C C . PRO B 1 335 ? -2.855 -30.547 -28.594 1 98.12 335 PRO B C 1
ATOM 5460 O O . PRO B 1 335 ? -1.995 -31.172 -29.219 1 98.12 335 PRO B O 1
ATOM 5463 N N . LYS B 1 336 ? -2.852 -29.25 -28.484 1 97.19 336 LYS B N 1
ATOM 5464 C CA . LYS B 1 336 ? -1.71 -28.453 -28.906 1 97.19 336 LYS B CA 1
ATOM 5465 C C . LYS B 1 336 ? -0.556 -28.562 -27.922 1 97.19 336 LYS B C 1
ATOM 5467 O O . LYS B 1 336 ? -0.775 -28.594 -26.703 1 97.19 336 LYS B O 1
ATOM 5472 N N . LEU B 1 337 ? 0.661 -28.703 -28.453 1 96.69 337 LEU B N 1
ATOM 5473 C CA . LEU B 1 337 ? 1.859 -28.609 -27.625 1 96.69 337 LEU B CA 1
ATOM 5474 C C . LEU B 1 337 ? 2.264 -27.156 -27.422 1 96.69 337 LEU B C 1
ATOM 5476 O O . LEU B 1 337 ? 2.449 -26.406 -28.391 1 96.69 337 LEU B O 1
ATOM 5480 N N . SER B 1 338 ? 2.377 -26.766 -26.141 1 95.5 338 SER B N 1
ATOM 5481 C CA . SER B 1 338 ? 2.488 -25.328 -25.891 1 95.5 338 SER B CA 1
ATOM 5482 C C . SER B 1 338 ? 3.473 -25.047 -24.75 1 95.5 338 SER B C 1
ATOM 5484 O O . SER B 1 338 ? 3.818 -25.938 -23.984 1 95.5 338 SER B O 1
ATOM 5486 N N . THR B 1 339 ? 3.969 -23.781 -24.734 1 95.12 339 THR B N 1
ATOM 5487 C CA . THR B 1 339 ? 4.785 -23.25 -23.656 1 95.12 339 THR B CA 1
ATOM 5488 C C . THR B 1 339 ? 4.137 -22 -23.047 1 95.12 339 THR B C 1
ATOM 5490 O O . THR B 1 339 ? 4.773 -21.266 -22.297 1 95.12 339 THR B O 1
ATOM 5493 N N . THR B 1 340 ? 2.898 -21.75 -23.328 1 90 340 THR B N 1
ATOM 5494 C CA . THR B 1 340 ? 2.209 -20.531 -22.906 1 90 340 THR B CA 1
ATOM 5495 C C . THR B 1 340 ? 1.973 -20.547 -21.391 1 90 340 THR B C 1
ATOM 5497 O O . THR B 1 340 ? 2.023 -21.594 -20.766 1 90 340 THR B O 1
ATOM 5500 N N . GLY B 1 341 ? 1.838 -19.344 -20.844 1 88.69 341 GLY B N 1
ATOM 5501 C CA . GLY B 1 341 ? 1.528 -19.219 -19.438 1 88.69 341 GLY B CA 1
ATOM 5502 C C . GLY B 1 341 ? 2.744 -18.906 -18.578 1 88.69 341 GLY B C 1
ATOM 5503 O O . GLY B 1 341 ? 3.537 -18.031 -18.922 1 88.69 341 GLY B O 1
ATOM 5504 N N . GLY B 1 342 ? 2.727 -19.547 -17.406 1 87 342 GLY B N 1
ATOM 5505 C CA . GLY B 1 342 ? 3.777 -19.203 -16.453 1 87 342 GLY B CA 1
ATOM 5506 C C . GLY B 1 342 ? 4.75 -20.344 -16.203 1 87 342 GLY B C 1
ATOM 5507 O O . GLY B 1 342 ? 5.242 -20.953 -17.156 1 87 342 GLY B O 1
ATOM 5508 N N . THR B 1 343 ? 5.141 -20.406 -14.961 1 92.81 343 THR B N 1
ATOM 5509 C CA . THR B 1 343 ? 6.082 -21.422 -14.5 1 92.81 343 THR B CA 1
ATOM 5510 C C . THR B 1 343 ? 5.379 -22.469 -13.641 1 92.81 343 THR B C 1
ATOM 5512 O O . THR B 1 343 ? 4.156 -22.453 -13.516 1 92.81 343 THR B O 1
ATOM 5515 N N . SER B 1 344 ? 6.016 -23.547 -13.383 1 95.06 344 SER B N 1
ATOM 5516 C CA . SER B 1 344 ? 5.617 -24.609 -12.477 1 95.06 344 SER B CA 1
ATOM 5517 C C . SER B 1 344 ? 6.832 -25.344 -11.914 1 95.06 344 SER B C 1
ATOM 5519 O O . SER B 1 344 ? 7.973 -24.984 -12.227 1 95.06 344 SER B O 1
ATOM 5521 N N . ASP B 1 345 ? 6.57 -26.25 -11.055 1 96.69 345 ASP B N 1
ATOM 5522 C CA . ASP B 1 345 ? 7.691 -26.984 -10.477 1 96.69 345 ASP B CA 1
ATOM 5523 C C . ASP B 1 345 ? 8.328 -27.922 -11.5 1 96.69 345 ASP B C 1
ATOM 5525 O O . ASP B 1 345 ? 9.367 -28.531 -11.234 1 96.69 345 ASP B O 1
ATOM 5529 N N . ALA B 1 346 ? 7.734 -28.016 -12.711 1 97.56 346 ALA B N 1
ATOM 5530 C CA . ALA B 1 346 ? 8.43 -28.688 -13.805 1 97.56 346 ALA B CA 1
ATOM 5531 C C . ALA B 1 346 ? 9.82 -28.094 -14.023 1 97.56 346 ALA B C 1
ATOM 5533 O O . ALA B 1 346 ? 10.719 -28.781 -14.508 1 97.56 346 ALA B O 1
ATOM 5534 N N . ARG B 1 347 ? 9.961 -26.859 -13.555 1 95.5 347 ARG B N 1
ATOM 5535 C CA . ARG B 1 347 ? 11.234 -26.156 -13.688 1 95.5 347 ARG B CA 1
ATOM 5536 C C . ARG B 1 347 ? 12.352 -26.906 -12.961 1 95.5 347 ARG B C 1
ATOM 5538 O O . ARG B 1 347 ? 13.516 -26.797 -13.336 1 95.5 347 ARG B O 1
ATOM 5545 N N . PHE B 1 348 ? 12.023 -27.656 -11.945 1 97.19 348 PHE B N 1
ATOM 5546 C CA . PHE B 1 348 ? 12.992 -28.438 -11.203 1 97.19 348 PHE B CA 1
ATOM 5547 C C . PHE B 1 348 ? 13.062 -29.859 -11.734 1 97.19 348 PHE B C 1
ATOM 5549 O O . PHE B 1 348 ? 14.148 -30.438 -11.852 1 97.19 348 PHE B O 1
ATOM 5556 N N . ILE B 1 349 ? 11.953 -30.406 -12.078 1 98.25 349 ILE B N 1
ATOM 5557 C CA . ILE B 1 349 ? 11.805 -31.812 -12.438 1 98.25 349 ILE B CA 1
ATOM 5558 C C . ILE B 1 349 ? 12.531 -32.094 -13.75 1 98.25 349 ILE B C 1
ATOM 5560 O O . ILE B 1 349 ? 13.117 -33.156 -13.93 1 98.25 349 ILE B O 1
ATOM 5564 N N . LYS B 1 350 ? 12.57 -31.125 -14.594 1 96.94 350 LYS B N 1
ATOM 5565 C CA . LYS B 1 350 ? 13.18 -31.266 -15.914 1 96.94 350 LYS B CA 1
ATOM 5566 C C . LYS B 1 350 ? 14.648 -31.656 -15.805 1 96.94 350 LYS B C 1
ATOM 5568 O O . LYS B 1 350 ? 15.219 -32.188 -16.75 1 96.94 350 LYS B O 1
ATOM 5573 N N . ASP B 1 351 ? 15.258 -31.406 -14.688 1 96.81 351 ASP B N 1
ATOM 5574 C CA . ASP B 1 351 ? 16.672 -31.719 -14.484 1 96.81 351 ASP B CA 1
ATOM 5575 C C . ASP B 1 351 ? 16.859 -33.188 -14.102 1 96.81 351 ASP B C 1
ATOM 5577 O O . ASP B 1 351 ? 17.984 -33.688 -14.047 1 96.81 351 ASP B O 1
ATOM 5581 N N . TYR B 1 352 ? 15.781 -33.906 -13.875 1 98 352 TYR B N 1
ATOM 5582 C CA . TYR B 1 352 ? 15.867 -35.312 -13.406 1 98 352 TYR B CA 1
ATOM 5583 C C . TYR B 1 352 ? 15.305 -36.25 -14.453 1 98 352 TYR B C 1
ATOM 5585 O O . TYR B 1 352 ? 15.75 -37.406 -14.555 1 98 352 TYR B O 1
ATOM 5593 N N . CYS B 1 353 ? 14.32 -35.844 -15.242 1 97.31 353 CYS B N 1
ATOM 5594 C CA . CYS B 1 353 ? 13.688 -36.656 -16.281 1 97.31 353 CYS B CA 1
ATOM 5595 C C . CYS B 1 353 ? 12.82 -35.781 -17.188 1 97.31 353 CYS B C 1
ATOM 5597 O O . CYS B 1 353 ? 12.539 -34.625 -16.875 1 97.31 353 CYS B O 1
ATOM 5599 N N . PRO B 1 354 ? 12.422 -36.344 -18.406 1 97 354 PRO B N 1
ATOM 5600 C CA . PRO B 1 354 ? 11.445 -35.625 -19.234 1 97 354 PRO B CA 1
ATOM 5601 C C . PRO B 1 354 ? 10.125 -35.375 -18.5 1 97 354 PRO B C 1
ATOM 5603 O O . PRO B 1 354 ? 9.648 -36.25 -17.766 1 97 354 PRO B O 1
ATOM 5606 N N . VAL B 1 355 ? 9.602 -34.156 -18.734 1 98 355 VAL B N 1
ATOM 5607 C CA . VAL B 1 355 ? 8.406 -33.781 -17.984 1 98 355 VAL B CA 1
ATOM 5608 C C . VAL B 1 355 ? 7.434 -33.031 -18.906 1 98 355 VAL B C 1
ATOM 5610 O O . VAL B 1 355 ? 7.852 -32.219 -19.734 1 98 355 VAL B O 1
ATOM 5613 N N . VAL B 1 356 ? 6.16 -33.375 -18.844 1 97.94 356 VAL B N 1
ATOM 5614 C CA . VAL B 1 356 ? 5.059 -32.656 -19.469 1 97.94 356 VAL B CA 1
ATOM 5615 C C . VAL B 1 356 ? 4.004 -32.312 -18.422 1 97.94 356 VAL B C 1
ATOM 5617 O O . VAL B 1 356 ? 4.023 -32.844 -17.312 1 97.94 356 VAL B O 1
ATOM 5620 N N . GLU B 1 357 ? 3.221 -31.375 -18.781 1 98.44 357 GLU B N 1
ATOM 5621 C CA . GLU B 1 357 ? 2.146 -30.984 -17.859 1 98.44 357 GLU B CA 1
ATOM 5622 C C . GLU B 1 357 ? 0.785 -31.078 -18.547 1 98.44 357 GLU B C 1
ATOM 5624 O O . GLU B 1 357 ? 0.645 -30.719 -19.719 1 98.44 357 GLU B O 1
ATOM 5629 N N . PHE B 1 358 ? -0.168 -31.609 -17.828 1 98.62 358 PHE B N 1
ATOM 5630 C CA . PHE B 1 358 ? -1.544 -31.688 -18.312 1 98.62 358 PHE B CA 1
ATOM 5631 C C . PHE B 1 358 ? -2.52 -31.75 -17.141 1 98.62 358 PHE B C 1
ATOM 5633 O O . PHE B 1 358 ? -2.379 -32.594 -16.25 1 98.62 358 PHE B O 1
ATOM 5640 N N . GLY B 1 359 ? -3.48 -30.875 -17.188 1 98.44 359 GLY B N 1
ATOM 5641 C CA . GLY B 1 359 ? -4.496 -30.844 -16.141 1 98.44 359 GLY B CA 1
ATOM 5642 C C . GLY B 1 359 ? -5.766 -30.125 -16.562 1 98.44 359 GLY B C 1
ATOM 5643 O O . GLY B 1 359 ? -6.148 -30.172 -17.734 1 98.44 359 GLY B O 1
ATOM 5644 N N . LEU B 1 360 ? -6.465 -29.562 -15.656 1 98.69 360 LEU B N 1
ATOM 5645 C CA . LEU B 1 360 ? -7.812 -29.031 -15.844 1 98.69 360 LEU B CA 1
ATOM 5646 C C . LEU B 1 360 ? -7.773 -27.703 -16.594 1 98.69 360 LEU B C 1
ATOM 5648 O O . LEU B 1 360 ? -6.695 -27.188 -16.906 1 98.69 360 LEU B O 1
ATOM 5652 N N . VAL B 1 361 ? -8.977 -27.234 -16.953 1 98.06 361 VAL B N 1
ATOM 5653 C CA . VAL B 1 361 ? -9.148 -25.891 -17.516 1 98.06 361 VAL B CA 1
ATOM 5654 C C . VAL B 1 361 ? -8.852 -24.844 -16.453 1 98.06 361 VAL B C 1
ATOM 5656 O O . VAL B 1 361 ? -9.461 -24.844 -15.383 1 98.06 361 VAL B O 1
ATOM 5659 N N . GLY B 1 362 ? -7.895 -23.938 -16.75 1 95.94 362 GLY B N 1
ATOM 5660 C CA . GLY B 1 362 ? -7.332 -23.062 -15.727 1 95.94 362 GLY B CA 1
ATOM 5661 C C . GLY B 1 362 ? -7.887 -21.656 -15.773 1 95.94 362 GLY B C 1
ATOM 5662 O O . GLY B 1 362 ? -7.227 -20.703 -15.328 1 95.94 362 GLY B O 1
ATOM 5663 N N . GLN B 1 363 ? -9.109 -21.391 -16.172 1 95.5 363 GLN B N 1
ATOM 5664 C CA . GLN B 1 363 ? -9.648 -20.047 -16.422 1 95.5 363 GLN B CA 1
ATOM 5665 C C . GLN B 1 363 ? -9.859 -19.297 -15.102 1 95.5 363 GLN B C 1
ATOM 5667 O O . GLN B 1 363 ? -9.797 -18.062 -15.07 1 95.5 363 GLN B O 1
ATOM 5672 N N . THR B 1 364 ? -10.047 -20.031 -13.984 1 96.75 364 THR B N 1
ATOM 5673 C CA . THR B 1 364 ? -10.445 -19.359 -12.75 1 96.75 364 THR B CA 1
ATOM 5674 C C . THR B 1 364 ? -9.359 -19.5 -11.688 1 96.75 364 THR B C 1
ATOM 5676 O O . THR B 1 364 ? -9.57 -19.156 -10.523 1 96.75 364 THR B O 1
ATOM 5679 N N . MET B 1 365 ? -8.156 -20.031 -12.125 1 96.62 365 MET B N 1
ATOM 5680 C CA . MET B 1 365 ? -7.078 -20.188 -11.148 1 96.62 365 MET B CA 1
ATOM 5681 C C . MET B 1 365 ? -6.707 -18.844 -10.531 1 96.62 365 MET B C 1
ATOM 5683 O O . MET B 1 365 ? -6.664 -17.828 -11.219 1 96.62 365 MET B O 1
ATOM 5687 N N . HIS B 1 366 ? -6.465 -18.75 -9.227 1 96.19 366 HIS B N 1
ATOM 5688 C CA . HIS B 1 366 ? -6.055 -17.594 -8.43 1 96.19 366 HIS B CA 1
ATOM 5689 C C . HIS B 1 366 ? -7.168 -16.562 -8.359 1 96.19 366 HIS B C 1
ATOM 5691 O O . HIS B 1 366 ? -6.953 -15.445 -7.863 1 96.19 366 HIS B O 1
ATOM 5697 N N . MET B 1 367 ? -8.406 -16.906 -8.844 1 97.31 367 MET B N 1
ATOM 5698 C CA . MET B 1 367 ? -9.516 -15.953 -8.805 1 97.31 367 MET B CA 1
ATOM 5699 C C . MET B 1 367 ? -10.445 -16.25 -7.641 1 97.31 367 MET B C 1
ATOM 5701 O O . MET B 1 367 ? -10.453 -17.359 -7.113 1 97.31 367 MET B O 1
ATOM 5705 N N . VAL B 1 368 ? -11.133 -15.172 -7.242 1 96.06 368 VAL B N 1
ATOM 5706 C CA . VAL B 1 368 ? -12.336 -15.422 -6.457 1 96.06 368 VAL B CA 1
ATOM 5707 C C . VAL B 1 368 ? -13.266 -16.359 -7.219 1 96.06 368 VAL B C 1
ATOM 5709 O O . VAL B 1 368 ? -13.43 -16.234 -8.438 1 96.06 368 VAL B O 1
ATOM 5712 N N . ASP B 1 369 ? -13.82 -17.297 -6.5 1 98 369 ASP B N 1
ATOM 5713 C CA . ASP B 1 369 ? -14.711 -18.297 -7.078 1 98 369 ASP B CA 1
ATOM 5714 C C . ASP B 1 369 ? -13.961 -19.203 -8.047 1 98 369 ASP B C 1
ATOM 5716 O O . ASP B 1 369 ? -14.461 -19.516 -9.125 1 98 369 ASP B O 1
ATOM 5720 N N . GLU B 1 370 ? -12.727 -19.5 -7.676 1 98.56 370 GLU B N 1
ATOM 5721 C CA . GLU B 1 370 ? -12.078 -20.594 -8.391 1 98.56 370 GLU B CA 1
ATOM 5722 C C . GLU B 1 370 ? -12.969 -21.844 -8.406 1 98.56 370 GLU B C 1
ATOM 5724 O O . GLU B 1 370 ? -13.578 -22.188 -7.395 1 98.56 370 GLU B O 1
ATOM 5729 N N . ARG B 1 371 ? -13.031 -22.484 -9.578 1 98.75 371 ARG B N 1
ATOM 5730 C CA . ARG B 1 371 ? -13.969 -23.578 -9.727 1 98.75 371 ARG B CA 1
ATOM 5731 C C . ARG B 1 371 ? -13.594 -24.469 -10.906 1 98.75 371 ARG B C 1
ATOM 5733 O O . ARG B 1 371 ? -12.812 -24.062 -11.766 1 98.75 371 ARG B O 1
ATOM 5740 N N . VAL B 1 372 ? -14.172 -25.641 -10.875 1 98.75 372 VAL B N 1
ATOM 5741 C CA . VAL B 1 372 ? -13.945 -26.609 -11.938 1 98.75 372 VAL B CA 1
ATOM 5742 C C . VAL B 1 372 ? -15.25 -27.312 -12.281 1 98.75 372 VAL B C 1
ATOM 5744 O O . VAL B 1 372 ? -16.062 -27.594 -11.398 1 98.75 372 VAL B O 1
ATOM 5747 N N . ALA B 1 373 ? -15.469 -27.578 -13.578 1 98.69 373 ALA B N 1
ATOM 5748 C CA . ALA B 1 373 ? -16.609 -28.391 -13.969 1 98.69 373 ALA B CA 1
ATOM 5749 C C . ALA B 1 373 ? -16.484 -29.812 -13.438 1 98.69 373 ALA B C 1
ATOM 5751 O O . ALA B 1 373 ? -15.469 -30.469 -13.656 1 98.69 373 ALA B O 1
ATOM 5752 N N . VAL B 1 374 ? -17.516 -30.297 -12.797 1 98.75 374 VAL B N 1
ATOM 5753 C CA . VAL B 1 374 ? -17.516 -31.656 -12.25 1 98.75 374 VAL B CA 1
ATOM 5754 C C . VAL B 1 374 ? -17.266 -32.656 -13.367 1 98.75 374 VAL B C 1
ATOM 5756 O O . VAL B 1 374 ? -16.516 -33.625 -13.18 1 98.75 374 VAL B O 1
ATOM 5759 N N . ALA B 1 375 ? -17.812 -32.438 -14.492 1 98.62 375 ALA B N 1
ATOM 5760 C CA . ALA B 1 375 ? -17.641 -33.312 -15.641 1 98.62 375 ALA B CA 1
ATOM 5761 C C . ALA B 1 375 ? -16.172 -33.375 -16.062 1 98.62 375 ALA B C 1
ATOM 5763 O O . ALA B 1 375 ? -15.695 -34.438 -16.516 1 98.62 375 ALA B O 1
ATOM 5764 N N . ASP B 1 376 ? -15.5 -32.312 -15.938 1 98.75 376 ASP B N 1
ATOM 5765 C CA . ASP B 1 376 ? -14.094 -32.281 -16.312 1 98.75 376 ASP B CA 1
ATOM 5766 C C . ASP B 1 376 ? -13.242 -33.125 -15.383 1 98.75 376 ASP B C 1
ATOM 5768 O O . ASP B 1 376 ? -12.234 -33.719 -15.797 1 98.75 376 ASP B O 1
ATOM 5772 N N . LEU B 1 377 ? -13.633 -33.25 -14.133 1 98.81 377 LEU B N 1
ATOM 5773 C CA . LEU B 1 377 ? -12.922 -34.125 -13.203 1 98.81 377 LEU B CA 1
ATOM 5774 C C . LEU B 1 377 ? -12.984 -35.594 -13.664 1 98.81 377 LEU B C 1
ATOM 5776 O O . LEU B 1 377 ? -11.969 -36.281 -13.656 1 98.81 377 LEU B O 1
ATOM 5780 N N . GLU B 1 378 ? -14.117 -35.969 -14.078 1 98.62 378 GLU B N 1
ATOM 5781 C CA . GLU B 1 378 ? -14.273 -37.312 -14.57 1 98.62 378 GLU B CA 1
ATOM 5782 C C . GLU B 1 378 ? -13.469 -37.531 -15.852 1 98.62 378 GLU B C 1
ATOM 5784 O O . GLU B 1 378 ? -12.789 -38.562 -16 1 98.62 378 GLU B O 1
ATOM 5789 N N . THR B 1 379 ? -13.586 -36.594 -16.719 1 98.75 379 THR B N 1
ATOM 5790 C CA . THR B 1 379 ? -12.898 -36.719 -18 1 98.75 379 THR B CA 1
ATOM 5791 C C . THR B 1 379 ? -11.391 -36.75 -17.797 1 98.75 379 THR B C 1
ATOM 5793 O O . THR B 1 379 ? -10.695 -37.562 -18.422 1 98.75 379 THR B O 1
ATOM 5796 N N . LEU B 1 380 ? -10.875 -35.875 -16.969 1 98.88 380 LEU B N 1
ATOM 5797 C CA . LEU B 1 380 ? -9.438 -35.875 -16.703 1 98.88 380 LEU B CA 1
ATOM 5798 C C . LEU B 1 380 ? -9 -37.219 -16.094 1 98.88 380 LEU B C 1
ATOM 5800 O O . LEU B 1 380 ? -7.934 -37.719 -16.438 1 98.88 380 LEU B O 1
ATOM 5804 N N . THR B 1 381 ? -9.805 -37.719 -15.195 1 98.81 381 THR B N 1
ATOM 5805 C CA . THR B 1 381 ? -9.492 -39.031 -14.594 1 98.81 381 THR B CA 1
ATOM 5806 C C . THR B 1 381 ? -9.391 -40.094 -15.656 1 98.81 381 THR B C 1
ATOM 5808 O O . THR B 1 381 ? -8.477 -40.938 -15.625 1 98.81 381 THR B O 1
ATOM 5811 N N . GLU B 1 382 ? -10.273 -40.094 -16.594 1 98.75 382 GLU B N 1
ATOM 5812 C CA . GLU B 1 382 ? -10.234 -41.062 -17.688 1 98.75 382 GLU B CA 1
ATOM 5813 C C . GLU B 1 382 ? -8.984 -40.875 -18.547 1 98.75 382 GLU B C 1
ATOM 5815 O O . GLU B 1 382 ? -8.375 -41.844 -18.969 1 98.75 382 GLU B O 1
ATOM 5820 N N . ILE B 1 383 ? -8.664 -39.688 -18.812 1 98.75 383 ILE B N 1
ATOM 5821 C CA . ILE B 1 383 ? -7.461 -39.375 -19.594 1 98.75 383 ILE B CA 1
ATOM 5822 C C . ILE B 1 383 ? -6.234 -39.938 -18.859 1 98.75 383 ILE B C 1
ATOM 5824 O O . ILE B 1 383 ? -5.398 -40.594 -19.469 1 98.75 383 ILE B O 1
ATOM 5828 N N . TYR B 1 384 ? -6.125 -39.625 -17.547 1 98.75 384 TYR B N 1
ATOM 5829 C CA . TYR B 1 384 ? -4.992 -40.094 -16.75 1 98.75 384 TYR B CA 1
ATOM 5830 C C . TYR B 1 384 ? -4.934 -41.625 -16.75 1 98.75 384 TYR B C 1
ATOM 5832 O O . TYR B 1 384 ? -3.859 -42.219 -16.875 1 98.75 384 TYR B O 1
ATOM 5840 N N . GLU B 1 385 ? -6.074 -42.281 -16.609 1 97.94 385 GLU B N 1
ATOM 5841 C CA . GLU B 1 385 ? -6.121 -43.719 -16.625 1 97.94 385 GLU B CA 1
ATOM 5842 C C . GLU B 1 385 ? -5.613 -44.281 -17.938 1 97.94 385 GLU B C 1
ATOM 5844 O O . GLU B 1 385 ? -4.809 -45.219 -17.969 1 97.94 385 GLU B O 1
ATOM 5849 N N . THR B 1 386 ? -6.07 -43.719 -19.031 1 97.56 386 THR B N 1
ATOM 5850 C CA . THR B 1 386 ? -5.652 -44.125 -20.359 1 97.56 386 THR B CA 1
ATOM 5851 C C . THR B 1 386 ? -4.164 -43.875 -20.578 1 97.56 386 THR B C 1
ATOM 5853 O O . THR B 1 386 ? -3.463 -44.688 -21.156 1 97.56 386 THR B O 1
ATOM 5856 N N . PHE B 1 387 ? -3.717 -42.781 -20.109 1 97.75 387 PHE B N 1
ATOM 5857 C CA . PHE B 1 387 ? -2.307 -42.438 -20.203 1 97.75 387 PHE B CA 1
ATOM 5858 C C . PHE B 1 387 ? -1.437 -43.469 -19.484 1 97.75 387 PHE B C 1
ATOM 5860 O O . PHE B 1 387 ? -0.413 -43.906 -20.016 1 97.75 387 PHE B O 1
ATOM 5867 N N . ILE B 1 388 ? -1.852 -43.75 -18.266 1 96.38 388 ILE B N 1
ATOM 5868 C CA . ILE B 1 388 ? -1.107 -44.719 -17.484 1 96.38 388 ILE B CA 1
ATOM 5869 C C . ILE B 1 388 ? -0.978 -46.031 -18.281 1 96.38 388 ILE B C 1
ATOM 5871 O O . ILE B 1 388 ? 0.116 -46.594 -18.391 1 96.38 388 ILE B O 1
ATOM 5875 N N . GLN B 1 389 ? -1.998 -46.406 -18.891 1 94 389 GLN B N 1
ATOM 5876 C CA . GLN B 1 389 ? -1.99 -47.656 -19.672 1 94 389 GLN B CA 1
ATOM 5877 C C . GLN B 1 389 ? -1.055 -47.531 -20.875 1 94 389 GLN B C 1
ATOM 5879 O O . GLN B 1 389 ? -0.242 -48.438 -21.125 1 94 389 GLN B O 1
ATOM 5884 N N . ARG B 1 390 ? -1.172 -46.469 -21.5 1 92.5 390 ARG B N 1
ATOM 5885 C CA . ARG B 1 390 ? -0.392 -46.281 -22.719 1 92.5 390 ARG B CA 1
ATOM 5886 C C . ARG B 1 390 ? 1.091 -46.125 -22.406 1 92.5 390 ARG B C 1
ATOM 5888 O O . ARG B 1 390 ? 1.946 -46.625 -23.141 1 92.5 390 ARG B O 1
ATOM 5895 N N . TRP B 1 391 ? 1.354 -45.375 -21.391 1 92.56 391 TRP B N 1
ATOM 5896 C CA . TRP B 1 391 ? 2.74 -45.156 -21 1 92.56 391 TRP B CA 1
ATOM 5897 C C . TRP B 1 391 ? 3.443 -46.469 -20.719 1 92.56 391 TRP B C 1
ATOM 5899 O O . TRP B 1 391 ? 4.523 -46.75 -21.25 1 92.56 391 TRP B O 1
ATOM 5909 N N . PHE B 1 392 ? 2.906 -47.375 -19.969 1 91.38 392 PHE B N 1
ATOM 5910 C CA . PHE B 1 392 ? 3.555 -48.594 -19.547 1 91.38 392 PHE B CA 1
ATOM 5911 C C . PHE B 1 392 ? 3.547 -49.625 -20.672 1 91.38 392 PHE B C 1
ATOM 5913 O O . PHE B 1 392 ? 4.375 -50.531 -20.688 1 91.38 392 PHE B O 1
ATOM 5920 N N . ALA B 1 393 ? 2.654 -49.406 -21.625 1 86.25 393 ALA B N 1
ATOM 5921 C CA . ALA B 1 393 ? 2.67 -50.281 -22.797 1 86.25 393 ALA B CA 1
ATOM 5922 C C . ALA B 1 393 ? 3.797 -49.875 -23.766 1 86.25 393 ALA B C 1
ATOM 5924 O O . ALA B 1 393 ? 4.312 -50.719 -24.484 1 86.25 393 ALA B O 1
ATOM 5925 N N . ASN B 1 394 ? 4.109 -48.656 -23.844 1 81.94 394 ASN B N 1
ATOM 5926 C CA . ASN B 1 394 ? 5.066 -48.156 -24.828 1 81.94 394 ASN B CA 1
ATOM 5927 C C . ASN B 1 394 ? 6.422 -47.875 -24.188 1 81.94 394 ASN B C 1
ATOM 5929 O O . ASN B 1 394 ? 7.391 -47.594 -24.891 1 81.94 394 ASN B O 1
ATOM 5933 N N . ALA B 1 395 ? 6.422 -47.75 -23.016 1 68.81 395 ALA B N 1
ATOM 5934 C CA . ALA B 1 395 ? 7.684 -47.438 -22.344 1 68.81 395 ALA B CA 1
ATOM 5935 C C . ALA B 1 395 ? 8.711 -48.531 -22.562 1 68.81 395 ALA B C 1
ATOM 5937 O O . ALA B 1 395 ? 8.375 -49.719 -22.484 1 68.81 395 ALA B O 1
ATOM 5938 N N . GLU B 1 396 ? 9.422 -48.562 -23.844 1 58.62 396 GLU B N 1
ATOM 5939 C CA . GLU B 1 396 ? 10.43 -49.594 -24.094 1 58.62 396 GLU B CA 1
ATOM 5940 C C . GLU B 1 396 ? 11.18 -49.938 -22.828 1 58.62 396 GLU B C 1
ATOM 5942 O O . GLU B 1 396 ? 11.766 -49.094 -22.172 1 58.62 396 GLU B O 1
ATOM 5947 N N . LEU B 1 397 ? 10.555 -50.969 -22.125 1 43.44 397 LEU B N 1
ATOM 5948 C CA . LEU B 1 397 ? 11.43 -51.562 -21.109 1 43.44 397 LEU B CA 1
ATOM 5949 C C . LEU B 1 397 ? 12.641 -52.25 -21.75 1 43.44 397 LEU B C 1
ATOM 5951 O O . LEU B 1 397 ? 12.523 -52.812 -22.828 1 43.44 397 LEU B O 1
#

Nearest PDB structures (foldseek):
  5vo3-assembly1_A-2  TM=9.614E-01  e=2.515E-50  Haemophilus influenzae
  8f8o-assembly1_A  TM=9.662E-01  e=1.108E-48  Acinetobacter baumannii ATCC 17978
  4ppz-assembly1_A  TM=8.237E-01  e=3.756E-49  Neisseria meningitidis MC58
  7lgp-assembly1_A  TM=8.006E-01  e=9.432E-50  Shigella flexneri 2a str. 301
  1vgy-assembly1_B  TM=7.936E-01  e=2.278E-48  Neisseria meningitidis MC58

Sequence (794 aa):
MTATDPVANLQTLIRCASVTPAEGGALTALADMLLPLGFKVERMTASEAGTPDIENLYARLGTEGPHLMFAGHTDVVPVGDAASWSHPPFAADIAGGELFGRGAVDMKGGIACFAAAVARHIEKHGPPAGSISFLITGDEEGPAINGTVKLLQWAAERGEQWDASLVGEPTNPDQLGDMIKIGRRGSISGFITVHGVQGHAAYPHLADNPVRSIVKLTEALLDPPFDAGTDNFQPSNLEVTTIDVGNAATNVIPAKATAAFNIRFNDTWTVETLRAEILARLDAAAADQTLRPGREPTKYDITWSDRPSQVFLTRNNALIASLSSAVENVTGHTPKLSTTGGTSDARFIKDYCPVVEFGLVGQTMHMVDERVAVADLETLTEIYETFIQRWFANAELMTATDPVANLQTLIRCASVTPAEGGALTALADMLLPLGFKVERMTASEAGTPDIENLYARLGTEGPHLMFAGHTDVVPVGDAASWSHPPFAADIAGGELFGRGAVDMKGGIACFAAAVARHIEKHGPPAGSISFLITGDEEGPAINGTVKLLQWAAERGEQWDASLVGEPTNPDQLGDMIKIGRRGSISGFITVHGVQGHAAYPHLADNPVRSIVKLTEALLDPPFDAGTDNFQPSNLEVTTIDVGNAATNVIPAKATAAFNIRFNDTWTVETLRAEILARLDAAAADQTLRPGREPTKYDITWSDRPSQVFLTRNNALIASLSSAVENVTGHTPKLSTTGGTSDARFIKDYCPVVEFGLVGQTMHMVDERVAVADLETLTEIYETFIQRWFANAEL

Organism: Rhizobium rhizogenes (strain K84 / ATCC BAA-868) (NCBI:txid311403)

pLDDT: mean 96.45, std 5.13, range [43.12, 98.88]